Protein AF-0000000072326318 (afdb_homodimer)

Foldseek 3Di:
DAFDLLWDWDDDDQWIWIAGQQLLDIDIDGNVCVVVLVCRNVVNNVPHDPVVVVVCCVSPRDHDPPDASLVVLLVLQVCQQAPLQEFEEEEEQWQDAQKDFPQDQCVPQDIDHQDDLVVLLVLLVVLVVVSPNYQAYEYEYDHRASLVPVVSLQVSLVVCVVVHVRYAYEYEHQQLNLDPVNLLCCVVSRHQEYEHEAAAPLVVRLVRINGPPDSCSRVSNVVSVVSNCVNPQAGAYEYEHEDWQVCLVRLLVVVVVCCVVNVSGRYHYDYDFRACPLHPDHDPGGDALVRVLVSQVCCCVVRNDPDPLRFDFDSHDDQLQHLNYWYAYSVQFIASDPSCHSPPVRTQGGSNDHDCPRPSSVLSNPNLQLSPDPDLSSANNCRRCVQDDSVCSRPPDPVVSVVNRVSVVVSSVVSVVVVVVVVVVVD/DAFDLQWDWDDDDQWIWIAGQQLLDIDIDGNVCVVVLVCRNVVNNVPHDPVVVVVCCVSPRDHDPPDQSLVVLLVLQVCQQAPLQEFEEEEEQWQDAQKDFPQDQCVPFDIDHQDDLVVVLVLLVVLVVVSPNYQAYEYEYDHRASVVPVVSLQVSLVVCVVVHVRYAYEYEHQQLNLDPVSLLCCVVSRHQEYEHEAAAPLVVRLVRINGPPDSCSRVSNVVSVVSNCVNPQAGAYEYEHEDWQVCLVGLLVVLVVCCVVNVSGRYHYDYDFRACPLHPDHDPGGDALVRVLVSQLCCCVVRNDPDPLRFDFDSHDDQLQHLNYWYAYSVQFIASDPSCHSPPVRTQGGSNDHDCPRPSSVLSNPNLQLSPDPDLSSANNCRRCVQDDSVCSRPPDPVVSVVNRVSVVVSSVVSVVVVVVVVVVVD

pLDDT: mean 92.0, std 7.52, range [58.47, 98.75]

Structure (mmCIF, N/CA/C/O backbone):
data_AF-0000000072326318-model_v1
#
loop_
_entity.id
_entity.type
_entity.pdbx_description
1 polymer 'Arylsulfatase-activating enzyme AtsB'
#
loop_
_atom_site.group_PDB
_atom_site.id
_atom_site.type_symbol
_atom_site.label_atom_id
_atom_site.label_alt_id
_atom_site.label_comp_id
_atom_site.label_asym_id
_atom_site.label_entity_id
_atom_site.label_seq_id
_atom_site.pdbx_PDB_ins_code
_atom_site.Cartn_x
_atom_site.Cartn_y
_atom_site.Cartn_z
_atom_site.occupancy
_atom_site.B_iso_or_equiv
_atom_site.auth_seq_id
_atom_site.auth_comp_id
_atom_site.auth_asym_id
_atom_site.auth_atom_id
_atom_site.pdbx_PDB_model_num
ATOM 1 N N . MET A 1 1 ? -22.375 -10.18 16.594 1 91.31 1 MET A N 1
ATOM 2 C CA . MET A 1 1 ? -22.391 -8.734 16.781 1 91.31 1 MET A CA 1
ATOM 3 C C . MET A 1 1 ? -21.469 -8.328 17.938 1 91.31 1 MET A C 1
ATOM 5 O O . MET A 1 1 ? -21.328 -9.07 18.922 1 91.31 1 MET A O 1
ATOM 9 N N . ILE A 1 2 ? -20.781 -7.203 17.781 1 94.5 2 ILE A N 1
ATOM 10 C CA . ILE A 1 2 ? -19.906 -6.715 18.844 1 94.5 2 ILE A CA 1
ATOM 11 C C . ILE A 1 2 ? -20.078 -5.207 19 1 94.5 2 ILE A C 1
ATOM 13 O O . ILE A 1 2 ? -20.422 -4.508 18.047 1 94.5 2 ILE A O 1
ATOM 17 N N . TRP A 1 3 ? -19.922 -4.766 20.234 1 96.69 3 TRP A N 1
ATOM 18 C CA . TRP A 1 3 ? -19.812 -3.342 20.531 1 96.69 3 TRP A CA 1
ATOM 19 C C . TRP A 1 3 ? -18.5 -2.775 20.031 1 96.69 3 TRP A C 1
ATOM 21 O O . TRP A 1 3 ? -17.422 -3.293 20.359 1 96.69 3 TRP A O 1
ATOM 31 N N . SER A 1 4 ? -18.547 -1.758 19.188 1 97.56 4 SER A N 1
ATOM 32 C CA . SER A 1 4 ? -17.344 -1.231 18.547 1 97.56 4 SER A CA 1
ATOM 33 C C . SER A 1 4 ? -16.391 -0.646 19.578 1 97.56 4 SER A C 1
ATOM 35 O O . SER A 1 4 ? -16.812 0.015 20.531 1 97.56 4 SER A O 1
ATOM 37 N N . ILE A 1 5 ? -15.109 -0.818 19.359 1 96.5 5 ILE A N 1
ATOM 38 C CA . ILE A 1 5 ? -14.102 -0.263 20.25 1 96.5 5 ILE A CA 1
ATOM 39 C C . ILE A 1 5 ? -14.008 1.248 20.047 1 96.5 5 ILE A C 1
ATOM 41 O O . ILE A 1 5 ? -13.367 1.948 20.844 1 96.5 5 ILE A O 1
ATOM 45 N N . TYR A 1 6 ? -14.688 1.768 19.094 1 97.06 6 TYR A N 1
ATOM 46 C CA . TYR A 1 6 ? -14.57 3.174 18.719 1 97.06 6 TYR A CA 1
ATOM 47 C C . TYR A 1 6 ? -15.664 4.004 19.391 1 97.06 6 TYR A C 1
ATOM 49 O O . TYR A 1 6 ? -15.805 5.195 19.109 1 97.06 6 TYR A O 1
ATOM 57 N N . ASN A 1 7 ? -16.391 3.311 20.219 1 97.75 7 ASN A N 1
ATOM 58 C CA . ASN A 1 7 ? -17.5 3.98 20.906 1 97.75 7 ASN A CA 1
ATOM 59 C C . ASN A 1 7 ? -17.016 4.652 22.188 1 97.75 7 ASN A C 1
ATOM 61 O O . ASN A 1 7 ? -16.188 4.094 22.922 1 97.75 7 ASN A O 1
ATOM 65 N N . TYR A 1 8 ? -17.562 5.828 22.469 1 96.88 8 TYR A N 1
ATOM 66 C CA . TYR A 1 8 ? -17.453 6.516 23.75 1 96.88 8 TYR A CA 1
ATOM 67 C C . TYR A 1 8 ? -18.828 6.926 24.266 1 96.88 8 TYR A C 1
ATOM 69 O O . TYR A 1 8 ? -19.453 7.836 23.719 1 96.88 8 TYR A O 1
ATOM 77 N N . LEU A 1 9 ? -19.234 6.148 25.25 1 95.88 9 LEU A N 1
ATOM 78 C CA . LEU A 1 9 ? -20.547 6.363 25.859 1 95.88 9 LEU A CA 1
ATOM 79 C C . LEU A 1 9 ? -20.438 7.215 27.109 1 95.88 9 LEU A C 1
ATOM 81 O O . LEU A 1 9 ? -19.578 6.961 27.969 1 95.88 9 LEU A O 1
ATOM 85 N N . PHE A 1 10 ? -21.281 8.281 27.25 1 94.75 10 PHE A N 1
ATOM 86 C CA . PHE A 1 10 ? -21.266 9.109 28.453 1 94.75 10 PHE A CA 1
ATOM 87 C C . PHE A 1 10 ? -22.625 9.758 28.672 1 94.75 10 PHE A C 1
ATOM 89 O O . PHE A 1 10 ? -23.469 9.781 27.781 1 94.75 10 PHE A O 1
ATOM 96 N N . GLU A 1 11 ? -22.812 10.203 29.875 1 93.81 11 GLU A N 1
ATOM 97 C CA . GLU A 1 11 ? -24.078 10.805 30.281 1 93.81 11 GLU A CA 1
ATOM 98 C C . GLU A 1 11 ? -23.906 12.281 30.609 1 93.81 11 GLU A C 1
ATOM 100 O O . GLU A 1 11 ? -22.906 12.68 31.219 1 93.81 11 GLU A O 1
ATOM 105 N N . LEU A 1 12 ? -24.844 13.055 30.094 1 91.5 12 LEU A N 1
ATOM 106 C CA . LEU A 1 12 ? -24.922 14.469 30.438 1 91.5 12 LEU A CA 1
ATOM 107 C C . LEU A 1 12 ? -26.375 14.891 30.656 1 91.5 12 LEU A C 1
ATOM 109 O O . LEU A 1 12 ? -27.188 14.812 29.734 1 91.5 12 LEU A O 1
ATOM 113 N N . GLY A 1 13 ? -26.688 15.375 31.891 1 84.31 13 GLY A N 1
ATOM 114 C CA . GLY A 1 13 ? -28.062 15.711 32.188 1 84.31 13 GLY A CA 1
ATOM 115 C C . GLY A 1 13 ? -29 14.508 32.125 1 84.31 13 GLY A C 1
ATOM 116 O O . GLY A 1 13 ? -28.734 13.484 32.781 1 84.31 13 GLY A O 1
ATOM 117 N N . SER A 1 14 ? -30.141 14.648 31.344 1 86.12 14 SER A N 1
ATOM 118 C CA . SER A 1 14 ? -31.141 13.594 31.25 1 86.12 14 SER A CA 1
ATOM 119 C C . SER A 1 14 ? -30.969 12.789 29.969 1 86.12 14 SER A C 1
ATOM 121 O O . SER A 1 14 ? -31.844 12.008 29.594 1 86.12 14 SER A O 1
ATOM 123 N N . ASN A 1 15 ? -29.797 13.023 29.328 1 91.94 15 ASN A N 1
ATOM 124 C CA . ASN A 1 15 ? -29.594 12.344 28.047 1 91.94 15 ASN A CA 1
ATOM 125 C C . ASN A 1 15 ? -28.312 11.5 28.078 1 91.94 15 ASN A C 1
ATOM 127 O O . ASN A 1 15 ? -27.453 11.68 28.938 1 91.94 15 ASN A O 1
ATOM 131 N N . ILE A 1 16 ? -28.266 10.508 27.203 1 95.06 16 ILE A N 1
ATOM 132 C CA . ILE A 1 16 ? -27.094 9.68 26.953 1 95.06 16 ILE A CA 1
ATOM 133 C C . ILE A 1 16 ? -26.5 10.016 25.594 1 95.06 16 ILE A C 1
ATOM 135 O O . ILE A 1 16 ? -27.234 10.203 24.609 1 95.06 16 ILE A O 1
ATOM 139 N N . TYR A 1 17 ? -25.219 10.125 25.609 1 96.56 17 TYR A N 1
ATOM 140 C CA . TYR A 1 17 ? -24.531 10.453 24.359 1 96.56 17 TYR A CA 1
ATOM 141 C C . TYR A 1 17 ? -23.531 9.359 23.984 1 96.56 17 TYR A C 1
ATOM 143 O O . TYR A 1 17 ? -22.938 8.719 24.859 1 96.56 17 TYR A O 1
ATOM 151 N N . LEU A 1 18 ? -23.438 9.117 22.703 1 97.31 18 LEU A N 1
ATOM 152 C CA . LEU A 1 18 ? -22.469 8.164 22.156 1 97.31 18 LEU A CA 1
ATOM 153 C C . LEU A 1 18 ? -21.672 8.781 21.016 1 97.31 18 LEU A C 1
ATOM 155 O O . LEU A 1 18 ? -22.25 9.219 20.016 1 97.31 18 LEU A O 1
ATOM 159 N N . TYR A 1 19 ? -20.375 8.859 21.219 1 97 19 TYR A N 1
ATOM 160 C CA . TYR A 1 19 ? -19.469 9.289 20.156 1 97 19 TYR A CA 1
ATOM 161 C C . TYR A 1 19 ? -18.75 8.102 19.547 1 97 19 TYR A C 1
ATOM 163 O O . TYR A 1 19 ? -18.219 7.25 20.266 1 97 19 TYR A O 1
ATOM 171 N N . ASN A 1 20 ? -18.797 7.996 18.234 1 97.06 20 ASN A N 1
ATOM 172 C CA . ASN A 1 20 ? -18.047 6.977 17.5 1 97.06 20 ASN A CA 1
ATOM 173 C C . ASN A 1 20 ? -16.906 7.586 16.688 1 97.06 20 ASN A C 1
ATOM 175 O O . ASN A 1 20 ? -17.141 8.336 15.742 1 97.06 20 ASN A O 1
ATOM 179 N N . SER A 1 21 ? -15.695 7.242 17 1 95.38 21 SER A N 1
ATOM 180 C CA . SER A 1 21 ? -14.539 7.902 16.406 1 95.38 21 SER A CA 1
ATOM 181 C C . SER A 1 21 ? -14.328 7.453 14.953 1 95.38 21 SER A C 1
ATOM 183 O O . SER A 1 21 ? -13.656 8.133 14.18 1 95.38 21 SER A O 1
ATOM 185 N N . TYR A 1 22 ? -14.891 6.293 14.602 1 94.88 22 TYR A N 1
ATOM 186 C CA . TYR A 1 22 ? -14.766 5.828 13.227 1 94.88 22 TYR A CA 1
ATOM 187 C C . TYR A 1 22 ? -15.641 6.652 12.297 1 94.88 22 TYR A C 1
ATOM 189 O O . TYR A 1 22 ? -15.18 7.121 11.25 1 94.88 22 TYR A O 1
ATOM 197 N N . THR A 1 23 ? -16.844 6.844 12.688 1 94.75 23 THR A N 1
ATOM 198 C CA . THR A 1 23 ? -17.75 7.625 11.859 1 94.75 23 THR A CA 1
ATOM 199 C C . THR A 1 23 ? -17.625 9.117 12.172 1 94.75 23 THR A C 1
ATOM 201 O O . THR A 1 23 ? -18.125 9.953 11.43 1 94.75 23 THR A O 1
ATOM 204 N N . ASN A 1 24 ? -17.031 9.391 13.258 1 94.25 24 ASN A N 1
ATOM 205 C CA . ASN A 1 24 ? -16.922 10.75 13.781 1 94.25 24 ASN A CA 1
ATOM 206 C C . ASN A 1 24 ? -18.297 11.367 14.008 1 94.25 24 ASN A C 1
ATOM 208 O O . ASN A 1 24 ? -18.516 12.539 13.695 1 94.25 24 ASN A O 1
ATOM 212 N N . ASN A 1 25 ? -19.156 10.539 14.5 1 95.06 25 ASN A N 1
ATOM 213 C CA . ASN A 1 25 ? -20.516 10.992 14.742 1 95.06 25 ASN A CA 1
ATOM 214 C C . ASN A 1 25 ? -20.844 11 16.234 1 95.06 25 ASN A C 1
ATOM 216 O O . ASN A 1 25 ? -20.469 10.07 16.969 1 95.06 25 ASN A O 1
ATOM 220 N N . LEU A 1 26 ? -21.5 12.062 16.672 1 95.81 26 LEU A N 1
ATOM 221 C CA . LEU A 1 26 ? -22.047 12.172 18.016 1 95.81 26 LEU A CA 1
ATOM 222 C C . LEU A 1 26 ? -23.547 11.969 18.016 1 95.81 26 LEU A C 1
ATOM 224 O O . LEU A 1 26 ? -24.281 12.734 17.375 1 95.81 26 LEU A O 1
ATOM 228 N N . MET A 1 27 ? -23.984 11.008 18.734 1 95.94 27 MET A N 1
ATOM 229 C CA . MET A 1 27 ? -25.391 10.641 18.75 1 95.94 27 MET A CA 1
ATOM 230 C C . MET A 1 27 ? -26 10.898 20.141 1 95.94 27 MET A C 1
ATOM 232 O O . MET A 1 27 ? -25.344 10.656 21.156 1 95.94 27 MET A O 1
ATOM 236 N N . ARG A 1 28 ? -27.266 11.336 20.141 1 95.19 28 ARG A N 1
ATOM 237 C CA . ARG A 1 28 ? -28.016 11.562 21.359 1 95.19 28 ARG A CA 1
ATOM 238 C C . ARG A 1 28 ? -29.125 10.547 21.531 1 95.19 28 ARG A C 1
ATOM 240 O O . ARG A 1 28 ? -29.844 10.234 20.562 1 95.19 28 ARG A O 1
ATOM 247 N N . PHE A 1 29 ? -29.219 10.008 22.688 1 93.81 29 PHE A N 1
ATOM 248 C CA . PHE A 1 29 ? -30.266 9.055 23.031 1 93.81 29 PHE A CA 1
ATOM 249 C C . PHE A 1 29 ? -31 9.492 24.297 1 93.81 29 PHE A C 1
ATOM 251 O O . PHE A 1 29 ? -30.469 10.234 25.109 1 93.81 29 PHE A O 1
ATOM 258 N N . ASP A 1 30 ? -32.312 8.992 24.359 1 90.56 30 ASP A N 1
ATOM 259 C CA . ASP A 1 30 ? -33.031 9.234 25.594 1 90.56 30 ASP A CA 1
ATOM 260 C C . ASP A 1 30 ? -32.562 8.32 26.703 1 90.56 30 ASP A C 1
ATOM 262 O O . ASP A 1 30 ? -31.984 7.254 26.453 1 90.56 30 ASP A O 1
ATOM 266 N N . ILE A 1 31 ? -32.844 8.82 27.891 1 87.75 31 ILE A N 1
ATOM 267 C CA . ILE A 1 31 ? -32.375 8.094 29.062 1 87.75 31 ILE A CA 1
ATOM 268 C C . ILE A 1 31 ? -32.969 6.688 29.078 1 87.75 31 ILE A C 1
ATOM 270 O O . ILE A 1 31 ? -32.375 5.754 29.609 1 87.75 31 ILE A O 1
ATOM 274 N N . ASP A 1 32 ? -34.094 6.5 28.391 1 86.56 32 ASP A N 1
ATOM 275 C CA . ASP A 1 32 ? -34.75 5.195 28.344 1 86.56 32 ASP A CA 1
ATOM 276 C C . ASP A 1 32 ? -33.938 4.203 27.516 1 86.56 32 ASP A C 1
ATOM 278 O O . ASP A 1 32 ? -34.031 2.99 27.703 1 86.56 32 ASP A O 1
ATOM 282 N N . ASP A 1 33 ? -33.062 4.742 26.688 1 91.81 33 ASP A N 1
ATOM 283 C CA . ASP A 1 33 ? -32.25 3.902 25.812 1 91.81 33 ASP A CA 1
ATOM 284 C C . ASP A 1 33 ? -30.984 3.459 26.531 1 91.81 33 ASP A C 1
ATOM 286 O O . ASP A 1 33 ? -30.234 2.629 26.016 1 91.81 33 ASP A O 1
ATOM 290 N N . LYS A 1 34 ? -30.75 4.02 27.688 1 91.38 34 LYS A N 1
ATOM 291 C CA . LYS A 1 34 ? -29.5 3.77 28.406 1 91.38 34 LYS A CA 1
ATOM 292 C C . LYS A 1 34 ? -29.297 2.275 28.641 1 91.38 34 LYS A C 1
ATOM 294 O O . LYS A 1 34 ? -28.219 1.741 28.359 1 91.38 34 LYS A O 1
ATOM 299 N N . TYR A 1 35 ? -30.328 1.687 29.094 1 91.06 35 TYR A N 1
ATOM 300 C CA . TYR A 1 35 ? -30.219 0.269 29.422 1 91.06 35 TYR A CA 1
ATOM 301 C C . TYR A 1 35 ? -29.922 -0.557 28.188 1 91.06 35 TYR A C 1
ATOM 303 O O . TYR A 1 35 ? -29.109 -1.489 28.234 1 91.06 35 TYR A O 1
ATOM 311 N N . ARG A 1 36 ? -30.547 -0.209 27.125 1 94.19 36 ARG A N 1
ATOM 312 C CA . ARG A 1 36 ? -30.312 -0.913 25.859 1 94.19 36 ARG A CA 1
ATOM 313 C C . ARG A 1 36 ? -28.875 -0.751 25.406 1 94.19 36 ARG A C 1
ATOM 315 O O . ARG A 1 36 ? -28.234 -1.723 25 1 94.19 36 ARG A O 1
ATOM 322 N N . LEU A 1 37 ? -28.359 0.431 25.469 1 95.5 37 LEU A N 1
ATOM 323 C CA . LEU A 1 37 ? -27 0.728 25.047 1 95.5 37 LEU A CA 1
ATOM 324 C C . LEU A 1 37 ? -25.984 0.012 25.938 1 95.5 37 LEU A C 1
ATOM 326 O O . LEU A 1 37 ? -25.016 -0.559 25.438 1 95.5 37 LEU A O 1
ATOM 330 N N . GLU A 1 38 ? -26.219 0.015 27.156 1 93.69 38 GLU A N 1
ATOM 331 C CA . GLU A 1 38 ? -25.328 -0.657 28.094 1 93.69 38 GLU A CA 1
ATOM 332 C C . GLU A 1 38 ? -25.328 -2.168 27.891 1 93.69 38 GLU A C 1
ATOM 334 O O . GLU A 1 38 ? -24.297 -2.822 28.016 1 93.69 38 GLU A O 1
ATOM 339 N N . SER A 1 39 ? -26.531 -2.652 27.609 1 94.38 39 SER A N 1
ATOM 340 C CA . SER A 1 39 ? -26.625 -4.074 27.281 1 94.38 39 SER A CA 1
ATOM 341 C C . SER A 1 39 ? -25.766 -4.418 26.062 1 94.38 39 SER A C 1
ATOM 343 O O . SER A 1 39 ? -25.016 -5.395 26.078 1 94.38 39 SER A O 1
ATOM 345 N N . CYS A 1 40 ? -25.922 -3.582 25.047 1 95.88 40 CYS A N 1
ATOM 346 C CA . CYS A 1 40 ? -25.125 -3.779 23.844 1 95.88 40 CYS A CA 1
ATOM 347 C C . CYS A 1 40 ? -23.625 -3.713 24.172 1 95.88 40 CYS A C 1
ATOM 349 O O . CYS A 1 40 ? -22.844 -4.52 23.672 1 95.88 40 CYS A O 1
ATOM 351 N N . ALA A 1 41 ? -23.219 -2.785 25.047 1 95.19 41 ALA A N 1
ATOM 352 C CA . ALA A 1 41 ? -21.828 -2.58 25.406 1 95.19 41 ALA A CA 1
ATOM 353 C C . ALA A 1 41 ? -21.266 -3.801 26.141 1 95.19 41 ALA A C 1
ATOM 355 O O . ALA A 1 41 ? -20.078 -4.082 26.062 1 95.19 41 ALA A O 1
ATOM 356 N N . LYS A 1 42 ? -22.141 -4.555 26.75 1 94.44 42 LYS A N 1
ATOM 357 C CA . LYS A 1 42 ? -21.734 -5.758 27.469 1 94.44 42 LYS A CA 1
ATOM 358 C C . LYS A 1 42 ? -21.812 -6.992 26.578 1 94.44 42 LYS A C 1
ATOM 360 O O . LYS A 1 42 ? -21.516 -8.102 27.016 1 94.44 42 LYS A O 1
ATOM 365 N N . GLY A 1 43 ? -22.219 -6.742 25.359 1 93.88 43 GLY A N 1
ATOM 366 C CA . GLY A 1 43 ? -22.297 -7.844 24.422 1 93.88 43 GLY A CA 1
ATOM 367 C C . GLY A 1 43 ? -23.641 -8.57 24.484 1 93.88 43 GLY A C 1
ATOM 368 O O . GLY A 1 43 ? -23.75 -9.695 23.984 1 93.88 43 GLY A O 1
ATOM 369 N N . GLU A 1 44 ? -24.625 -8.008 25.156 1 94.38 44 GLU A N 1
ATOM 370 C CA . GLU A 1 44 ? -25.953 -8.602 25.281 1 94.38 44 GLU A CA 1
ATOM 371 C C . GLU A 1 44 ? -26.938 -7.98 24.297 1 94.38 44 GLU A C 1
ATOM 373 O O . GLU A 1 44 ? -27.547 -6.949 24.578 1 94.38 44 GLU A O 1
ATOM 378 N N . PHE A 1 45 ? -27.172 -8.641 23.25 1 94.06 45 PHE A N 1
ATOM 379 C CA . PHE A 1 45 ? -27.953 -8.062 22.156 1 94.06 45 PHE A CA 1
ATOM 380 C C . PHE A 1 45 ? -29.344 -8.68 22.078 1 94.06 45 PHE A C 1
ATOM 382 O O . PHE A 1 45 ? -30.219 -8.156 21.406 1 94.06 45 PHE A O 1
ATOM 389 N N . ALA A 1 46 ? -29.594 -9.781 22.719 1 89.94 46 ALA A N 1
ATOM 390 C CA . ALA A 1 46 ? -30.797 -10.602 22.562 1 89.94 46 ALA A CA 1
ATOM 391 C C . ALA A 1 46 ? -32.062 -9.805 22.891 1 89.94 46 ALA A C 1
ATOM 393 O O . ALA A 1 46 ? -33.062 -9.922 22.219 1 89.94 46 ALA A O 1
ATOM 394 N N . ASP A 1 47 ? -32 -9 23.953 1 86.5 47 ASP A N 1
ATOM 395 C CA . ASP A 1 47 ? -33.188 -8.328 24.438 1 86.5 47 ASP A CA 1
ATOM 396 C C . ASP A 1 47 ? -33.344 -6.93 23.828 1 86.5 47 ASP A C 1
ATOM 398 O O . ASP A 1 47 ? -34.219 -6.16 24.219 1 86.5 47 ASP A O 1
ATOM 402 N N . VAL A 1 48 ? -32.469 -6.609 22.953 1 90.88 48 VAL A N 1
ATOM 403 C CA . VAL A 1 48 ? -32.531 -5.293 22.312 1 90.88 48 VAL A CA 1
ATOM 404 C C . VAL A 1 48 ? -33.375 -5.371 21.047 1 90.88 48 VAL A C 1
ATOM 406 O O . VAL A 1 48 ? -33.188 -6.262 20.219 1 90.88 48 VAL A O 1
ATOM 409 N N . ALA A 1 49 ? -34.312 -4.461 20.906 1 88.81 49 ALA A N 1
ATOM 410 C CA . ALA A 1 49 ? -35.219 -4.438 19.766 1 88.81 49 ALA A CA 1
ATOM 411 C C . ALA A 1 49 ? -34.438 -4.332 18.453 1 88.81 49 ALA A C 1
ATOM 413 O O . ALA A 1 49 ? -33.5 -3.557 18.344 1 88.81 49 ALA A O 1
ATOM 414 N N . SER A 1 50 ? -34.938 -5.016 17.484 1 88.69 50 SER A N 1
ATOM 415 C CA . SER A 1 50 ? -34.25 -5.141 16.203 1 88.69 50 SER A CA 1
ATOM 416 C C . SER A 1 50 ? -34.094 -3.783 15.516 1 88.69 50 SER A C 1
ATOM 418 O O . SER A 1 50 ? -33.031 -3.443 15.047 1 88.69 50 SER A O 1
ATOM 420 N N . PRO A 1 51 ? -35.125 -2.986 15.578 1 92.31 51 PRO A N 1
ATOM 421 C CA . PRO A 1 51 ? -34.969 -1.691 14.914 1 92.31 51 PRO A CA 1
ATOM 422 C C . PRO A 1 51 ? -33.875 -0.833 15.547 1 92.31 51 PRO A C 1
ATOM 424 O O . PRO A 1 51 ? -33.156 -0.117 14.852 1 92.31 51 PRO A O 1
ATOM 427 N N . PHE A 1 52 ? -33.75 -0.95 16.859 1 93.75 52 PHE A N 1
ATOM 428 C CA . PHE A 1 52 ? -32.719 -0.206 17.578 1 93.75 52 PHE A CA 1
ATOM 429 C C . PHE A 1 52 ? -31.344 -0.716 17.219 1 93.75 52 PHE A C 1
ATOM 431 O O . PHE A 1 52 ? -30.438 0.075 16.938 1 93.75 52 PHE A O 1
ATOM 438 N N . LEU A 1 53 ? -31.219 -1.938 17.172 1 94.19 53 LEU A N 1
ATOM 439 C CA . LEU A 1 53 ? -29.938 -2.557 16.828 1 94.19 53 LEU A CA 1
ATOM 440 C C . LEU A 1 53 ? -29.531 -2.205 15.406 1 94.19 53 LEU A C 1
ATOM 442 O O . LEU A 1 53 ? -28.344 -1.963 15.141 1 94.19 53 LEU A O 1
ATOM 446 N N . GLU A 1 54 ? -30.484 -2.156 14.516 1 94.31 54 GLU A N 1
ATOM 447 C CA . GLU A 1 54 ? -30.203 -1.821 13.125 1 94.31 54 GLU A CA 1
ATOM 448 C C . GLU A 1 54 ? -29.672 -0.393 12.992 1 94.31 54 GLU A C 1
ATOM 450 O O . GLU A 1 54 ? -28.781 -0.122 12.188 1 94.31 54 GLU A O 1
ATOM 455 N N . GLU A 1 55 ? -30.219 0.424 13.711 1 93.81 55 GLU A N 1
ATOM 456 C CA . GLU A 1 55 ? -29.75 1.804 13.711 1 93.81 55 GLU A CA 1
ATOM 457 C C . GLU A 1 55 ? -28.312 1.896 14.211 1 93.81 55 GLU A C 1
ATOM 459 O O . GLU A 1 55 ? -27.484 2.629 13.648 1 93.81 55 GLU A O 1
ATOM 464 N N . LEU A 1 56 ? -28.016 1.186 15.297 1 96.06 56 LEU A N 1
ATOM 465 C CA . LEU A 1 56 ? -26.672 1.166 15.844 1 96.06 56 LEU A CA 1
ATOM 466 C C . LEU A 1 56 ? -25.688 0.582 14.844 1 96.06 56 LEU A C 1
ATOM 468 O O . LEU A 1 56 ? -24.547 1.038 14.75 1 96.06 56 LEU A O 1
ATOM 472 N N . LYS A 1 57 ? -26.125 -0.378 14.094 1 95.06 57 LYS A N 1
ATOM 473 C CA . LYS A 1 57 ? -25.281 -1.009 13.086 1 95.06 57 LYS A CA 1
ATOM 474 C C . LYS A 1 57 ? -24.953 -0.037 11.953 1 95.06 57 LYS A C 1
ATOM 476 O O . LYS A 1 57 ? -23.812 0.029 11.484 1 95.06 57 LYS A O 1
ATOM 481 N N . LYS A 1 58 ? -25.906 0.705 11.57 1 93.88 58 LYS A N 1
ATOM 482 C CA . LYS A 1 58 ? -25.734 1.687 10.508 1 93.88 58 LYS A CA 1
ATOM 483 C C . LYS A 1 58 ? -24.656 2.709 10.875 1 93.88 58 LYS A C 1
ATOM 485 O O . LYS A 1 58 ? -23.953 3.223 10 1 93.88 58 LYS A O 1
ATOM 490 N N . GLN A 1 59 ? -24.547 2.898 12.148 1 95.25 59 GLN A N 1
ATOM 491 C CA . GLN A 1 59 ? -23.609 3.908 12.617 1 95.25 59 GLN A CA 1
ATOM 492 C C . GLN A 1 59 ? -22.312 3.264 13.102 1 95.25 59 GLN A C 1
ATOM 494 O O . GLN A 1 59 ? -21.469 3.932 13.703 1 95.25 59 GLN A O 1
ATOM 499 N N . TYR A 1 60 ? -22.219 2.018 12.953 1 96.12 60 TYR A N 1
ATOM 500 C CA . TYR A 1 60 ? -21.047 1.231 13.297 1 96.12 60 TYR A CA 1
ATOM 501 C C . TYR A 1 60 ? -20.797 1.252 14.797 1 96.12 60 TYR A C 1
ATOM 503 O O . TYR A 1 60 ? -19.641 1.17 15.242 1 96.12 60 TYR A O 1
ATOM 511 N N . VAL A 1 61 ? -21.828 1.476 15.508 1 97.31 61 VAL A N 1
ATOM 512 C CA . VAL A 1 61 ? -21.766 1.367 16.969 1 97.31 61 VAL A CA 1
ATOM 513 C C . VAL A 1 61 ? -21.734 -0.104 17.375 1 97.31 61 VAL A C 1
ATOM 515 O O . VAL A 1 61 ? -20.953 -0.493 18.25 1 97.31 61 VAL A O 1
ATOM 518 N N . VAL A 1 62 ? -22.609 -0.797 16.766 1 96.75 62 VAL A N 1
ATOM 519 C CA . VAL A 1 62 ? -22.594 -2.256 16.828 1 96.75 62 VAL A CA 1
ATOM 520 C C . VAL A 1 62 ? -22.203 -2.818 15.453 1 96.75 62 VAL A C 1
ATOM 522 O O . VAL A 1 62 ? -22.688 -2.344 14.422 1 96.75 62 VAL A O 1
ATOM 525 N N . ILE A 1 63 ? -21.344 -3.744 15.484 1 94.69 63 ILE A N 1
ATOM 526 C CA . ILE A 1 63 ? -20.844 -4.262 14.211 1 94.69 63 ILE A CA 1
ATOM 527 C C . ILE A 1 63 ? -21.031 -5.777 14.164 1 94.69 63 ILE A C 1
ATOM 529 O O . ILE A 1 63 ? -20.922 -6.453 15.195 1 94.69 63 ILE A O 1
ATOM 533 N N . ASP A 1 64 ? -21.281 -6.199 12.953 1 90.94 64 ASP A N 1
ATOM 534 C CA . ASP A 1 64 ? -21.328 -7.645 12.758 1 90.94 64 ASP A CA 1
ATOM 535 C C . ASP A 1 64 ? -19.938 -8.266 12.914 1 90.94 64 ASP A C 1
ATOM 537 O O . ASP A 1 64 ? -18.922 -7.605 12.656 1 90.94 64 ASP A O 1
ATOM 541 N N . ASN A 1 65 ? -19.891 -9.5 13.289 1 86.5 65 ASN A N 1
ATOM 542 C CA . ASN A 1 65 ? -18.641 -10.195 13.594 1 86.5 65 ASN A CA 1
ATOM 543 C C . ASN A 1 65 ? -17.734 -10.266 12.375 1 86.5 65 ASN A C 1
ATOM 545 O O . ASN A 1 65 ? -16.516 -10.375 12.516 1 86.5 65 ASN A O 1
ATOM 549 N N . ASP A 1 66 ? -18.281 -10.117 11.227 1 83.94 66 ASP A N 1
ATOM 550 C CA . ASP A 1 66 ? -17.469 -10.289 10.016 1 83.94 66 ASP A CA 1
ATOM 551 C C . ASP A 1 66 ? -16.922 -8.945 9.531 1 83.94 66 ASP A C 1
ATOM 553 O O . ASP A 1 66 ? -16.172 -8.898 8.555 1 83.94 66 ASP A O 1
ATOM 557 N N . ILE A 1 67 ? -17.25 -7.91 10.258 1 87.75 67 ILE A N 1
ATOM 558 C CA . ILE A 1 67 ? -16.766 -6.598 9.852 1 87.75 67 ILE A CA 1
ATOM 559 C C . ILE A 1 67 ? -15.523 -6.238 10.656 1 87.75 67 ILE A C 1
ATOM 561 O O . ILE A 1 67 ? -15.523 -6.32 11.883 1 87.75 67 ILE A O 1
ATOM 565 N N . ASN A 1 68 ? -14.461 -5.895 9.961 1 90.62 68 ASN A N 1
ATOM 566 C CA . ASN A 1 68 ? -13.219 -5.434 10.578 1 90.62 68 ASN A CA 1
ATOM 567 C C . ASN A 1 68 ? -12.914 -3.984 10.211 1 90.62 68 ASN A C 1
ATOM 569 O O . ASN A 1 68 ? -12.328 -3.717 9.156 1 90.62 68 ASN A O 1
ATOM 573 N N . ILE A 1 69 ? -13.234 -3.109 11.086 1 93.12 69 ILE A N 1
ATOM 574 C CA . ILE A 1 69 ? -13.117 -1.68 10.82 1 93.12 69 ILE A CA 1
ATOM 575 C C . ILE A 1 69 ? -11.641 -1.303 10.68 1 93.12 69 ILE A C 1
ATOM 577 O O . ILE A 1 69 ? -11.281 -0.476 9.844 1 93.12 69 ILE A O 1
ATOM 581 N N . TYR A 1 70 ? -10.781 -1.855 11.469 1 93.38 70 TYR A N 1
ATOM 582 C CA . TYR A 1 70 ? -9.359 -1.549 11.406 1 93.38 70 TYR A CA 1
ATOM 583 C C . TYR A 1 70 ? -8.805 -1.837 10.016 1 93.38 70 TYR A C 1
ATOM 585 O O . TYR A 1 70 ? -8.07 -1.023 9.445 1 93.38 70 TYR A O 1
ATOM 593 N N . ASN A 1 71 ? -9.164 -2.951 9.453 1 94.06 71 ASN A N 1
ATOM 594 C CA . ASN A 1 71 ? -8.688 -3.311 8.117 1 94.06 71 ASN A CA 1
ATOM 595 C C . ASN A 1 71 ? -9.211 -2.342 7.062 1 94.06 71 ASN A C 1
ATOM 597 O O . ASN A 1 71 ? -8.523 -2.066 6.078 1 94.06 71 ASN A O 1
ATOM 601 N N . ARG A 1 72 ? -10.43 -1.881 7.293 1 94.25 72 ARG A N 1
ATOM 602 C CA . ARG A 1 72 ? -10.961 -0.877 6.379 1 94.25 72 ARG A CA 1
ATOM 603 C C . ARG A 1 72 ? -10.125 0.397 6.41 1 94.25 72 ARG A C 1
ATOM 605 O O . ARG A 1 72 ? -9.773 0.94 5.363 1 94.25 72 ARG A O 1
ATOM 612 N N . ILE A 1 73 ? -9.812 0.833 7.621 1 93.38 73 ILE A N 1
ATOM 613 C CA . ILE A 1 73 ? -8.977 2.02 7.789 1 93.38 73 ILE A CA 1
ATOM 614 C C . ILE A 1 73 ? -7.605 1.779 7.168 1 93.38 73 ILE A C 1
ATOM 616 O O . ILE A 1 73 ? -7.086 2.633 6.445 1 93.38 73 ILE A O 1
ATOM 620 N N . LYS A 1 74 ? -7.062 0.62 7.422 1 94.25 74 LYS A N 1
ATOM 621 C CA . LYS A 1 74 ? -5.742 0.263 6.914 1 94.25 74 LYS A CA 1
ATOM 622 C C . LYS A 1 74 ? -5.703 0.324 5.391 1 94.25 74 LYS A C 1
ATOM 624 O O . LYS A 1 74 ? -4.777 0.895 4.809 1 94.25 74 LYS A O 1
ATOM 629 N N . LEU A 1 75 ? -6.656 -0.24 4.746 1 94.69 75 LEU A N 1
ATOM 630 C CA . LEU A 1 75 ? -6.695 -0.207 3.289 1 94.69 75 LEU A CA 1
ATOM 631 C C . LEU A 1 75 ? -6.777 1.229 2.781 1 94.69 75 LEU A C 1
ATOM 633 O O . LEU A 1 75 ? -6.016 1.622 1.894 1 94.69 75 LEU A O 1
ATOM 637 N N . GLU A 1 76 ? -7.668 1.95 3.35 1 93.44 76 GLU A N 1
ATOM 638 C CA . GLU A 1 76 ? -7.867 3.334 2.928 1 93.44 76 GLU A CA 1
ATOM 639 C C . GLU A 1 76 ? -6.578 4.141 3.055 1 93.44 76 GLU A C 1
ATOM 641 O O . GLU A 1 76 ? -6.191 4.855 2.127 1 93.44 76 GLU A O 1
ATOM 646 N N . ARG A 1 77 ? -5.973 4.023 4.195 1 94.62 77 ARG A N 1
ATOM 647 C CA . ARG A 1 77 ? -4.754 4.785 4.445 1 94.62 77 ARG A CA 1
ATOM 648 C C . ARG A 1 77 ? -3.611 4.301 3.557 1 94.62 77 ARG A C 1
ATOM 650 O O . ARG A 1 77 ? -2.811 5.105 3.076 1 94.62 77 ARG A O 1
ATOM 657 N N . THR A 1 78 ? -3.514 3.012 3.346 1 94.5 78 THR A N 1
ATOM 658 C CA . THR A 1 78 ? -2.482 2.455 2.479 1 94.5 78 THR A CA 1
AT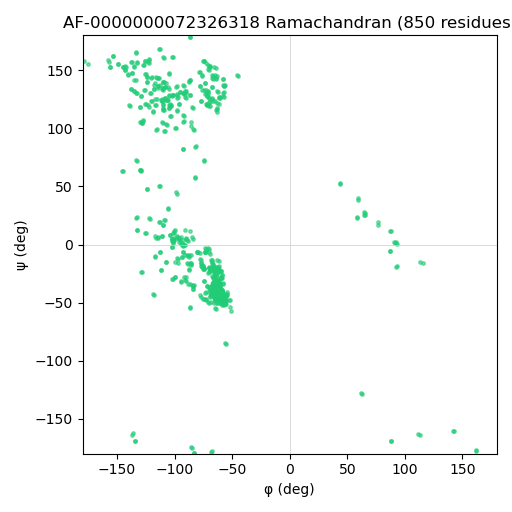OM 659 C C . THR A 1 78 ? -2.641 2.967 1.05 1 94.5 78 THR A C 1
ATOM 661 O O . THR A 1 78 ? -1.669 3.398 0.427 1 94.5 78 THR A O 1
ATOM 664 N N . LEU A 1 79 ? -3.85 2.959 0.561 1 94 79 LEU A N 1
ATOM 665 C CA . LEU A 1 79 ? -4.109 3.438 -0.793 1 94 79 LEU A CA 1
ATOM 666 C C . LEU A 1 79 ? -3.738 4.91 -0.927 1 94 79 LEU A C 1
ATOM 668 O O . LEU A 1 79 ? -3.189 5.328 -1.95 1 94 79 LEU A O 1
ATOM 672 N N . ALA A 1 80 ? -4.008 5.645 0.1 1 94 80 ALA A N 1
ATOM 673 C CA . ALA A 1 80 ? -3.654 7.062 0.083 1 94 80 ALA A CA 1
ATOM 674 C C . ALA A 1 80 ? -2.139 7.25 0.096 1 94 80 ALA A C 1
ATOM 676 O O . ALA A 1 80 ? -1.603 8.07 -0.647 1 94 80 ALA A O 1
ATOM 677 N N . ARG A 1 81 ? -1.436 6.496 0.859 1 95.12 81 ARG A N 1
ATOM 678 C CA . ARG A 1 81 ? 0.011 6.586 1.03 1 95.12 81 ARG A CA 1
ATOM 679 C C . ARG A 1 81 ? 0.734 6.344 -0.291 1 95.12 81 ARG A C 1
ATOM 681 O O . ARG A 1 81 ? 1.733 7.004 -0.587 1 95.12 81 ARG A O 1
ATOM 688 N N . TYR A 1 82 ? 0.206 5.457 -1.079 1 95.19 82 TYR A N 1
ATOM 689 C CA . TYR A 1 82 ? 0.939 5.027 -2.264 1 95.19 82 TYR A CA 1
ATOM 690 C C . TYR A 1 82 ? 0.268 5.531 -3.535 1 95.19 82 TYR A C 1
ATOM 692 O O . TYR A 1 82 ? 0.528 5.02 -4.629 1 95.19 82 TYR A O 1
ATOM 700 N N . ASP A 1 83 ? -0.608 6.516 -3.369 1 93.88 83 ASP A N 1
ATOM 701 C CA . ASP A 1 83 ? -1.258 7.117 -4.531 1 93.88 83 ASP A CA 1
ATOM 702 C C . ASP A 1 83 ? -0.252 7.887 -5.383 1 93.88 83 ASP A C 1
ATOM 704 O O . ASP A 1 83 ? 0.436 8.781 -4.891 1 93.88 83 ASP A O 1
ATOM 708 N N . LYS A 1 84 ? -0.15 7.609 -6.633 1 94.69 84 LYS A N 1
ATOM 709 C CA . LYS A 1 84 ? 0.848 8.211 -7.512 1 94.69 84 LYS A CA 1
ATOM 710 C C . LYS A 1 84 ? 0.236 9.328 -8.359 1 94.69 84 LYS A C 1
ATOM 712 O O . LYS A 1 84 ? 0.922 9.938 -9.18 1 94.69 84 LYS A O 1
ATOM 717 N N . ASN A 1 85 ? -1.069 9.617 -8.055 1 94.06 85 ASN A N 1
ATOM 718 C CA . ASN A 1 85 ? -1.781 10.625 -8.836 1 94.06 85 ASN A CA 1
ATOM 719 C C . ASN A 1 85 ? -1.343 12.039 -8.469 1 94.06 85 ASN A C 1
ATOM 721 O O . ASN A 1 85 ? -1.527 12.977 -9.25 1 94.06 85 ASN A O 1
ATOM 725 N N . TYR A 1 86 ? -0.732 12.133 -7.324 1 95.12 86 TYR A N 1
ATOM 726 C CA . TYR A 1 86 ? -0.339 13.438 -6.809 1 95.12 86 TYR A CA 1
ATOM 727 C C . TYR A 1 86 ? 1.155 13.477 -6.516 1 95.12 86 TYR A C 1
ATOM 729 O O . TYR A 1 86 ? 1.729 12.5 -6.031 1 95.12 86 TYR A O 1
ATOM 737 N N . LEU A 1 87 ? 1.766 14.57 -6.84 1 98 87 LEU A N 1
ATOM 738 C CA . LEU A 1 87 ? 3.1 14.922 -6.371 1 98 87 LEU A CA 1
ATOM 739 C C . LEU A 1 87 ? 3.059 16.188 -5.516 1 98 87 LEU A C 1
ATOM 741 O O . LEU A 1 87 ? 2.535 17.219 -5.945 1 98 87 LEU A O 1
ATOM 745 N N . SER A 1 88 ? 3.475 16.047 -4.301 1 98.12 88 SER A N 1
ATOM 746 C CA . SER A 1 88 ? 3.49 17.172 -3.375 1 98.12 88 SER A CA 1
ATOM 747 C C . SER A 1 88 ? 4.918 17.609 -3.059 1 98.12 88 SER A C 1
ATOM 749 O O . SER A 1 88 ? 5.723 16.812 -2.57 1 98.12 88 SER A O 1
ATOM 751 N N . LEU A 1 89 ? 5.207 18.828 -3.354 1 98.62 89 LEU A N 1
ATOM 752 C CA . LEU A 1 89 ? 6.539 19.375 -3.109 1 98.62 89 LEU A CA 1
ATOM 753 C C . LEU A 1 89 ? 6.477 20.562 -2.16 1 98.62 89 LEU A C 1
ATOM 755 O O . LEU A 1 89 ? 5.676 21.484 -2.357 1 98.62 89 LEU A O 1
ATOM 759 N N . THR A 1 90 ? 7.176 20.469 -1.119 1 98.62 90 THR A N 1
ATOM 760 C CA . THR A 1 90 ? 7.48 21.641 -0.306 1 98.62 90 THR A CA 1
ATOM 761 C C . THR A 1 90 ? 8.867 22.188 -0.646 1 98.62 90 THR A C 1
ATOM 763 O O . THR A 1 90 ? 9.875 21.516 -0.419 1 98.62 90 THR A O 1
ATOM 766 N N . ILE A 1 91 ? 8.898 23.375 -1.174 1 98.62 91 ILE A N 1
ATOM 767 C CA . ILE A 1 91 ? 10.141 23.906 -1.721 1 98.62 91 ILE A CA 1
ATOM 768 C C . ILE A 1 91 ? 10.586 25.125 -0.92 1 98.62 91 ILE A C 1
ATOM 770 O O . ILE A 1 91 ? 9.812 26.062 -0.731 1 98.62 91 ILE A O 1
ATOM 774 N N . ALA A 1 92 ? 11.797 25.031 -0.449 1 97.31 92 ALA A N 1
ATOM 775 C CA . ALA A 1 92 ? 12.422 26.172 0.231 1 97.31 92 ALA A CA 1
ATOM 776 C C . ALA A 1 92 ? 13.492 26.812 -0.644 1 97.31 92 ALA A C 1
ATOM 778 O O . ALA A 1 92 ? 14.641 26.344 -0.678 1 97.31 92 ALA A O 1
ATOM 779 N N . PRO A 1 93 ? 13.164 27.891 -1.225 1 96.75 93 PRO A N 1
ATOM 780 C CA . PRO A 1 93 ? 14.188 28.562 -2.039 1 96.75 93 PRO A CA 1
ATOM 781 C C . PRO A 1 93 ? 15.352 29.094 -1.207 1 96.75 93 PRO A C 1
ATOM 783 O O . PRO A 1 93 ? 16.422 29.359 -1.745 1 96.75 93 PRO A O 1
ATOM 786 N N . THR A 1 94 ? 15.102 29.266 0.059 1 95.31 94 THR A N 1
ATOM 787 C CA . THR A 1 94 ? 16.125 29.734 0.989 1 95.31 94 THR A CA 1
ATOM 788 C C . THR A 1 94 ? 15.797 29.297 2.414 1 95.31 94 THR A C 1
ATOM 790 O O . THR A 1 94 ? 14.633 29.078 2.756 1 95.31 94 THR A O 1
ATOM 793 N N . THR A 1 95 ? 16.891 29.156 3.209 1 93.38 95 THR A N 1
ATOM 794 C CA . THR A 1 95 ? 16.672 28.953 4.637 1 93.38 95 THR A CA 1
ATOM 795 C C . THR A 1 95 ? 16.922 30.25 5.414 1 93.38 95 THR A C 1
ATOM 797 O O . THR A 1 95 ? 16.797 30.266 6.641 1 93.38 95 THR A O 1
ATOM 800 N N . ALA A 1 96 ? 17.172 31.281 4.672 1 93.12 96 ALA A N 1
ATOM 801 C CA . ALA A 1 96 ? 17.297 32.594 5.293 1 93.12 96 ALA A CA 1
ATOM 802 C C . ALA A 1 96 ? 15.938 33.188 5.613 1 93.12 96 ALA A C 1
ATOM 804 O O . ALA A 1 96 ? 14.953 32.906 4.926 1 93.12 96 ALA A O 1
ATOM 805 N N . CYS A 1 97 ? 15.961 33.938 6.668 1 94.62 97 CYS A N 1
ATOM 806 C CA . CYS A 1 97 ? 14.727 34.594 7.082 1 94.62 97 CYS A CA 1
ATOM 807 C C . CYS A 1 97 ? 15.008 36.031 7.574 1 94.62 97 CYS A C 1
ATOM 809 O O . CYS A 1 97 ? 16.062 36.281 8.148 1 94.62 97 CYS A O 1
ATOM 811 N N . ASN A 1 98 ? 14.094 36.875 7.332 1 95.88 98 ASN A N 1
ATOM 812 C CA . ASN A 1 98 ? 14.258 38.281 7.777 1 95.88 98 ASN A CA 1
ATOM 813 C C . ASN A 1 98 ? 13.719 38.469 9.195 1 95.88 98 ASN A C 1
ATOM 815 O O . ASN A 1 98 ? 13.633 39.594 9.672 1 95.88 98 ASN A O 1
ATOM 819 N N . PHE A 1 99 ? 13.281 37.438 9.82 1 95.75 99 PHE A N 1
ATOM 820 C CA . PHE A 1 99 ? 12.82 37.469 11.203 1 95.75 99 PHE A CA 1
ATOM 821 C C . PHE A 1 99 ? 13.789 36.75 12.125 1 95.75 99 PHE A C 1
ATOM 823 O O . PHE A 1 99 ? 14.664 36 11.664 1 95.75 99 PHE A O 1
ATOM 830 N N . ARG A 1 100 ? 13.734 37 13.383 1 91.56 100 ARG A N 1
ATOM 831 C CA . ARG A 1 100 ? 14.508 36.344 14.43 1 91.56 100 ARG A CA 1
ATOM 832 C C . ARG A 1 100 ? 13.602 35.875 15.555 1 91.56 100 ARG A C 1
ATOM 834 O O . ARG A 1 100 ? 13.789 36.25 16.719 1 91.56 100 ARG A O 1
ATOM 841 N N . CYS A 1 101 ? 12.742 34.969 15.211 1 89.81 101 CYS A N 1
ATOM 842 C CA . CYS A 1 101 ? 11.742 34.5 16.156 1 89.81 101 CYS A CA 1
ATOM 843 C C . CYS A 1 101 ? 12.398 33.719 17.297 1 89.81 101 CYS A C 1
ATOM 845 O O . CYS A 1 101 ? 13.336 32.969 17.078 1 89.81 101 CYS A O 1
ATOM 847 N N . SER A 1 102 ? 11.859 33.812 18.5 1 82.12 102 SER A N 1
ATOM 848 C CA . SER A 1 102 ? 12.461 33.25 19.703 1 82.12 102 SER A CA 1
ATOM 849 C C . SER A 1 102 ? 12.312 31.734 19.766 1 82.12 102 SER A C 1
ATOM 851 O O . SER A 1 102 ? 13.078 31.062 20.438 1 82.12 102 SER A O 1
ATOM 853 N N . TYR A 1 103 ? 11.398 31.125 19.062 1 80.19 103 TYR A N 1
ATOM 854 C CA . TYR A 1 103 ? 11.117 29.703 19.172 1 80.19 103 TYR A CA 1
ATOM 855 C C . TYR A 1 103 ? 11.461 28.984 17.875 1 80.19 103 TYR A C 1
ATOM 857 O O . TYR A 1 103 ? 11.133 27.797 17.719 1 80.19 103 TYR A O 1
ATOM 865 N N . CYS A 1 104 ? 12 29.641 17.016 1 78.75 104 CYS A N 1
ATOM 866 C CA . CYS A 1 104 ? 12.211 29.078 15.688 1 78.75 104 CYS A CA 1
ATOM 867 C C . CYS A 1 104 ? 13.102 27.844 15.758 1 78.75 104 CYS A C 1
ATOM 869 O O . CYS A 1 104 ? 14.234 27.906 16.234 1 78.75 104 CYS A O 1
ATOM 871 N N . TYR A 1 105 ? 12.594 26.766 15.195 1 70.56 105 TYR A N 1
ATOM 872 C CA . TYR A 1 105 ? 13.352 25.516 15.234 1 70.56 105 TYR A CA 1
ATOM 873 C C . TYR A 1 105 ? 14.492 25.547 14.227 1 70.56 105 TYR A C 1
ATOM 875 O O . TYR A 1 105 ? 15.414 24.719 14.297 1 70.56 105 TYR A O 1
ATOM 883 N N . GLU A 1 106 ? 14.383 26.391 13.32 1 69.31 106 GLU A N 1
ATOM 884 C CA . GLU A 1 106 ? 15.414 26.484 12.297 1 69.31 106 GLU A CA 1
ATOM 885 C C . GLU A 1 106 ? 16.578 27.344 12.758 1 69.31 106 GLU A C 1
ATOM 887 O O . GLU A 1 106 ? 17.531 27.562 12.008 1 69.31 106 GLU A O 1
ATOM 892 N N . SER A 1 107 ? 16.359 27.672 14.008 1 66.81 107 SER A N 1
ATOM 893 C CA . SER A 1 107 ? 17.438 28.5 14.562 1 66.81 107 SER A CA 1
ATOM 894 C C . SER A 1 107 ? 18.75 27.734 14.594 1 66.81 107 SER A C 1
ATOM 896 O O . SER A 1 107 ? 18.797 26.594 15.031 1 66.81 107 SER A O 1
ATOM 898 N N . GLY A 1 108 ? 19.625 28.141 13.875 1 67.31 108 GLY A N 1
ATOM 899 C CA . GLY A 1 108 ? 20.938 27.5 13.852 1 67.31 108 GLY A CA 1
ATOM 900 C C . GLY A 1 108 ? 21.266 26.875 12.516 1 67.31 108 GLY A C 1
ATOM 901 O O . GLY A 1 108 ? 22.406 26.469 12.281 1 67.31 108 GLY A O 1
ATOM 902 N N . ILE A 1 109 ? 20.172 26.766 11.828 1 69.69 109 ILE A N 1
ATOM 903 C CA . ILE A 1 109 ? 20.422 26.234 10.492 1 69.69 109 ILE A CA 1
ATOM 904 C C . ILE A 1 109 ? 21.141 27.297 9.648 1 69.69 109 ILE A C 1
ATOM 906 O O . ILE A 1 109 ? 20.766 28.469 9.641 1 69.69 109 ILE A O 1
ATOM 910 N N . LYS A 1 110 ? 22.281 26.828 9.016 1 69.81 110 LYS A N 1
ATOM 911 C CA . LYS A 1 110 ? 23.047 27.719 8.141 1 69.81 110 LYS A CA 1
ATOM 912 C C . LYS A 1 110 ? 22.172 28.281 7.031 1 69.81 110 LYS A C 1
ATOM 914 O O . LYS A 1 110 ? 21.406 27.562 6.398 1 69.81 110 LYS A O 1
ATOM 919 N N . SER A 1 111 ? 22.203 29.5 6.945 1 78.06 111 SER A N 1
ATOM 920 C CA . SER A 1 111 ? 21.453 30.172 5.875 1 78.06 111 SER A CA 1
ATOM 921 C C . SER A 1 111 ? 21.984 29.766 4.504 1 78.06 111 SER A C 1
ATOM 923 O O . SER A 1 111 ? 23.172 29.922 4.219 1 78.06 111 SER A O 1
ATOM 925 N N . LYS A 1 112 ? 21.172 29.141 3.748 1 81.56 112 LYS A N 1
ATOM 926 C CA . LYS A 1 112 ? 21.484 28.75 2.377 1 81.56 112 LYS A CA 1
ATOM 927 C C . LYS A 1 112 ? 20.453 29.297 1.396 1 81.56 112 LYS A C 1
ATOM 929 O O . LYS A 1 112 ? 19.297 29.469 1.746 1 81.56 112 LYS A O 1
ATOM 934 N N . ASN A 1 113 ? 21.031 29.641 0.249 1 83.44 113 ASN A N 1
ATOM 935 C CA . ASN A 1 113 ? 20.188 30.141 -0.831 1 83.44 113 ASN A CA 1
ATOM 936 C C . ASN A 1 113 ? 20.391 29.359 -2.119 1 83.44 113 ASN A C 1
ATOM 938 O O . ASN A 1 113 ? 21.438 28.719 -2.307 1 83.44 113 ASN A O 1
ATOM 942 N N . VAL A 1 114 ? 19.406 29.453 -2.918 1 86.81 114 VAL A N 1
ATOM 943 C CA . VAL A 1 114 ? 19.594 28.984 -4.289 1 86.81 114 VAL A CA 1
ATOM 944 C C . VAL A 1 114 ? 20.609 29.891 -4.996 1 86.81 114 VAL A C 1
ATOM 946 O O . VAL A 1 114 ? 20.438 31.109 -5.043 1 86.81 114 VAL A O 1
ATOM 949 N N . LEU A 1 115 ? 21.594 29.328 -5.477 1 81.12 115 LEU A N 1
ATOM 950 C CA . LEU A 1 115 ? 22.656 30.094 -6.094 1 81.12 115 LEU A CA 1
ATOM 951 C C . LEU A 1 115 ? 22.359 30.359 -7.566 1 81.12 115 LEU A C 1
ATOM 953 O O . LEU A 1 115 ? 22.375 31.5 -8.016 1 81.12 115 LEU A O 1
ATOM 957 N N . ASP A 1 116 ? 22.109 29.344 -8.312 1 91.31 116 ASP A N 1
ATOM 958 C CA . ASP A 1 116 ? 21.719 29.422 -9.719 1 91.31 116 ASP A CA 1
ATOM 959 C C . ASP A 1 116 ? 20.25 29.062 -9.898 1 91.31 116 ASP A C 1
ATOM 961 O O . ASP A 1 116 ? 19.891 27.891 -10.023 1 91.31 116 ASP A O 1
ATOM 965 N N . GLU A 1 117 ? 19.438 30.141 -9.977 1 93.31 117 GLU A N 1
ATOM 966 C CA . GLU A 1 117 ? 17.984 29.969 -9.977 1 93.31 117 GLU A CA 1
ATOM 967 C C . GLU A 1 117 ? 17.516 29.219 -11.219 1 93.31 117 GLU A C 1
ATOM 969 O O . GLU A 1 117 ? 16.656 28.344 -11.141 1 93.31 117 GLU A O 1
ATOM 974 N N . GLU A 1 118 ? 18.094 29.594 -12.305 1 94.56 118 GLU A N 1
ATOM 975 C CA . GLU A 1 118 ? 17.703 28.938 -13.555 1 94.56 118 GLU A CA 1
ATOM 976 C C . GLU A 1 118 ? 18.062 27.453 -13.531 1 94.56 118 GLU A C 1
ATOM 978 O O . GLU A 1 118 ? 17.234 26.609 -13.867 1 94.56 118 GLU A O 1
ATOM 983 N N . LYS A 1 119 ? 19.266 27.203 -13.141 1 95.81 119 LYS A N 1
ATOM 984 C CA . LYS A 1 119 ? 19.719 25.812 -13.078 1 95.81 119 LYS A CA 1
ATOM 985 C C . LYS A 1 119 ? 18.891 25.016 -12.086 1 95.81 119 LYS A C 1
ATOM 987 O O . LYS A 1 119 ? 18.5 23.875 -12.375 1 95.81 119 LYS A O 1
ATOM 992 N N . MET A 1 120 ? 18.656 25.547 -10.961 1 96.81 120 MET A N 1
ATOM 993 C CA . MET A 1 120 ? 17.875 24.875 -9.93 1 96.81 120 MET A CA 1
ATOM 994 C C . MET A 1 120 ? 16.453 24.609 -10.406 1 96.81 120 MET A C 1
ATOM 996 O O . MET A 1 120 ? 15.922 23.516 -10.219 1 96.81 120 MET A O 1
ATOM 1000 N N . ALA A 1 121 ? 15.875 25.641 -11.031 1 97.62 121 ALA A N 1
ATOM 1001 C CA . ALA A 1 121 ? 14.508 25.484 -11.547 1 97.62 121 ALA A CA 1
ATOM 1002 C C . ALA A 1 121 ? 14.43 24.344 -12.555 1 97.62 121 ALA A C 1
ATOM 1004 O O . ALA A 1 121 ? 13.531 23.5 -12.484 1 97.62 121 ALA A O 1
ATOM 1005 N N . ASN A 1 122 ? 15.375 24.312 -13.438 1 97.5 122 ASN A N 1
ATOM 1006 C CA . ASN A 1 122 ? 15.414 23.25 -14.438 1 97.5 122 ASN A CA 1
ATOM 1007 C C . ASN A 1 122 ? 15.594 21.891 -13.789 1 97.5 122 ASN A C 1
ATOM 1009 O O . ASN A 1 122 ? 14.969 20.906 -14.211 1 97.5 122 ASN A O 1
ATOM 1013 N N . SER A 1 123 ? 16.438 21.875 -12.828 1 97.5 123 SER A N 1
ATOM 1014 C CA . SER A 1 123 ? 16.688 20.609 -12.133 1 97.5 123 SER A CA 1
ATOM 1015 C C . SER A 1 123 ? 15.438 20.109 -11.422 1 97.5 123 SER A C 1
ATOM 1017 O O . SER A 1 123 ? 15.164 18.922 -11.406 1 97.5 123 SER A O 1
ATOM 1019 N N . ILE A 1 124 ? 14.711 20.984 -10.836 1 98.5 124 ILE A N 1
ATOM 1020 C CA . ILE A 1 124 ? 13.484 20.609 -10.141 1 98.5 124 ILE A CA 1
ATOM 1021 C C . ILE A 1 124 ? 12.469 20.078 -11.141 1 98.5 124 ILE A C 1
ATOM 1023 O O . ILE A 1 124 ? 11.82 19.047 -10.891 1 98.5 124 ILE A O 1
ATOM 1027 N N . ILE A 1 125 ? 12.414 20.75 -12.273 1 98.38 125 ILE A N 1
ATOM 1028 C CA . ILE A 1 125 ? 11.508 20.281 -13.312 1 98.38 125 ILE A CA 1
ATOM 1029 C C . ILE A 1 125 ? 11.891 18.875 -13.742 1 98.38 125 ILE A C 1
ATOM 1031 O O . ILE A 1 125 ? 11.031 18 -13.867 1 98.38 125 ILE A O 1
ATOM 1035 N N . LYS A 1 126 ? 13.133 18.641 -13.969 1 97.69 126 LYS A N 1
ATOM 1036 C CA . LYS A 1 126 ? 13.609 17.312 -14.344 1 97.69 126 LYS A CA 1
ATOM 1037 C C . LYS A 1 126 ? 13.25 16.281 -13.273 1 97.69 126 LYS A C 1
ATOM 1039 O O . LYS A 1 126 ? 12.836 15.164 -13.594 1 97.69 126 LYS A O 1
ATOM 1044 N N . PHE A 1 127 ? 13.43 16.609 -12.07 1 97.88 127 PHE A N 1
ATOM 1045 C CA . PHE A 1 127 ? 13.102 15.734 -10.953 1 97.88 127 PHE A CA 1
ATOM 1046 C C . PHE A 1 127 ? 11.625 15.352 -10.984 1 97.88 127 PHE A C 1
ATOM 1048 O O . PHE A 1 127 ? 11.281 14.18 -10.797 1 97.88 127 PHE A O 1
ATOM 1055 N N . THR A 1 128 ? 10.703 16.359 -11.219 1 98.25 128 THR A N 1
ATOM 1056 C CA . THR A 1 128 ? 9.273 16.094 -11.211 1 98.25 128 THR A CA 1
ATOM 1057 C C . THR A 1 128 ? 8.898 15.109 -12.32 1 98.25 128 THR A C 1
ATOM 1059 O O . THR A 1 128 ? 7.93 14.359 -12.188 1 98.25 128 THR A O 1
ATOM 1062 N N . LYS A 1 129 ? 9.68 15.016 -13.32 1 96.69 129 LYS A N 1
ATOM 1063 C CA . LYS A 1 129 ? 9.383 14.164 -14.477 1 96.69 129 LYS A CA 1
ATOM 1064 C C . LYS A 1 129 ? 9.648 12.695 -14.164 1 96.69 129 LYS A C 1
ATOM 1066 O O . LYS A 1 129 ? 9.219 11.812 -14.898 1 96.69 129 LYS A O 1
ATOM 1071 N N . ILE A 1 130 ? 10.383 12.469 -13.094 1 95.25 130 ILE A N 1
ATOM 1072 C CA . ILE A 1 130 ? 10.609 11.094 -12.648 1 95.25 130 ILE A CA 1
ATOM 1073 C C . ILE A 1 130 ? 9.281 10.445 -12.281 1 95.25 130 ILE A C 1
ATOM 1075 O O . ILE A 1 130 ? 9.117 9.227 -12.422 1 95.25 130 ILE A O 1
ATOM 1079 N N . PHE A 1 131 ? 8.328 11.203 -11.812 1 96.62 131 PHE A N 1
ATOM 1080 C CA . PHE A 1 131 ? 7.035 10.711 -11.359 1 96.62 131 PHE A CA 1
ATOM 1081 C C . PHE A 1 131 ? 6.012 10.758 -12.484 1 96.62 131 PHE A C 1
ATOM 1083 O O . PHE A 1 131 ? 5.105 11.594 -12.477 1 96.62 131 PHE A O 1
ATOM 1090 N N . LYS A 1 132 ? 5.98 9.828 -13.336 1 92.75 132 LYS A N 1
ATOM 1091 C CA . LYS A 1 132 ? 5.32 9.812 -14.641 1 92.75 132 LYS A CA 1
ATOM 1092 C C . LYS A 1 132 ? 3.801 9.781 -14.492 1 92.75 132 LYS A C 1
ATOM 1094 O O . LYS A 1 132 ? 3.072 10.195 -15.391 1 92.75 132 LYS A O 1
ATOM 1099 N N . LYS A 1 133 ? 3.271 9.406 -13.422 1 92.06 133 LYS A N 1
ATOM 1100 C CA . LYS A 1 133 ? 1.831 9.234 -13.266 1 92.06 133 LYS A CA 1
ATOM 1101 C C . LYS A 1 133 ? 1.199 10.461 -12.609 1 92.06 133 LYS A C 1
ATOM 1103 O O . LYS A 1 133 ? 0.004 10.461 -12.305 1 92.06 133 LYS A O 1
ATOM 1108 N N . THR A 1 134 ? 1.946 11.492 -12.406 1 95.25 134 THR A N 1
ATOM 1109 C CA . THR A 1 134 ? 1.473 12.68 -11.711 1 95.25 134 THR A CA 1
ATOM 1110 C C . THR A 1 134 ? 0.445 13.43 -12.555 1 95.25 134 THR A C 1
ATOM 1112 O O . THR A 1 134 ? 0.761 13.914 -13.641 1 95.25 134 THR A O 1
ATOM 1115 N N . ASN A 1 135 ? -0.751 13.547 -12.008 1 94.75 135 ASN A N 1
ATOM 1116 C CA . ASN A 1 135 ? -1.786 14.367 -12.625 1 94.75 135 ASN A CA 1
ATOM 1117 C C . ASN A 1 135 ? -1.934 15.711 -11.922 1 94.75 135 ASN A C 1
ATOM 1119 O O . ASN A 1 135 ? -2.303 16.703 -12.539 1 94.75 135 ASN A O 1
ATOM 1123 N N . TYR A 1 136 ? -1.633 15.688 -10.641 1 97.25 136 TYR A N 1
ATOM 1124 C CA . TYR A 1 136 ? -1.778 16.891 -9.828 1 97.25 136 TYR A CA 1
ATOM 1125 C C . TYR A 1 136 ? -0.472 17.234 -9.117 1 97.25 136 TYR A C 1
ATOM 1127 O O . TYR A 1 136 ? 0.054 16.422 -8.352 1 97.25 136 TYR A O 1
ATOM 1135 N N . LEU A 1 137 ? 0.059 18.422 -9.383 1 98.44 137 LEU A N 1
ATOM 1136 C CA . LEU A 1 137 ? 1.245 18.922 -8.695 1 98.44 137 LEU A CA 1
ATOM 1137 C C . LEU A 1 137 ? 0.872 19.984 -7.664 1 98.44 137 LEU A C 1
ATOM 1139 O O . LEU A 1 137 ? 0.261 21 -8.008 1 98.44 137 LEU A O 1
ATOM 1143 N N . ARG A 1 138 ? 1.121 19.734 -6.492 1 98.25 138 ARG A N 1
ATOM 1144 C CA . ARG A 1 138 ? 0.886 20.672 -5.402 1 98.25 138 ARG A CA 1
ATOM 1145 C C . ARG A 1 138 ? 2.201 21.156 -4.805 1 98.25 138 ARG A C 1
ATOM 1147 O O . ARG A 1 138 ? 3.037 20.359 -4.387 1 98.25 138 ARG A O 1
ATOM 1154 N N . VAL A 1 139 ? 2.354 22.422 -4.781 1 98.75 139 VAL A N 1
ATOM 1155 C CA . VAL A 1 139 ? 3.607 22.984 -4.297 1 98.75 139 VAL A CA 1
ATOM 1156 C C . VAL A 1 139 ? 3.336 23.891 -3.105 1 98.75 139 VAL A C 1
ATOM 1158 O O . VAL A 1 139 ? 2.414 24.719 -3.143 1 98.75 139 VAL A O 1
ATOM 1161 N N . THR A 1 140 ? 4.035 23.703 -2.082 1 98.69 140 THR A N 1
ATOM 1162 C CA . THR A 1 140 ? 4.043 24.625 -0.947 1 98.69 140 THR A CA 1
ATOM 1163 C C . THR A 1 140 ? 5.371 25.375 -0.865 1 98.69 140 THR A C 1
ATOM 1165 O O . THR A 1 140 ? 6.422 24.766 -0.67 1 98.69 140 THR A O 1
ATOM 1168 N N . TRP A 1 141 ? 5.266 26.656 -1.046 1 98.69 141 TRP A N 1
ATOM 1169 C CA . TRP A 1 141 ? 6.449 27.484 -0.866 1 98.69 141 TRP A CA 1
ATOM 1170 C C . TRP A 1 141 ? 6.746 27.703 0.615 1 98.69 141 TRP A C 1
ATOM 1172 O O . TRP A 1 141 ? 5.879 28.141 1.369 1 98.69 141 TRP A O 1
ATOM 1182 N N . TYR A 1 142 ? 7.895 27.328 0.933 1 95.69 142 TYR A N 1
ATOM 1183 C CA . TYR A 1 142 ? 8.312 27.203 2.326 1 95.69 142 TYR A CA 1
ATOM 1184 C C . TYR A 1 142 ? 9.703 27.766 2.537 1 95.69 142 TYR A C 1
ATOM 1186 O O . TYR A 1 142 ? 10.156 28.625 1.764 1 95.69 142 TYR A O 1
ATOM 1194 N N . GLY A 1 143 ? 10.352 27.391 3.742 1 91.44 143 GLY A N 1
ATOM 1195 C CA . GLY A 1 143 ? 11.703 27.828 4.031 1 91.44 143 GLY A CA 1
ATOM 1196 C C . GLY A 1 143 ? 11.781 28.797 5.199 1 91.44 143 GLY A C 1
ATOM 1197 O O . GLY A 1 143 ? 10.914 28.781 6.078 1 91.44 143 GLY A O 1
ATOM 1198 N N . GLY A 1 144 ? 13.055 29.469 5.207 1 92.94 144 GLY A N 1
ATOM 1199 C CA . GLY A 1 144 ? 13.031 30.594 6.125 1 92.94 144 GLY A CA 1
ATOM 1200 C C . GLY A 1 144 ? 11.914 31.578 5.824 1 92.94 144 GLY A C 1
ATOM 1201 O O . GLY A 1 144 ? 10.797 31.422 6.316 1 92.94 144 GLY A O 1
ATOM 1202 N N . GLU A 1 145 ? 12.305 32.469 4.883 1 96.25 145 GLU A N 1
ATOM 1203 C CA . GLU A 1 145 ? 11.266 33.312 4.305 1 96.25 145 GLU A CA 1
ATOM 1204 C C . GLU A 1 145 ? 11.281 33.25 2.779 1 96.25 145 GLU A C 1
ATOM 1206 O O . GLU A 1 145 ? 12.172 33.812 2.135 1 96.25 145 GLU A O 1
ATOM 1211 N N . PRO A 1 146 ? 10.25 32.531 2.225 1 97.44 146 PRO A N 1
ATOM 1212 C CA . PRO A 1 146 ? 10.266 32.312 0.778 1 97.44 146 PRO A CA 1
ATOM 1213 C C . PRO A 1 146 ? 10.156 33.594 -0.029 1 97.44 146 PRO A C 1
ATOM 1215 O O . PRO A 1 146 ? 10.656 33.656 -1.154 1 97.44 146 PRO A O 1
ATOM 1218 N N . LEU A 1 147 ? 9.539 34.594 0.507 1 98.06 147 LEU A N 1
ATOM 1219 C CA . LEU A 1 147 ? 9.312 35.844 -0.233 1 98.06 147 LEU A CA 1
ATOM 1220 C C . LEU A 1 147 ? 10.633 36.562 -0.49 1 98.06 147 LEU A C 1
ATOM 1222 O O . LEU A 1 147 ? 10.695 37.469 -1.314 1 98.06 147 LEU A O 1
ATOM 1226 N N . LEU A 1 148 ? 11.695 36.156 0.183 1 96.88 148 LEU A N 1
ATOM 1227 C CA . LEU A 1 148 ? 13.023 36.688 -0.097 1 96.88 148 LEU A CA 1
ATOM 1228 C C . LEU A 1 148 ? 13.492 36.281 -1.485 1 96.88 148 LEU A C 1
ATOM 1230 O O . LEU A 1 148 ? 14.398 36.906 -2.055 1 96.88 148 LEU A O 1
ATOM 1234 N N . LYS A 1 149 ? 12.906 35.219 -1.972 1 97.38 149 LYS A N 1
ATOM 1235 C CA . LYS A 1 149 ? 13.281 34.688 -3.279 1 97.38 149 LYS A CA 1
ATOM 1236 C C . LYS A 1 149 ? 12.078 34.594 -4.207 1 97.38 149 LYS A C 1
ATOM 1238 O O . LYS A 1 149 ? 11.867 33.594 -4.859 1 97.38 149 LYS A O 1
ATOM 1243 N N . PHE A 1 150 ? 11.352 35.656 -4.25 1 97.69 150 PHE A N 1
ATOM 1244 C CA . PHE A 1 150 ? 10.094 35.656 -4.992 1 97.69 150 PHE A CA 1
ATOM 1245 C C . PHE A 1 150 ? 10.344 35.5 -6.484 1 97.69 150 PHE A C 1
ATOM 1247 O O . PHE A 1 150 ? 9.539 34.875 -7.191 1 97.69 150 PHE A O 1
ATOM 1254 N N . GLY A 1 151 ? 11.461 36.031 -7 1 96.94 151 GLY A N 1
ATOM 1255 C CA . GLY A 1 151 ? 11.812 35.812 -8.398 1 96.94 151 GLY A CA 1
ATOM 1256 C C . GLY A 1 151 ? 11.914 34.344 -8.781 1 96.94 151 GLY A C 1
ATOM 1257 O O . GLY A 1 151 ? 11.445 33.938 -9.844 1 96.94 151 GLY A O 1
ATOM 1258 N N . PHE A 1 152 ? 12.531 33.656 -7.938 1 97.81 152 PHE A N 1
ATOM 1259 C CA . PHE A 1 152 ? 12.648 32.219 -8.156 1 97.81 152 PHE A CA 1
ATOM 1260 C C . PHE A 1 152 ? 11.273 31.547 -8.164 1 97.81 152 PHE A C 1
ATOM 1262 O O . PHE A 1 152 ? 10.984 30.703 -9.016 1 97.81 152 PHE A O 1
ATOM 1269 N N . ILE A 1 153 ? 10.398 31.922 -7.254 1 98.38 153 ILE A N 1
ATOM 1270 C CA . ILE A 1 153 ? 9.039 31.391 -7.141 1 98.38 153 ILE A CA 1
ATOM 1271 C C . ILE A 1 153 ? 8.273 31.672 -8.43 1 98.38 153 ILE A C 1
ATOM 1273 O O . ILE A 1 153 ? 7.605 30.781 -8.969 1 98.38 153 ILE A O 1
ATOM 1277 N N . GLU A 1 154 ? 8.43 32.875 -8.891 1 98.25 154 GLU A N 1
ATOM 1278 C CA . GLU A 1 154 ? 7.762 33.25 -10.141 1 98.25 154 GLU A CA 1
ATOM 1279 C C . GLU A 1 154 ? 8.234 32.375 -11.297 1 98.25 154 GLU A C 1
ATOM 1281 O O . GLU A 1 154 ? 7.418 31.828 -12.039 1 98.25 154 GLU A O 1
ATOM 1286 N N . ARG A 1 155 ? 9.523 32.281 -11.43 1 97.88 155 ARG A N 1
ATOM 1287 C CA . ARG A 1 155 ? 10.109 31.516 -12.516 1 97.88 155 ARG A CA 1
ATOM 1288 C C . ARG A 1 155 ? 9.648 30.062 -12.477 1 97.88 155 ARG A C 1
ATOM 1290 O O . ARG A 1 155 ? 9.148 29.547 -13.477 1 97.88 155 ARG A O 1
ATOM 1297 N N . LEU A 1 156 ? 9.773 29.422 -11.359 1 98.56 156 LEU A N 1
ATOM 1298 C CA . LEU A 1 156 ? 9.484 28 -11.242 1 98.56 156 LEU A CA 1
ATOM 1299 C C . LEU A 1 156 ? 7.984 27.734 -11.359 1 98.56 156 LEU A C 1
ATOM 1301 O O . LEU A 1 156 ? 7.566 26.734 -11.945 1 98.56 156 LEU A O 1
ATOM 1305 N N . SER A 1 157 ? 7.16 28.625 -10.805 1 98.69 157 SER A N 1
ATOM 1306 C CA . SER A 1 157 ? 5.715 28.5 -10.945 1 98.69 157 SER A CA 1
ATOM 1307 C C . SER A 1 157 ? 5.301 28.5 -12.414 1 98.69 157 SER A C 1
ATOM 1309 O O . SER A 1 157 ? 4.473 27.688 -12.836 1 98.69 157 SER A O 1
ATOM 1311 N N . LYS A 1 158 ? 5.879 29.406 -13.156 1 98.38 158 LYS A N 1
ATOM 1312 C CA . LYS A 1 158 ? 5.57 29.469 -14.586 1 98.38 158 LYS A CA 1
ATOM 1313 C C . LYS A 1 158 ? 5.953 28.172 -15.289 1 98.38 158 LYS A C 1
ATOM 1315 O O . LYS A 1 158 ? 5.207 27.672 -16.141 1 98.38 158 LYS A O 1
ATOM 1320 N N . MET A 1 159 ? 7.09 27.656 -14.945 1 98.56 159 MET A N 1
ATOM 1321 C CA . MET A 1 159 ? 7.523 26.391 -15.523 1 98.56 159 MET A CA 1
ATOM 1322 C C . MET A 1 159 ? 6.582 25.25 -15.125 1 98.56 159 MET A C 1
ATOM 1324 O O . MET A 1 159 ? 6.227 24.422 -15.961 1 98.56 159 MET A O 1
ATOM 1328 N N . PHE A 1 160 ? 6.152 25.188 -13.859 1 98.69 160 PHE A N 1
ATOM 1329 C CA . PHE A 1 160 ? 5.211 24.172 -13.391 1 98.69 160 PHE A CA 1
ATOM 1330 C C . PHE A 1 160 ? 3.9 24.25 -14.164 1 98.69 160 PHE A C 1
ATOM 1332 O O . PHE A 1 160 ? 3.352 23.234 -14.57 1 98.69 160 PHE A O 1
ATOM 1339 N N . MET A 1 161 ? 3.41 25.438 -14.375 1 98.19 161 MET A N 1
ATOM 1340 C CA . MET A 1 161 ? 2.133 25.641 -15.055 1 98.19 161 MET A CA 1
ATOM 1341 C C . MET A 1 161 ? 2.199 25.156 -16.5 1 98.19 161 MET A C 1
ATOM 1343 O O . MET A 1 161 ? 1.2 24.688 -17.047 1 98.19 161 MET A O 1
ATOM 1347 N N . GLN A 1 162 ? 3.365 25.25 -17.094 1 97.62 162 GLN A N 1
ATOM 1348 C CA . GLN A 1 162 ? 3.555 24.766 -18.453 1 97.62 162 GLN A CA 1
ATOM 1349 C C . GLN A 1 162 ? 3.541 23.234 -18.5 1 97.62 162 GLN A C 1
ATOM 1351 O O . GLN A 1 162 ? 3.012 22.641 -19.453 1 97.62 162 GLN A O 1
ATOM 1356 N N . GLU A 1 163 ? 4.07 22.656 -17.5 1 96.75 163 GLU A N 1
ATOM 1357 C CA . GLU A 1 163 ? 4.242 21.203 -17.484 1 96.75 163 GLU A CA 1
ATOM 1358 C C . GLU A 1 163 ? 3.027 20.5 -16.891 1 96.75 163 GLU A C 1
ATOM 1360 O O . GLU A 1 163 ? 2.705 19.375 -17.25 1 96.75 163 GLU A O 1
ATOM 1365 N N . TYR A 1 164 ? 2.355 21.141 -15.953 1 97.75 164 TYR A N 1
ATOM 1366 C CA . TYR A 1 164 ? 1.276 20.531 -15.188 1 97.75 164 TYR A CA 1
ATOM 1367 C C . TYR A 1 164 ? 0.027 21.406 -15.203 1 97.75 164 TYR A C 1
ATOM 1369 O O . TYR A 1 164 ? -0.077 22.359 -14.438 1 97.75 164 TYR A O 1
ATOM 1377 N N . PRO A 1 165 ? -0.915 20.969 -15.953 1 97 165 PRO A N 1
ATOM 1378 C CA . PRO A 1 165 ? -2.129 21.781 -16.062 1 97 165 PRO A CA 1
ATOM 1379 C C . PRO A 1 165 ? -2.873 21.922 -14.742 1 97 165 PRO A C 1
ATOM 1381 O O . PRO A 1 165 ? -3.572 22.922 -14.531 1 97 165 PRO A O 1
ATOM 1384 N N . ASN A 1 166 ? -2.723 21.016 -13.836 1 97.88 166 ASN A N 1
ATOM 1385 C CA . ASN A 1 166 ? -3.43 21.047 -12.562 1 97.88 166 ASN A CA 1
ATOM 1386 C C . ASN A 1 166 ? -2.504 21.453 -11.414 1 97.88 166 ASN A C 1
ATOM 1388 O O . ASN A 1 166 ? -2.707 21.047 -10.273 1 97.88 166 ASN A O 1
ATOM 1392 N N . TYR A 1 167 ? -1.525 22.266 -11.742 1 98.31 167 TYR A N 1
ATOM 1393 C CA . TYR A 1 167 ? -0.617 22.828 -10.75 1 98.31 167 TYR A CA 1
ATOM 1394 C C . TYR A 1 167 ? -1.351 23.797 -9.828 1 98.31 167 TYR A C 1
ATOM 1396 O O . TYR A 1 167 ? -2.18 24.594 -10.281 1 98.31 167 TYR A O 1
ATOM 1404 N N . GLN A 1 168 ? -1.113 23.703 -8.547 1 98.38 168 GLN A N 1
ATOM 1405 C CA . GLN A 1 168 ? -1.578 24.641 -7.531 1 98.38 168 GLN A CA 1
ATOM 1406 C C . GLN A 1 168 ? -0.521 24.844 -6.449 1 98.38 168 GLN A C 1
ATOM 1408 O O . GLN A 1 168 ? 0.268 23.938 -6.168 1 98.38 168 GLN A O 1
ATOM 1413 N N . ALA A 1 169 ? -0.605 26 -5.871 1 98.69 169 ALA A N 1
ATOM 1414 C CA . ALA A 1 169 ? 0.439 26.281 -4.887 1 98.69 169 ALA A CA 1
ATOM 1415 C C . ALA A 1 169 ? -0.144 26.938 -3.643 1 98.69 169 ALA A C 1
ATOM 1417 O O . ALA A 1 169 ? -1.27 27.438 -3.668 1 98.69 169 ALA A O 1
ATOM 1418 N N . PHE A 1 170 ? 0.543 26.812 -2.629 1 98.56 170 PHE A N 1
ATOM 1419 C CA . PHE A 1 170 ? 0.348 27.406 -1.312 1 98.56 170 PHE A CA 1
ATOM 1420 C C . PHE A 1 170 ? 1.65 28 -0.787 1 98.56 170 PHE A C 1
ATOM 1422 O O . PHE A 1 170 ? 2.729 27.688 -1.301 1 98.56 170 PHE A O 1
ATOM 1429 N N . MET A 1 171 ? 1.528 28.969 0.141 1 98.69 171 MET A N 1
ATOM 1430 C CA . MET A 1 171 ? 2.754 29.578 0.647 1 98.69 171 MET A CA 1
ATOM 1431 C C . MET A 1 171 ? 2.678 29.781 2.156 1 98.69 171 MET A C 1
ATOM 1433 O O . MET A 1 171 ? 1.645 30.203 2.682 1 98.69 171 MET A O 1
ATOM 1437 N N . ILE A 1 172 ? 3.705 29.406 2.781 1 98 172 ILE A N 1
ATOM 1438 C CA . ILE A 1 172 ? 3.885 29.719 4.191 1 98 172 ILE A CA 1
ATOM 1439 C C . ILE A 1 172 ? 4.898 30.859 4.336 1 98 172 ILE A C 1
ATOM 1441 O O . ILE A 1 172 ? 6.055 30.719 3.932 1 98 172 ILE A O 1
ATOM 1445 N N . THR A 1 173 ? 4.504 31.969 4.902 1 98.19 173 THR A N 1
ATOM 1446 C CA . THR A 1 173 ? 5.32 33.188 4.941 1 98.19 173 THR A CA 1
ATOM 1447 C C . THR A 1 173 ? 5.027 34 6.199 1 98.19 173 THR A C 1
ATOM 1449 O O . THR A 1 173 ? 3.971 33.844 6.812 1 98.19 173 THR A O 1
ATOM 1452 N N . ASN A 1 174 ? 6.023 34.812 6.594 1 97.06 174 ASN A N 1
ATOM 1453 C CA . ASN A 1 174 ? 5.738 35.719 7.695 1 97.06 174 ASN A CA 1
ATOM 1454 C C . ASN A 1 174 ? 4.922 36.938 7.227 1 97.06 174 ASN A C 1
ATOM 1456 O O . ASN A 1 174 ? 4.367 37.656 8.047 1 97.06 174 ASN A O 1
ATOM 1460 N N . GLY A 1 175 ? 4.805 37.156 5.926 1 98.19 175 GLY A N 1
ATOM 1461 C CA . GLY A 1 175 ? 3.898 38.156 5.359 1 98.19 175 GLY A CA 1
ATOM 1462 C C . GLY A 1 175 ? 4.508 39.531 5.266 1 98.19 175 GLY A C 1
ATOM 1463 O O . GLY A 1 175 ? 3.918 40.438 4.668 1 98.19 175 GLY A O 1
ATOM 1464 N N . TYR A 1 176 ? 5.719 39.719 5.785 1 98.44 176 TYR A N 1
ATOM 1465 C CA . TYR A 1 176 ? 6.352 41.031 5.898 1 98.44 176 TYR A CA 1
ATOM 1466 C C . TYR A 1 176 ? 6.672 41.594 4.52 1 98.44 176 TYR A C 1
ATOM 1468 O O . TYR A 1 176 ? 6.516 42.781 4.289 1 98.44 176 TYR A O 1
ATOM 1476 N N . LEU A 1 177 ? 7.02 40.75 3.59 1 98.31 177 LEU A N 1
ATOM 1477 C CA . LEU A 1 177 ? 7.492 41.219 2.289 1 98.31 177 LEU A CA 1
ATOM 1478 C C . LEU A 1 177 ? 6.391 41.125 1.24 1 98.31 177 LEU A C 1
ATOM 1480 O O . LEU A 1 177 ? 6.656 41.219 0.041 1 98.31 177 LEU A O 1
ATOM 1484 N N . LEU A 1 178 ? 5.203 40.844 1.706 1 98 178 LEU A N 1
ATOM 1485 C CA . LEU A 1 178 ? 4.07 40.75 0.791 1 98 178 LEU A CA 1
ATOM 1486 C C . LEU A 1 178 ? 3.631 42.125 0.323 1 98 178 LEU A C 1
ATOM 1488 O O . LEU A 1 178 ? 2.521 42.562 0.632 1 98 178 LEU A O 1
ATOM 1492 N N . ASP A 1 179 ? 4.41 42.719 -0.5 1 97.06 179 ASP A N 1
ATOM 1493 C CA . ASP A 1 179 ? 4.098 44.062 -1.004 1 97.06 179 ASP A CA 1
ATOM 1494 C C . ASP A 1 179 ? 3.135 44 -2.186 1 97.06 179 ASP A C 1
ATOM 1496 O O . ASP A 1 179 ? 2.754 42.906 -2.619 1 97.06 179 ASP A O 1
ATOM 1500 N N . ASP A 1 180 ? 2.799 45.094 -2.725 1 96.88 180 ASP A N 1
ATOM 1501 C CA . ASP A 1 180 ? 1.771 45.219 -3.754 1 96.88 180 ASP A CA 1
ATOM 1502 C C . ASP A 1 180 ? 2.17 44.469 -5.02 1 96.88 180 ASP A C 1
ATOM 1504 O O . ASP A 1 180 ? 1.335 43.812 -5.648 1 96.88 180 ASP A O 1
ATOM 1508 N N . GLU A 1 181 ? 3.346 44.656 -5.379 1 97.06 181 GLU A N 1
ATOM 1509 C CA . GLU A 1 181 ? 3.832 44 -6.586 1 97.06 181 GLU A CA 1
ATOM 1510 C C . GLU A 1 181 ? 3.695 42.469 -6.477 1 97.06 181 GLU A C 1
ATOM 1512 O O . GLU A 1 181 ? 3.205 41.812 -7.398 1 97.06 181 GLU A O 1
ATOM 1517 N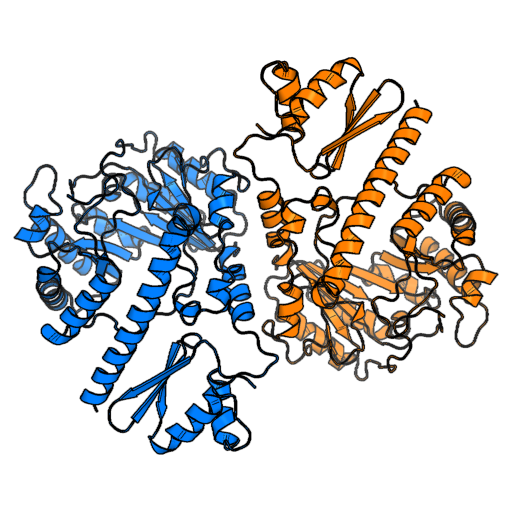 N . LYS A 1 182 ? 4.094 41.906 -5.398 1 98.12 182 LYS A N 1
ATOM 1518 C CA . LYS A 1 182 ? 4.027 40.469 -5.191 1 98.12 182 LYS A CA 1
ATOM 1519 C C . LYS A 1 182 ? 2.584 39.969 -5.086 1 98.12 182 LYS A C 1
ATOM 1521 O O . LYS A 1 182 ? 2.215 38.969 -5.676 1 98.12 182 LYS A O 1
ATOM 1526 N N . ILE A 1 183 ? 1.751 40.719 -4.359 1 98.19 183 ILE A N 1
ATOM 1527 C CA . ILE A 1 183 ? 0.35 40.344 -4.172 1 98.19 183 ILE A CA 1
ATOM 1528 C C . ILE A 1 183 ? -0.34 40.25 -5.531 1 98.19 183 ILE A C 1
ATOM 1530 O O . ILE A 1 183 ? -1.085 39.281 -5.781 1 98.19 183 ILE A O 1
ATOM 1534 N N . SER A 1 184 ? -0.043 41.156 -6.41 1 97.19 184 SER A N 1
ATOM 1535 C CA . SER A 1 184 ? -0.705 41.188 -7.711 1 97.19 184 SER A CA 1
ATOM 1536 C C . SER A 1 184 ? -0.354 39.969 -8.562 1 97.19 184 SER A C 1
ATOM 1538 O O . SER A 1 184 ? -1.058 39.656 -9.523 1 97.19 184 SER A O 1
ATOM 1540 N N . LYS A 1 185 ? 0.671 39.312 -8.234 1 98.12 185 LYS A N 1
ATOM 1541 C CA . LYS A 1 185 ? 1.152 38.188 -9.039 1 98.12 185 LYS A CA 1
ATOM 1542 C C . LYS A 1 185 ? 0.664 36.844 -8.477 1 98.12 185 LYS A C 1
ATOM 1544 O O . LYS A 1 185 ? 0.73 35.812 -9.156 1 98.12 185 LYS A O 1
ATOM 1549 N N . LEU A 1 186 ? 0.191 36.75 -7.273 1 98.56 186 LEU A N 1
ATOM 1550 C CA . LEU A 1 186 ? -0.116 35.531 -6.57 1 98.56 186 LEU A CA 1
ATOM 1551 C C . LEU A 1 186 ? -1.125 34.688 -7.355 1 98.56 186 LEU A C 1
ATOM 1553 O O . LEU A 1 186 ? -0.898 33.5 -7.602 1 98.56 186 LEU A O 1
ATOM 1557 N N . LYS A 1 187 ? -2.191 35.312 -7.781 1 97.56 187 LYS A N 1
ATOM 1558 C CA . LYS A 1 187 ? -3.248 34.594 -8.484 1 97.56 187 LYS A CA 1
ATOM 1559 C C . LYS A 1 187 ? -2.729 34 -9.789 1 97.56 187 LYS A C 1
ATOM 1561 O O . LYS A 1 187 ? -3.02 32.844 -10.102 1 97.56 187 LYS A O 1
ATOM 1566 N N . HIS A 1 188 ? -1.936 34.781 -10.492 1 97.38 188 HIS A N 1
ATOM 1567 C CA . HIS A 1 188 ? -1.383 34.312 -11.766 1 97.38 188 HIS A CA 1
ATOM 1568 C C . HIS A 1 188 ? -0.409 33.156 -11.57 1 97.38 188 HIS A C 1
ATOM 1570 O O . HIS A 1 188 ? -0.233 32.344 -12.461 1 97.38 188 HIS A O 1
ATOM 1576 N N . LEU A 1 189 ? 0.183 33.125 -10.469 1 98.31 189 LEU A N 1
ATOM 1577 C CA . LEU A 1 189 ? 1.151 32.062 -10.164 1 98.31 189 LEU A CA 1
ATOM 1578 C C . LEU A 1 189 ? 0.47 30.875 -9.508 1 98.31 189 LEU A C 1
ATOM 1580 O O . LEU A 1 189 ? 1.141 29.953 -9.047 1 98.31 189 LEU A O 1
ATOM 1584 N N . LYS A 1 190 ? -0.828 30.859 -9.391 1 98.31 190 LYS A N 1
ATOM 1585 C CA . LYS A 1 190 ? -1.677 29.797 -8.859 1 98.31 190 LYS A CA 1
ATOM 1586 C C . LYS A 1 190 ? -1.409 29.578 -7.371 1 98.31 190 LYS A C 1
ATOM 1588 O O . LYS A 1 190 ? -1.496 28.453 -6.887 1 98.31 190 LYS A O 1
ATOM 1593 N N . ILE A 1 191 ? -0.967 30.625 -6.719 1 98.44 191 ILE A N 1
ATOM 1594 C CA . ILE A 1 191 ? -0.899 30.594 -5.262 1 98.44 191 ILE A CA 1
ATOM 1595 C C . ILE A 1 191 ? -2.262 30.953 -4.676 1 98.44 191 ILE A C 1
ATOM 1597 O O . ILE A 1 191 ? -2.586 32.125 -4.523 1 98.44 191 ILE A O 1
ATOM 1601 N N . MET A 1 192 ? -2.916 29.938 -4.324 1 97.69 192 MET A N 1
ATOM 1602 C CA . MET A 1 192 ? -4.336 30.078 -4.016 1 97.69 192 MET A CA 1
ATOM 1603 C C . MET A 1 192 ? -4.551 30.297 -2.523 1 97.69 192 MET A C 1
ATOM 1605 O O . MET A 1 192 ? -5.66 30.625 -2.092 1 97.69 192 MET A O 1
ATOM 1609 N N . GLY A 1 193 ? -3.539 30.125 -1.733 1 98.38 193 GLY A N 1
ATOM 1610 C CA . GLY A 1 193 ? -3.637 30.328 -0.296 1 98.38 193 GLY A CA 1
ATOM 1611 C C . GLY A 1 193 ? -2.299 30.609 0.36 1 98.38 193 GLY A C 1
ATOM 1612 O O . GLY A 1 193 ? -1.247 30.312 -0.207 1 98.38 193 GLY A O 1
ATOM 1613 N N . LEU A 1 194 ? -2.418 31.234 1.54 1 98.5 194 LEU A N 1
ATOM 1614 C CA . LEU A 1 194 ? -1.243 31.562 2.338 1 98.5 194 LEU A CA 1
ATOM 1615 C C . LEU A 1 194 ? -1.464 31.203 3.803 1 98.5 194 LEU A C 1
ATOM 1617 O O . LEU A 1 194 ? -2.578 31.328 4.316 1 98.5 194 LEU A O 1
ATOM 1621 N N . GLN A 1 195 ? -0.445 30.734 4.336 1 98.56 195 GLN A N 1
ATOM 1622 C CA . GLN A 1 195 ? -0.38 30.734 5.793 1 98.56 195 GLN A CA 1
ATOM 1623 C C . GLN A 1 195 ? 0.53 31.844 6.305 1 98.56 195 GLN A C 1
ATOM 1625 O O . GLN A 1 195 ? 1.709 31.906 5.949 1 98.56 195 GLN A O 1
ATOM 1630 N N . ILE A 1 196 ? -0.043 32.719 7.078 1 98.44 196 ILE A N 1
ATOM 1631 C CA . ILE A 1 196 ? 0.681 33.844 7.688 1 98.44 196 ILE A CA 1
ATOM 1632 C C . ILE A 1 196 ? 0.632 33.719 9.211 1 98.44 196 ILE A C 1
ATOM 1634 O O . ILE A 1 196 ? -0.411 33.375 9.781 1 98.44 196 ILE A O 1
ATOM 1638 N N . THR A 1 197 ? 1.726 33.969 9.828 1 97.25 197 THR A N 1
ATOM 1639 C CA . THR A 1 197 ? 1.807 33.781 11.273 1 97.25 197 THR A CA 1
ATOM 1640 C C . THR A 1 197 ? 1.833 35.094 12.008 1 97.25 197 THR A C 1
ATOM 1642 O O . THR A 1 197 ? 2.615 36 11.664 1 97.25 197 THR A O 1
ATOM 1645 N N . ILE A 1 198 ? 0.964 35.312 12.906 1 97 198 ILE A N 1
ATOM 1646 C CA . ILE A 1 198 ? 0.946 36.406 13.867 1 97 198 ILE A CA 1
ATOM 1647 C C . ILE A 1 198 ? 0.748 35.844 15.273 1 97 198 ILE A C 1
ATOM 1649 O O . ILE A 1 198 ? -0.232 35.156 15.547 1 97 198 ILE A O 1
ATOM 1653 N N . ASP A 1 199 ? 1.615 36.219 16.203 1 96.06 199 ASP A N 1
ATOM 1654 C CA . ASP A 1 199 ? 1.66 35.531 17.484 1 96.06 199 ASP A CA 1
ATOM 1655 C C . ASP A 1 199 ? 0.945 36.312 18.578 1 96.06 199 ASP A C 1
ATOM 1657 O O . ASP A 1 199 ? 0.909 35.906 19.734 1 96.06 199 ASP A O 1
ATOM 1661 N N . GLY A 1 200 ? 0.4 37.375 18.297 1 96.25 200 GLY A N 1
ATOM 1662 C CA . GLY A 1 200 ? -0.286 38.281 19.203 1 96.25 200 GLY A CA 1
ATOM 1663 C C . GLY A 1 200 ? -0.456 39.688 18.656 1 96.25 200 GLY A C 1
ATOM 1664 O O . GLY A 1 200 ? -0.127 39.938 17.484 1 96.25 200 GLY A O 1
ATOM 1665 N N . LEU A 1 201 ? -1.008 40.469 19.484 1 96.88 201 LEU A N 1
ATOM 1666 C CA . LEU A 1 201 ? -1.078 41.875 19.078 1 96.88 201 LEU A CA 1
ATOM 1667 C C . LEU A 1 201 ? 0.312 42.5 19.031 1 96.88 201 LEU A C 1
ATOM 1669 O O . LEU A 1 201 ? 1.316 41.812 19.188 1 96.88 201 LEU A O 1
ATOM 1673 N N . GLU A 1 202 ? 0.35 43.75 18.734 1 97.25 202 GLU A N 1
ATOM 1674 C CA . GLU A 1 202 ? 1.564 44.438 18.281 1 97.25 202 GLU A CA 1
ATOM 1675 C C . GLU A 1 202 ? 2.727 44.156 19.234 1 97.25 202 GLU A C 1
ATOM 1677 O O . GLU A 1 202 ? 3.783 43.688 18.812 1 97.25 202 GLU A O 1
ATOM 1682 N N . GLN A 1 203 ? 2.59 44.469 20.516 1 96.31 203 GLN A N 1
ATOM 1683 C CA . GLN A 1 203 ? 3.682 44.344 21.469 1 96.31 203 GLN A CA 1
ATOM 1684 C C . GLN A 1 203 ? 4.156 42.875 21.578 1 96.31 203 GLN A C 1
ATOM 1686 O O . GLN A 1 203 ? 5.359 42.625 21.531 1 96.31 203 GLN A O 1
ATOM 1691 N N . VAL A 1 204 ? 3.26 42 21.672 1 95.81 204 VAL A N 1
ATOM 1692 C CA . VAL A 1 204 ? 3.572 40.594 21.844 1 95.81 204 VAL A CA 1
ATOM 1693 C C . VAL A 1 204 ? 4.215 40.031 20.562 1 95.81 204 VAL A C 1
ATOM 1695 O O . VAL A 1 204 ? 5.246 39.375 20.609 1 95.81 204 VAL A O 1
ATOM 1698 N N . HIS A 1 205 ? 3.607 40.281 19.438 1 97 205 HIS A N 1
ATOM 1699 C CA . HIS A 1 205 ? 4.133 39.812 18.156 1 97 205 HIS A CA 1
ATOM 1700 C C . HIS A 1 205 ? 5.539 40.344 17.906 1 97 205 HIS A C 1
ATOM 1702 O O . HIS A 1 205 ? 6.434 39.562 17.531 1 97 205 HIS A O 1
ATOM 1708 N N . ASN A 1 206 ? 5.719 41.656 18.109 1 97.12 206 ASN A N 1
ATOM 1709 C CA . ASN A 1 206 ? 7.023 42.25 17.844 1 97.12 206 ASN A CA 1
ATOM 1710 C C . ASN A 1 206 ? 8.109 41.656 18.734 1 97.12 206 ASN A C 1
ATOM 1712 O O . ASN A 1 206 ? 9.266 41.562 18.328 1 97.12 206 ASN A O 1
ATOM 1716 N N . LYS A 1 207 ? 7.742 41.281 19.891 1 94.88 207 LYS A N 1
ATOM 1717 C CA . LYS A 1 207 ? 8.688 40.656 20.812 1 94.88 207 LYS A CA 1
ATOM 1718 C C . LYS A 1 207 ? 9 39.219 20.375 1 94.88 207 LYS A C 1
ATOM 1720 O O . LYS A 1 207 ? 10.164 38.812 20.391 1 94.88 207 LYS A O 1
ATOM 1725 N N . ARG A 1 208 ? 8.039 38.438 19.938 1 94.25 208 ARG A N 1
ATOM 1726 C CA . ARG A 1 208 ? 8.188 37.031 19.641 1 94.25 208 ARG A CA 1
ATOM 1727 C C . ARG A 1 208 ? 8.742 36.812 18.234 1 94.25 208 ARG A C 1
ATOM 1729 O O . ARG A 1 208 ? 9.477 35.875 17.984 1 94.25 208 ARG A O 1
ATOM 1736 N N . ARG A 1 209 ? 8.32 37.688 17.312 1 96.19 209 ARG A N 1
ATOM 1737 C CA . ARG A 1 209 ? 8.711 37.562 15.914 1 96.19 209 ARG A CA 1
ATOM 1738 C C . ARG A 1 209 ? 9.258 38.875 15.375 1 96.19 209 ARG A C 1
ATOM 1740 O O . ARG A 1 209 ? 8.719 39.438 14.414 1 96.19 209 ARG A O 1
ATOM 1747 N N . PRO A 1 210 ? 10.359 39.281 15.938 1 96.12 210 PRO A N 1
ATOM 1748 C CA . PRO A 1 210 ? 10.945 40.562 15.508 1 96.12 210 PRO A CA 1
ATOM 1749 C C . PRO A 1 210 ? 11.594 40.469 14.125 1 96.12 210 PRO A C 1
ATOM 1751 O O . PRO A 1 210 ? 12.188 39.438 13.781 1 96.12 210 PRO A O 1
ATOM 1754 N N . HIS A 1 211 ? 11.344 41.531 13.383 1 96.56 211 HIS A N 1
ATOM 1755 C CA . HIS A 1 211 ? 12.203 41.719 12.219 1 96.56 211 HIS A CA 1
ATOM 1756 C C . HIS A 1 211 ? 13.648 41.969 12.633 1 96.56 211 HIS A C 1
ATOM 1758 O O . HIS A 1 211 ? 13.906 42.562 13.68 1 96.56 211 HIS A O 1
ATOM 1764 N N . TYR A 1 212 ? 14.531 41.594 11.789 1 93.94 212 TYR A N 1
ATOM 1765 C CA . TYR A 1 212 ? 15.938 41.656 12.18 1 93.94 212 TYR A CA 1
ATOM 1766 C C . TYR A 1 212 ? 16.422 43.094 12.281 1 93.94 212 TYR A C 1
ATOM 1768 O O . TYR A 1 212 ? 17.391 43.375 12.984 1 93.94 212 TYR A O 1
ATOM 1776 N N . LYS A 1 213 ? 15.758 44 11.586 1 95.25 213 LYS A N 1
ATOM 1777 C CA . LYS A 1 213 ? 16.203 45.375 11.555 1 95.25 213 LYS A CA 1
ATOM 1778 C C . LYS A 1 213 ? 15.156 46.312 12.141 1 95.25 213 LYS A C 1
ATOM 1780 O O . LYS A 1 213 ? 15.477 47.219 12.914 1 95.25 213 LYS A O 1
ATOM 1785 N N . ASN A 1 214 ? 13.961 46.125 11.805 1 95.75 214 ASN A N 1
ATOM 1786 C CA . ASN A 1 214 ? 12.875 47.062 12.109 1 95.75 214 ASN A CA 1
ATOM 1787 C C . ASN A 1 214 ? 11.992 46.531 13.242 1 95.75 214 ASN A C 1
ATOM 1789 O O . ASN A 1 214 ? 11.812 45.312 13.383 1 95.75 214 ASN A O 1
ATOM 1793 N N . ALA A 1 215 ? 11.484 47.438 14.008 1 93.62 215 ALA A N 1
ATOM 1794 C CA . ALA A 1 215 ? 10.586 47.062 15.102 1 93.62 215 ALA A CA 1
ATOM 1795 C C . ALA A 1 215 ? 9.125 47.25 14.703 1 93.62 215 ALA A C 1
ATOM 1797 O O . ALA A 1 215 ? 8.336 47.844 15.453 1 93.62 215 ALA A O 1
ATOM 1798 N N . ASP A 1 216 ? 8.812 46.781 13.469 1 96.75 216 ASP A N 1
ATOM 1799 C CA . ASP A 1 216 ? 7.477 47.094 12.953 1 96.75 216 ASP A CA 1
ATOM 1800 C C . ASP A 1 216 ? 6.84 45.812 12.352 1 96.75 216 ASP A C 1
ATOM 1802 O O . ASP A 1 216 ? 5.984 45.906 11.469 1 96.75 216 ASP A O 1
ATOM 1806 N N . SER A 1 217 ? 7.305 44.719 12.789 1 97.56 217 SER A N 1
ATOM 1807 C CA . SER A 1 217 ? 6.875 43.469 12.148 1 97.56 217 SER A CA 1
ATOM 1808 C C . SER A 1 217 ? 5.355 43.344 12.148 1 97.56 217 SER A C 1
ATOM 1810 O O . SER A 1 217 ? 4.75 43.094 11.102 1 97.56 217 SER A O 1
ATOM 1812 N N . TYR A 1 218 ? 4.691 43.656 13.273 1 97.88 218 TYR A N 1
ATOM 1813 C CA . TYR A 1 218 ? 3.242 43.531 13.383 1 97.88 218 TYR A CA 1
ATOM 1814 C C . TYR A 1 218 ? 2.541 44.5 12.445 1 97.88 218 TYR A C 1
ATOM 1816 O O . TYR A 1 218 ? 1.729 44.094 11.609 1 97.88 218 TYR A O 1
ATOM 1824 N N . LYS A 1 219 ? 2.84 45.75 12.531 1 98.06 219 LYS A N 1
ATOM 1825 C CA . LYS A 1 219 ? 2.178 46.781 11.742 1 98.06 219 LYS A CA 1
ATOM 1826 C C . LYS A 1 219 ? 2.326 46.5 10.25 1 98.06 219 LYS A C 1
ATOM 1828 O O . LYS A 1 219 ? 1.366 46.656 9.492 1 98.06 219 LYS A O 1
ATOM 1833 N N . ARG A 1 220 ? 3.531 46.188 9.875 1 98.12 220 ARG A N 1
ATOM 1834 C CA . ARG A 1 220 ? 3.801 45.906 8.461 1 98.12 220 ARG A CA 1
ATOM 1835 C C . ARG A 1 220 ? 2.996 44.719 7.969 1 98.12 220 ARG A C 1
ATOM 1837 O O . ARG A 1 220 ? 2.389 44.75 6.898 1 98.12 220 ARG A O 1
ATOM 1844 N N . ILE A 1 221 ? 2.969 43.625 8.703 1 98.38 221 ILE A N 1
ATOM 1845 C CA . ILE A 1 221 ? 2.26 42.438 8.312 1 98.38 221 ILE A CA 1
ATOM 1846 C C . ILE A 1 221 ? 0.764 42.719 8.203 1 98.38 221 ILE A C 1
ATOM 1848 O O . ILE A 1 221 ? 0.119 42.344 7.227 1 98.38 221 ILE A O 1
ATOM 1852 N N . VAL A 1 222 ? 0.186 43.406 9.172 1 98.06 222 VAL A N 1
ATOM 1853 C CA . VAL A 1 222 ? -1.239 43.719 9.164 1 98.06 222 VAL A CA 1
ATOM 1854 C C . VAL A 1 222 ? -1.574 44.562 7.949 1 98.06 222 VAL A C 1
ATOM 1856 O O . VAL A 1 222 ? -2.572 44.344 7.266 1 98.06 222 VAL A O 1
ATOM 1859 N N . HIS A 1 223 ? -0.751 45.562 7.727 1 98 223 HIS A N 1
ATOM 1860 C CA . HIS A 1 223 ? -0.923 46.375 6.543 1 98 223 HIS A CA 1
ATOM 1861 C C . HIS A 1 223 ? -0.925 45.531 5.273 1 98 223 HIS A C 1
ATOM 1863 O O . HIS A 1 223 ? -1.766 45.719 4.391 1 98 223 HIS A O 1
ATOM 1869 N N . ASN A 1 224 ? 0.017 44.688 5.172 1 98.44 224 ASN A N 1
ATOM 1870 C CA . ASN A 1 224 ? 0.135 43.844 3.992 1 98.44 224 ASN A CA 1
ATOM 1871 C C . ASN A 1 224 ? -1.068 42.906 3.85 1 98.44 224 ASN A C 1
ATOM 1873 O O . ASN A 1 224 ? -1.497 42.594 2.732 1 98.44 224 ASN A O 1
ATOM 1877 N N . ILE A 1 225 ? -1.624 42.375 4.961 1 98.12 225 ILE A N 1
ATOM 1878 C CA . ILE A 1 225 ? -2.82 41.531 4.926 1 98.12 225 ILE A CA 1
ATOM 1879 C C . ILE A 1 225 ? -4.004 42.344 4.414 1 98.12 225 ILE A C 1
ATOM 1881 O O . ILE A 1 225 ? -4.793 41.875 3.598 1 98.12 225 ILE A O 1
ATOM 1885 N N . ASP A 1 226 ? -4.086 43.625 4.855 1 97.88 226 ASP A N 1
ATOM 1886 C CA . ASP A 1 226 ? -5.117 44.531 4.336 1 97.88 226 ASP A CA 1
ATOM 1887 C C . ASP A 1 226 ? -5.043 44.625 2.814 1 97.88 226 ASP A C 1
ATOM 1889 O O . ASP A 1 226 ? -6.055 44.469 2.129 1 97.88 226 ASP A O 1
ATOM 1893 N N . ASN A 1 227 ? -3.895 44.875 2.373 1 98.06 227 ASN A N 1
ATOM 1894 C CA . ASN A 1 227 ? -3.682 45.031 0.937 1 98.06 227 ASN A CA 1
ATOM 1895 C C . ASN A 1 227 ? -3.957 43.719 0.191 1 98.06 227 ASN A C 1
ATOM 1897 O O . ASN A 1 227 ? -4.488 43.75 -0.921 1 98.06 227 ASN A O 1
ATOM 1901 N N . LEU A 1 228 ? -3.52 42.625 0.768 1 98.38 228 LEU A N 1
ATOM 1902 C CA . LEU A 1 228 ? -3.74 41.312 0.179 1 98.38 228 LEU A CA 1
ATOM 1903 C C . LEU A 1 228 ? -5.227 41.062 -0.066 1 98.38 228 LEU A C 1
ATOM 1905 O O . LEU A 1 228 ? -5.629 40.75 -1.183 1 98.38 228 LEU A O 1
ATOM 1909 N N . PHE A 1 229 ? -6.031 41.281 0.96 1 97.69 229 PHE A N 1
ATOM 1910 C CA . PHE A 1 229 ? -7.465 41.031 0.847 1 97.69 229 PHE A CA 1
ATOM 1911 C C . PHE A 1 229 ? -8.109 42 -0.113 1 97.69 229 PHE A C 1
ATOM 1913 O O . PHE A 1 229 ? -9.055 41.656 -0.825 1 97.69 229 PHE A O 1
ATOM 1920 N N . PHE A 1 230 ? -7.594 43.219 -0.143 1 96.75 230 PHE A N 1
ATOM 1921 C CA . PHE A 1 230 ? -8.117 44.219 -1.051 1 96.75 230 PHE A CA 1
ATOM 1922 C C . PHE A 1 230 ? -7.859 43.844 -2.502 1 96.75 230 PHE A C 1
ATOM 1924 O O . PHE A 1 230 ? -8.758 43.906 -3.342 1 96.75 230 PHE A O 1
ATOM 1931 N N . LYS A 1 231 ? -6.742 43.375 -2.818 1 97.19 231 LYS A N 1
ATOM 1932 C CA . LYS A 1 231 ? -6.32 43.125 -4.195 1 97.19 231 LYS A CA 1
ATOM 1933 C C . LYS A 1 231 ? -6.656 41.688 -4.625 1 97.19 231 LYS A C 1
ATOM 1935 O O . LYS A 1 231 ? -6.797 41.406 -5.816 1 97.19 231 LYS A O 1
ATOM 1940 N N . TYR A 1 232 ? -6.711 40.812 -3.729 1 97.69 232 TYR A N 1
ATOM 1941 C CA . TYR A 1 232 ? -6.992 39.375 -3.957 1 97.69 232 TYR A CA 1
ATOM 1942 C C . TYR A 1 232 ? -8.023 38.875 -2.965 1 97.69 232 TYR A C 1
ATOM 1944 O O . TYR A 1 232 ? -7.73 38 -2.154 1 97.69 232 TYR A O 1
ATOM 1952 N N . PRO A 1 233 ? -9.234 39.219 -3.094 1 96.19 233 PRO A N 1
ATOM 1953 C CA . PRO A 1 233 ? -10.258 38.969 -2.076 1 96.19 233 PRO A CA 1
ATOM 1954 C C . PRO A 1 233 ? -10.602 37.5 -1.94 1 96.19 233 PRO A C 1
ATOM 1956 O O . PRO A 1 233 ? -11.055 37.062 -0.879 1 96.19 233 PRO A O 1
ATOM 1959 N N . ASP A 1 234 ? -10.305 36.781 -2.996 1 96.25 234 ASP A N 1
ATOM 1960 C CA . ASP A 1 234 ? -10.734 35.375 -2.975 1 96.25 234 ASP A CA 1
ATOM 1961 C C . ASP A 1 234 ? -9.633 34.469 -2.416 1 96.25 234 ASP A C 1
ATOM 1963 O O . ASP A 1 234 ? -9.828 33.25 -2.268 1 96.25 234 ASP A O 1
ATOM 1967 N N . VAL A 1 235 ? -8.461 35.031 -2.039 1 97.75 235 VAL A N 1
ATOM 1968 C CA . VAL A 1 235 ? -7.359 34.25 -1.517 1 97.75 235 VAL A CA 1
ATOM 1969 C C . VAL A 1 235 ? -7.742 33.656 -0.162 1 97.75 235 VAL A C 1
ATOM 1971 O O . VAL A 1 235 ? -8.461 34.281 0.616 1 97.75 235 VAL A O 1
ATOM 1974 N N . ARG A 1 236 ? -7.332 32.5 0.099 1 97.5 236 ARG A N 1
ATOM 1975 C CA . ARG A 1 236 ? -7.523 31.875 1.408 1 97.5 236 ARG A CA 1
ATOM 1976 C C . ARG A 1 236 ? -6.328 32.156 2.318 1 97.5 236 ARG A C 1
ATOM 1978 O O . ARG A 1 236 ? -5.184 31.891 1.938 1 97.5 236 ARG A O 1
ATOM 1985 N N . VAL A 1 237 ? -6.641 32.594 3.486 1 98.25 237 VAL A N 1
ATOM 1986 C CA . VAL A 1 237 ? -5.551 32.875 4.41 1 98.25 237 VAL A CA 1
ATOM 1987 C C . VAL A 1 237 ? -5.727 32.062 5.695 1 98.25 237 VAL A C 1
ATOM 1989 O O . VAL A 1 237 ? -6.77 32.156 6.348 1 98.25 237 VAL A O 1
ATOM 1992 N N . ALA A 1 238 ? -4.789 31.266 5.953 1 97.75 238 ALA A N 1
ATOM 1993 C CA . ALA A 1 238 ? -4.664 30.672 7.277 1 97.75 238 ALA A CA 1
ATOM 1994 C C . ALA A 1 238 ? -3.752 31.516 8.172 1 97.75 238 ALA A C 1
ATOM 1996 O O . ALA A 1 238 ? -2.541 31.562 7.953 1 97.75 238 ALA A O 1
ATOM 1997 N N . LEU A 1 239 ? -4.336 32.094 9.117 1 97.5 239 LEU A N 1
ATOM 1998 C CA . LEU A 1 239 ? -3.545 32.875 10.078 1 97.5 239 LEU A CA 1
ATOM 1999 C C . LEU A 1 239 ? -3.162 32 11.273 1 97.5 239 LEU A C 1
ATOM 2001 O O . LEU A 1 239 ? -3.994 31.734 12.148 1 97.5 239 LEU A O 1
ATOM 2005 N N . ARG A 1 240 ? -1.951 31.625 11.297 1 96.62 240 ARG A N 1
ATOM 2006 C CA . ARG A 1 240 ? -1.464 30.766 12.367 1 96.62 240 ARG A CA 1
ATOM 2007 C C . ARG A 1 240 ? -0.938 31.594 13.539 1 96.62 240 ARG A C 1
ATOM 2009 O O . ARG A 1 240 ? -0.207 32.562 13.344 1 96.62 240 ARG A O 1
ATOM 2016 N N . VAL A 1 241 ? -1.355 31.234 14.711 1 96.12 241 VAL A N 1
ATOM 2017 C CA . VAL A 1 241 ? -0.849 31.828 15.945 1 96.12 241 VAL A CA 1
ATOM 2018 C C . VAL A 1 241 ? -0.028 30.781 16.703 1 96.12 241 VAL A C 1
ATOM 2020 O O . VAL A 1 241 ? -0.583 29.859 17.297 1 96.12 241 VAL A O 1
ATOM 2023 N N . ASN A 1 242 ? 1.225 30.938 16.656 1 93.56 242 ASN A N 1
ATOM 2024 C CA . ASN A 1 242 ? 2.045 30.016 17.438 1 93.56 242 ASN A CA 1
ATOM 2025 C C . ASN A 1 242 ? 1.937 30.281 18.938 1 93.56 242 ASN A C 1
ATOM 2027 O O . ASN A 1 242 ? 2.281 31.375 19.391 1 93.56 242 ASN A O 1
ATOM 2031 N N . ILE A 1 243 ? 1.476 29.25 19.578 1 92.75 243 ILE A N 1
ATOM 2032 C CA . ILE A 1 243 ? 1.13 29.453 20.984 1 92.75 243 ILE A CA 1
ATOM 2033 C C . ILE A 1 243 ? 2.014 28.562 21.875 1 92.75 243 ILE A C 1
ATOM 2035 O O . ILE A 1 243 ? 2.277 27.406 21.531 1 92.75 243 ILE A O 1
ATOM 2039 N N . ASP A 1 244 ? 2.535 29.094 22.875 1 91 244 ASP A N 1
ATOM 2040 C CA . ASP A 1 244 ? 3.139 28.406 24.016 1 91 244 ASP A CA 1
ATOM 2041 C C . ASP A 1 244 ? 2.688 29.016 25.344 1 91 244 ASP A C 1
ATOM 2043 O O . ASP A 1 244 ? 1.711 29.766 25.375 1 91 244 ASP A O 1
ATOM 2047 N N . LYS A 1 245 ? 3.311 28.656 26.453 1 88.62 245 LYS A N 1
ATOM 2048 C CA . LYS A 1 245 ? 2.863 29.109 27.766 1 88.62 245 LYS A CA 1
ATOM 2049 C C . LYS A 1 245 ? 3.059 30.609 27.938 1 88.62 245 LYS A C 1
ATOM 2051 O O . LYS A 1 245 ? 2.393 31.25 28.75 1 88.62 245 LYS A O 1
ATOM 2056 N N . SER A 1 246 ? 3.846 31.219 27.094 1 87.62 246 SER A N 1
ATOM 2057 C CA . SER A 1 246 ? 4.207 32.625 27.266 1 87.62 246 SER A CA 1
ATOM 2058 C C . SER A 1 246 ? 3.186 33.531 26.609 1 87.62 246 SER A C 1
ATOM 2060 O O . SER A 1 246 ? 3.105 34.719 26.938 1 87.62 246 SER A O 1
ATOM 2062 N N . ASN A 1 247 ? 2.422 33.125 25.688 1 91.06 247 ASN A N 1
ATOM 2063 C CA . ASN A 1 247 ? 1.52 34.062 25 1 91.06 247 ASN A CA 1
ATOM 2064 C C . ASN A 1 247 ? 0.105 33.5 24.906 1 91.06 247 ASN A C 1
ATOM 2066 O O . ASN A 1 247 ? -0.727 34 24.156 1 91.06 247 ASN A O 1
ATOM 2070 N N . SER A 1 248 ? -0.153 32.469 25.625 1 91.69 248 SER A N 1
ATOM 2071 C CA . SER A 1 248 ? -1.455 31.828 25.547 1 91.69 248 SER A CA 1
ATOM 2072 C C . SER A 1 248 ? -2.578 32.781 25.922 1 91.69 248 SER A C 1
ATOM 2074 O O . SER A 1 248 ? -3.678 32.719 25.359 1 91.69 248 SER A O 1
ATOM 2076 N N . GLU A 1 249 ? -2.322 33.719 26.75 1 90.88 249 GLU A N 1
ATOM 2077 C CA . GLU A 1 249 ? -3.328 34.656 27.234 1 90.88 249 GLU A CA 1
ATOM 2078 C C . GLU A 1 249 ? -3.629 35.719 26.203 1 90.88 249 GLU A C 1
ATOM 2080 O O . GLU A 1 249 ? -4.578 36.5 26.359 1 90.88 249 GLU A O 1
ATOM 2085 N N . GLU A 1 250 ? -2.869 35.719 25.156 1 92.88 250 GLU A N 1
ATOM 2086 C CA . GLU A 1 250 ? -3.006 36.781 24.141 1 92.88 250 GLU A CA 1
ATOM 2087 C C . GLU A 1 250 ? -3.867 36.281 22.984 1 92.88 250 GLU A C 1
ATOM 2089 O O . GLU A 1 250 ? -4.316 37.094 22.156 1 92.88 250 GLU A O 1
ATOM 2094 N N . TYR A 1 251 ? -4.16 35.031 22.891 1 95.56 251 TYR A N 1
ATOM 2095 C CA . TYR A 1 251 ? -4.781 34.438 21.719 1 95.56 251 TYR A CA 1
ATOM 2096 C C . TYR A 1 251 ? -6.152 35.062 21.453 1 95.56 251 TYR A C 1
ATOM 2098 O O . TYR A 1 251 ? -6.445 35.469 20.328 1 95.56 251 TYR A O 1
ATOM 2106 N N . HIS A 1 252 ? -6.984 35.156 22.531 1 95.94 252 HIS A N 1
ATOM 2107 C CA . HIS A 1 252 ? -8.352 35.656 22.359 1 95.94 252 HIS A CA 1
ATOM 2108 C C . HIS A 1 252 ? -8.359 37.094 21.891 1 95.94 252 HIS A C 1
ATOM 2110 O O . HIS A 1 252 ? -9.234 37.5 21.109 1 95.94 252 HIS A O 1
ATOM 2116 N N . LYS A 1 253 ? -7.383 37.906 22.344 1 96.88 253 LYS A N 1
ATOM 2117 C CA . LYS A 1 253 ? -7.293 39.281 21.922 1 96.88 253 LYS A CA 1
ATOM 2118 C C . LYS A 1 253 ? -7.008 39.406 20.422 1 96.88 253 LYS A C 1
ATOM 2120 O O . LYS A 1 253 ? -7.672 40.156 19.703 1 96.88 253 LYS A O 1
ATOM 2125 N N . LEU A 1 254 ? -6.055 38.625 20.031 1 96.88 254 LEU A N 1
ATOM 2126 C CA . LEU A 1 254 ? -5.707 38.625 18.609 1 96.88 254 LEU A CA 1
ATOM 2127 C C . LEU A 1 254 ? -6.859 38.094 17.781 1 96.88 254 LEU A C 1
ATOM 2129 O O . LEU A 1 254 ? -7.195 38.656 16.734 1 96.88 254 LEU A O 1
ATOM 2133 N N . TYR A 1 255 ? -7.422 36.969 18.172 1 96.56 255 TYR A N 1
ATOM 2134 C CA . TYR A 1 255 ? -8.523 36.344 17.453 1 96.56 255 TYR A CA 1
ATOM 2135 C C . TYR A 1 255 ? -9.656 37.312 17.219 1 96.56 255 TYR A C 1
ATOM 2137 O O . TYR A 1 255 ? -10.125 37.469 16.094 1 96.56 255 TYR A O 1
ATOM 2145 N N . ASN A 1 256 ? -10.047 38.031 18.266 1 96.06 256 ASN A N 1
ATOM 2146 C CA . ASN A 1 256 ? -11.141 39 18.156 1 96.06 256 ASN A CA 1
ATOM 2147 C C . ASN A 1 256 ? -10.781 40.156 17.234 1 96.06 256 ASN A C 1
ATOM 2149 O O . ASN A 1 256 ? -11.602 40.594 16.438 1 96.06 256 ASN A O 1
ATOM 2153 N N . PHE A 1 257 ? -9.625 40.625 17.422 1 96.62 257 PHE A N 1
ATOM 2154 C CA . PHE A 1 257 ? -9.172 41.75 16.609 1 96.62 257 PHE A CA 1
ATOM 2155 C C . PHE A 1 257 ? -9.188 41.375 15.125 1 96.62 257 PHE A C 1
ATOM 2157 O O . PHE A 1 257 ? -9.734 42.094 14.297 1 96.62 257 PHE A O 1
ATOM 2164 N N . MET A 1 258 ? -8.609 40.219 14.789 1 96.75 258 MET A N 1
ATOM 2165 C CA . MET A 1 258 ? -8.469 39.781 13.406 1 96.75 258 MET A CA 1
ATOM 2166 C C . MET A 1 258 ? -9.828 39.438 12.805 1 96.75 258 MET A C 1
ATOM 2168 O O . MET A 1 258 ? -10.102 39.719 11.648 1 96.75 258 MET A O 1
ATOM 2172 N N . THR A 1 259 ? -10.633 38.781 13.555 1 95.56 259 THR A N 1
ATOM 2173 C CA . THR A 1 259 ? -11.953 38.406 13.078 1 95.56 259 THR A CA 1
ATOM 2174 C C . THR A 1 259 ? -12.805 39.656 12.828 1 95.56 259 THR A C 1
ATOM 2176 O O . THR A 1 259 ? -13.578 39.688 11.867 1 95.56 259 THR A O 1
ATOM 2179 N N . GLY A 1 260 ? -12.742 40.594 13.719 1 95.38 260 GLY A N 1
ATOM 2180 C CA . GLY A 1 260 ? -13.461 41.844 13.531 1 95.38 260 GLY A CA 1
ATOM 2181 C C . GLY A 1 260 ? -13.023 42.594 12.289 1 95.38 260 GLY A C 1
ATOM 2182 O O . GLY A 1 260 ? -13.852 43.156 11.586 1 95.38 260 GLY A O 1
ATOM 2183 N N . ARG A 1 261 ? -11.82 42.5 12.023 1 95.56 261 ARG A N 1
ATOM 2184 C CA . ARG A 1 261 ? -11.242 43.281 10.938 1 95.56 261 ARG A CA 1
ATOM 2185 C C . ARG A 1 261 ? -11.438 42.594 9.594 1 95.56 261 ARG A C 1
ATOM 2187 O O . ARG A 1 261 ? -11.648 43.25 8.57 1 95.56 261 ARG A O 1
ATOM 2194 N N . TYR A 1 262 ? -11.383 41.25 9.562 1 96.56 262 TYR A N 1
ATOM 2195 C CA . TYR A 1 262 ? -11.305 40.562 8.297 1 96.56 262 TYR A CA 1
ATOM 2196 C C . TYR A 1 262 ? -12.469 39.594 8.141 1 96.56 262 TYR A C 1
ATOM 2198 O O . TYR A 1 262 ? -12.383 38.625 7.383 1 96.56 262 TYR A O 1
ATOM 2206 N N . HIS A 1 263 ? -13.609 39.719 8.789 1 92.75 263 HIS A N 1
ATOM 2207 C CA . HIS A 1 263 ? -14.742 38.812 8.797 1 92.75 263 HIS A CA 1
ATOM 2208 C C . HIS A 1 263 ? -15.336 38.656 7.402 1 92.75 263 HIS A C 1
ATOM 2210 O O . HIS A 1 263 ? -16.016 37.656 7.121 1 92.75 263 HIS A O 1
ATOM 2216 N N . ASP A 1 264 ? -15.008 39.5 6.465 1 94.69 264 ASP A N 1
ATOM 2217 C CA . ASP A 1 264 ? -15.594 39.469 5.129 1 94.69 264 ASP A CA 1
ATOM 2218 C C . ASP A 1 264 ? -14.75 38.625 4.176 1 94.69 264 ASP A C 1
ATOM 2220 O O . ASP A 1 264 ? -15.141 38.406 3.031 1 94.69 264 ASP A O 1
ATOM 2224 N N . TYR A 1 265 ? -13.656 38.219 4.652 1 96.38 265 TYR A N 1
ATOM 2225 C CA . TYR A 1 265 ? -12.719 37.5 3.791 1 96.38 265 TYR A CA 1
ATOM 2226 C C . TYR A 1 265 ? -12.578 36.062 4.223 1 96.38 265 TYR A C 1
ATOM 2228 O O . TYR A 1 265 ? -13.133 35.656 5.246 1 96.38 265 TYR A O 1
ATOM 2236 N N . LYS A 1 266 ? -11.906 35.219 3.334 1 96.44 266 LYS A N 1
ATOM 2237 C CA . LYS A 1 266 ? -11.648 33.812 3.645 1 96.44 266 LYS A CA 1
ATOM 2238 C C . LYS A 1 266 ? -10.414 33.656 4.531 1 96.44 266 LYS A C 1
ATOM 2240 O O . LYS A 1 266 ? -9.32 33.375 4.035 1 96.44 266 LYS A O 1
ATOM 2245 N N . ILE A 1 267 ? -10.648 33.812 5.828 1 95.81 267 ILE A N 1
ATOM 2246 C CA . ILE A 1 267 ? -9.555 33.75 6.789 1 95.81 267 ILE A CA 1
ATOM 2247 C C . ILE A 1 267 ? -9.883 32.719 7.871 1 95.81 267 ILE A C 1
ATOM 2249 O O . ILE A 1 267 ? -11.023 32.625 8.328 1 95.81 267 ILE A O 1
ATOM 2253 N N . ASN A 1 268 ? -8.922 31.891 8.148 1 94.81 268 ASN A N 1
ATOM 2254 C CA . ASN A 1 268 ? -9.008 30.953 9.25 1 94.81 268 ASN A CA 1
ATOM 2255 C C . ASN A 1 268 ? -7.902 31.188 10.281 1 94.81 268 ASN A C 1
ATOM 2257 O O . ASN A 1 268 ? -6.719 31.016 9.984 1 94.81 268 ASN A O 1
ATOM 2261 N N . ILE A 1 269 ? -8.305 31.594 11.492 1 94.94 269 ILE A N 1
ATOM 2262 C CA . ILE A 1 269 ? -7.355 31.844 12.57 1 94.94 269 ILE A CA 1
ATOM 2263 C C . ILE A 1 269 ? -7.258 30.609 13.461 1 94.94 269 ILE A C 1
ATOM 2265 O O . ILE A 1 269 ? -8.266 30.156 14.016 1 94.94 269 ILE A O 1
ATOM 2269 N N . HIS A 1 270 ? -6.055 30.062 13.578 1 93.19 270 HIS A N 1
ATOM 2270 C CA . HIS A 1 270 ? -5.93 28.828 14.359 1 93.19 270 HIS A CA 1
ATOM 2271 C C . HIS A 1 270 ? -4.617 28.812 15.141 1 93.19 270 HIS A C 1
ATOM 2273 O O . HIS A 1 270 ? -3.615 29.375 14.695 1 93.19 270 HIS A O 1
ATOM 2279 N N . PRO A 1 271 ? -4.652 28.141 16.281 1 93.06 271 PRO A N 1
ATOM 2280 C CA . PRO A 1 271 ? -3.412 28.016 17.047 1 93.06 271 PRO A CA 1
ATOM 2281 C C . PRO A 1 271 ? -2.465 26.953 16.484 1 93.06 271 PRO A C 1
ATOM 2283 O O . PRO A 1 271 ? -2.914 25.922 15.977 1 93.06 271 PRO A O 1
ATOM 2286 N N . GLY A 1 272 ? -1.226 27.266 16.422 1 91.25 272 GLY A N 1
ATOM 2287 C CA . GLY A 1 272 ? -0.122 26.328 16.281 1 91.25 272 GLY A CA 1
ATOM 2288 C C . GLY A 1 272 ? 0.68 26.156 17.547 1 91.25 272 GLY A C 1
ATOM 2289 O O . GLY A 1 272 ? 1.197 27.141 18.109 1 91.25 272 GLY A O 1
ATOM 2290 N N . TYR A 1 273 ? 0.759 24.938 17.938 1 87.94 273 TYR A N 1
ATOM 2291 C CA . TYR A 1 273 ? 1.407 24.734 19.234 1 87.94 273 TYR A CA 1
ATOM 2292 C C . TYR A 1 273 ? 2.906 24.516 19.062 1 87.94 273 TYR A C 1
ATOM 2294 O O . TYR A 1 273 ? 3.328 23.625 18.312 1 87.94 273 TYR A O 1
ATOM 2302 N N . VAL A 1 274 ? 3.629 25.297 19.781 1 84 274 VAL A N 1
ATOM 2303 C CA . VAL A 1 274 ? 5.086 25.234 19.719 1 84 274 VAL A CA 1
ATOM 2304 C C . VAL A 1 274 ? 5.57 23.953 20.391 1 84 274 VAL A C 1
ATOM 2306 O O . VAL A 1 274 ? 5.102 23.609 21.484 1 84 274 VAL A O 1
ATOM 2309 N N . THR A 1 275 ? 6.383 23.234 19.656 1 77.31 275 THR A N 1
ATOM 2310 C CA . THR A 1 275 ? 6.988 22.031 20.203 1 77.31 275 THR A CA 1
ATOM 2311 C C . THR A 1 275 ? 8.516 22.109 20.141 1 77.31 275 THR A C 1
ATOM 2313 O O . THR A 1 275 ? 9.062 23 19.5 1 77.31 275 THR A O 1
ATOM 2316 N N . ASP A 1 276 ? 9.109 21.297 20.984 1 71.5 276 ASP A N 1
ATOM 2317 C CA . ASP A 1 276 ? 10.562 21.203 20.906 1 71.5 276 ASP A CA 1
ATOM 2318 C C . ASP A 1 276 ? 11.008 19.859 20.328 1 71.5 276 ASP A C 1
ATOM 2320 O O . ASP A 1 276 ? 12.141 19.438 20.547 1 71.5 276 ASP A O 1
ATOM 2324 N N . ASP A 1 277 ? 10.094 19.297 19.656 1 64 277 ASP A N 1
ATOM 2325 C CA . ASP A 1 277 ? 10.336 17.953 19.109 1 64 277 ASP A CA 1
ATOM 2326 C C . ASP A 1 277 ? 11.484 17.969 18.109 1 64 277 ASP A C 1
ATOM 2328 O O . ASP A 1 277 ? 12.156 16.953 17.922 1 64 277 ASP A O 1
ATOM 2332 N N . PHE A 1 278 ? 11.758 19.094 17.562 1 62.91 278 PHE A N 1
ATOM 2333 C CA . PHE A 1 278 ? 12.711 19.172 16.453 1 62.91 278 PHE A CA 1
ATOM 2334 C C . PHE A 1 278 ? 13.922 20 16.844 1 62.91 278 PHE A C 1
ATOM 2336 O O . PHE A 1 278 ? 14.711 20.391 15.977 1 62.91 278 PHE A O 1
ATOM 2343 N N . SER A 1 279 ? 13.852 20.328 18.125 1 62.66 279 SER A N 1
ATOM 2344 C CA . SER A 1 279 ? 14.938 21.156 18.641 1 62.66 279 SER A CA 1
ATOM 2345 C C . SER A 1 279 ? 15.867 20.359 19.547 1 62.66 279 SER A C 1
ATOM 2347 O O . SER A 1 279 ? 15.445 19.391 20.188 1 62.66 279 SER A O 1
ATOM 2349 N N . SER A 1 280 ? 17.078 20.672 19.328 1 58.72 280 SER A N 1
ATOM 2350 C CA . SER A 1 280 ? 18.062 20.047 20.219 1 58.72 280 SER A CA 1
ATOM 2351 C C . SER A 1 280 ? 17.891 20.547 21.656 1 58.72 280 SER A C 1
ATOM 2353 O O . SER A 1 280 ? 18.375 19.922 22.594 1 58.72 280 SER A O 1
ATOM 2355 N N . LYS A 1 281 ? 17.219 21.703 21.812 1 62 281 LYS A N 1
ATOM 2356 C CA . LYS A 1 281 ? 17.078 22.297 23.125 1 62 281 LYS A CA 1
ATOM 2357 C C . LYS A 1 281 ? 15.648 22.172 23.641 1 62 281 LYS A C 1
ATOM 2359 O O . LYS A 1 281 ? 14.695 22.422 22.891 1 62 281 LYS A O 1
ATOM 2364 N N . ALA A 1 282 ? 15.516 21.625 24.812 1 62.88 282 ALA A N 1
ATOM 2365 C CA . ALA A 1 282 ? 14.211 21.547 25.453 1 62.88 282 ALA A CA 1
ATOM 2366 C C . ALA A 1 282 ? 13.633 22.938 25.672 1 62.88 282 ALA A C 1
ATOM 2368 O O . ALA A 1 282 ? 14.367 23.891 25.984 1 62.88 282 ALA A O 1
ATOM 2369 N N . ASN A 1 283 ? 12.484 23.203 25.25 1 68.94 283 ASN A N 1
ATOM 2370 C CA . ASN A 1 283 ? 11.75 24.438 25.484 1 68.94 283 ASN A CA 1
ATOM 2371 C C . ASN A 1 283 ? 10.656 24.25 26.531 1 68.94 283 ASN A C 1
ATOM 2373 O O . ASN A 1 283 ? 9.664 23.547 26.281 1 68.94 283 ASN A O 1
ATOM 2377 N N . CYS A 1 284 ? 10.836 24.828 27.656 1 67.38 284 CYS A N 1
ATOM 2378 C CA . CYS A 1 284 ? 9.953 24.641 28.812 1 67.38 284 CYS A CA 1
ATOM 2379 C C . CYS A 1 284 ? 8.594 25.297 28.562 1 67.38 284 CYS A C 1
ATOM 2381 O O . CYS A 1 284 ? 7.633 25.031 29.281 1 67.38 284 CYS A O 1
ATOM 2383 N N . ASN A 1 285 ? 8.539 25.969 27.5 1 75.56 285 ASN A N 1
ATOM 2384 C CA . ASN A 1 285 ? 7.281 26.672 27.266 1 75.56 285 ASN A CA 1
ATOM 2385 C C . ASN A 1 285 ? 6.352 25.875 26.359 1 75.56 285 ASN A C 1
ATOM 2387 O O . ASN A 1 285 ? 5.223 26.297 26.109 1 75.56 285 ASN A O 1
ATOM 2391 N N . CYS A 1 286 ? 6.773 24.75 25.984 1 82.31 286 CYS A N 1
ATOM 2392 C CA . CYS A 1 286 ? 5.941 23.953 25.094 1 82.31 286 CYS A CA 1
ATOM 2393 C C . CYS A 1 286 ? 4.715 23.422 25.812 1 82.31 286 CYS A C 1
ATOM 2395 O O . CYS A 1 286 ? 4.754 23.203 27.031 1 82.31 286 CYS A O 1
ATOM 2397 N N . MET A 1 287 ? 3.707 23.25 25.094 1 82.38 287 MET A N 1
ATOM 2398 C CA . MET A 1 287 ? 2.449 22.734 25.641 1 82.38 287 MET A CA 1
ATOM 2399 C C . MET A 1 287 ? 2.275 21.25 25.328 1 82.38 287 MET A C 1
ATOM 2401 O O . MET A 1 287 ? 2.434 20.844 24.172 1 82.38 287 MET A O 1
ATOM 2405 N N . ASP A 1 288 ? 1.989 20.469 26.344 1 78.44 288 ASP A N 1
ATOM 2406 C CA . ASP A 1 288 ? 1.581 19.078 26.094 1 78.44 288 ASP A CA 1
ATOM 2407 C C . ASP A 1 288 ? 0.08 19 25.828 1 78.44 288 ASP A C 1
ATOM 2409 O O . ASP A 1 288 ? -0.596 20.016 25.703 1 78.44 288 ASP A O 1
ATOM 2413 N N . PHE A 1 289 ? -0.46 17.828 25.703 1 79.31 289 PHE A N 1
ATOM 2414 C CA . PHE A 1 289 ? -1.852 17.688 25.281 1 79.31 289 PHE A CA 1
ATOM 2415 C C . PHE A 1 289 ? -2.795 18.188 26.375 1 79.31 289 PHE A C 1
ATOM 2417 O O . PHE A 1 289 ? -3.863 18.719 26.094 1 79.31 289 PHE A O 1
ATOM 2424 N N . SER A 1 290 ? -2.385 17.891 27.562 1 81.12 290 SER A N 1
ATOM 2425 C CA . SER A 1 290 ? -3.205 18.422 28.641 1 81.12 290 SER A CA 1
ATOM 2426 C C . SER A 1 290 ? -3.27 19.938 28.609 1 81.12 290 SER A C 1
ATOM 2428 O O . SER A 1 290 ? -4.344 20.531 28.75 1 81.12 290 SER A O 1
ATOM 2430 N N . ASP A 1 291 ? -2.104 20.531 28.406 1 85.81 291 ASP A N 1
ATOM 2431 C CA . ASP A 1 291 ? -2.035 21.984 28.281 1 85.81 291 ASP A CA 1
ATOM 2432 C C . ASP A 1 291 ? -2.896 22.484 27.125 1 85.81 291 ASP A C 1
ATOM 2434 O O . ASP A 1 291 ? -3.609 23.484 27.266 1 85.81 291 ASP A O 1
ATOM 2438 N N . ARG A 1 292 ? -2.836 21.812 26.078 1 87.06 292 ARG A N 1
ATOM 2439 C CA . ARG A 1 292 ? -3.598 22.188 24.891 1 87.06 292 ARG A CA 1
ATOM 2440 C C . ARG A 1 292 ? -5.098 22.141 25.156 1 87.06 292 ARG A C 1
ATOM 2442 O O . ARG A 1 292 ? -5.836 23.047 24.766 1 87.06 292 ARG A O 1
ATOM 2449 N N . GLY A 1 293 ? -5.426 21.062 25.766 1 84.56 293 GLY A N 1
ATOM 2450 C CA . GLY A 1 293 ? -6.828 20.922 26.125 1 84.56 293 GLY A CA 1
ATOM 2451 C C . GLY A 1 293 ? -7.324 22.062 27.016 1 84.56 293 GLY A C 1
ATOM 2452 O O . GLY A 1 293 ? -8.375 22.641 26.75 1 84.56 293 GLY A O 1
ATOM 2453 N N . ASN A 1 294 ? -6.566 22.344 27.969 1 87.5 294 ASN A N 1
ATOM 2454 C CA . ASN A 1 294 ? -6.914 23.438 28.875 1 87.5 294 ASN A CA 1
ATOM 2455 C C . ASN A 1 294 ? -7 24.766 28.125 1 87.5 294 ASN A C 1
ATOM 2457 O O . ASN A 1 294 ? -7.895 25.562 28.391 1 87.5 294 ASN A O 1
ATOM 2461 N N . PHE A 1 295 ? -6.074 24.938 27.312 1 91 295 PHE A N 1
ATOM 2462 C CA . PHE A 1 295 ? -6.059 26.141 26.5 1 91 295 PHE A CA 1
ATOM 2463 C C . PHE A 1 295 ? -7.336 26.266 25.688 1 91 295 PHE A C 1
ATOM 2465 O O . PHE A 1 295 ? -8.008 27.297 25.703 1 91 295 PHE A O 1
ATOM 2472 N N . VAL A 1 296 ? -7.676 25.234 24.969 1 90.25 296 VAL A N 1
ATOM 2473 C CA . VAL A 1 296 ? -8.836 25.219 24.094 1 90.25 296 VAL A CA 1
ATOM 2474 C C . VAL A 1 296 ? -10.109 25.469 24.906 1 90.25 296 VAL A C 1
ATOM 2476 O O . VAL A 1 296 ? -10.938 26.297 24.531 1 90.25 296 VAL A O 1
ATOM 2479 N N . ILE A 1 297 ? -10.195 24.812 25.984 1 88.19 297 ILE A N 1
ATOM 2480 C CA . ILE A 1 297 ? -11.375 24.922 26.828 1 88.19 297 ILE A CA 1
ATOM 2481 C C . ILE A 1 297 ? -11.484 26.328 27.391 1 88.19 297 ILE A C 1
ATOM 2483 O O . ILE A 1 297 ? -12.57 26.922 27.406 1 88.19 297 ILE A O 1
ATOM 2487 N N . LYS A 1 298 ? -10.406 26.828 27.781 1 90.88 298 LYS A N 1
ATOM 2488 C CA . LYS A 1 298 ? -10.391 28.188 28.312 1 90.88 298 LYS A CA 1
ATOM 2489 C C . LYS A 1 298 ? -10.812 29.203 27.25 1 90.88 298 LYS A C 1
ATOM 2491 O O . LYS A 1 298 ? -11.641 30.078 27.516 1 90.88 298 LYS A O 1
ATOM 2496 N N . GLN A 1 299 ? -10.195 29.125 26.094 1 92.69 299 GLN A N 1
ATOM 2497 C CA . GLN A 1 299 ? -10.555 30.016 25 1 92.69 299 GLN A CA 1
ATOM 2498 C C . GLN A 1 299 ? -12.039 29.938 24.688 1 92.69 299 GLN A C 1
ATOM 2500 O O . GLN A 1 299 ? -12.688 30.953 24.422 1 92.69 299 GLN A O 1
ATOM 2505 N N . HIS A 1 300 ? -12.57 28.812 24.703 1 89.5 300 HIS A N 1
ATOM 2506 C CA . HIS A 1 300 ? -13.977 28.578 24.422 1 89.5 300 HIS A CA 1
ATOM 2507 C C . HIS A 1 300 ? -14.867 29.094 25.547 1 89.5 300 HIS A C 1
ATOM 2509 O O . HIS A 1 300 ? -15.766 29.906 25.297 1 89.5 300 HIS A O 1
ATOM 2515 N N . ASP A 1 301 ? -14.555 28.734 26.781 1 88.69 301 ASP A N 1
ATOM 2516 C CA . ASP A 1 301 ? -15.438 29 27.906 1 88.69 301 ASP A CA 1
ATOM 2517 C C . ASP A 1 301 ? -15.352 30.453 28.359 1 88.69 301 ASP A C 1
ATOM 2519 O O . ASP A 1 301 ? -16.375 31.094 28.641 1 88.69 301 ASP A O 1
ATOM 2523 N N . LEU A 1 302 ? -14.172 30.906 28.422 1 91.5 302 LEU A N 1
ATOM 2524 C CA . LEU A 1 302 ? -13.977 32.219 29.016 1 91.5 302 LEU A CA 1
ATOM 2525 C C . LEU A 1 302 ? -14.117 33.312 27.953 1 91.5 302 LEU A C 1
ATOM 2527 O O . LEU A 1 302 ? -14.617 34.406 28.25 1 91.5 302 LEU A O 1
ATOM 2531 N N . TYR A 1 303 ? -13.695 33 26.719 1 92.75 303 TYR A N 1
ATOM 2532 C CA . TYR A 1 303 ? -13.602 34.094 25.75 1 92.75 303 TYR A CA 1
ATOM 2533 C C . TYR A 1 303 ? -14.547 33.875 24.578 1 92.75 303 TYR A C 1
ATOM 2535 O O . TYR A 1 303 ? -14.648 34.719 23.688 1 92.75 303 TYR A O 1
ATOM 2543 N N . GLY A 1 304 ? -15.148 32.719 24.469 1 88.75 304 GLY A N 1
ATOM 2544 C CA . GLY A 1 304 ? -16.125 32.438 23.422 1 88.75 304 GLY A CA 1
ATOM 2545 C C . GLY A 1 304 ? -15.492 32.188 22.062 1 88.75 304 GLY A C 1
ATOM 2546 O O . GLY A 1 304 ? -16.141 32.375 21.031 1 88.75 304 GLY A O 1
ATOM 2547 N N . ILE A 1 305 ? -14.266 31.922 22.047 1 91.19 305 ILE A N 1
ATOM 2548 C CA . ILE A 1 305 ? -13.57 31.656 20.781 1 91.19 305 ILE A CA 1
ATOM 2549 C C . ILE A 1 305 ? -13.977 30.281 20.25 1 91.19 305 ILE A C 1
ATOM 2551 O O . ILE A 1 305 ? -13.945 29.281 20.969 1 91.19 305 ILE A O 1
ATOM 2555 N N . PRO A 1 306 ? -14.352 30.25 19 1 84.25 306 PRO A N 1
ATOM 2556 C CA . PRO A 1 306 ? -14.852 29 18.422 1 84.25 306 PRO A CA 1
ATOM 2557 C C . PRO A 1 306 ? -13.727 28.062 17.969 1 84.25 306 PRO A C 1
ATOM 2559 O O . PRO A 1 306 ? -13.641 27.734 16.781 1 84.25 306 PRO A O 1
ATOM 2562 N N . ILE A 1 307 ? -12.898 27.734 18.844 1 82.06 307 ILE A N 1
ATOM 2563 C CA . ILE A 1 307 ? -11.938 26.688 18.531 1 82.06 307 ILE A CA 1
ATOM 2564 C C . ILE A 1 307 ? -12.633 25.328 18.547 1 82.06 307 ILE A C 1
ATOM 2566 O O . ILE A 1 307 ? -13.438 25.031 19.422 1 82.06 307 ILE A O 1
ATOM 2570 N N . SER A 1 308 ? -12.32 24.594 17.484 1 77.06 308 SER A N 1
ATOM 2571 C CA . SER A 1 308 ? -13.078 23.359 17.328 1 77.06 308 SER A CA 1
ATOM 2572 C C . SER A 1 308 ? -12.852 22.422 18.5 1 77.06 308 SER A C 1
ATOM 2574 O O . SER A 1 308 ? -11.703 22.094 18.828 1 77.06 308 SER A O 1
ATOM 2576 N N . LEU A 1 309 ? -13.914 22.109 19.125 1 84.06 309 LEU A N 1
ATOM 2577 C CA . LEU A 1 309 ? -13.93 21.125 20.219 1 84.06 309 LEU A CA 1
ATOM 2578 C C . LEU A 1 309 ? -14.164 19.719 19.672 1 84.06 309 LEU A C 1
ATOM 2580 O O . LEU A 1 309 ? -13.883 18.734 20.344 1 84.06 309 LEU A O 1
ATOM 2584 N N . TYR A 1 310 ? -14.617 19.703 18.453 1 87.81 310 TYR A N 1
ATOM 2585 C CA . TYR A 1 310 ? -14.977 18.422 17.828 1 87.81 310 TYR A CA 1
ATOM 2586 C C . TYR A 1 310 ? -13.844 17.906 16.938 1 87.81 310 TYR A C 1
ATOM 2588 O O . TYR A 1 310 ? -13.297 18.656 16.141 1 87.81 310 TYR A O 1
ATOM 2596 N N . PRO A 1 311 ? -13.484 16.688 17.156 1 85.94 311 PRO A N 1
ATOM 2597 C CA . PRO A 1 311 ? -12.383 16.141 16.359 1 85.94 311 PRO A CA 1
ATOM 2598 C C . PRO A 1 311 ? -12.648 16.219 14.852 1 85.94 311 PRO A C 1
ATOM 2600 O O . PRO A 1 311 ? -13.789 16.062 14.414 1 85.94 311 PRO A O 1
ATOM 2603 N N . LYS A 1 312 ? -11.609 16.625 14.125 1 78.56 312 LYS A N 1
ATOM 2604 C CA . LYS A 1 312 ? -11.688 16.594 12.672 1 78.56 312 LYS A CA 1
ATOM 2605 C C . LYS A 1 312 ? -11.141 15.281 12.117 1 78.56 312 LYS A C 1
ATOM 2607 O O . LYS A 1 312 ? -10.148 14.75 12.625 1 78.56 312 LYS A O 1
ATOM 2612 N N . PRO A 1 313 ? -11.906 14.805 11.148 1 68.19 313 PRO A N 1
ATOM 2613 C CA . PRO A 1 313 ? -11.383 13.562 10.57 1 68.19 313 PRO A CA 1
ATOM 2614 C C . PRO A 1 313 ? -10.023 13.75 9.906 1 68.19 313 PRO A C 1
ATOM 2616 O O . PRO A 1 313 ? -9.742 14.812 9.352 1 68.19 313 PRO A O 1
ATOM 2619 N N . SER A 1 314 ? -9.234 12.875 10.289 1 63.5 314 SER A N 1
ATOM 2620 C CA . SER A 1 314 ? -7.949 12.883 9.594 1 63.5 314 SER A CA 1
ATOM 2621 C C . SER A 1 314 ? -8.023 12.078 8.297 1 63.5 314 SER A C 1
ATOM 2623 O O . SER A 1 314 ? -8.555 10.969 8.281 1 63.5 314 SER A O 1
ATOM 2625 N N . PHE A 1 315 ? -8.148 12.734 7.07 1 58.88 315 PHE A N 1
ATOM 2626 C CA . PHE A 1 315 ? -8.32 11.938 5.863 1 58.88 315 PHE A CA 1
ATOM 2627 C C . PHE A 1 315 ? -6.973 11.523 5.285 1 58.88 315 PHE A C 1
ATOM 2629 O O . PHE A 1 315 ? -6.91 10.812 4.285 1 58.88 315 PHE A O 1
ATOM 2636 N N . GLY A 1 316 ? -5.906 11.75 6.109 1 66.31 316 GLY A N 1
ATOM 2637 C CA . GLY A 1 316 ? -4.68 11.258 5.504 1 66.31 316 GLY A CA 1
ATOM 2638 C C . GLY A 1 316 ? -3.475 11.375 6.418 1 66.31 316 GLY A C 1
ATOM 2639 O O . GLY A 1 316 ? -3.543 12.023 7.465 1 66.31 316 GLY A O 1
ATOM 2640 N N . GLU A 1 317 ? -2.576 10.469 6.043 1 79 317 GLU A N 1
ATOM 2641 C CA . GLU A 1 317 ? -1.325 10.492 6.797 1 79 317 GLU A CA 1
ATOM 2642 C C . GLU A 1 317 ? -0.48 11.711 6.43 1 79 317 GLU A C 1
ATOM 2644 O O . GLU A 1 317 ? -0.765 12.398 5.445 1 79 317 GLU A O 1
ATOM 2649 N N . CYS A 1 318 ? 0.298 12.047 7.289 1 89.38 318 CYS A N 1
ATOM 2650 C CA . CYS A 1 318 ? 1.32 13.07 7.078 1 89.38 318 CYS A CA 1
ATOM 2651 C C . CYS A 1 318 ? 2.023 12.867 5.742 1 89.38 318 CYS A C 1
ATOM 2653 O O . CYS A 1 318 ? 2.223 11.727 5.305 1 89.38 318 CYS A O 1
ATOM 2655 N N . SER A 1 319 ? 2.391 13.977 5.105 1 91.69 319 SER A N 1
ATOM 2656 C CA . SER A 1 319 ? 3.084 13.93 3.822 1 91.69 319 SER A CA 1
ATOM 2657 C C . SER A 1 319 ? 4.398 13.164 3.928 1 91.69 319 SER A C 1
ATOM 2659 O O . SER A 1 319 ? 4.859 12.578 2.947 1 91.69 319 SER A O 1
ATOM 2661 N N . ALA A 1 320 ? 4.984 13.133 5.125 1 94.38 320 ALA A N 1
ATOM 2662 C CA . ALA A 1 320 ? 6.246 12.43 5.316 1 94.38 320 ALA A CA 1
ATOM 2663 C C . ALA A 1 320 ? 6.098 10.938 5.016 1 94.38 320 ALA A C 1
ATOM 2665 O O . ALA A 1 320 ? 7.086 10.258 4.73 1 94.38 320 ALA A O 1
ATOM 2666 N N . ARG A 1 321 ? 4.844 10.5 5.031 1 94.5 321 ARG A N 1
ATOM 2667 C CA . ARG A 1 321 ? 4.57 9.078 4.828 1 94.5 321 ARG A CA 1
ATOM 2668 C C . ARG A 1 321 ? 4.07 8.812 3.412 1 94.5 321 ARG A C 1
ATOM 2670 O O . ARG A 1 321 ? 3.752 7.676 3.062 1 94.5 321 ARG A O 1
ATOM 2677 N N . HIS A 1 322 ? 3.943 9.805 2.701 1 95.75 322 HIS A N 1
ATOM 2678 C CA . HIS A 1 322 ? 3.428 9.617 1.349 1 95.75 322 HIS A CA 1
ATOM 2679 C C . HIS A 1 322 ? 4.555 9.32 0.367 1 95.75 322 HIS A C 1
ATOM 2681 O O . HIS A 1 322 ? 5.625 9.93 0.438 1 95.75 322 HIS A O 1
ATOM 2687 N N . LEU A 1 323 ? 4.336 8.438 -0.54 1 96.44 323 LEU A N 1
ATOM 2688 C CA . LEU A 1 323 ? 5.328 7.969 -1.503 1 96.44 323 LEU A CA 1
ATOM 2689 C C . LEU A 1 323 ? 5.867 9.125 -2.336 1 96.44 323 LEU A C 1
ATOM 2691 O O . LEU A 1 323 ? 7.078 9.242 -2.537 1 96.44 323 LEU A O 1
ATOM 2695 N N . ASN A 1 324 ? 4.949 10.031 -2.779 1 97.06 324 ASN A N 1
ATOM 2696 C CA . ASN A 1 324 ? 5.301 11.094 -3.711 1 97.06 324 ASN A CA 1
ATOM 2697 C C . ASN A 1 324 ? 5.191 12.469 -3.057 1 97.06 324 ASN A C 1
ATOM 2699 O O . ASN A 1 324 ? 4.582 13.383 -3.621 1 97.06 324 ASN A O 1
ATOM 2703 N N . SER A 1 325 ? 5.777 12.609 -1.929 1 97.44 325 SER A N 1
ATOM 2704 C CA . SER A 1 325 ? 5.859 13.891 -1.239 1 97.44 325 SER A CA 1
ATOM 2705 C C . SER A 1 325 ? 7.273 14.164 -0.742 1 97.44 325 SER A C 1
ATOM 2707 O O . SER A 1 325 ? 7.898 13.297 -0.13 1 97.44 325 SER A O 1
ATOM 2709 N N . PHE A 1 326 ? 7.785 15.367 -1.049 1 98.12 326 PHE A N 1
ATOM 2710 C CA . PHE A 1 326 ? 9.172 15.664 -0.714 1 98.12 326 PHE A CA 1
ATOM 2711 C C . PHE A 1 326 ? 9.328 17.125 -0.318 1 98.12 326 PHE A C 1
ATOM 2713 O O . PHE A 1 326 ? 8.516 17.969 -0.705 1 98.12 326 PHE A O 1
ATOM 2720 N N . VAL A 1 327 ? 10.297 17.344 0.469 1 97.94 327 VAL A N 1
ATOM 2721 C CA . VAL A 1 327 ? 10.766 18.688 0.77 1 97.94 327 VAL A CA 1
ATOM 2722 C C . VAL A 1 327 ? 12.078 18.953 0.028 1 97.94 327 VAL A C 1
ATOM 2724 O O . VAL A 1 327 ? 13 18.141 0.067 1 97.94 327 VAL A O 1
ATOM 2727 N N . ILE A 1 328 ? 12.133 20.047 -0.681 1 98.19 328 ILE A N 1
ATOM 2728 C CA . ILE A 1 328 ? 13.32 20.406 -1.445 1 98.19 328 ILE A CA 1
ATOM 2729 C C . ILE A 1 328 ? 13.984 21.625 -0.816 1 98.19 328 ILE A C 1
ATOM 2731 O O . ILE A 1 328 ? 13.359 22.688 -0.693 1 98.19 328 ILE A O 1
ATOM 2735 N N . GLY A 1 329 ? 15.227 21.484 -0.473 1 96.56 329 GLY A N 1
ATOM 2736 C CA . GLY A 1 329 ? 15.984 22.594 0.061 1 96.56 329 GLY A CA 1
ATOM 2737 C C . GLY A 1 329 ? 16.625 23.453 -1.017 1 96.56 329 GLY A C 1
ATOM 2738 O O . GLY A 1 329 ? 16.484 23.172 -2.207 1 96.56 329 GLY A O 1
ATOM 2739 N N . PRO A 1 330 ? 17.312 24.5 -0.562 1 95.69 330 PRO A N 1
ATOM 2740 C CA . PRO A 1 330 ? 17.828 25.484 -1.508 1 95.69 330 PRO A CA 1
ATOM 2741 C C . PRO A 1 330 ? 18.938 24.922 -2.402 1 95.69 330 PRO A C 1
ATOM 2743 O O . PRO A 1 330 ? 19.203 25.469 -3.479 1 95.69 330 PRO A O 1
ATOM 2746 N N . SER A 1 331 ? 19.562 23.891 -2.008 1 94.38 331 SER A N 1
ATOM 2747 C CA . SER A 1 331 ? 20.641 23.312 -2.791 1 94.38 331 SER A CA 1
ATOM 2748 C C . SER A 1 331 ? 20.188 22.047 -3.512 1 94.38 331 SER A C 1
ATOM 2750 O O . SER A 1 331 ? 21.016 21.281 -4.012 1 94.38 331 SER A O 1
ATOM 2752 N N . GLY A 1 332 ? 18.906 21.797 -3.438 1 96.75 332 GLY A N 1
ATOM 2753 C CA . GLY A 1 332 ? 18.375 20.641 -4.121 1 96.75 332 GLY A CA 1
ATOM 2754 C C . GLY A 1 332 ? 18.312 19.406 -3.238 1 96.75 332 GLY A C 1
ATOM 2755 O O . GLY A 1 332 ? 17.906 18.328 -3.691 1 96.75 332 GLY A O 1
ATOM 2756 N N . GLU A 1 333 ? 18.734 19.516 -1.979 1 96.19 333 GLU A N 1
ATOM 2757 C CA . GLU A 1 333 ? 18.641 18.406 -1.053 1 96.19 333 GLU A CA 1
ATOM 2758 C C . GLU A 1 333 ? 17.188 18.016 -0.798 1 96.19 333 GLU A C 1
ATOM 2760 O O . GLU A 1 333 ? 16.312 18.891 -0.782 1 96.19 333 GLU A O 1
ATOM 2765 N N . LEU A 1 334 ? 16.953 16.75 -0.617 1 97.5 334 LEU A N 1
ATOM 2766 C CA . LEU A 1 334 ? 15.594 16.234 -0.443 1 97.5 334 LEU A CA 1
ATOM 2767 C C . LEU A 1 334 ? 15.375 15.766 0.989 1 97.5 334 LEU A C 1
ATOM 2769 O O . LEU A 1 334 ? 16.266 15.156 1.59 1 97.5 334 LEU A O 1
ATOM 2773 N N . TYR A 1 335 ? 14.18 16.062 1.495 1 96.81 335 TYR A N 1
ATOM 2774 C CA . TYR A 1 335 ? 13.727 15.562 2.789 1 96.81 335 TYR A CA 1
ATOM 2775 C C . TYR A 1 335 ? 12.305 15.016 2.699 1 96.81 335 TYR A C 1
ATOM 2777 O O . TYR A 1 335 ? 11.602 15.258 1.719 1 96.81 335 TYR A O 1
ATOM 2785 N N . LYS A 1 336 ? 11.914 14.266 3.725 1 96.56 336 LYS A N 1
ATOM 2786 C CA . LYS A 1 336 ? 10.539 13.773 3.795 1 96.56 336 LYS A CA 1
ATOM 2787 C C . LYS A 1 336 ? 9.695 14.641 4.723 1 96.56 336 LYS A C 1
ATOM 2789 O O . LYS A 1 336 ? 8.477 14.742 4.551 1 96.56 336 LYS A O 1
ATOM 2794 N N . CYS A 1 337 ? 10.281 15.219 5.645 1 95 337 CYS A N 1
ATOM 2795 C CA . CYS A 1 337 ? 9.586 16 6.656 1 95 337 CYS A CA 1
ATOM 2796 C C . CYS A 1 337 ? 9.977 17.484 6.574 1 95 337 CYS A C 1
ATOM 2798 O O . CYS A 1 337 ? 11.156 17.797 6.387 1 95 337 CYS A O 1
ATOM 2800 N N . TRP A 1 338 ? 9 18.312 6.828 1 90.88 338 TRP A N 1
ATOM 2801 C CA . TRP A 1 338 ? 9.234 19.75 6.793 1 90.88 338 TRP A CA 1
ATOM 2802 C C . TRP A 1 338 ? 10.281 20.156 7.824 1 90.88 338 TRP A C 1
ATOM 2804 O O . TRP A 1 338 ? 11.109 21.031 7.562 1 90.88 338 TRP A O 1
ATOM 2814 N N . ASN A 1 339 ? 10.234 19.438 8.867 1 86.88 339 ASN A N 1
ATOM 2815 C CA . ASN A 1 339 ? 11.062 19.828 10 1 86.88 339 ASN A CA 1
ATOM 2816 C C . ASN A 1 339 ? 12.508 19.375 9.812 1 86.88 339 ASN A C 1
ATOM 2818 O O . ASN A 1 339 ? 13.383 19.75 10.602 1 86.88 339 ASN A O 1
ATOM 2822 N N . ASP A 1 340 ? 12.727 18.641 8.781 1 91.44 340 ASP A N 1
ATOM 2823 C CA . ASP A 1 340 ? 14.062 18.094 8.555 1 91.44 340 ASP A CA 1
ATOM 2824 C C . ASP A 1 340 ? 14.93 19.062 7.762 1 91.44 340 ASP A C 1
ATOM 2826 O O . ASP A 1 340 ? 16.141 18.891 7.668 1 91.44 340 ASP A O 1
ATOM 2830 N N . ILE A 1 341 ? 14.328 20.078 7.258 1 89.94 341 ILE A N 1
ATOM 2831 C CA . ILE A 1 341 ? 15.039 20.953 6.332 1 89.94 341 ILE A CA 1
ATOM 2832 C C . ILE A 1 341 ? 16.297 21.516 7.004 1 89.94 341 ILE A C 1
ATOM 2834 O O . ILE A 1 341 ? 16.234 22 8.141 1 89.94 341 ILE A O 1
ATOM 2838 N N . GLY A 1 342 ? 17.406 21.422 6.336 1 87.56 342 GLY A N 1
ATOM 2839 C CA . GLY A 1 342 ? 18.656 21.953 6.836 1 87.56 342 GLY A CA 1
ATOM 2840 C C . GLY A 1 342 ? 19.484 20.938 7.605 1 87.56 342 GLY A C 1
ATOM 2841 O O . GLY A 1 342 ? 20.656 21.156 7.871 1 87.56 342 GLY A O 1
ATOM 2842 N N . LEU A 1 343 ? 18.859 19.906 8.039 1 88.94 343 LEU A N 1
ATOM 2843 C CA . LEU A 1 343 ? 19.578 18.844 8.758 1 88.94 343 LEU A CA 1
ATOM 2844 C C . LEU A 1 343 ? 20.203 17.859 7.789 1 88.94 343 LEU A C 1
ATOM 2846 O O . LEU A 1 343 ? 19.5 17.109 7.105 1 88.94 343 LEU A O 1
ATOM 2850 N N . GLN A 1 344 ? 21.406 17.797 7.863 1 90.12 344 GLN A N 1
ATOM 2851 C CA . GLN A 1 344 ? 22.141 17 6.891 1 90.12 344 GLN A CA 1
ATOM 2852 C C . GLN A 1 344 ? 21.859 15.508 7.078 1 90.12 344 GLN A C 1
ATOM 2854 O O . GLN A 1 344 ? 21.719 14.773 6.102 1 90.12 344 GLN A O 1
ATOM 2859 N N . ASP A 1 345 ? 21.766 15.117 8.266 1 90.44 345 ASP A N 1
ATOM 2860 C CA . ASP A 1 345 ? 21.578 13.695 8.555 1 90.44 345 ASP A CA 1
ATOM 2861 C C . ASP A 1 345 ? 20.156 13.242 8.211 1 90.44 345 ASP A C 1
ATOM 2863 O 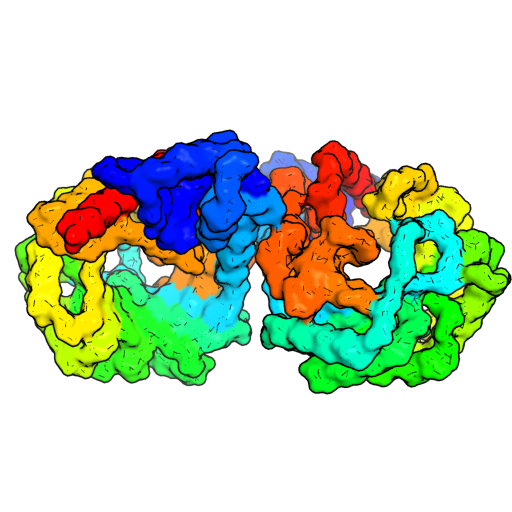O . ASP A 1 345 ? 19.844 12.055 8.273 1 90.44 345 ASP A O 1
ATOM 2867 N N . LYS A 1 346 ? 19.375 14.156 7.801 1 93.56 346 LYS A N 1
ATOM 2868 C CA . LYS A 1 346 ? 18 13.812 7.461 1 93.56 346 LYS A CA 1
ATOM 2869 C C . LYS A 1 346 ? 17.75 13.93 5.957 1 93.56 346 LYS A C 1
ATOM 2871 O O . LYS A 1 346 ? 16.609 13.844 5.496 1 93.56 346 LYS A O 1
ATOM 2876 N N . GLU A 1 347 ? 18.797 14.156 5.258 1 94.69 347 GLU A N 1
ATOM 2877 C CA . GLU A 1 347 ? 18.688 14.211 3.805 1 94.69 347 GLU A CA 1
ATOM 2878 C C . GLU A 1 347 ? 18.438 12.82 3.217 1 94.69 347 GLU A C 1
ATOM 2880 O O . GLU A 1 347 ? 19.141 11.867 3.562 1 94.69 347 GLU A O 1
ATOM 2885 N N . ILE A 1 348 ? 17.5 12.727 2.357 1 95.25 348 ILE A N 1
ATOM 2886 C CA . ILE A 1 348 ? 17.203 11.438 1.74 1 95.25 348 ILE A CA 1
ATOM 2887 C C . ILE A 1 348 ? 17.781 11.398 0.33 1 95.25 348 ILE A C 1
ATOM 2889 O O . ILE A 1 348 ? 17.5 10.477 -0.438 1 95.25 348 ILE A O 1
ATOM 2893 N N . GLY A 1 349 ? 18.484 12.383 -0.058 1 94.38 349 GLY A N 1
ATOM 2894 C CA . GLY A 1 349 ? 19.078 12.492 -1.377 1 94.38 349 GLY A CA 1
ATOM 2895 C C . GLY A 1 349 ? 19.047 13.898 -1.94 1 94.38 349 GLY A C 1
ATOM 2896 O O . GLY A 1 349 ? 19 14.875 -1.187 1 94.38 349 GLY A O 1
ATOM 2897 N N . ASN A 1 350 ? 19.203 13.914 -3.225 1 96.19 350 ASN A N 1
ATOM 2898 C CA . ASN A 1 350 ? 19.156 15.156 -3.984 1 96.19 350 ASN A CA 1
ATOM 2899 C C . ASN A 1 350 ? 18.312 15.016 -5.246 1 96.19 350 ASN A C 1
ATOM 2901 O O . ASN A 1 350 ? 18.156 13.914 -5.773 1 96.19 350 ASN A O 1
ATOM 2905 N N . ILE A 1 351 ? 17.797 16.109 -5.652 1 96.69 351 ILE A N 1
ATOM 2906 C CA . ILE A 1 351 ? 16.906 16.078 -6.809 1 96.69 351 ILE A CA 1
ATOM 2907 C C . ILE A 1 351 ? 17.656 15.547 -8.023 1 96.69 351 ILE A C 1
ATOM 2909 O O . ILE A 1 351 ? 17.047 15.008 -8.953 1 96.69 351 ILE A O 1
ATOM 2913 N N . SER A 1 352 ? 18.938 15.617 -8.062 1 93.38 352 SER A N 1
ATOM 2914 C CA . SER A 1 352 ? 19.75 15.148 -9.188 1 93.38 352 SER A CA 1
ATOM 2915 C C . SER A 1 352 ? 20.047 13.664 -9.062 1 93.38 352 SER A C 1
ATOM 2917 O O . SER A 1 352 ? 20.484 13.031 -10.031 1 93.38 352 SER A O 1
ATOM 2919 N N . ASP A 1 353 ? 19.891 13.141 -7.922 1 90.5 353 ASP A N 1
ATOM 2920 C CA . ASP A 1 353 ? 20.234 11.75 -7.664 1 90.5 353 ASP A CA 1
ATOM 2921 C C . ASP A 1 353 ? 19.266 11.117 -6.664 1 90.5 353 ASP A C 1
ATOM 2923 O O . ASP A 1 353 ? 19.688 10.656 -5.598 1 90.5 353 ASP A O 1
ATOM 2927 N N . PHE A 1 354 ? 18.078 11.039 -7.043 1 90.88 354 PHE A N 1
ATOM 2928 C CA . PHE A 1 354 ? 17.062 10.539 -6.121 1 90.88 354 PHE A CA 1
ATOM 2929 C C . PHE A 1 354 ? 16.766 9.07 -6.395 1 90.88 354 PHE A C 1
ATOM 2931 O O . PHE A 1 354 ? 16.719 8.641 -7.547 1 90.88 354 PHE A O 1
ATOM 2938 N N . SER A 1 355 ? 16.688 8.32 -5.258 1 88.56 355 SER A N 1
ATOM 2939 C CA . SER A 1 355 ? 16.203 6.945 -5.301 1 88.56 355 SER A CA 1
ATOM 2940 C C . SER A 1 355 ? 15.211 6.684 -4.164 1 88.56 355 SER A C 1
ATOM 2942 O O . SER A 1 355 ? 15.508 6.961 -3.002 1 88.56 355 SER A O 1
ATOM 2944 N N . ASN A 1 356 ? 14.117 6.102 -4.508 1 85.5 356 ASN A N 1
ATOM 2945 C CA . ASN A 1 356 ? 13.133 5.758 -3.49 1 85.5 356 ASN A CA 1
ATOM 2946 C C . ASN A 1 356 ? 13.617 4.609 -2.607 1 85.5 356 ASN A C 1
ATOM 2948 O O . ASN A 1 356 ? 12.969 4.262 -1.622 1 85.5 356 ASN A O 1
ATOM 2952 N N . LEU A 1 357 ? 14.734 4.133 -2.955 1 86.81 357 LEU A N 1
ATOM 2953 C CA . LEU A 1 357 ? 15.273 3.01 -2.191 1 86.81 357 LEU A CA 1
ATOM 2954 C C . LEU A 1 357 ? 16.266 3.492 -1.14 1 86.81 357 LEU A C 1
ATOM 2956 O O . LEU A 1 357 ? 16.859 2.682 -0.431 1 86.81 357 LEU A O 1
ATOM 2960 N N . ASN A 1 358 ? 16.328 4.797 -1.068 1 89.38 358 ASN A N 1
ATOM 2961 C CA . ASN A 1 358 ? 17.109 5.371 0.019 1 89.38 358 ASN A CA 1
ATOM 2962 C C . ASN A 1 358 ? 16.625 4.891 1.381 1 89.38 358 ASN A C 1
ATOM 2964 O O . ASN A 1 358 ? 15.422 4.863 1.638 1 89.38 358 ASN A O 1
ATOM 2968 N N . SER A 1 359 ? 17.516 4.551 2.246 1 91 359 SER A N 1
ATOM 2969 C CA . SER A 1 359 ? 17.172 3.908 3.51 1 91 359 SER A CA 1
ATOM 2970 C C . SER A 1 359 ? 16.328 4.828 4.383 1 91 359 SER A C 1
ATOM 2972 O O . SER A 1 359 ? 15.367 4.383 5.008 1 91 359 SER A O 1
ATOM 2974 N N . LEU A 1 360 ? 16.766 6.043 4.484 1 93.5 360 LEU A N 1
ATOM 2975 C CA . LEU A 1 360 ? 16 6.977 5.312 1 93.5 360 LEU A CA 1
ATOM 2976 C C . LEU A 1 360 ? 14.625 7.238 4.719 1 93.5 360 LEU A C 1
ATOM 2978 O O . LEU A 1 360 ? 13.641 7.359 5.453 1 93.5 360 LEU A O 1
ATOM 2982 N N . CYS A 1 361 ? 14.531 7.355 3.395 1 94.88 361 CYS A N 1
ATOM 2983 C CA . CYS A 1 361 ? 13.242 7.492 2.723 1 94.88 361 CYS A CA 1
ATOM 2984 C C . CYS A 1 361 ? 12.32 6.328 3.068 1 94.88 361 CYS A C 1
ATOM 2986 O O . CYS A 1 361 ? 11.172 6.539 3.449 1 94.88 361 CYS A O 1
ATOM 2988 N N . LEU A 1 362 ? 12.883 5.168 3.039 1 95.44 362 LEU A N 1
ATOM 2989 C CA . LEU A 1 362 ? 12.117 3.969 3.363 1 95.44 362 LEU A CA 1
ATOM 2990 C C . LEU A 1 362 ? 11.727 3.957 4.84 1 95.44 362 LEU A C 1
ATOM 2992 O O . LEU A 1 362 ? 10.633 3.496 5.191 1 95.44 362 LEU A O 1
ATOM 2996 N N . LYS A 1 363 ? 12.602 4.398 5.605 1 93.88 363 LYS A N 1
ATOM 2997 C CA . LYS A 1 363 ? 12.312 4.473 7.031 1 93.88 363 LYS A CA 1
ATOM 2998 C C . LYS A 1 363 ? 11.094 5.352 7.301 1 93.88 363 LYS A C 1
ATOM 3000 O O . LYS A 1 363 ? 10.18 4.953 8.023 1 93.88 363 LYS A O 1
ATOM 3005 N N . TYR A 1 364 ? 11.031 6.496 6.711 1 94.44 364 TYR A N 1
ATOM 3006 C CA . TYR A 1 364 ? 9.883 7.383 6.863 1 94.44 364 TYR A CA 1
ATOM 3007 C C . TYR A 1 364 ? 8.617 6.719 6.34 1 94.44 364 TYR A C 1
ATOM 3009 O O . TYR A 1 364 ? 7.559 6.801 6.973 1 94.44 364 TYR A O 1
ATOM 3017 N N . LEU A 1 365 ? 8.734 6.027 5.297 1 94.69 365 LEU A N 1
ATOM 3018 C CA . LEU A 1 365 ? 7.578 5.445 4.625 1 94.69 365 LEU A CA 1
ATOM 3019 C C . LEU A 1 365 ? 7.043 4.246 5.402 1 94.69 365 LEU A C 1
ATOM 3021 O O . LEU A 1 365 ? 5.828 4.035 5.469 1 94.69 365 LEU A O 1
ATOM 3025 N N . LEU A 1 366 ? 7.965 3.525 6.098 1 94.75 366 LEU A N 1
ATOM 3026 C CA . LEU A 1 366 ? 7.559 2.172 6.465 1 94.75 366 LEU A CA 1
ATOM 3027 C C . LEU A 1 366 ? 7.773 1.923 7.953 1 94.75 366 LEU A C 1
ATOM 3029 O O . LEU A 1 366 ? 7.172 1.013 8.523 1 94.75 366 LEU A O 1
ATOM 3033 N N . ALA A 1 367 ? 8.641 2.648 8.539 1 92.5 367 ALA A N 1
ATOM 3034 C CA . ALA A 1 367 ? 9.062 2.27 9.891 1 92.5 367 ALA A CA 1
ATOM 3035 C C . ALA A 1 367 ? 8 2.639 10.922 1 92.5 367 ALA A C 1
ATOM 3037 O O . ALA A 1 367 ? 7.301 3.643 10.766 1 92.5 367 ALA A O 1
ATOM 3038 N N . ASN A 1 368 ? 7.891 1.783 11.953 1 91.62 368 ASN A N 1
ATOM 3039 C CA . ASN A 1 368 ? 6.969 1.983 13.062 1 91.62 368 ASN A CA 1
ATOM 3040 C C . ASN A 1 368 ? 5.594 2.428 12.578 1 91.62 368 ASN A C 1
ATOM 3042 O O . ASN A 1 368 ? 5.059 3.434 13.055 1 91.62 368 ASN A O 1
ATOM 3046 N N . ASP A 1 369 ? 5.094 1.678 11.68 1 93.12 369 ASP A N 1
ATOM 3047 C CA . ASP A 1 369 ? 3.85 1.971 10.969 1 93.12 369 ASP A CA 1
ATOM 3048 C C . ASP A 1 369 ? 2.641 1.78 11.883 1 93.12 369 ASP A C 1
ATOM 3050 O O . ASP A 1 369 ? 2.412 0.685 12.398 1 93.12 369 ASP A O 1
ATOM 3054 N N . PRO A 1 370 ? 1.844 2.863 12.078 1 93.06 370 PRO A N 1
ATOM 3055 C CA . PRO A 1 370 ? 0.649 2.701 12.914 1 93.06 370 PRO A CA 1
ATOM 3056 C C . PRO A 1 370 ? -0.349 1.707 12.32 1 93.06 370 PRO A C 1
ATOM 3058 O O . PRO A 1 370 ? -1.132 1.102 13.055 1 93.06 370 PRO A O 1
ATOM 3061 N N . LEU A 1 371 ? -0.324 1.433 11.055 1 93.44 371 LEU A N 1
ATOM 3062 C CA . LEU A 1 371 ? -1.226 0.507 10.383 1 93.44 371 LEU A CA 1
ATOM 3063 C C . LEU A 1 371 ? -0.87 -0.938 10.711 1 93.44 371 LEU A C 1
ATOM 3065 O O . LEU A 1 371 ? -1.613 -1.859 10.367 1 93.44 371 LEU A O 1
ATOM 3069 N N . GLU A 1 372 ? 0.223 -1.071 11.398 1 92.44 372 GLU A N 1
ATOM 3070 C CA . GLU A 1 372 ? 0.674 -2.404 11.781 1 92.44 372 GLU A CA 1
ATOM 3071 C C . GLU A 1 372 ? 0.884 -2.5 13.289 1 92.44 372 GLU A C 1
ATOM 3073 O O . GLU A 1 372 ? 1.49 -3.457 13.781 1 92.44 372 GLU A O 1
ATOM 3078 N N . SER A 1 373 ? 0.465 -1.516 13.977 1 92.06 373 SER A N 1
ATOM 3079 C CA . SER A 1 373 ? 0.674 -1.446 15.422 1 92.06 373 SER A CA 1
ATOM 3080 C C . SER A 1 373 ? -0.443 -2.158 16.172 1 92.06 373 SER A C 1
ATOM 3082 O O . SER A 1 373 ? -1.623 -1.863 15.969 1 92.06 373 SER A O 1
ATOM 3084 N N . ASP A 1 374 ? -0.057 -3.051 17.078 1 91.44 374 ASP A N 1
ATOM 3085 C CA . ASP A 1 374 ? -1.04 -3.744 17.906 1 91.44 374 ASP A CA 1
ATOM 3086 C C . ASP A 1 374 ? -1.793 -2.764 18.797 1 91.44 374 ASP A C 1
ATOM 3088 O O . ASP A 1 374 ? -2.986 -2.938 19.047 1 91.44 374 ASP A O 1
ATOM 3092 N N . LYS A 1 375 ? -1.14 -1.768 19.219 1 92.44 375 LYS A N 1
ATOM 3093 C CA . LYS A 1 375 ? -1.766 -0.753 20.062 1 92.44 375 LYS A CA 1
ATOM 3094 C C . LYS A 1 375 ? -2.791 0.059 19.281 1 92.44 375 LYS A C 1
ATOM 3096 O O . LYS A 1 375 ? -3.91 0.273 19.75 1 92.44 375 LYS A O 1
ATOM 3101 N N . CYS A 1 376 ? -2.42 0.471 18.078 1 93.75 376 CYS A N 1
ATOM 3102 C CA . CYS A 1 376 ? -3.322 1.267 17.25 1 93.75 376 CYS A CA 1
ATOM 3103 C C . CYS A 1 376 ? -4.543 0.452 16.844 1 93.75 376 CYS A C 1
ATOM 3105 O O . CYS A 1 376 ? -5.645 0.99 16.734 1 93.75 376 CYS A O 1
ATOM 3107 N N . LYS A 1 377 ? -4.383 -0.833 16.719 1 94.19 377 LYS A N 1
ATOM 3108 C CA . LYS A 1 377 ? -5.453 -1.736 16.312 1 94.19 377 LYS A CA 1
ATOM 3109 C C . LYS A 1 377 ? -6.57 -1.767 17.359 1 94.19 377 LYS A C 1
ATOM 3111 O O . LYS A 1 377 ? -7.734 -1.995 17.031 1 94.19 377 LYS A O 1
ATOM 3116 N N . LYS A 1 378 ? -6.242 -1.501 18.547 1 94.31 378 LYS A N 1
ATOM 3117 C CA . LYS A 1 378 ? -7.191 -1.607 19.641 1 94.31 378 LYS A CA 1
ATOM 3118 C C . LYS A 1 378 ? -7.516 -0.234 20.234 1 94.31 378 LYS A C 1
ATOM 3120 O O . LYS A 1 378 ? -8.031 -0.132 21.344 1 94.31 378 LYS A O 1
ATOM 3125 N N . CYS A 1 379 ? -7.234 0.773 19.469 1 94.88 379 CYS A N 1
ATOM 3126 C CA . CYS A 1 379 ? -7.32 2.115 20.031 1 94.88 379 CYS A CA 1
ATOM 3127 C C . CYS A 1 379 ? -8.562 2.84 19.531 1 94.88 379 CYS A C 1
ATOM 3129 O O . CYS A 1 379 ? -8.773 2.949 18.312 1 94.88 379 CYS A O 1
ATOM 3131 N N . PHE A 1 380 ? -9.234 3.451 20.453 1 95.06 380 PHE A N 1
ATOM 3132 C CA . PHE A 1 380 ? -10.422 4.262 20.203 1 95.06 380 PHE A CA 1
ATOM 3133 C C . PHE A 1 380 ? -10.078 5.457 19.328 1 95.06 380 PHE A C 1
ATOM 3135 O O . PHE A 1 380 ? -10.883 5.852 18.469 1 95.06 380 PHE A O 1
ATOM 3142 N N . CYS A 1 381 ? -8.953 6.031 19.391 1 92.5 381 CYS A N 1
ATOM 3143 C CA . CYS A 1 381 ? -8.602 7.297 18.766 1 92.5 381 CYS A CA 1
ATOM 3144 C C . CYS A 1 381 ? -8.031 7.074 17.359 1 92.5 381 CYS A C 1
ATOM 3146 O O . CYS A 1 381 ? -7.879 8.023 16.594 1 92.5 381 CYS A O 1
ATOM 3148 N N . PHE A 1 382 ? -7.766 5.91 16.953 1 92.62 382 PHE A N 1
ATOM 3149 C CA . PHE A 1 382 ? -6.957 5.625 15.781 1 92.62 382 PHE A CA 1
ATOM 3150 C C . PHE A 1 382 ? -7.566 6.262 14.539 1 92.62 382 PHE A C 1
ATOM 3152 O O . PHE A 1 382 ? -6.867 6.91 13.758 1 92.62 382 PHE A O 1
ATOM 3159 N N . PRO A 1 383 ? -8.945 6.195 14.328 1 92.25 383 PRO A N 1
ATOM 3160 C CA . PRO A 1 383 ? -9.516 6.754 13.109 1 92.25 383 PRO A CA 1
ATOM 3161 C C . PRO A 1 383 ? -9.32 8.266 13 1 92.25 383 PRO A C 1
ATOM 3163 O O . PRO A 1 383 ? -9.344 8.82 11.898 1 92.25 383 PRO A O 1
ATOM 3166 N N . ILE A 1 384 ? -9.07 8.898 14.094 1 90.44 384 ILE A N 1
ATOM 3167 C CA . ILE A 1 384 ? -9 10.352 14.062 1 90.44 384 ILE A CA 1
ATOM 3168 C C . ILE A 1 384 ? -7.562 10.805 14.32 1 90.44 384 ILE A C 1
ATOM 3170 O O . ILE A 1 384 ? -7.191 11.938 13.992 1 90.44 384 ILE A O 1
ATOM 3174 N N . CYS A 1 385 ? -6.75 9.961 14.938 1 88 385 CYS A N 1
ATOM 3175 C CA . CYS A 1 385 ? -5.383 10.312 15.305 1 88 385 CYS A CA 1
ATOM 3176 C C . CYS A 1 385 ? -4.398 9.859 14.234 1 88 385 CYS A C 1
ATOM 3178 O O . CYS A 1 385 ? -3.336 10.453 14.062 1 88 385 CYS A O 1
ATOM 3180 N N . ASP A 1 386 ? -4.66 8.75 13.508 1 87.81 386 ASP A N 1
ATOM 3181 C CA . ASP A 1 386 ? -3.838 8.125 12.484 1 87.81 386 ASP A CA 1
ATOM 3182 C C . ASP A 1 386 ? -2.467 7.738 13.031 1 87.81 386 ASP A C 1
ATOM 3184 O O . ASP A 1 386 ? -1.472 7.762 12.305 1 87.81 386 ASP A O 1
ATOM 3188 N N . GLY A 1 387 ? -2.391 7.566 14.281 1 88.75 387 GLY A N 1
ATOM 3189 C CA . GLY A 1 387 ? -1.196 7.02 14.914 1 88.75 387 GLY A CA 1
ATOM 3190 C C . GLY A 1 387 ? -0.206 8.094 15.336 1 88.75 387 GLY A C 1
ATOM 3191 O O . GLY A 1 387 ? 0.897 7.777 15.789 1 88.75 387 GLY A O 1
ATOM 3192 N N . GLY A 1 388 ? -0.523 9.398 15.141 1 87.94 388 GLY A N 1
ATOM 3193 C CA . GLY A 1 388 ? 0.348 10.477 15.57 1 87.94 388 GLY A CA 1
ATOM 3194 C C . GLY A 1 388 ? 1.382 10.859 14.523 1 87.94 388 GLY A C 1
ATOM 3195 O O . GLY A 1 388 ? 1.334 10.383 13.391 1 87.94 388 GLY A O 1
ATOM 3196 N N . CYS A 1 389 ? 2.363 11.703 14.984 1 89.44 389 CYS A N 1
ATOM 3197 C CA . CYS A 1 389 ? 3.4 12.227 14.102 1 89.44 389 CYS A CA 1
ATOM 3198 C C . CYS A 1 389 ? 4.371 11.133 13.688 1 89.44 389 CYS A C 1
ATOM 3200 O O . CYS A 1 389 ? 4.969 10.469 14.531 1 89.44 389 CYS A O 1
ATOM 3202 N N . PRO A 1 390 ? 4.586 10.938 12.391 1 91.62 390 PRO A N 1
ATOM 3203 C CA . PRO A 1 390 ? 5.52 9.914 11.922 1 91.62 390 PRO A CA 1
ATOM 3204 C C . PRO A 1 390 ? 6.945 10.141 12.422 1 91.62 390 PRO A C 1
ATOM 3206 O O . PRO A 1 390 ? 7.633 9.18 12.789 1 91.62 390 PRO A O 1
ATOM 3209 N N . PHE A 1 391 ? 7.359 11.344 12.422 1 90.5 391 PHE A N 1
ATOM 3210 C CA . PHE A 1 391 ? 8.703 11.656 12.906 1 90.5 391 PHE A CA 1
ATOM 3211 C C . PHE A 1 391 ? 8.891 11.164 14.328 1 90.5 391 PHE A C 1
ATOM 3213 O O . PHE A 1 391 ? 9.883 10.5 14.641 1 90.5 391 PHE A O 1
ATOM 3220 N N . LYS A 1 392 ? 7.953 11.469 15.133 1 88.5 392 LYS A N 1
ATOM 3221 C CA . LYS A 1 392 ? 8.047 11.047 16.531 1 88.5 392 LYS A CA 1
ATOM 3222 C C . LYS A 1 392 ? 7.98 9.531 16.656 1 88.5 392 LYS A C 1
ATOM 3224 O O . LYS A 1 392 ? 8.688 8.938 17.469 1 88.5 392 LYS A O 1
ATOM 3229 N N . ARG A 1 393 ? 7.156 8.906 15.906 1 90.31 393 ARG A N 1
ATOM 3230 C CA . ARG A 1 393 ? 7.043 7.453 15.938 1 90.31 393 ARG A CA 1
ATOM 3231 C C . ARG A 1 393 ? 8.375 6.793 15.594 1 90.31 393 ARG A C 1
ATOM 3233 O O . ARG A 1 393 ? 8.742 5.777 16.188 1 90.31 393 ARG A O 1
ATOM 3240 N N . ILE A 1 394 ? 9.039 7.375 14.656 1 91.19 394 ILE A N 1
ATOM 3241 C CA . ILE A 1 394 ? 10.227 6.742 14.094 1 91.19 394 ILE A CA 1
ATOM 3242 C C . ILE A 1 394 ? 11.438 7.051 14.977 1 91.19 394 ILE A C 1
ATOM 3244 O O . ILE A 1 394 ? 12.289 6.188 15.195 1 91.19 394 ILE A O 1
ATOM 3248 N N . PHE A 1 395 ? 11.516 8.258 15.492 1 89.19 395 PHE A N 1
ATOM 3249 C CA . PHE A 1 395 ? 12.781 8.703 16.062 1 89.19 395 PHE A CA 1
ATOM 3250 C C . PHE A 1 395 ? 12.664 8.867 17.578 1 89.19 395 PHE A C 1
ATOM 3252 O O . PHE A 1 395 ? 13.656 9.148 18.25 1 89.19 395 PHE A O 1
ATOM 3259 N N . SER A 1 396 ? 11.445 8.719 18.094 1 86 396 SER A N 1
ATOM 3260 C CA . SER A 1 396 ? 11.289 8.828 19.547 1 86 396 SER A CA 1
ATOM 3261 C C . SER A 1 396 ? 11.156 7.453 20.188 1 86 396 SER A C 1
ATOM 3263 O O . SER A 1 396 ? 10.867 6.465 19.516 1 86 396 SER A O 1
ATOM 3265 N N . ALA A 1 397 ? 11.391 7.422 21.422 1 78.94 397 ALA A N 1
ATOM 3266 C CA . ALA A 1 397 ? 11.273 6.184 22.188 1 78.94 397 ALA A CA 1
ATOM 3267 C C . ALA A 1 397 ? 9.812 5.762 22.328 1 78.94 397 ALA A C 1
ATOM 3269 O O . ALA A 1 397 ? 8.906 6.602 22.25 1 78.94 397 ALA A O 1
ATOM 3270 N N . ASP A 1 398 ? 9.602 4.477 22.5 1 81.12 398 ASP A N 1
ATOM 3271 C CA . ASP A 1 398 ? 8.258 3.916 22.656 1 81.12 398 ASP A CA 1
ATOM 3272 C C . ASP A 1 398 ? 7.535 4.539 23.844 1 81.12 398 ASP A C 1
ATOM 3274 O O . ASP A 1 398 ? 6.316 4.715 23.812 1 81.12 398 ASP A O 1
ATOM 3278 N N . SER A 1 399 ? 8.25 4.855 24.828 1 81.12 399 SER A N 1
ATOM 3279 C CA . SER A 1 399 ? 7.66 5.473 26.016 1 81.12 399 SER A CA 1
ATOM 3280 C C . SER A 1 399 ? 6.996 6.801 25.688 1 81.12 399 SER A C 1
ATOM 3282 O O . SER A 1 399 ? 5.938 7.129 26.219 1 81.12 399 SER A O 1
ATOM 3284 N N . PHE A 1 400 ? 7.555 7.484 24.781 1 80.44 400 PHE A N 1
ATOM 3285 C CA . PHE A 1 400 ? 6.984 8.75 24.344 1 80.44 400 PHE A CA 1
ATOM 3286 C C . PHE A 1 400 ? 5.629 8.531 23.672 1 80.44 400 PHE A C 1
ATOM 3288 O O . PHE A 1 400 ? 4.664 9.234 23.984 1 80.44 400 PHE A O 1
ATOM 3295 N N . LEU A 1 401 ? 5.621 7.539 22.938 1 83.69 401 LEU A N 1
ATOM 3296 C CA . LEU A 1 401 ? 4.387 7.258 22.203 1 83.69 401 LEU A CA 1
ATOM 3297 C C . LEU A 1 401 ? 3.277 6.832 23.156 1 83.69 401 LEU A C 1
ATOM 3299 O O . LEU A 1 401 ? 2.115 7.199 22.984 1 83.69 401 LEU A O 1
ATOM 3303 N N . GLU A 1 402 ? 3.664 6.105 24.156 1 85 402 GLU A N 1
ATOM 3304 C CA . GLU A 1 402 ? 2.682 5.676 25.141 1 85 402 GLU A CA 1
ATOM 3305 C C . GLU A 1 402 ? 2.074 6.867 25.875 1 85 402 GLU A C 1
ATOM 3307 O O . GLU A 1 402 ? 0.859 6.926 26.078 1 85 402 GLU A O 1
ATOM 3312 N N . ASP A 1 403 ? 2.898 7.734 26.234 1 84.5 403 ASP A N 1
ATOM 3313 C CA . ASP A 1 403 ? 2.443 8.945 26.906 1 84.5 403 ASP A CA 1
ATOM 3314 C C . ASP A 1 403 ? 1.562 9.789 25.984 1 84.5 403 ASP A C 1
ATOM 3316 O O . ASP A 1 403 ? 0.496 10.258 26.391 1 84.5 403 ASP A O 1
ATOM 3320 N N . TYR A 1 404 ? 1.961 9.891 24.828 1 85.5 404 TYR A N 1
ATOM 3321 C CA . TYR A 1 404 ? 1.207 10.641 23.828 1 85.5 404 TYR A CA 1
ATOM 3322 C C . TYR A 1 404 ? -0.19 10.062 23.656 1 85.5 404 TYR A C 1
ATOM 3324 O O . TYR A 1 404 ? -1.182 10.789 23.672 1 85.5 404 TYR A O 1
ATOM 3332 N N . CYS A 1 405 ? -0.245 8.82 23.531 1 89.12 405 CYS A N 1
ATOM 3333 C CA . CYS A 1 405 ? -1.505 8.148 23.234 1 89.12 405 CYS A CA 1
ATOM 3334 C C . CYS A 1 405 ? -2.496 8.305 24.375 1 89.12 405 CYS A C 1
ATOM 3336 O O . CYS A 1 405 ? -3.674 8.586 24.156 1 89.12 405 CYS A O 1
ATOM 3338 N N . SER A 1 406 ? -2.027 8.086 25.578 1 87.69 406 SER A N 1
ATOM 3339 C CA . SER A 1 406 ? -2.906 8.203 26.734 1 87.69 406 SER A CA 1
ATOM 3340 C C . SER A 1 406 ? -3.445 9.625 26.875 1 87.69 406 SER A C 1
ATOM 3342 O O . SER A 1 406 ? -4.641 9.82 27.109 1 87.69 406 SER A O 1
ATOM 3344 N N . LYS A 1 407 ? -2.643 10.57 26.688 1 87.12 407 LYS A N 1
ATOM 3345 C CA . LYS A 1 407 ? -3.033 11.969 26.828 1 87.12 407 LYS A CA 1
ATOM 3346 C C . LYS A 1 407 ? -3.973 12.391 25.688 1 87.12 407 LYS A C 1
ATOM 3348 O O . LYS A 1 407 ? -4.91 13.164 25.922 1 87.12 407 LYS A O 1
ATOM 3353 N N . ARG A 1 408 ? -3.711 11.883 24.594 1 88.06 408 ARG A N 1
ATOM 3354 C CA . ARG A 1 408 ? -4.539 12.219 23.438 1 88.06 408 ARG A CA 1
ATOM 3355 C C . ARG A 1 408 ? -5.965 11.711 23.625 1 88.06 408 ARG A C 1
ATOM 3357 O O . ARG A 1 408 ? -6.926 12.43 23.328 1 88.06 408 ARG A O 1
ATOM 3364 N N . GLU A 1 409 ? -6.082 10.508 24.031 1 90.31 409 GLU A N 1
ATOM 3365 C CA . GLU A 1 409 ? -7.406 9.938 24.266 1 90.31 409 GLU A CA 1
ATOM 3366 C C . GLU A 1 409 ? -8.195 10.758 25.281 1 90.31 409 GLU A C 1
ATOM 3368 O O . GLU A 1 409 ? -9.359 11.094 25.047 1 90.31 409 GLU A O 1
ATOM 3373 N N . ALA A 1 410 ? -7.562 11.039 26.359 1 89 410 ALA A N 1
ATOM 3374 C CA . ALA A 1 410 ? -8.211 11.836 27.406 1 89 410 ALA A CA 1
ATOM 3375 C C . ALA A 1 410 ? -8.617 13.203 26.859 1 89 410 ALA A C 1
ATOM 3377 O O . ALA A 1 410 ? -9.719 13.688 27.156 1 89 410 ALA A O 1
ATOM 3378 N N . TYR A 1 411 ? -7.762 13.75 26.125 1 87.19 411 TYR A N 1
ATOM 3379 C CA . TYR A 1 411 ? -7.992 15.062 25.516 1 87.19 411 TYR A CA 1
ATOM 3380 C C . TYR A 1 411 ? -9.227 15.031 24.609 1 87.19 411 TYR A C 1
ATOM 3382 O O . TYR A 1 411 ? -10.109 15.891 24.734 1 87.19 411 TYR A O 1
ATOM 3390 N N . ILE A 1 412 ? -9.328 14.07 23.781 1 89.25 412 ILE A N 1
ATOM 3391 C CA . ILE A 1 412 ? -10.422 13.977 22.812 1 89.25 412 ILE A CA 1
ATOM 3392 C C . ILE A 1 412 ? -11.742 13.773 23.547 1 89.25 412 ILE A C 1
ATOM 3394 O O . ILE A 1 412 ? -12.742 14.43 23.234 1 89.25 412 ILE A O 1
ATOM 3398 N N . LYS A 1 413 ? -11.75 12.93 24.516 1 91.44 413 LYS A N 1
ATOM 3399 C CA . LYS A 1 413 ? -12.969 12.648 25.266 1 91.44 413 LYS A CA 1
ATOM 3400 C C . LYS A 1 413 ? -13.445 13.891 26.016 1 91.44 413 LYS A C 1
ATOM 3402 O O . LYS A 1 413 ? -14.641 14.188 26.047 1 91.44 413 LYS A O 1
ATOM 3407 N N . GLU A 1 414 ? -12.5 14.602 26.516 1 88.88 414 GLU A N 1
ATOM 3408 C CA . GLU A 1 414 ? -12.836 15.836 27.219 1 88.88 414 GLU A CA 1
ATOM 3409 C C . GLU A 1 414 ? -13.469 16.859 26.266 1 88.88 414 GLU A C 1
ATOM 3411 O O . GLU A 1 414 ? -14.461 17.5 26.609 1 88.88 414 GLU A O 1
ATOM 3416 N N . LEU A 1 415 ? -12.914 17 25.156 1 89.62 415 LEU A N 1
ATOM 3417 C CA . LEU A 1 415 ? -13.422 17.953 24.172 1 89.62 415 LEU A CA 1
ATOM 3418 C C . LEU A 1 415 ? -14.82 17.562 23.703 1 89.62 415 LEU A C 1
ATOM 3420 O O . LEU A 1 415 ? -15.68 18.422 23.516 1 89.62 415 LEU A O 1
ATOM 3424 N N . ILE A 1 416 ? -15 16.297 23.547 1 92.44 416 ILE A N 1
ATOM 3425 C CA . ILE A 1 416 ? -16.297 15.82 23.109 1 92.44 416 ILE A CA 1
ATOM 3426 C C . ILE A 1 416 ? -17.359 16.141 24.156 1 92.44 416 ILE A C 1
ATOM 3428 O O . ILE A 1 416 ? -18.453 16.578 23.828 1 92.44 416 ILE A O 1
ATOM 3432 N N . ILE A 1 417 ? -17.031 15.945 25.391 1 92.19 417 ILE A N 1
ATOM 3433 C CA . ILE A 1 417 ? -17.953 16.234 26.484 1 92.19 417 ILE A CA 1
ATOM 3434 C C . ILE A 1 417 ? -18.281 17.719 26.516 1 92.19 417 ILE A C 1
ATOM 3436 O O . ILE A 1 417 ? -19.453 18.109 26.594 1 92.19 417 ILE A O 1
ATOM 3440 N N . LYS A 1 418 ? -17.266 18.5 26.344 1 89.38 418 LYS A N 1
ATOM 3441 C CA . LYS A 1 418 ? -17.469 19.938 26.359 1 89.38 418 LYS A CA 1
ATOM 3442 C C . LYS A 1 418 ? -18.312 20.391 25.172 1 89.38 418 LYS A C 1
ATOM 3444 O O . LYS A 1 418 ? -19.188 21.234 25.312 1 89.38 418 LYS A O 1
ATOM 3449 N N . HIS A 1 419 ? -17.984 19.859 24.047 1 91.38 419 HIS A N 1
ATOM 3450 C CA . HIS A 1 419 ? -18.797 20.141 22.859 1 91.38 419 HIS A CA 1
ATOM 3451 C C . HIS A 1 419 ? -20.266 19.812 23.094 1 91.38 419 HIS A C 1
ATOM 3453 O O . HIS A 1 419 ? -21.141 20.594 22.734 1 91.38 419 HIS A O 1
ATOM 3459 N N . THR A 1 420 ? -20.5 18.734 23.688 1 92.62 420 THR A N 1
ATOM 3460 C CA . THR A 1 420 ? -21.859 18.266 23.938 1 92.62 420 THR A CA 1
ATOM 3461 C C . THR A 1 420 ? -22.562 19.188 24.938 1 92.62 420 THR A C 1
ATOM 3463 O O . THR A 1 420 ? -23.734 19.516 24.75 1 92.62 420 THR A O 1
ATOM 3466 N N . GLU A 1 421 ? -21.859 19.609 25.953 1 90.62 421 GLU A N 1
ATOM 3467 C CA . GLU A 1 421 ? -22.406 20.547 26.922 1 90.62 421 GLU A CA 1
ATOM 3468 C C . GLU A 1 421 ? -22.844 21.844 26.234 1 90.62 421 GLU A C 1
ATOM 3470 O O . GLU A 1 421 ? -23.922 22.375 26.547 1 90.62 421 GLU A O 1
ATOM 3475 N N . ASP A 1 422 ? -22.109 22.234 25.344 1 87.06 422 ASP A N 1
ATOM 3476 C CA . ASP A 1 422 ? -22.422 23.453 24.609 1 87.06 422 ASP A CA 1
ATOM 3477 C C . ASP A 1 422 ? -23.672 23.297 23.75 1 87.06 422 ASP A C 1
ATOM 3479 O O . ASP A 1 422 ? -24.469 24.219 23.625 1 87.06 422 ASP A O 1
ATOM 3483 N N . GLN A 1 423 ? -23.719 22.172 23.188 1 85.56 423 GLN A N 1
ATOM 3484 C CA . GLN A 1 423 ? -24.891 21.906 22.359 1 85.56 423 GLN A CA 1
ATOM 3485 C C . GLN A 1 423 ? -26.172 21.891 23.203 1 85.56 423 GLN A C 1
ATOM 3487 O O . GLN A 1 423 ? -27.219 22.359 22.766 1 85.56 423 GLN A O 1
ATOM 3492 N N . ILE A 1 424 ? -26.094 21.328 24.359 1 87.56 424 ILE A N 1
ATOM 3493 C CA . ILE A 1 424 ? -27.234 21.25 25.266 1 87.56 424 ILE A CA 1
ATOM 3494 C C . ILE A 1 424 ? -27.656 22.656 25.688 1 87.56 424 ILE A C 1
ATOM 3496 O O . ILE A 1 424 ? -28.859 22.953 25.734 1 87.56 424 ILE A O 1
ATOM 3500 N N . LYS A 1 425 ? -26.703 23.562 25.953 1 82.12 425 LYS A N 1
ATOM 3501 C CA . LYS A 1 425 ? -27 24.922 26.391 1 82.12 425 LYS A CA 1
ATOM 3502 C C . LYS A 1 425 ? -27.688 25.703 25.266 1 82.12 425 LYS A C 1
ATOM 3504 O O . LYS A 1 425 ? -28.469 26.625 25.547 1 82.12 425 LYS A O 1
ATOM 3509 N N . LYS A 1 426 ? -27.422 25.484 24.125 1 80.62 426 LYS A N 1
ATOM 3510 C CA . LYS A 1 426 ? -28 26.188 22.984 1 80.62 426 LYS A CA 1
ATOM 3511 C C . LYS A 1 426 ? -29.422 25.703 22.703 1 80.62 426 LYS A C 1
ATOM 3513 O O . LYS A 1 426 ? -30.172 26.359 21.984 1 80.62 426 LYS A O 1
ATOM 3518 N N . GLU A 1 427 ? -29.828 24.547 23.219 1 70.25 427 GLU A N 1
ATOM 3519 C CA . GLU A 1 427 ? -31.188 24.031 23.078 1 70.25 427 GLU A CA 1
ATOM 3520 C C . GLU A 1 427 ? -32.125 24.625 24.125 1 70.25 427 GLU A C 1
ATOM 3522 O O . GLU A 1 427 ? -33.281 24.906 23.844 1 70.25 427 GLU A O 1
ATOM 3527 N N . MET B 1 1 ? 29.031 -1.704 8.195 1 91.31 1 MET B N 1
ATOM 3528 C CA . MET B 1 1 ? 28.859 -2.803 7.25 1 91.31 1 MET B CA 1
ATOM 3529 C C . MET B 1 1 ? 28.391 -4.066 7.961 1 91.31 1 MET B C 1
ATOM 3531 O O . MET B 1 1 ? 28.781 -4.32 9.102 1 91.31 1 MET B O 1
ATOM 3535 N N . ILE B 1 2 ? 27.5 -4.816 7.309 1 94.5 2 ILE B N 1
ATOM 3536 C CA . ILE B 1 2 ? 27.016 -6.062 7.887 1 94.5 2 ILE B CA 1
ATOM 3537 C C . ILE B 1 2 ? 26.969 -7.148 6.816 1 94.5 2 ILE B C 1
ATOM 3539 O O . ILE B 1 2 ? 26.797 -6.855 5.633 1 94.5 2 ILE B O 1
ATOM 3543 N N . TRP B 1 3 ? 27.219 -8.375 7.258 1 96.75 3 TRP B N 1
ATOM 3544 C CA . TRP B 1 3 ? 26.984 -9.555 6.43 1 96.75 3 TRP B CA 1
ATOM 3545 C C . TRP B 1 3 ? 25.5 -9.789 6.223 1 96.75 3 TRP B C 1
ATOM 3547 O O . TRP B 1 3 ? 24.734 -9.867 7.188 1 96.75 3 TRP B O 1
ATOM 3557 N N . SER B 1 4 ? 25.062 -9.836 4.977 1 97.56 4 SER B N 1
ATOM 3558 C CA . SER B 1 4 ? 23.641 -9.922 4.672 1 97.56 4 SER B CA 1
ATOM 3559 C C . SER B 1 4 ? 23.047 -11.227 5.195 1 97.56 4 SER B C 1
ATOM 3561 O O . SER B 1 4 ? 23.672 -12.281 5.102 1 97.56 4 SER B O 1
ATOM 3563 N N . ILE B 1 5 ? 21.828 -11.172 5.688 1 96.5 5 ILE B N 1
ATOM 3564 C CA . ILE B 1 5 ? 21.141 -12.367 6.176 1 96.5 5 ILE B CA 1
ATOM 3565 C C . ILE B 1 5 ? 20.719 -13.234 4.992 1 96.5 5 ILE B C 1
ATOM 3567 O O . ILE B 1 5 ? 20.312 -14.383 5.176 1 96.5 5 ILE B O 1
ATOM 3571 N N . TYR B 1 6 ? 20.891 -12.766 3.812 1 97.12 6 TYR B N 1
ATOM 3572 C CA . TYR B 1 6 ? 20.406 -13.445 2.619 1 97.12 6 TYR B CA 1
ATOM 3573 C C . TYR B 1 6 ? 21.5 -14.289 1.981 1 97.12 6 TYR B C 1
ATOM 3575 O O . TYR B 1 6 ? 21.312 -14.844 0.895 1 97.12 6 TYR B O 1
ATOM 3583 N N . ASN B 1 7 ? 22.594 -14.305 2.682 1 97.81 7 ASN B N 1
ATOM 3584 C CA . ASN B 1 7 ? 23.734 -15.062 2.176 1 97.81 7 ASN B CA 1
ATOM 3585 C C . ASN B 1 7 ? 23.672 -16.531 2.6 1 97.81 7 ASN B C 1
ATOM 3587 O O . ASN B 1 7 ? 23.281 -16.828 3.73 1 97.81 7 ASN B O 1
ATOM 3591 N N . TYR B 1 8 ? 24.062 -17.406 1.688 1 96.94 8 TYR B N 1
ATOM 3592 C CA . TYR B 1 8 ? 24.328 -18.828 1.962 1 96.94 8 TYR B CA 1
ATOM 3593 C C . TYR B 1 8 ? 25.703 -19.234 1.438 1 96.94 8 TYR B C 1
ATOM 3595 O O . TYR B 1 8 ? 25.906 -19.328 0.226 1 96.94 8 TYR B O 1
ATOM 3603 N N . LEU B 1 9 ? 26.578 -19.359 2.414 1 95.94 9 LEU B N 1
ATOM 3604 C CA . LEU B 1 9 ? 27.969 -19.719 2.113 1 95.94 9 LEU B CA 1
ATOM 3605 C C . LEU B 1 9 ? 28.172 -21.219 2.252 1 95.94 9 LEU B C 1
ATOM 3607 O O . LEU B 1 9 ? 27.766 -21.828 3.246 1 95.94 9 LEU B O 1
ATOM 3611 N N . PHE B 1 10 ? 28.812 -21.875 1.229 1 94.75 10 PHE B N 1
ATOM 3612 C CA . PHE B 1 10 ? 29.109 -23.297 1.312 1 94.75 10 PHE B CA 1
ATOM 3613 C C . PHE B 1 10 ? 30.312 -23.656 0.46 1 94.75 10 PHE B C 1
ATOM 3615 O O . PHE B 1 10 ? 30.75 -22.875 -0.386 1 94.75 10 PHE B O 1
ATOM 3622 N N . GLU B 1 11 ? 30.859 -24.797 0.759 1 93.88 11 GLU B N 1
ATOM 3623 C CA . GLU B 1 11 ? 32.062 -25.266 0.072 1 93.88 11 GLU B CA 1
ATOM 3624 C C . GLU B 1 11 ? 31.766 -26.516 -0.759 1 93.88 11 GLU B C 1
ATOM 3626 O O . GLU B 1 11 ? 31.016 -27.391 -0.327 1 93.88 11 GLU B O 1
ATOM 3631 N N . LEU B 1 12 ? 32.312 -26.484 -1.969 1 91.56 12 LEU B N 1
ATOM 3632 C CA . LEU B 1 12 ? 32.25 -27.656 -2.836 1 91.56 12 LEU B CA 1
ATOM 3633 C C . LEU B 1 12 ? 33.594 -27.828 -3.564 1 91.56 12 LEU B C 1
ATOM 3635 O O . LEU B 1 12 ? 34 -26.969 -4.34 1 91.56 12 LEU B O 1
ATOM 3639 N N . GLY B 1 13 ? 34.25 -29 -3.324 1 84.38 13 GLY B N 1
ATOM 3640 C CA . GLY B 1 13 ? 35.562 -29.203 -3.908 1 84.38 13 GLY B CA 1
ATOM 3641 C C . GLY B 1 13 ? 36.594 -28.203 -3.424 1 84.38 13 GLY B C 1
ATOM 3642 O O . GLY B 1 13 ? 36.781 -28.031 -2.217 1 84.38 13 GLY B O 1
ATOM 3643 N N . SER B 1 14 ? 37.312 -27.516 -4.41 1 86.19 14 SER B N 1
ATOM 3644 C CA . SER B 1 14 ? 38.375 -26.578 -4.082 1 86.19 14 SER B CA 1
ATOM 3645 C C . SER B 1 14 ? 37.875 -25.125 -4.16 1 86.19 14 SER B C 1
ATOM 3647 O O . SER B 1 14 ? 38.688 -24.188 -4.141 1 86.19 14 SER B O 1
ATOM 3649 N N . ASN B 1 15 ? 36.531 -25.031 -4.254 1 91.94 15 ASN B N 1
ATOM 3650 C CA . ASN B 1 15 ? 35.969 -23.688 -4.402 1 91.94 15 ASN B CA 1
ATOM 3651 C C . ASN B 1 15 ? 34.969 -23.359 -3.293 1 91.94 15 ASN B C 1
ATOM 3653 O O . ASN B 1 15 ? 34.5 -24.266 -2.617 1 91.94 15 ASN B O 1
ATOM 3657 N N . ILE B 1 16 ? 34.781 -22.094 -3.041 1 95.06 16 ILE B N 1
ATOM 3658 C CA . ILE B 1 16 ? 33.75 -21.578 -2.135 1 95.06 16 ILE B CA 1
ATOM 3659 C C . ILE B 1 16 ? 32.656 -20.906 -2.938 1 95.06 16 ILE B C 1
ATOM 3661 O O . ILE B 1 16 ? 32.906 -20.188 -3.904 1 95.06 16 ILE B O 1
ATOM 3665 N N . TYR B 1 17 ? 31.469 -21.219 -2.533 1 96.56 17 TYR B N 1
ATOM 3666 C CA . TYR B 1 17 ? 30.312 -20.641 -3.221 1 96.56 17 TYR B CA 1
ATOM 3667 C C . TYR B 1 17 ? 29.453 -19.812 -2.262 1 96.56 17 TYR B C 1
ATOM 3669 O O . TYR B 1 17 ? 29.359 -20.141 -1.075 1 96.56 17 TYR B O 1
ATOM 3677 N N . LEU B 1 18 ? 28.906 -18.734 -2.773 1 97.31 18 LEU B N 1
ATOM 3678 C CA . LEU B 1 18 ? 28 -17.875 -2.025 1 97.31 18 LEU B CA 1
ATOM 3679 C C . LEU B 1 18 ? 26.734 -17.594 -2.828 1 97.31 18 LEU B C 1
ATOM 3681 O O . LEU B 1 18 ? 26.812 -17.047 -3.934 1 97.31 18 LEU B O 1
ATOM 3685 N N . TYR B 1 19 ? 25.625 -18.016 -2.287 1 97.06 19 TYR B N 1
ATOM 3686 C CA . TYR B 1 19 ? 24.328 -17.688 -2.869 1 97.06 19 TYR B CA 1
ATOM 3687 C C . TYR B 1 19 ? 23.641 -16.562 -2.082 1 97.06 19 TYR B C 1
ATOM 3689 O O . TYR B 1 19 ? 23.578 -16.625 -0.852 1 97.06 19 TYR B O 1
ATOM 3697 N N . ASN B 1 20 ? 23.219 -15.539 -2.77 1 97.12 20 ASN B N 1
ATOM 3698 C CA . ASN B 1 20 ? 22.453 -14.461 -2.162 1 97.12 20 ASN B CA 1
ATOM 3699 C C . ASN B 1 20 ? 21 -14.484 -2.639 1 97.12 20 ASN B C 1
ATOM 3701 O O . ASN B 1 20 ? 20.719 -14.242 -3.814 1 97.12 20 ASN B O 1
ATOM 3705 N N . SER B 1 21 ? 20.062 -14.688 -1.753 1 95.44 21 SER B N 1
ATOM 3706 C CA . SER B 1 21 ? 18.656 -14.891 -2.141 1 95.44 21 SER B CA 1
ATOM 3707 C C . SER B 1 21 ? 18.016 -13.578 -2.559 1 95.44 21 SER B C 1
ATOM 3709 O O . SER B 1 21 ? 16.984 -13.578 -3.242 1 95.44 21 SER B O 1
ATOM 3711 N N . TYR B 1 22 ? 18.594 -12.461 -2.127 1 94.94 22 TYR B N 1
ATOM 3712 C CA . TYR B 1 22 ? 18.047 -11.172 -2.527 1 94.94 22 TYR B CA 1
ATOM 3713 C C . TYR B 1 22 ? 18.344 -10.883 -3.994 1 94.94 22 TYR B C 1
ATOM 3715 O O . TYR B 1 22 ? 17.438 -10.523 -4.758 1 94.94 22 TYR B O 1
ATOM 3723 N N . THR B 1 23 ? 19.547 -11.078 -4.355 1 94.81 23 THR B N 1
ATOM 3724 C CA . THR B 1 23 ? 19.938 -10.836 -5.742 1 94.81 23 THR B CA 1
ATOM 3725 C C . THR B 1 23 ? 19.672 -12.062 -6.602 1 94.81 23 THR B C 1
ATOM 3727 O O . THR B 1 23 ? 19.703 -11.992 -7.832 1 94.81 23 THR B O 1
ATOM 3730 N N . ASN B 1 24 ? 19.484 -13.148 -5.953 1 94.31 24 ASN B N 1
ATOM 3731 C CA . ASN B 1 24 ? 19.344 -14.445 -6.613 1 94.31 24 ASN B CA 1
ATOM 3732 C C . ASN B 1 24 ? 20.578 -14.781 -7.445 1 94.31 24 ASN B C 1
ATOM 3734 O O . ASN B 1 24 ? 20.453 -15.297 -8.562 1 94.31 24 ASN B O 1
ATOM 3738 N N . ASN B 1 25 ? 21.688 -14.422 -6.887 1 95.12 25 ASN B N 1
ATOM 3739 C CA . ASN B 1 25 ? 22.953 -14.672 -7.59 1 95.12 25 ASN B CA 1
ATOM 3740 C C . ASN B 1 25 ? 23.797 -15.711 -6.867 1 95.12 25 ASN B C 1
ATOM 3742 O O . ASN B 1 25 ? 23.906 -15.688 -5.641 1 95.12 25 ASN B O 1
ATOM 3746 N N . LEU B 1 26 ? 24.375 -16.609 -7.648 1 95.88 26 LEU B N 1
ATOM 3747 C CA . LEU B 1 26 ? 25.344 -17.578 -7.16 1 95.88 26 LEU B CA 1
ATOM 3748 C C . LEU B 1 26 ? 26.766 -17.188 -7.582 1 95.88 26 LEU B C 1
ATOM 3750 O O . LEU B 1 26 ? 27.062 -17.094 -8.773 1 95.88 26 LEU B O 1
ATOM 3754 N N . MET B 1 27 ? 27.594 -16.984 -6.633 1 95.94 27 MET B N 1
ATOM 3755 C CA . MET B 1 27 ? 28.953 -16.5 -6.883 1 95.94 27 MET B CA 1
ATOM 3756 C C . MET B 1 27 ? 29.969 -17.578 -6.508 1 95.94 27 MET B C 1
ATOM 3758 O O . MET B 1 27 ? 29.812 -18.281 -5.512 1 95.94 27 MET B O 1
ATOM 3762 N N . ARG B 1 28 ? 31.047 -17.656 -7.301 1 95.25 28 ARG B N 1
ATOM 3763 C CA . ARG B 1 28 ? 32.156 -18.578 -7.047 1 95.25 28 ARG B CA 1
ATOM 3764 C C . ARG B 1 28 ? 33.406 -17.812 -6.637 1 95.25 28 ARG B C 1
ATOM 3766 O O . ARG B 1 28 ? 33.75 -16.797 -7.227 1 95.25 28 ARG B O 1
ATOM 3773 N N . PHE B 1 29 ? 34.031 -18.297 -5.609 1 93.88 29 PHE B N 1
ATOM 3774 C CA . PHE B 1 29 ? 35.281 -17.734 -5.113 1 93.88 29 PHE B CA 1
ATOM 3775 C C . PHE B 1 29 ? 36.344 -18.812 -4.992 1 93.88 29 PHE B C 1
ATOM 3777 O O . PHE B 1 29 ? 36.031 -19.984 -4.863 1 93.88 29 PHE B O 1
ATOM 3784 N N . ASP B 1 30 ? 37.625 -18.297 -5.09 1 90.56 30 ASP B N 1
ATOM 3785 C CA . ASP B 1 30 ? 38.719 -19.219 -4.844 1 90.56 30 ASP B CA 1
ATOM 3786 C C . ASP B 1 30 ? 38.875 -19.531 -3.352 1 90.56 30 ASP B C 1
ATOM 3788 O O . ASP B 1 30 ? 38.438 -18.734 -2.512 1 90.56 30 ASP B O 1
ATOM 3792 N N . ILE B 1 31 ? 39.5 -20.656 -3.156 1 87.62 31 ILE B N 1
ATOM 3793 C CA . ILE B 1 31 ? 39.625 -21.125 -1.778 1 87.62 31 ILE B CA 1
ATOM 3794 C C . ILE B 1 31 ? 40.438 -20.094 -0.971 1 87.62 31 ILE B C 1
ATOM 3796 O O . ILE B 1 31 ? 40.25 -19.969 0.241 1 87.62 31 ILE B O 1
ATOM 3800 N N . ASP B 1 32 ? 41.25 -19.266 -1.652 1 86.56 32 ASP B N 1
ATOM 3801 C CA . ASP B 1 32 ? 42.031 -18.25 -0.97 1 86.56 32 ASP B CA 1
ATOM 3802 C C . ASP B 1 32 ? 41.156 -17.141 -0.409 1 86.56 32 ASP B C 1
ATOM 3804 O O . ASP B 1 32 ? 41.531 -16.453 0.544 1 86.56 32 ASP B O 1
ATOM 3808 N N . ASP B 1 33 ? 39.969 -17.047 -0.953 1 91.81 33 ASP B N 1
ATOM 3809 C CA . ASP B 1 33 ? 39.031 -16.016 -0.528 1 91.81 33 ASP B CA 1
ATOM 3810 C C . ASP B 1 33 ? 38.219 -16.453 0.686 1 91.81 33 ASP B C 1
ATOM 3812 O O . ASP B 1 33 ? 37.5 -15.656 1.277 1 91.81 33 ASP B O 1
ATOM 3816 N N . LYS B 1 34 ? 38.344 -17.719 1.027 1 91.38 34 LYS B N 1
ATOM 3817 C CA . LYS B 1 34 ? 37.531 -18.297 2.094 1 91.38 34 LYS B CA 1
ATOM 3818 C C . LYS B 1 34 ? 37.688 -17.516 3.395 1 91.38 34 LYS B C 1
ATOM 3820 O O . LYS B 1 34 ? 36.719 -17.141 4.027 1 91.38 34 LYS B O 1
ATOM 3825 N N . TYR B 1 35 ? 38.906 -17.281 3.695 1 91.06 35 TYR B N 1
ATOM 3826 C CA . TYR B 1 35 ? 39.188 -16.594 4.953 1 91.06 35 TYR B CA 1
ATOM 3827 C C . TYR B 1 35 ? 38.594 -15.195 4.961 1 91.06 35 TYR B C 1
ATOM 3829 O O . TYR B 1 35 ? 38.031 -14.758 5.973 1 91.06 35 TYR B O 1
ATOM 3837 N N . ARG B 1 36 ? 38.688 -14.531 3.859 1 94.19 36 ARG B N 1
ATOM 3838 C CA . ARG B 1 36 ? 38.125 -13.195 3.742 1 94.19 36 ARG B CA 1
ATOM 3839 C C . ARG B 1 36 ? 36.625 -13.219 3.906 1 94.19 36 ARG B C 1
ATOM 3841 O O . ARG B 1 36 ? 36.062 -12.391 4.621 1 94.19 36 ARG B O 1
ATOM 3848 N N . LEU B 1 37 ? 35.969 -14.141 3.262 1 95.5 37 LEU B N 1
ATOM 3849 C CA . LEU B 1 37 ? 34.531 -14.266 3.316 1 95.5 37 LEU B CA 1
ATOM 3850 C C . LEU B 1 37 ? 34.062 -14.617 4.727 1 95.5 37 LEU B C 1
ATOM 3852 O O . LEU B 1 37 ? 33.094 -14.047 5.227 1 95.5 37 LEU B O 1
ATOM 3856 N N . GLU B 1 38 ? 34.719 -15.477 5.344 1 93.75 38 GLU B N 1
ATOM 3857 C CA . GLU B 1 38 ? 34.375 -15.875 6.707 1 93.75 38 GLU B CA 1
ATOM 3858 C C . GLU B 1 38 ? 34.562 -14.719 7.68 1 93.75 38 GLU B C 1
ATOM 3860 O O . GLU B 1 38 ? 33.781 -14.555 8.617 1 93.75 38 GLU B O 1
ATOM 3865 N N . SER B 1 39 ? 35.656 -13.977 7.43 1 94.38 39 SER B N 1
ATOM 3866 C CA . SER B 1 39 ? 35.844 -12.789 8.25 1 94.38 39 SER B CA 1
ATOM 3867 C C . SER B 1 39 ? 34.688 -11.82 8.125 1 94.38 39 SER B C 1
ATOM 3869 O O . SER B 1 39 ? 34.188 -11.32 9.133 1 94.38 39 SER B O 1
ATOM 3871 N N . CYS B 1 40 ? 34.281 -11.617 6.867 1 95.94 40 CYS B N 1
ATOM 3872 C CA . CYS B 1 40 ? 33.156 -10.75 6.629 1 95.94 40 CYS B CA 1
ATOM 3873 C C . CYS B 1 40 ? 31.906 -11.289 7.328 1 95.94 40 CYS B C 1
ATOM 3875 O O . CYS B 1 40 ? 31.141 -10.531 7.926 1 95.94 40 CYS B O 1
ATOM 3877 N N . ALA B 1 41 ? 31.703 -12.609 7.305 1 95.31 41 ALA B N 1
ATOM 3878 C CA . ALA B 1 41 ? 30.531 -13.258 7.898 1 95.31 41 ALA B CA 1
ATOM 3879 C C . ALA B 1 41 ? 30.516 -13.078 9.414 1 95.31 41 ALA B C 1
ATOM 3881 O O . ALA B 1 41 ? 29.438 -13.047 10.023 1 95.31 41 ALA B O 1
ATOM 3882 N N . LYS B 1 42 ? 31.656 -12.867 9.984 1 94.5 42 LYS B N 1
ATOM 3883 C CA . LYS B 1 42 ? 31.781 -12.672 11.43 1 94.5 42 LYS B CA 1
ATOM 3884 C C . LYS B 1 42 ? 31.719 -11.188 11.789 1 94.5 42 LYS B C 1
ATOM 3886 O O . LYS B 1 42 ? 31.828 -10.82 12.961 1 94.5 42 LYS B O 1
ATOM 3891 N N . GLY B 1 43 ? 31.594 -10.406 10.766 1 93.94 43 GLY B N 1
ATOM 3892 C CA . GLY B 1 43 ? 31.516 -8.977 11 1 93.94 43 GLY B CA 1
ATOM 3893 C C . GLY B 1 43 ? 32.875 -8.305 11.055 1 93.94 43 GLY B C 1
ATOM 3894 O O . GLY B 1 43 ? 33 -7.18 11.555 1 93.94 43 GLY B O 1
ATOM 3895 N N . GLU B 1 44 ? 33.938 -8.992 10.664 1 94.38 44 GLU B N 1
ATOM 3896 C CA . GLU B 1 44 ? 35.312 -8.453 10.664 1 94.38 44 GLU B CA 1
ATOM 3897 C C . GLU B 1 44 ? 35.719 -7.969 9.273 1 94.38 44 GLU B C 1
ATOM 3899 O O . GLU B 1 44 ? 36.188 -8.75 8.453 1 94.38 44 GLU B O 1
ATOM 3904 N N . PHE B 1 45 ? 35.656 -6.738 9.07 1 94.12 45 PHE B N 1
ATOM 3905 C CA . PHE B 1 45 ? 35.844 -6.188 7.734 1 94.12 45 PHE B CA 1
ATOM 3906 C C . PHE B 1 45 ? 37.188 -5.484 7.621 1 94.12 45 PHE B C 1
ATOM 3908 O O . PHE B 1 45 ? 37.656 -5.176 6.52 1 94.12 45 PHE B O 1
ATOM 3915 N N . ALA B 1 46 ? 37.844 -5.18 8.688 1 89.94 46 ALA B N 1
ATOM 3916 C CA . ALA B 1 46 ? 39.031 -4.309 8.75 1 89.94 46 ALA B CA 1
ATOM 3917 C C . ALA B 1 46 ? 40.156 -4.855 7.887 1 89.94 46 ALA B C 1
ATOM 3919 O O . ALA B 1 46 ? 40.844 -4.098 7.203 1 89.94 46 ALA B O 1
ATOM 3920 N N . ASP B 1 47 ? 40.344 -6.168 7.922 1 86.69 47 ASP B N 1
ATOM 3921 C CA . ASP B 1 47 ? 41.5 -6.75 7.254 1 86.69 47 ASP B CA 1
ATOM 3922 C C . ASP B 1 47 ? 41.156 -7.215 5.844 1 86.69 47 ASP B C 1
ATOM 3924 O O . ASP B 1 47 ? 41.969 -7.855 5.172 1 86.69 47 ASP B O 1
ATOM 3928 N N . VAL B 1 48 ? 40 -6.926 5.426 1 90.81 48 VAL B N 1
ATOM 3929 C CA . VAL B 1 48 ? 39.594 -7.324 4.086 1 90.81 48 VAL B CA 1
ATOM 3930 C C . VAL B 1 48 ? 39.875 -6.199 3.096 1 90.81 48 VAL B C 1
ATOM 3932 O O . VAL B 1 48 ? 39.531 -5.039 3.342 1 90.81 48 VAL B O 1
ATOM 3935 N N . ALA B 1 49 ? 40.531 -6.523 1.988 1 88.81 49 ALA B N 1
ATOM 3936 C CA . ALA B 1 49 ? 40.938 -5.547 0.976 1 88.81 49 ALA B CA 1
ATOM 3937 C C . ALA B 1 49 ? 39.719 -4.797 0.441 1 88.81 49 ALA B C 1
ATOM 3939 O O . ALA B 1 49 ? 38.656 -5.402 0.176 1 88.81 49 ALA B O 1
ATOM 3940 N N . SER B 1 50 ? 39.906 -3.553 0.192 1 88.75 50 SER B N 1
ATOM 3941 C CA . SER B 1 50 ? 38.812 -2.654 -0.189 1 88.75 50 SER B CA 1
ATOM 3942 C C . SER B 1 50 ? 38.188 -3.086 -1.506 1 88.75 50 SER B C 1
ATOM 3944 O O . SER B 1 50 ? 36.969 -3.156 -1.615 1 88.75 50 SER B O 1
ATOM 3946 N N . PRO B 1 51 ? 39 -3.484 -2.43 1 92.38 51 PRO B N 1
ATOM 3947 C CA . PRO B 1 51 ? 38.375 -3.885 -3.691 1 92.38 51 PRO B CA 1
ATOM 3948 C C . PRO B 1 51 ? 37.469 -5.109 -3.541 1 92.38 51 PRO B C 1
ATOM 3950 O O . PRO B 1 51 ? 36.438 -5.195 -4.195 1 92.38 51 PRO B O 1
ATOM 3953 N N . PHE B 1 52 ? 37.875 -6.008 -2.668 1 93.81 52 PHE B N 1
ATOM 3954 C CA . PHE B 1 52 ? 37.094 -7.203 -2.41 1 93.81 52 PHE B CA 1
ATOM 3955 C C . PHE B 1 52 ? 35.781 -6.844 -1.72 1 93.81 52 PHE B C 1
ATOM 3957 O O . PHE B 1 52 ? 34.719 -7.32 -2.117 1 93.81 52 PHE B O 1
ATOM 3964 N N . LEU B 1 53 ? 35.844 -6.012 -0.816 1 94.19 53 LEU B N 1
ATOM 3965 C CA . LEU B 1 53 ? 34.688 -5.578 -0.078 1 94.19 53 LEU B CA 1
ATOM 3966 C C . LEU B 1 53 ? 33.688 -4.848 -0.993 1 94.19 53 LEU B C 1
ATOM 3968 O O . LEU B 1 53 ? 32.5 -5.02 -0.879 1 94.19 53 LEU B O 1
ATOM 3972 N N . GLU B 1 54 ? 34.219 -4.066 -1.901 1 94.38 54 GLU B N 1
ATOM 3973 C CA . GLU B 1 54 ? 33.375 -3.324 -2.834 1 94.38 54 GLU B CA 1
ATOM 3974 C C . GLU B 1 54 ? 32.625 -4.27 -3.75 1 94.38 54 GLU B C 1
ATOM 3976 O O . GLU B 1 54 ? 31.453 -4.02 -4.07 1 94.38 54 GLU B O 1
ATOM 3981 N N . GLU B 1 55 ? 33.219 -5.246 -4.137 1 93.88 55 GLU B N 1
ATOM 3982 C CA . GLU B 1 55 ? 32.562 -6.242 -4.965 1 93.88 55 GLU B CA 1
ATOM 3983 C C . GLU B 1 55 ? 31.422 -6.918 -4.199 1 93.88 55 GLU B C 1
ATOM 3985 O O . GLU B 1 55 ? 30.344 -7.133 -4.746 1 93.88 55 GLU B O 1
ATOM 3990 N N . LEU B 1 56 ? 31.688 -7.285 -2.955 1 96.06 56 LEU B N 1
ATOM 3991 C CA . LEU B 1 56 ? 30.672 -7.906 -2.117 1 96.06 56 LEU B CA 1
ATOM 3992 C C . LEU B 1 56 ? 29.5 -6.961 -1.896 1 96.06 56 LEU B C 1
ATOM 3994 O O . LEU B 1 56 ? 28.344 -7.395 -1.854 1 96.06 56 LEU B O 1
ATOM 3998 N N . LYS B 1 57 ? 29.781 -5.707 -1.791 1 95.06 57 LYS B N 1
ATOM 3999 C CA . LYS B 1 57 ? 28.734 -4.699 -1.593 1 95.06 57 LYS B CA 1
ATOM 4000 C C . LYS B 1 57 ? 27.859 -4.574 -2.828 1 95.06 57 LYS B C 1
ATOM 4002 O O . LYS B 1 57 ? 26.625 -4.48 -2.715 1 95.06 57 LYS B O 1
ATOM 4007 N N . LYS B 1 58 ? 28.453 -4.613 -3.941 1 94 58 LYS B N 1
ATOM 4008 C CA . LYS B 1 58 ? 27.719 -4.52 -5.199 1 94 58 LYS B CA 1
ATOM 4009 C C . LYS B 1 58 ? 26.719 -5.652 -5.332 1 94 58 LYS B C 1
ATOM 4011 O O . LYS B 1 58 ? 25.656 -5.48 -5.941 1 94 58 LYS B O 1
ATOM 4016 N N . GLN B 1 59 ? 27.062 -6.727 -4.703 1 95.44 59 GLN B N 1
ATOM 4017 C CA . GLN B 1 59 ? 26.203 -7.902 -4.812 1 95.44 59 GLN B CA 1
ATOM 4018 C C . GLN B 1 59 ? 25.312 -8.055 -3.578 1 95.44 59 GLN B C 1
ATOM 4020 O O . GLN B 1 59 ? 24.656 -9.086 -3.408 1 95.44 59 GLN B O 1
ATOM 4025 N N . TYR B 1 60 ? 25.391 -7.137 -2.727 1 96.19 60 TYR B N 1
ATOM 4026 C CA . TYR B 1 60 ? 24.594 -7.074 -1.514 1 96.19 60 TYR B CA 1
ATOM 4027 C C . TYR B 1 60 ? 24.922 -8.227 -0.576 1 96.19 60 TYR B C 1
ATOM 4029 O O . TYR B 1 60 ? 24.062 -8.703 0.168 1 96.19 60 TYR B O 1
ATOM 4037 N N . VAL B 1 61 ? 26.094 -8.719 -0.712 1 97.31 61 VAL B N 1
ATOM 4038 C CA . VAL B 1 61 ? 26.609 -9.711 0.218 1 97.31 61 VAL B CA 1
ATOM 4039 C C . VAL B 1 61 ? 26.984 -9.047 1.54 1 97.31 61 VAL B C 1
ATOM 4041 O O . VAL B 1 61 ? 26.672 -9.57 2.615 1 97.31 61 VAL B O 1
ATOM 4044 N N . VAL B 1 62 ? 27.672 -7.992 1.376 1 96.75 62 VAL B N 1
ATOM 4045 C CA . VAL B 1 62 ? 27.922 -7.07 2.477 1 96.75 62 VAL B CA 1
ATOM 4046 C C . VAL B 1 62 ? 27.156 -5.773 2.256 1 96.75 62 VAL B C 1
ATOM 4048 O O . VAL B 1 62 ? 27.109 -5.25 1.139 1 96.75 62 VAL B O 1
ATOM 4051 N N . ILE B 1 63 ? 26.547 -5.332 3.254 1 94.81 63 ILE B N 1
ATOM 4052 C CA . ILE B 1 63 ? 25.703 -4.152 3.098 1 94.81 63 ILE B CA 1
ATOM 4053 C C . ILE B 1 63 ? 26.125 -3.082 4.102 1 94.81 63 ILE B C 1
ATOM 4055 O O . ILE B 1 63 ? 26.516 -3.398 5.227 1 94.81 63 ILE B O 1
ATOM 4059 N N . ASP B 1 64 ? 25.969 -1.877 3.625 1 91.12 64 ASP B N 1
ATOM 4060 C CA . ASP B 1 64 ? 26.188 -0.767 4.547 1 91.12 64 ASP B CA 1
ATOM 4061 C C . ASP B 1 64 ? 25.094 -0.706 5.609 1 91.12 64 ASP B C 1
ATOM 4063 O O . ASP B 1 64 ? 23.969 -1.13 5.367 1 91.12 64 ASP B O 1
ATOM 4067 N N . ASN B 1 65 ? 25.422 -0.168 6.746 1 86.75 65 ASN B N 1
ATOM 4068 C CA . ASN B 1 65 ? 24.516 -0.144 7.898 1 86.75 65 ASN B CA 1
ATOM 4069 C C . ASN B 1 65 ? 23.234 0.632 7.598 1 86.75 65 ASN B C 1
ATOM 4071 O O . ASN B 1 65 ? 22.203 0.392 8.219 1 86.75 65 ASN B O 1
ATOM 4075 N N . ASP B 1 66 ? 23.281 1.469 6.621 1 84.19 66 ASP B N 1
ATOM 4076 C CA . ASP B 1 66 ? 22.125 2.318 6.359 1 84.19 66 ASP B CA 1
ATOM 4077 C C . ASP B 1 66 ? 21.203 1.69 5.312 1 84.19 66 ASP B C 1
ATOM 4079 O O . ASP B 1 66 ? 20.156 2.244 4.988 1 84.19 66 ASP B O 1
ATOM 4083 N N . ILE B 1 67 ? 21.609 0.535 4.852 1 87.94 67 ILE B N 1
ATOM 4084 C CA . ILE B 1 67 ? 20.781 -0.128 3.844 1 87.94 67 ILE B CA 1
ATOM 4085 C C . ILE B 1 67 ? 19.875 -1.164 4.516 1 87.94 67 ILE B C 1
ATOM 4087 O O . ILE B 1 67 ? 20.359 -2.002 5.285 1 87.94 67 ILE B O 1
ATOM 4091 N N . ASN B 1 68 ? 18.594 -1.074 4.266 1 90.69 68 ASN B N 1
ATOM 4092 C CA . ASN B 1 68 ? 17.609 -2.043 4.754 1 90.69 68 ASN B CA 1
ATOM 4093 C C . ASN B 1 68 ? 16.938 -2.787 3.604 1 90.69 68 ASN B C 1
ATOM 4095 O O . ASN B 1 68 ? 15.969 -2.301 3.027 1 90.69 68 ASN B O 1
ATOM 4099 N N . ILE B 1 69 ? 17.422 -3.955 3.344 1 93.25 69 ILE B N 1
ATOM 4100 C CA . ILE B 1 69 ? 16.953 -4.727 2.195 1 93.25 69 ILE B CA 1
ATOM 4101 C C . ILE B 1 69 ? 15.5 -5.137 2.4 1 93.25 69 ILE B C 1
ATOM 4103 O O . ILE B 1 69 ? 14.711 -5.133 1.453 1 93.25 69 ILE B O 1
ATOM 4107 N N . TYR B 1 70 ? 15.109 -5.492 3.578 1 93.38 70 TYR B N 1
ATOM 4108 C CA . TYR B 1 70 ? 13.734 -5.891 3.855 1 93.38 70 TYR B CA 1
ATOM 4109 C C . TYR B 1 70 ? 12.758 -4.781 3.48 1 93.38 70 TYR B C 1
ATOM 4111 O O . TYR B 1 70 ? 11.734 -5.039 2.846 1 93.38 70 TYR B O 1
ATOM 4119 N N . ASN B 1 71 ? 13.07 -3.586 3.838 1 94.06 71 ASN B N 1
ATOM 4120 C CA . ASN B 1 71 ? 12.203 -2.459 3.518 1 94.06 71 ASN B CA 1
ATOM 4121 C C . ASN B 1 71 ? 12.102 -2.234 2.012 1 94.06 71 ASN B C 1
ATOM 4123 O O . ASN B 1 71 ? 11.055 -1.818 1.508 1 94.06 71 ASN B O 1
ATOM 4127 N N . ARG B 1 72 ? 13.219 -2.492 1.345 1 94.25 72 ARG B N 1
ATOM 4128 C CA . ARG B 1 72 ? 13.188 -2.395 -0.111 1 94.25 72 ARG B CA 1
ATOM 4129 C C . ARG B 1 72 ? 12.219 -3.408 -0.706 1 94.25 72 ARG B C 1
ATOM 4131 O O . ARG B 1 72 ? 11.398 -3.064 -1.563 1 94.25 72 ARG B O 1
ATOM 4138 N N . ILE B 1 73 ? 12.312 -4.637 -0.216 1 93.5 73 ILE B N 1
ATOM 4139 C CA . ILE B 1 73 ? 11.406 -5.688 -0.674 1 93.5 73 ILE B CA 1
ATOM 4140 C C . ILE B 1 73 ? 9.969 -5.316 -0.335 1 93.5 73 ILE B C 1
ATOM 4142 O O . ILE B 1 73 ? 9.07 -5.441 -1.175 1 93.5 73 ILE B O 1
ATOM 4146 N N . LYS B 1 74 ? 9.773 -4.836 0.865 1 94.25 74 LYS B N 1
ATOM 4147 C CA . LYS B 1 74 ? 8.445 -4.457 1.334 1 94.25 74 LYS B CA 1
ATOM 4148 C C . LYS B 1 74 ? 7.824 -3.393 0.434 1 94.25 74 LYS B C 1
ATOM 4150 O O . LYS B 1 74 ? 6.664 -3.508 0.036 1 94.25 74 LYS B O 1
ATOM 4155 N N . LEU B 1 75 ? 8.547 -2.381 0.125 1 94.81 75 LEU B N 1
ATOM 4156 C CA . LEU B 1 75 ? 8.023 -1.332 -0.744 1 94.81 75 LEU B CA 1
ATOM 4157 C C . LEU B 1 75 ? 7.66 -1.894 -2.113 1 94.81 75 LEU B C 1
ATOM 4159 O O . LEU B 1 75 ? 6.566 -1.64 -2.621 1 94.81 75 LEU B O 1
ATOM 4163 N N . GLU B 1 76 ? 8.562 -2.625 -2.654 1 93.56 76 GLU B N 1
ATOM 4164 C CA . GLU B 1 76 ? 8.344 -3.197 -3.98 1 93.56 76 GLU B CA 1
ATOM 4165 C C . GLU B 1 76 ? 7.078 -4.047 -4.012 1 93.56 76 GLU B C 1
ATOM 4167 O O . GLU B 1 76 ? 6.25 -3.91 -4.914 1 93.56 76 GLU B O 1
ATOM 4172 N N . ARG B 1 77 ? 6.973 -4.914 -3.049 1 94.75 77 ARG B N 1
ATOM 4173 C CA . ARG B 1 77 ? 5.824 -5.816 -3 1 94.75 77 ARG B CA 1
ATOM 4174 C C . ARG B 1 77 ? 4.535 -5.047 -2.727 1 94.75 77 ARG B C 1
ATOM 4176 O O . ARG B 1 77 ? 3.484 -5.367 -3.285 1 94.75 77 ARG B O 1
ATOM 4183 N N . THR B 1 78 ? 4.59 -4.055 -1.869 1 94.62 78 THR B N 1
ATOM 4184 C CA . THR B 1 78 ? 3.422 -3.234 -1.57 1 94.62 78 THR B CA 1
ATOM 4185 C C . THR B 1 78 ? 2.941 -2.506 -2.822 1 94.62 78 THR B C 1
ATOM 4187 O O . THR B 1 78 ? 1.747 -2.504 -3.125 1 94.62 78 THR B O 1
ATOM 4190 N N . LEU B 1 79 ? 3.857 -1.926 -3.549 1 94.06 79 LEU B N 1
ATOM 4191 C CA . LEU B 1 79 ? 3.498 -1.21 -4.77 1 94.06 79 LEU B CA 1
ATOM 4192 C C . LEU B 1 79 ? 2.854 -2.15 -5.781 1 94.06 79 LEU B C 1
ATOM 4194 O O . LEU B 1 79 ? 1.897 -1.775 -6.461 1 94.06 79 LEU B O 1
ATOM 4198 N N . ALA B 1 80 ? 3.355 -3.348 -5.832 1 94.06 80 ALA B N 1
ATOM 4199 C CA . ALA B 1 80 ? 2.775 -4.332 -6.742 1 94.06 80 ALA B CA 1
ATOM 4200 C C . ALA B 1 80 ? 1.37 -4.73 -6.297 1 94.06 80 ALA B C 1
ATOM 4202 O O . ALA B 1 80 ? 0.457 -4.828 -7.121 1 94.06 80 ALA B O 1
ATOM 4203 N N . ARG B 1 81 ? 1.15 -4.91 -5.051 1 95.19 81 ARG B N 1
ATOM 4204 C CA . ARG B 1 81 ? -0.116 -5.344 -4.473 1 95.19 81 ARG B CA 1
ATOM 4205 C C . ARG B 1 81 ? -1.229 -4.348 -4.777 1 95.19 81 ARG B C 1
ATOM 4207 O O . ARG B 1 81 ? -2.367 -4.742 -5.047 1 95.19 81 ARG B O 1
ATOM 4214 N N . TYR B 1 82 ? -0.887 -3.092 -4.781 1 95.25 82 TYR B N 1
ATOM 4215 C CA . TYR B 1 82 ? -1.925 -2.07 -4.867 1 95.25 82 TYR B CA 1
ATOM 4216 C C . TYR B 1 82 ? -1.882 -1.361 -6.215 1 95.25 82 TYR B C 1
ATOM 4218 O O . TYR B 1 82 ? -2.439 -0.273 -6.371 1 95.25 82 TYR B O 1
ATOM 4226 N N . ASP B 1 83 ? -1.199 -1.975 -7.164 1 93.88 83 ASP B N 1
ATOM 4227 C CA . ASP B 1 83 ? -1.149 -1.413 -8.508 1 93.88 83 ASP B CA 1
ATOM 4228 C C . ASP B 1 83 ? -2.52 -1.475 -9.18 1 93.88 83 ASP B C 1
ATOM 4230 O O . ASP B 1 83 ? -3.113 -2.549 -9.297 1 93.88 83 ASP B O 1
ATOM 4234 N N . LYS B 1 84 ? -3.045 -0.403 -9.641 1 94.75 84 LYS B N 1
ATOM 4235 C CA . LYS B 1 84 ? -4.391 -0.336 -10.211 1 94.75 84 LYS B CA 1
ATOM 4236 C C . LYS B 1 84 ? -4.344 -0.349 -11.734 1 94.75 84 LYS B C 1
ATOM 4238 O O . LYS B 1 84 ? -5.383 -0.283 -12.391 1 94.75 84 LYS B O 1
ATOM 4243 N N . ASN B 1 85 ? -3.102 -0.535 -12.273 1 94.06 85 ASN B N 1
ATOM 4244 C CA . ASN B 1 85 ? -2.926 -0.503 -13.719 1 94.06 85 ASN B CA 1
ATOM 4245 C C . ASN B 1 85 ? -3.432 -1.785 -14.375 1 94.06 85 ASN B C 1
ATOM 4247 O O . ASN B 1 85 ? -3.721 -1.803 -15.57 1 94.06 85 ASN B O 1
ATOM 4251 N N . TYR B 1 86 ? -3.566 -2.785 -13.562 1 95.25 86 TYR B N 1
ATOM 4252 C CA . TYR B 1 86 ? -3.957 -4.094 -14.078 1 95.25 86 TYR B CA 1
ATOM 4253 C C . TYR B 1 86 ? -5.211 -4.598 -13.375 1 95.25 86 TYR B C 1
ATOM 4255 O O . TYR B 1 86 ? -5.379 -4.406 -12.164 1 95.25 86 TYR B O 1
ATOM 4263 N N . LEU B 1 87 ? -6.082 -5.188 -14.133 1 98 87 LEU B N 1
ATOM 4264 C CA . LEU B 1 87 ? -7.18 -6 -13.617 1 98 87 LEU B CA 1
ATOM 4265 C C . LEU B 1 87 ? -7.043 -7.449 -14.062 1 98 87 LEU B C 1
ATOM 4267 O O . LEU B 1 87 ? -6.91 -7.723 -15.258 1 98 87 LEU B O 1
ATOM 4271 N N . SER B 1 88 ? -6.941 -8.32 -13.117 1 98.19 88 SER B N 1
ATOM 4272 C CA . SER B 1 88 ? -6.805 -9.742 -13.398 1 98.19 88 SER B CA 1
ATOM 4273 C C . SER B 1 88 ? -8.062 -10.508 -13.008 1 98.19 88 SER B C 1
ATOM 4275 O O . SER B 1 88 ? -8.469 -10.484 -11.844 1 98.19 88 SER B O 1
ATOM 4277 N N . LEU B 1 89 ? -8.656 -11.148 -13.953 1 98.62 89 LEU B N 1
ATOM 4278 C CA . LEU B 1 89 ? -9.867 -11.922 -13.711 1 98.62 89 LEU B CA 1
ATOM 4279 C C . LEU B 1 89 ? -9.664 -13.391 -14.062 1 98.62 89 LEU B C 1
ATOM 4281 O O . LEU B 1 89 ? -9.172 -13.703 -15.148 1 98.62 89 LEU B O 1
ATOM 4285 N N . THR B 1 90 ? -9.891 -14.203 -13.141 1 98.62 90 THR B N 1
ATOM 4286 C CA . THR B 1 90 ? -10.062 -15.625 -13.414 1 98.62 90 THR B CA 1
ATOM 4287 C C . THR B 1 90 ? -11.547 -15.984 -13.484 1 98.62 90 THR B C 1
ATOM 4289 O O . THR B 1 90 ? -12.266 -15.883 -12.492 1 98.62 90 THR B O 1
ATOM 4292 N N . ILE B 1 91 ? -11.984 -16.406 -14.641 1 98.62 91 ILE B N 1
ATOM 4293 C CA . ILE B 1 91 ? -13.414 -16.562 -14.859 1 98.62 91 ILE B CA 1
ATOM 4294 C C . ILE B 1 91 ? -13.727 -18.031 -15.125 1 98.62 91 ILE B C 1
ATOM 4296 O O . ILE B 1 91 ? -13.117 -18.656 -16 1 98.62 91 ILE B O 1
ATOM 4300 N N . ALA B 1 92 ? -14.641 -18.531 -14.328 1 97.31 92 ALA B N 1
ATOM 4301 C CA . ALA B 1 92 ? -15.148 -19.891 -14.531 1 97.31 92 ALA B CA 1
ATOM 4302 C C . ALA B 1 92 ? -16.562 -19.859 -15.086 1 97.31 92 ALA B C 1
ATOM 4304 O O . ALA B 1 92 ? -17.531 -19.734 -14.336 1 97.31 92 ALA B O 1
ATOM 4305 N N . PRO B 1 93 ? -16.688 -20.109 -16.328 1 96.75 93 PRO B N 1
ATOM 4306 C CA . PRO B 1 93 ? -18.031 -20.125 -16.906 1 96.75 93 PRO B CA 1
ATOM 4307 C C . PRO B 1 93 ? -18.875 -21.297 -16.375 1 96.75 93 PRO B C 1
ATOM 4309 O O . PRO B 1 93 ? -20.094 -21.266 -16.453 1 96.75 93 PRO B O 1
ATOM 4312 N N . THR B 1 94 ? -18.203 -22.281 -15.867 1 95.25 94 THR B N 1
ATOM 4313 C CA . THR B 1 94 ? -18.859 -23.453 -15.297 1 95.25 94 THR B CA 1
ATOM 4314 C C . THR B 1 94 ? -17.953 -24.141 -14.281 1 95.25 94 THR B C 1
ATOM 4316 O O . THR B 1 94 ? -16.734 -24.047 -14.375 1 95.25 94 THR B O 1
ATOM 4319 N N . THR B 1 95 ? -18.625 -24.828 -13.328 1 93.31 95 THR B N 1
ATOM 4320 C CA . THR B 1 95 ? -17.859 -25.703 -12.438 1 93.31 95 THR B CA 1
ATOM 4321 C C . THR B 1 95 ? -18 -27.156 -12.852 1 93.31 95 THR B C 1
ATOM 4323 O O . THR B 1 95 ? -17.438 -28.047 -12.211 1 93.31 95 THR B O 1
ATOM 4326 N N . ALA B 1 96 ? -18.703 -27.344 -13.93 1 93 96 ALA B N 1
ATOM 4327 C CA . ALA B 1 96 ? -18.812 -28.703 -14.484 1 93 96 ALA B CA 1
ATOM 4328 C C . ALA B 1 96 ? -17.562 -29.078 -15.25 1 93 96 ALA B C 1
ATOM 4330 O O . ALA B 1 96 ? -16.875 -28.219 -15.805 1 93 96 ALA B O 1
ATOM 4331 N N . CYS B 1 97 ? -17.312 -30.359 -15.188 1 94.56 97 CYS B N 1
ATOM 4332 C CA . CYS B 1 97 ? -16.141 -30.875 -15.898 1 94.56 97 CYS B CA 1
ATOM 4333 C C . CYS B 1 97 ? -16.453 -32.219 -16.547 1 94.56 97 CYS B C 1
ATOM 4335 O O . CYS B 1 97 ? -17.25 -33 -16.016 1 94.56 97 CYS B O 1
ATOM 4337 N N . ASN B 1 98 ? -15.875 -32.469 -17.656 1 95.88 98 ASN B N 1
ATOM 4338 C CA . ASN B 1 98 ? -16.094 -33.719 -18.344 1 95.88 98 ASN B CA 1
ATOM 4339 C C . ASN B 1 98 ? -15.102 -34.781 -17.891 1 95.88 98 ASN B C 1
ATOM 4341 O O . ASN B 1 98 ? -15.039 -35.875 -18.484 1 95.88 98 ASN B O 1
ATOM 4345 N N . PHE B 1 99 ? -14.289 -34.469 -16.938 1 95.75 99 PHE B N 1
ATOM 4346 C CA . PHE B 1 99 ? -13.359 -35.438 -16.359 1 95.75 99 PHE B CA 1
ATOM 4347 C C . PHE B 1 99 ? -13.766 -35.812 -14.93 1 95.75 99 PHE B C 1
ATOM 4349 O O . PHE B 1 99 ? -14.594 -35.125 -14.328 1 95.75 99 PHE B O 1
ATOM 4356 N N . ARG B 1 100 ? -13.297 -36.875 -14.422 1 91.56 100 ARG B N 1
ATOM 4357 C CA . ARG B 1 100 ? -13.484 -37.344 -13.047 1 91.56 100 ARG B CA 1
ATOM 4358 C C . ARG B 1 100 ? -12.148 -37.688 -12.398 1 91.56 100 ARG B C 1
ATOM 4360 O O . ARG B 1 100 ? -11.938 -38.812 -11.953 1 91.56 100 ARG B O 1
ATOM 4367 N N . CYS B 1 101 ? -11.336 -36.688 -12.273 1 89.75 101 CYS B N 1
ATOM 4368 C CA . CYS B 1 101 ? -9.984 -36.875 -11.773 1 89.75 101 CYS B CA 1
ATOM 4369 C C . CYS B 1 101 ? -10.008 -37.312 -10.312 1 89.75 101 CYS B C 1
ATOM 4371 O O . CYS B 1 101 ? -10.805 -36.812 -9.523 1 89.75 101 CYS B O 1
ATOM 4373 N N . SER B 1 102 ? -9.078 -38.156 -9.883 1 82 102 SER B N 1
ATOM 4374 C CA . SER B 1 102 ? -9.07 -38.781 -8.57 1 82 102 SER B CA 1
ATOM 4375 C C . SER B 1 102 ? -8.641 -37.781 -7.484 1 82 102 SER B C 1
ATOM 4377 O O . SER B 1 102 ? -8.953 -37.969 -6.309 1 82 102 SER B O 1
ATOM 4379 N N . TYR B 1 103 ? -7.969 -36.719 -7.781 1 80 103 TYR B N 1
ATOM 4380 C CA . TYR B 1 103 ? -7.418 -35.812 -6.789 1 80 103 TYR B CA 1
ATOM 4381 C C . TYR B 1 103 ? -8.094 -34.438 -6.871 1 80 103 TYR B C 1
ATOM 4383 O O . TYR B 1 103 ? -7.645 -33.469 -6.242 1 80 103 TYR B O 1
ATOM 4391 N N . CYS B 1 104 ? -9.039 -34.344 -7.637 1 78.81 104 CYS B N 1
ATOM 4392 C CA . CYS B 1 104 ? -9.633 -33.031 -7.902 1 78.81 104 CYS B CA 1
ATOM 4393 C C . CYS B 1 104 ? -10.188 -32.438 -6.621 1 78.81 104 CYS B C 1
ATOM 4395 O O . CYS B 1 104 ? -11.047 -33.031 -5.965 1 78.81 104 CYS B O 1
ATOM 4397 N N . TYR B 1 105 ? -9.75 -31.219 -6.359 1 70.69 105 TYR B N 1
ATOM 4398 C CA . TYR B 1 105 ? -10.203 -30.562 -5.141 1 70.69 105 TYR B CA 1
ATOM 4399 C C . TYR B 1 105 ? -11.625 -30.031 -5.297 1 70.69 105 TYR B C 1
ATOM 4401 O O . TYR B 1 105 ? -12.289 -29.703 -4.309 1 70.69 105 TYR B O 1
ATOM 4409 N N . GLU B 1 106 ? -12.023 -29.906 -6.477 1 69.06 106 GLU B N 1
ATOM 4410 C CA . GLU B 1 106 ? -13.367 -29.391 -6.734 1 69.06 106 GLU B CA 1
ATOM 4411 C C . GLU B 1 106 ? -14.398 -30.516 -6.672 1 69.06 106 GLU B C 1
ATOM 4413 O O . GLU B 1 106 ? -15.586 -30.281 -6.902 1 69.06 106 GLU B O 1
ATOM 4418 N N . SER B 1 107 ? -13.805 -31.609 -6.273 1 67 107 SER B N 1
ATOM 4419 C CA . SER B 1 107 ? -14.719 -32.75 -6.16 1 67 107 SER B CA 1
ATOM 4420 C C . SER B 1 107 ? -15.773 -32.5 -5.09 1 67 107 SER B C 1
ATOM 4422 O O . SER B 1 107 ? -15.453 -32.062 -3.984 1 67 107 SER B O 1
ATOM 4424 N N . GLY B 1 108 ? -16.906 -32.438 -5.461 1 67.25 108 GLY B N 1
ATOM 4425 C CA . GLY B 1 108 ? -18 -32.219 -4.512 1 67.25 108 GLY B CA 1
ATOM 4426 C C . GLY B 1 108 ? -18.688 -30.891 -4.676 1 67.25 108 GLY B C 1
ATOM 4427 O O . GLY B 1 108 ? -19.75 -30.656 -4.082 1 67.25 108 GLY B O 1
ATOM 4428 N N . ILE B 1 109 ? -17.938 -30.125 -5.41 1 69.69 109 ILE B N 1
ATOM 4429 C CA . ILE B 1 109 ? -18.578 -28.844 -5.688 1 69.69 109 ILE B CA 1
ATOM 4430 C C . ILE B 1 109 ? -19.734 -29.031 -6.656 1 69.69 109 ILE B C 1
ATOM 4432 O O . ILE B 1 109 ? -19.609 -29.75 -7.656 1 69.69 109 ILE B O 1
ATOM 4436 N N . LYS B 1 110 ? -20.891 -28.438 -6.262 1 69.88 110 LYS B N 1
ATOM 4437 C CA . LYS B 1 110 ? -22.078 -28.516 -7.113 1 69.88 110 LYS B CA 1
ATOM 4438 C C . LYS B 1 110 ? -21.797 -27.938 -8.492 1 69.88 110 LYS B C 1
ATOM 4440 O O . LYS B 1 110 ? -21.203 -26.859 -8.609 1 69.88 110 LYS B O 1
ATOM 4445 N N . SER B 1 111 ? -22.094 -28.703 -9.414 1 77.5 111 SER B N 1
ATOM 4446 C CA . SER B 1 111 ? -21.938 -28.219 -10.789 1 77.5 111 SER B CA 1
ATOM 4447 C C . SER B 1 111 ? -22.859 -27.047 -11.07 1 77.5 111 SER B C 1
ATOM 4449 O O . SER B 1 111 ? -24.078 -27.141 -10.883 1 77.5 111 SER B O 1
ATOM 4451 N N . LYS B 1 112 ? -22.328 -25.938 -11.359 1 79.94 112 LYS B N 1
ATOM 4452 C CA . LYS B 1 112 ? -23.062 -24.734 -11.742 1 79.94 112 LYS B CA 1
ATOM 4453 C C . LYS B 1 112 ? -22.594 -24.219 -13.094 1 79.94 112 LYS B C 1
ATOM 4455 O O . LYS B 1 112 ? -21.422 -24.375 -13.453 1 79.94 112 LYS B O 1
ATOM 4460 N N . ASN B 1 113 ? -23.578 -23.703 -13.797 1 83.38 113 ASN B N 1
ATOM 4461 C CA . ASN B 1 113 ? -23.312 -23.109 -15.102 1 83.38 113 ASN B CA 1
ATOM 4462 C C . ASN B 1 113 ? -23.844 -21.688 -15.188 1 83.38 113 ASN B C 1
ATOM 4464 O O . ASN B 1 113 ? -24.75 -21.312 -14.445 1 83.38 113 ASN B O 1
ATOM 4468 N N . VAL B 1 114 ? -23.266 -20.984 -16.094 1 86.62 114 VAL B N 1
ATOM 4469 C CA . VAL B 1 114 ? -23.875 -19.719 -16.469 1 86.62 114 VAL B CA 1
ATOM 4470 C C . VAL B 1 114 ? -25.234 -19.969 -17.125 1 86.62 114 VAL B C 1
ATOM 4472 O O . VAL B 1 114 ? -25.312 -20.719 -18.109 1 86.62 114 VAL B O 1
ATOM 4475 N N . LEU B 1 115 ? -26.188 -19.422 -16.625 1 81.06 115 LEU B N 1
ATOM 4476 C CA . LEU B 1 115 ? -27.531 -19.656 -17.141 1 81.06 115 LEU B CA 1
ATOM 4477 C C . LEU B 1 115 ? -27.875 -18.719 -18.281 1 81.06 115 LEU B C 1
ATOM 4479 O O . LEU B 1 115 ? -28.266 -19.156 -19.359 1 81.06 115 LEU B O 1
ATOM 4483 N N . ASP B 1 116 ? -27.734 -17.453 -18.078 1 91.25 116 ASP B N 1
ATOM 4484 C CA . ASP B 1 116 ? -27.922 -16.406 -19.094 1 91.25 116 ASP B CA 1
ATOM 4485 C C . ASP B 1 116 ? -26.594 -15.789 -19.484 1 91.25 116 ASP B C 1
ATOM 4487 O O . ASP B 1 116 ? -26.109 -14.859 -18.828 1 91.25 116 ASP B O 1
ATOM 4491 N N . GLU B 1 117 ? -26.062 -16.312 -20.625 1 93.31 117 GLU B N 1
ATOM 4492 C CA . GLU B 1 117 ? -24.719 -15.938 -21.047 1 93.31 117 GLU B CA 1
ATOM 4493 C C . GLU B 1 117 ? -24.641 -14.445 -21.375 1 93.31 117 GLU B C 1
ATOM 4495 O O . GLU B 1 117 ? -23.656 -13.781 -21.016 1 93.31 117 GLU B O 1
ATOM 4500 N N . GLU B 1 118 ? -25.625 -14 -22.062 1 94.56 118 GLU B N 1
ATOM 4501 C CA . GLU B 1 118 ? -25.625 -12.594 -22.438 1 94.56 118 GLU B CA 1
ATOM 4502 C C . GLU B 1 118 ? -25.688 -11.688 -21.219 1 94.56 118 GLU B C 1
ATOM 4504 O O . GLU B 1 118 ? -24.906 -10.734 -21.094 1 94.56 118 GLU B O 1
ATOM 4509 N N . LYS B 1 119 ? -26.594 -12.016 -20.359 1 95.75 119 LYS B N 1
ATOM 4510 C CA . LYS B 1 119 ? -26.734 -11.219 -19.141 1 95.75 119 LYS B CA 1
ATOM 4511 C C . LYS B 1 119 ? -25.469 -11.266 -18.297 1 95.75 119 LYS B C 1
ATOM 4513 O O . LYS B 1 119 ? -25.016 -10.234 -17.781 1 95.75 119 LYS B O 1
ATOM 4518 N N . MET B 1 120 ? -24.938 -12.406 -18.125 1 96.81 120 MET B N 1
ATOM 4519 C CA . MET B 1 120 ? -23.719 -12.57 -17.328 1 96.81 120 MET B CA 1
ATOM 4520 C C . MET B 1 120 ? -22.562 -11.812 -17.953 1 96.81 120 MET B C 1
ATOM 4522 O O . MET B 1 120 ? -21.812 -11.125 -17.266 1 96.81 120 MET B O 1
ATOM 4526 N N . ALA B 1 121 ? -22.438 -11.922 -19.281 1 97.62 121 ALA B N 1
ATOM 4527 C CA . ALA B 1 121 ? -21.359 -11.219 -19.969 1 97.62 121 ALA B CA 1
ATOM 4528 C C . ALA B 1 121 ? -21.469 -9.711 -19.75 1 97.62 121 ALA B C 1
ATOM 4530 O O . ALA B 1 121 ? -20.469 -9.055 -19.438 1 97.62 121 ALA B O 1
ATOM 4531 N N . ASN B 1 122 ? -22.656 -9.219 -19.875 1 97.5 122 ASN B N 1
ATOM 4532 C CA . ASN B 1 122 ? -22.875 -7.789 -19.656 1 97.5 122 ASN B CA 1
ATOM 4533 C C . ASN B 1 122 ? -22.547 -7.387 -18.219 1 97.5 122 ASN B C 1
ATOM 4535 O O . ASN B 1 122 ? -21.969 -6.328 -17.984 1 97.5 122 ASN B O 1
ATOM 4539 N N . SER B 1 123 ? -22.969 -8.211 -17.344 1 97.5 123 SER B N 1
ATOM 4540 C CA . SER B 1 123 ? -22.719 -7.934 -15.93 1 97.5 123 SER B CA 1
ATOM 4541 C C . SER B 1 123 ? -21.219 -7.906 -15.641 1 97.5 123 SER B C 1
ATOM 4543 O O . SER B 1 123 ? -20.75 -7.078 -14.859 1 97.5 123 SER B O 1
ATOM 4545 N N . ILE B 1 124 ? -20.484 -8.789 -16.203 1 98.5 124 ILE B N 1
ATOM 4546 C CA . ILE B 1 124 ? -19.047 -8.836 -16 1 98.5 124 ILE B CA 1
ATOM 4547 C C . ILE B 1 124 ? -18.406 -7.57 -16.562 1 98.5 124 ILE B C 1
ATOM 4549 O O . ILE B 1 124 ? -17.531 -6.969 -15.93 1 98.5 124 ILE B O 1
ATOM 4553 N N . ILE B 1 125 ? -18.891 -7.188 -17.734 1 98.38 125 ILE B N 1
ATOM 4554 C CA . ILE B 1 125 ? -18.375 -5.961 -18.328 1 98.38 125 ILE B CA 1
ATOM 4555 C C . ILE B 1 125 ? -18.641 -4.781 -17.391 1 98.38 125 ILE B C 1
ATOM 4557 O O . ILE B 1 125 ? -17.75 -3.965 -17.156 1 98.38 125 ILE B O 1
ATOM 4561 N N . LYS B 1 126 ? -19.812 -4.68 -16.875 1 97.69 126 LYS B N 1
ATOM 4562 C CA . LYS B 1 126 ? -20.156 -3.613 -15.945 1 97.69 126 LYS B CA 1
ATOM 4563 C C . LYS B 1 126 ? -19.234 -3.646 -14.719 1 97.69 126 LYS B C 1
ATOM 4565 O O . LYS B 1 126 ? -18.797 -2.602 -14.242 1 97.69 126 LYS B O 1
ATOM 4570 N N . PHE B 1 127 ? -19.016 -4.77 -14.203 1 97.88 127 PHE B N 1
ATOM 4571 C CA . PHE B 1 127 ? -18.141 -4.953 -13.055 1 97.88 127 PHE B CA 1
ATOM 4572 C C . PHE B 1 127 ? -16.75 -4.414 -13.344 1 97.88 127 PHE B C 1
ATOM 4574 O O . PHE B 1 127 ? -16.172 -3.713 -12.516 1 97.88 127 PHE B O 1
ATOM 4581 N N . THR B 1 128 ? -16.172 -4.746 -14.57 1 98.31 128 THR B N 1
ATOM 4582 C CA . THR B 1 128 ? -14.828 -4.32 -14.898 1 98.31 128 THR B CA 1
ATOM 4583 C C . THR B 1 128 ? -14.734 -2.799 -14.953 1 98.31 128 THR B C 1
ATOM 4585 O O . THR B 1 128 ? -13.672 -2.225 -14.711 1 98.31 128 THR B O 1
ATOM 4588 N N . LYS B 1 129 ? -15.805 -2.141 -15.164 1 96.69 129 LYS B N 1
ATOM 4589 C CA . LYS B 1 129 ? -15.82 -0.689 -15.32 1 96.69 129 LYS B CA 1
ATOM 4590 C C . LYS B 1 129 ? -15.688 0.006 -13.969 1 96.69 129 LYS B C 1
ATOM 4592 O O . LYS B 1 129 ? -15.422 1.207 -13.906 1 96.69 129 LYS B O 1
ATOM 4597 N N . ILE B 1 130 ? -15.906 -0.746 -12.906 1 95.31 130 ILE B N 1
ATOM 4598 C CA . ILE B 1 130 ? -15.703 -0.207 -11.57 1 95.31 130 ILE B CA 1
ATOM 4599 C C . ILE B 1 130 ? -14.242 0.192 -11.383 1 95.31 130 ILE B C 1
ATOM 4601 O O . ILE B 1 130 ? -13.93 1.126 -10.641 1 95.31 130 ILE B O 1
ATOM 4605 N N . PHE B 1 131 ? -13.336 -0.491 -12.023 1 96.69 131 PHE B N 1
ATOM 4606 C CA . PHE B 1 131 ? -11.898 -0.271 -11.898 1 96.69 131 PHE B CA 1
ATOM 4607 C C . PHE B 1 131 ? -11.406 0.698 -12.969 1 96.69 131 PHE B C 1
ATOM 4609 O O . PHE B 1 131 ? -10.719 0.297 -13.906 1 96.69 131 PHE B O 1
ATOM 4616 N N . LYS B 1 132 ? -11.531 1.952 -12.781 1 92.75 132 LYS B N 1
ATOM 4617 C CA . LYS B 1 132 ? -11.414 3.027 -13.758 1 92.75 132 LYS B CA 1
ATOM 4618 C C . LYS B 1 132 ? -9.969 3.203 -14.219 1 92.75 132 LYS B C 1
ATOM 4620 O O . LYS B 1 132 ? -9.719 3.717 -15.312 1 92.75 132 LYS B O 1
ATOM 4625 N N . LYS B 1 133 ? -9.023 2.768 -13.539 1 92.12 133 LYS B N 1
ATOM 4626 C CA . LYS B 1 133 ? -7.625 3.018 -13.867 1 92.12 133 LYS B CA 1
ATOM 4627 C C . LYS B 1 133 ? -7.02 1.838 -14.617 1 92.12 133 LYS B C 1
ATOM 4629 O O . LYS B 1 133 ? -5.816 1.822 -14.891 1 92.12 133 LYS B O 1
ATOM 4634 N N . THR B 1 134 ? -7.809 0.878 -14.992 1 95.25 134 THR B N 1
ATOM 4635 C CA . THR B 1 134 ? -7.328 -0.334 -15.641 1 95.25 134 THR B CA 1
ATOM 4636 C C . THR B 1 134 ? -6.84 -0.03 -17.062 1 95.25 134 THR B C 1
ATOM 4638 O O . THR B 1 134 ? -7.621 0.395 -17.906 1 95.25 134 THR B O 1
ATOM 4641 N N . ASN B 1 135 ? -5.562 -0.292 -17.281 1 94.81 135 ASN B N 1
ATOM 4642 C CA . ASN B 1 135 ? -5 -0.202 -18.625 1 94.81 135 ASN B CA 1
ATOM 4643 C C . ASN B 1 135 ? -4.84 -1.58 -19.25 1 94.81 135 ASN B C 1
ATOM 4645 O O . ASN B 1 135 ? -4.926 -1.72 -20.469 1 94.81 135 ASN B O 1
ATOM 4649 N N . TYR B 1 136 ? -4.629 -2.553 -18.406 1 97.31 136 TYR B N 1
ATOM 4650 C CA . TYR B 1 136 ? -4.402 -3.918 -18.875 1 97.31 136 TYR B CA 1
ATOM 4651 C C . TYR B 1 136 ? -5.379 -4.887 -18.219 1 97.31 136 TYR B C 1
ATOM 4653 O O . TYR B 1 136 ? -5.426 -5 -16.984 1 97.31 136 TYR B O 1
ATOM 4661 N N . LEU B 1 137 ? -6.172 -5.586 -19.047 1 98.44 137 LEU B N 1
ATOM 4662 C CA . LEU B 1 137 ? -7.078 -6.625 -18.562 1 98.44 137 LEU B CA 1
ATOM 4663 C C . LEU B 1 137 ? -6.539 -8.008 -18.891 1 98.44 137 LEU B C 1
ATOM 4665 O O . LEU B 1 137 ? -6.293 -8.32 -20.062 1 98.44 137 LEU B O 1
ATOM 4669 N N . ARG B 1 138 ? -6.277 -8.742 -17.938 1 98.31 138 ARG B N 1
ATOM 4670 C CA . ARG B 1 138 ? -5.812 -10.117 -18.094 1 98.31 138 ARG B CA 1
ATOM 4671 C C . ARG B 1 138 ? -6.871 -11.102 -17.625 1 98.31 138 ARG B C 1
ATOM 4673 O O . ARG B 1 138 ? -7.332 -11.023 -16.484 1 98.31 138 ARG B O 1
ATOM 4680 N N . VAL B 1 139 ? -7.219 -11.977 -18.469 1 98.75 139 VAL B N 1
ATOM 4681 C CA . VAL B 1 139 ? -8.281 -12.922 -18.125 1 98.75 139 VAL B CA 1
ATOM 4682 C C . VAL B 1 139 ? -7.742 -14.352 -18.219 1 98.75 139 VAL B C 1
ATOM 4684 O O . VAL B 1 139 ? -7.062 -14.703 -19.188 1 98.75 139 VAL B O 1
ATOM 4687 N N . THR B 1 140 ? -7.969 -15.102 -17.234 1 98.69 140 THR B N 1
ATOM 4688 C CA . THR B 1 140 ? -7.707 -16.531 -17.25 1 98.69 140 THR B CA 1
ATOM 4689 C C . THR B 1 140 ? -9.016 -17.328 -17.25 1 98.69 140 THR B C 1
ATOM 4691 O O . THR B 1 140 ? -9.789 -17.234 -16.281 1 98.69 140 THR B O 1
ATOM 4694 N N . TRP B 1 141 ? -9.203 -18.031 -18.328 1 98.69 141 TRP B N 1
ATOM 4695 C CA . TRP B 1 141 ? -10.359 -18.922 -18.375 1 98.69 141 TRP B CA 1
ATOM 4696 C C . TRP B 1 141 ? -10.109 -20.188 -17.578 1 98.69 141 TRP B C 1
ATOM 4698 O O . TRP B 1 141 ? -9.109 -20.891 -17.797 1 98.69 141 TRP B O 1
ATOM 4708 N N . TYR B 1 142 ? -10.977 -20.375 -16.688 1 95.75 142 TYR B N 1
ATOM 4709 C CA . TYR B 1 142 ? -10.797 -21.391 -15.648 1 95.75 142 TYR B CA 1
ATOM 4710 C C . TYR B 1 142 ? -12.086 -22.172 -15.43 1 95.75 142 TYR B C 1
ATOM 4712 O O . TYR B 1 142 ? -12.938 -22.25 -16.312 1 95.75 142 TYR B O 1
ATOM 4720 N N . GLY B 1 143 ? -12.156 -22.891 -14.195 1 91.5 143 GLY B N 1
ATOM 4721 C CA . GLY B 1 143 ? -13.352 -23.625 -13.836 1 91.5 143 GLY B CA 1
ATOM 4722 C C . GLY B 1 143 ? -13.156 -25.141 -13.844 1 91.5 143 GLY B C 1
ATOM 4723 O O . GLY B 1 143 ? -12.039 -25.609 -13.641 1 91.5 143 GLY B O 1
ATOM 4724 N N . GLY B 1 144 ? -14.43 -25.812 -13.867 1 92.88 144 GLY B N 1
ATOM 4725 C CA . GLY B 1 144 ? -14.258 -27.219 -14.172 1 92.88 144 GLY B CA 1
ATOM 4726 C C . GLY B 1 144 ? -13.531 -27.469 -15.484 1 92.88 144 GLY B C 1
ATOM 4727 O O . GLY B 1 144 ? -12.297 -27.531 -15.516 1 92.88 144 GLY B O 1
ATOM 4728 N N . GLU B 1 145 ? -14.391 -27.438 -16.516 1 96.25 145 GLU B N 1
ATOM 4729 C CA . GLU B 1 145 ? -13.812 -27.391 -17.859 1 96.25 145 GLU B CA 1
ATOM 4730 C C . GLU B 1 145 ? -14.398 -26.234 -18.672 1 96.25 145 GLU B C 1
ATOM 4732 O O . GLU B 1 145 ? -15.547 -26.297 -19.109 1 96.25 145 GLU B O 1
ATOM 4737 N N . PRO B 1 146 ? -13.547 -25.188 -18.859 1 97.38 146 PRO B N 1
ATOM 4738 C CA . PRO B 1 146 ? -14.07 -23.984 -19.516 1 97.38 146 PRO B CA 1
ATOM 4739 C C . PRO B 1 146 ? -14.508 -24.219 -20.953 1 97.38 146 PRO B C 1
ATOM 4741 O O . PRO B 1 146 ? -15.398 -23.547 -21.453 1 97.38 146 PRO B O 1
ATOM 4744 N N . LEU B 1 147 ? -13.914 -25.172 -21.609 1 98.06 147 LEU B N 1
ATOM 4745 C CA . LEU B 1 147 ? -14.211 -25.406 -23.016 1 98.06 147 LEU B CA 1
ATOM 4746 C C . LEU B 1 147 ? -15.633 -25.938 -23.188 1 98.06 147 LEU B C 1
ATOM 4748 O O . LEU B 1 147 ? -16.156 -25.953 -24.312 1 98.06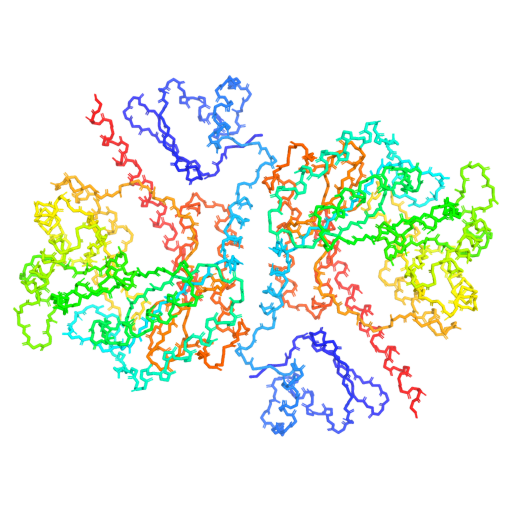 147 LEU B O 1
ATOM 4752 N N . LEU B 1 148 ? -16.281 -26.359 -22.125 1 96.88 148 LEU B N 1
ATOM 4753 C CA . LEU B 1 148 ? -17.688 -26.734 -22.156 1 96.88 148 LEU B CA 1
ATOM 4754 C C . LEU B 1 148 ? -18.562 -25.516 -22.469 1 96.88 148 LEU B C 1
ATOM 4756 O O . LEU B 1 148 ? -19.703 -25.672 -22.906 1 96.88 148 LEU B O 1
ATOM 4760 N N . LYS B 1 149 ? -18.031 -24.359 -22.203 1 97.38 149 LYS B N 1
ATOM 4761 C CA . LYS B 1 149 ? -18.766 -23.125 -22.422 1 97.38 149 LYS B CA 1
ATOM 4762 C C . LYS B 1 149 ? -18 -22.188 -23.344 1 97.38 149 LYS B C 1
ATOM 4764 O O . LYS B 1 149 ? -17.875 -20.984 -23.047 1 97.38 149 LYS B O 1
ATOM 4769 N N . PHE B 1 150 ? -17.531 -22.719 -24.406 1 97.69 150 PHE B N 1
ATOM 4770 C CA . PHE B 1 150 ? -16.672 -21.969 -25.312 1 97.69 150 PHE B CA 1
ATOM 4771 C C . PHE B 1 150 ? -17.438 -20.812 -25.938 1 97.69 150 PHE B C 1
ATOM 4773 O O . PHE B 1 150 ? -16.859 -19.75 -26.203 1 97.69 150 PHE B O 1
ATOM 4780 N N . GLY B 1 151 ? -18.75 -20.969 -26.203 1 96.94 151 GLY B N 1
ATOM 4781 C CA . GLY B 1 151 ? -19.547 -19.875 -26.719 1 96.94 151 GLY B CA 1
ATOM 4782 C C . GLY B 1 151 ? -19.531 -18.641 -25.828 1 96.94 151 GLY B C 1
ATOM 4783 O O . GLY B 1 151 ? -19.438 -17.516 -26.312 1 96.94 151 GLY B O 1
ATOM 4784 N N . PHE B 1 152 ? -19.656 -18.891 -24.594 1 97.81 152 PHE B N 1
ATOM 4785 C CA . PHE B 1 152 ? -19.594 -17.797 -23.625 1 97.81 152 PHE B CA 1
ATOM 4786 C C . PHE B 1 152 ? -18.219 -17.125 -23.672 1 97.81 152 PHE B C 1
ATOM 4788 O O . PHE B 1 152 ? -18.141 -15.891 -23.656 1 97.81 152 PHE B O 1
ATOM 4795 N N . ILE B 1 153 ? -17.156 -17.875 -23.766 1 98.44 153 ILE B N 1
ATOM 4796 C CA . ILE B 1 153 ? -15.781 -17.375 -23.828 1 98.44 153 ILE B CA 1
ATOM 4797 C C . ILE B 1 153 ? -15.617 -16.484 -25.047 1 98.44 153 ILE B C 1
ATOM 4799 O O . ILE B 1 153 ? -15.055 -15.391 -24.969 1 98.44 153 ILE B O 1
ATOM 4803 N N . GLU B 1 154 ? -16.141 -16.969 -26.141 1 98.19 154 GLU B N 1
ATOM 4804 C CA . GLU B 1 154 ? -16.062 -16.203 -27.375 1 98.19 154 GLU B CA 1
ATOM 4805 C C . GLU B 1 154 ? -16.781 -14.859 -27.219 1 98.19 154 GLU B C 1
ATOM 4807 O O . GLU B 1 154 ? -16.219 -13.812 -27.547 1 98.19 154 GLU B O 1
ATOM 4812 N N . ARG B 1 155 ? -17.984 -14.93 -26.734 1 97.88 155 ARG B N 1
ATOM 4813 C CA . ARG B 1 155 ? -18.797 -13.727 -26.578 1 97.88 155 ARG B CA 1
ATOM 4814 C C . ARG B 1 155 ? -18.094 -12.711 -25.672 1 97.88 155 ARG B C 1
ATOM 4816 O O . ARG B 1 155 ? -17.922 -11.555 -26.062 1 97.88 155 ARG B O 1
ATOM 4823 N N . LEU B 1 156 ? -17.688 -13.125 -24.516 1 98.56 156 LEU B N 1
ATOM 4824 C CA . LEU B 1 156 ? -17.125 -12.219 -23.531 1 98.56 156 LEU B CA 1
ATOM 4825 C C . LEU B 1 156 ? -15.766 -11.703 -23.969 1 98.56 156 LEU B C 1
ATOM 4827 O O . LEU B 1 156 ? -15.43 -10.539 -23.734 1 98.56 156 LEU B O 1
ATOM 4831 N N . SER B 1 157 ? -14.953 -12.547 -24.609 1 98.69 157 SER B N 1
ATOM 4832 C CA . SER B 1 157 ? -13.672 -12.102 -25.141 1 98.69 157 SER B CA 1
ATOM 4833 C C . SER B 1 157 ? -13.852 -10.961 -26.141 1 98.69 157 SER B C 1
ATOM 4835 O O . SER B 1 157 ? -13.117 -9.977 -26.094 1 98.69 157 SER B O 1
ATOM 4837 N N . LYS B 1 158 ? -14.82 -11.109 -27 1 98.38 158 LYS B N 1
ATOM 4838 C CA . LY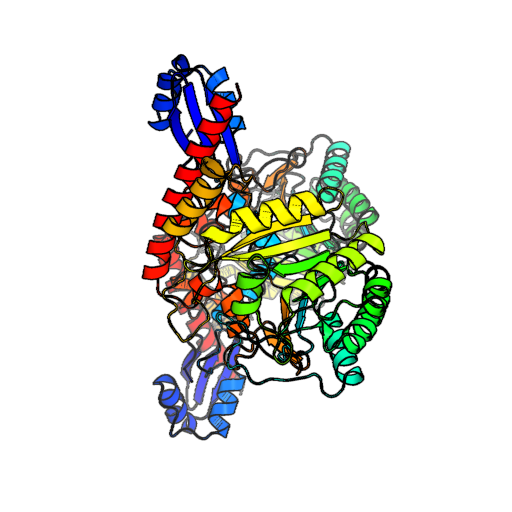S B 1 158 ? -15.086 -10.062 -27.984 1 98.38 158 LYS B CA 1
ATOM 4839 C C . LYS B 1 158 ? -15.477 -8.75 -27.297 1 98.38 158 LYS B C 1
ATOM 4841 O O . LYS B 1 158 ? -15.031 -7.676 -27.703 1 98.38 158 LYS B O 1
ATOM 4846 N N . MET B 1 159 ? -16.281 -8.867 -26.297 1 98.56 159 MET B N 1
ATOM 4847 C CA . MET B 1 159 ? -16.672 -7.676 -25.531 1 98.56 159 MET B CA 1
ATOM 4848 C C . MET B 1 159 ? -15.469 -7.051 -24.844 1 98.56 159 MET B C 1
ATOM 4850 O O . MET B 1 159 ? -15.312 -5.828 -24.844 1 98.56 159 MET B O 1
ATOM 4854 N N . PHE B 1 160 ? -14.594 -7.855 -24.219 1 98.69 160 PHE B N 1
ATOM 4855 C CA . PHE B 1 160 ? -13.383 -7.371 -23.578 1 98.69 160 PHE B CA 1
ATOM 4856 C C . PHE B 1 160 ? -12.5 -6.625 -24.562 1 98.69 160 PHE B C 1
ATOM 4858 O O . PHE B 1 160 ? -11.977 -5.555 -24.266 1 98.69 160 PHE B O 1
ATOM 4865 N N . MET B 1 161 ? -12.336 -7.172 -25.734 1 98.19 161 MET B N 1
ATOM 4866 C CA . MET B 1 161 ? -11.469 -6.586 -26.75 1 98.19 161 MET B CA 1
ATOM 4867 C C . MET B 1 161 ? -11.984 -5.219 -27.188 1 98.19 161 MET B C 1
ATOM 4869 O O . MET B 1 161 ? -11.195 -4.332 -27.531 1 98.19 161 MET B O 1
ATOM 4873 N N . GLN B 1 162 ? -13.289 -5.051 -27.156 1 97.62 162 GLN B N 1
ATOM 4874 C CA . GLN B 1 162 ? -13.891 -3.766 -27.516 1 97.62 162 GLN B CA 1
ATOM 4875 C C . GLN B 1 162 ? -13.625 -2.723 -26.438 1 97.62 162 GLN B C 1
ATOM 4877 O O . GLN B 1 162 ? -13.398 -1.551 -26.734 1 97.62 162 GLN B O 1
ATOM 4882 N N . GLU B 1 163 ? -13.617 -3.16 -25.234 1 96.75 163 GLU B N 1
ATOM 4883 C CA . GLU B 1 163 ? -13.516 -2.24 -24.094 1 96.75 163 GLU B CA 1
ATOM 4884 C C . GLU B 1 163 ? -12.062 -2.006 -23.703 1 96.75 163 GLU B C 1
ATOM 4886 O O . GLU B 1 163 ? -11.711 -0.931 -23.219 1 96.75 163 GLU B O 1
ATOM 4891 N N . TYR B 1 164 ? -11.211 -2.996 -23.906 1 97.75 164 TYR B N 1
ATOM 4892 C CA . TYR B 1 164 ? -9.828 -2.957 -23.422 1 97.75 164 TYR B CA 1
ATOM 4893 C C . TYR B 1 164 ? -8.859 -3.307 -24.547 1 97.75 164 TYR B C 1
ATOM 4895 O O . TYR B 1 164 ? -8.641 -4.484 -24.844 1 97.75 164 TYR B O 1
ATOM 4903 N N . PRO B 1 165 ? -8.211 -2.307 -25.016 1 97 165 PRO B N 1
ATOM 4904 C CA . PRO B 1 165 ? -7.293 -2.547 -26.141 1 97 165 PRO B CA 1
ATOM 4905 C C . PRO B 1 165 ? -6.141 -3.477 -25.766 1 97 165 PRO B C 1
ATOM 4907 O O . PRO B 1 165 ? -5.598 -4.168 -26.625 1 97 165 PRO B O 1
ATOM 4910 N N . ASN B 1 166 ? -5.77 -3.561 -24.531 1 97.88 166 ASN B N 1
ATOM 4911 C CA . ASN B 1 166 ? -4.648 -4.387 -24.094 1 97.88 166 ASN B CA 1
ATOM 4912 C C . ASN B 1 166 ? -5.129 -5.652 -23.375 1 97.88 166 ASN B C 1
ATOM 4914 O O . ASN B 1 166 ? -4.438 -6.188 -22.516 1 97.88 166 ASN B O 1
ATOM 4918 N N . TYR B 1 167 ? -6.281 -6.121 -23.797 1 98.25 167 TYR B N 1
ATOM 4919 C CA . TYR B 1 167 ? -6.836 -7.375 -23.297 1 98.25 167 TYR B CA 1
ATOM 4920 C C . TYR B 1 167 ? -5.992 -8.562 -23.75 1 98.25 167 TYR B C 1
ATOM 4922 O O . TYR B 1 167 ? -5.547 -8.609 -24.906 1 98.25 167 TYR B O 1
ATOM 4930 N N . GLN B 1 168 ? -5.715 -9.477 -22.859 1 98.38 168 GLN B N 1
ATOM 4931 C CA . GLN B 1 168 ? -5.074 -10.758 -23.141 1 98.38 168 GLN B CA 1
ATOM 4932 C C . GLN B 1 168 ? -5.668 -11.867 -22.266 1 98.38 168 GLN B C 1
ATOM 4934 O O . GLN B 1 168 ? -6.117 -11.609 -21.156 1 98.38 168 GLN B O 1
ATOM 4939 N N . ALA B 1 169 ? -5.57 -13.047 -22.812 1 98.69 169 ALA B N 1
ATOM 4940 C CA . ALA B 1 169 ? -6.199 -14.133 -22.062 1 98.69 169 ALA B CA 1
ATOM 4941 C C . ALA B 1 169 ? -5.32 -15.375 -22.062 1 98.69 169 ALA B C 1
ATOM 4943 O O . ALA B 1 169 ? -4.395 -15.5 -22.875 1 98.69 169 ALA B O 1
ATOM 4944 N N . PHE B 1 170 ? -5.535 -16.141 -21.125 1 98.56 170 PHE B N 1
ATOM 4945 C CA . PHE B 1 170 ? -4.965 -17.469 -20.891 1 98.56 170 PHE B CA 1
ATOM 4946 C C . PHE B 1 170 ? -6.055 -18.469 -20.516 1 98.56 170 PHE B C 1
ATOM 4948 O O . PHE B 1 170 ? -7.168 -18.078 -20.156 1 98.56 170 PHE B O 1
ATOM 4955 N N . MET B 1 171 ? -5.773 -19.766 -20.75 1 98.69 171 MET B N 1
ATOM 4956 C CA . MET B 1 171 ? -6.805 -20.75 -20.438 1 98.69 171 MET B CA 1
ATOM 4957 C C . MET B 1 171 ? -6.199 -21.984 -19.75 1 98.69 171 MET B C 1
ATOM 4959 O O . MET B 1 171 ? -5.137 -22.453 -20.156 1 98.69 171 MET B O 1
ATOM 4963 N N . ILE B 1 172 ? -6.832 -22.359 -18.734 1 98 172 ILE B N 1
ATOM 4964 C CA . ILE B 1 172 ? -6.523 -23.641 -18.094 1 98 172 ILE B CA 1
ATOM 4965 C C . ILE B 1 172 ? -7.59 -24.672 -18.453 1 98 172 ILE B C 1
ATOM 4967 O O . ILE B 1 172 ? -8.766 -24.484 -18.141 1 98 172 ILE B O 1
ATOM 4971 N N . THR B 1 173 ? -7.211 -25.75 -19.094 1 98.19 173 THR B N 1
ATOM 4972 C CA . THR B 1 173 ? -8.148 -26.719 -19.656 1 98.19 173 THR B CA 1
ATOM 4973 C C . THR B 1 173 ? -7.551 -28.125 -19.641 1 98.19 173 THR B C 1
ATOM 4975 O O . THR B 1 173 ? -6.332 -28.281 -19.578 1 98.19 173 THR B O 1
ATOM 4978 N N . ASN B 1 174 ? -8.453 -29.141 -19.625 1 97.12 174 ASN B N 1
ATOM 4979 C CA . ASN B 1 174 ? -7.938 -30.5 -19.781 1 97.12 174 ASN B CA 1
ATOM 4980 C C . ASN B 1 174 ? -7.586 -30.812 -21.234 1 97.12 174 ASN B C 1
ATOM 4982 O O . ASN B 1 174 ? -6.902 -31.797 -21.516 1 97.12 174 ASN B O 1
ATOM 4986 N N . GLY B 1 175 ? -8.016 -29.984 -22.172 1 98.25 175 GLY B N 1
ATOM 4987 C CA . GLY B 1 175 ? -7.582 -30.062 -23.562 1 98.25 175 GLY B CA 1
ATOM 4988 C C . GLY B 1 175 ? -8.414 -31.016 -24.391 1 98.25 175 GLY B C 1
ATOM 4989 O O . GLY B 1 175 ? -8.266 -31.078 -25.625 1 98.25 175 GLY B O 1
ATOM 4990 N N . TYR B 1 176 ? -9.344 -31.734 -23.766 1 98.44 176 TYR B N 1
ATOM 4991 C CA . TYR B 1 176 ? -10.109 -32.781 -24.422 1 98.44 176 TYR B CA 1
ATOM 4992 C C . TYR B 1 176 ? -11.023 -32.219 -25.5 1 98.44 176 TYR B C 1
ATOM 4994 O O . TYR B 1 176 ? -11.18 -32.812 -26.562 1 98.44 176 TYR B O 1
ATOM 5002 N N . LEU B 1 177 ? -11.555 -31.047 -25.297 1 98.31 177 LEU B N 1
ATOM 5003 C CA . LEU B 1 177 ? -12.555 -30.484 -26.203 1 98.31 177 LEU B CA 1
ATOM 5004 C C . LEU B 1 177 ? -11.93 -29.469 -27.141 1 98.31 177 LEU B C 1
ATOM 5006 O O . LEU B 1 177 ? -12.641 -28.703 -27.797 1 98.31 177 LEU B O 1
ATOM 5010 N N . LEU B 1 178 ? -10.625 -29.422 -27.125 1 97.94 178 LEU B N 1
ATOM 5011 C CA . LEU B 1 178 ? -9.93 -28.484 -28.016 1 97.94 178 LEU B CA 1
ATOM 5012 C C . LEU B 1 178 ? -9.953 -28.984 -29.453 1 97.94 178 LEU B C 1
ATOM 5014 O O . LEU B 1 178 ? -8.906 -29.328 -30.016 1 97.94 178 LEU B O 1
ATOM 5018 N N . ASP B 1 179 ? -11.07 -28.922 -30.078 1 97.06 179 ASP B N 1
ATOM 5019 C CA . ASP B 1 179 ? -11.211 -29.375 -31.453 1 97.06 179 ASP B CA 1
ATOM 5020 C C . ASP B 1 179 ? -10.766 -28.297 -32.438 1 97.06 179 ASP B C 1
ATOM 5022 O O . ASP B 1 179 ? -10.398 -27.188 -32.031 1 97.06 179 ASP B O 1
ATOM 5026 N N . ASP B 1 180 ? -10.859 -28.578 -33.688 1 96.94 180 ASP B N 1
ATOM 5027 C CA . ASP B 1 180 ? -10.336 -27.734 -34.75 1 96.94 180 ASP B CA 1
ATOM 5028 C C . ASP B 1 180 ? -11.039 -26.375 -34.75 1 96.94 180 ASP B C 1
ATOM 5030 O O . ASP B 1 180 ? -10.406 -25.344 -34.969 1 96.94 180 ASP B O 1
ATOM 5034 N N . GLU B 1 181 ? -12.281 -26.438 -34.656 1 97.06 181 GLU B N 1
ATOM 5035 C CA . GLU B 1 181 ? -13.062 -25.203 -34.656 1 97.06 181 GLU B CA 1
ATOM 5036 C C . GLU B 1 181 ? -12.625 -24.25 -33.562 1 97.06 181 GLU B C 1
ATOM 5038 O O . GLU B 1 181 ? -12.414 -23.062 -33.781 1 97.06 181 GLU B O 1
ATOM 5043 N N . LYS B 1 182 ? -12.484 -24.734 -32.375 1 98.12 182 LYS B N 1
ATOM 5044 C CA . LYS B 1 182 ? -12.094 -23.922 -31.234 1 98.12 182 LYS B CA 1
ATOM 5045 C C . LYS B 1 182 ? -10.656 -23.422 -31.375 1 98.12 182 LYS B C 1
ATOM 5047 O O . LYS B 1 182 ? -10.359 -22.266 -31.109 1 98.12 182 LYS B O 1
ATOM 5052 N N . ILE B 1 183 ? -9.75 -24.297 -31.797 1 98.19 183 ILE B N 1
ATOM 5053 C CA . ILE B 1 183 ? -8.344 -23.953 -31.969 1 98.19 183 ILE B CA 1
ATOM 5054 C C . ILE B 1 183 ? -8.211 -22.766 -32.906 1 98.19 183 ILE B C 1
ATOM 5056 O O . ILE B 1 183 ? -7.461 -21.828 -32.656 1 98.19 183 ILE B O 1
ATOM 5060 N N . SER B 1 184 ? -8.977 -22.766 -33.969 1 97.25 184 SER B N 1
ATOM 5061 C CA . SER B 1 184 ? -8.875 -21.734 -35 1 97.25 184 SER B CA 1
ATOM 5062 C C . SER B 1 184 ? -9.297 -20.375 -34.469 1 97.25 184 SER B C 1
ATOM 5064 O O . SER B 1 184 ? -8.961 -19.344 -35.031 1 97.25 184 SER B O 1
ATOM 5066 N N . LYS B 1 185 ? -9.977 -20.344 -33.375 1 98.19 185 LYS B N 1
ATOM 5067 C CA . LYS B 1 185 ? -10.523 -19.094 -32.844 1 98.19 185 LYS B CA 1
ATOM 5068 C C . LYS B 1 185 ? -9.625 -18.547 -31.734 1 98.19 185 LYS B C 1
ATOM 5070 O O . LYS B 1 185 ? -9.766 -17.391 -31.344 1 98.19 185 LYS B O 1
ATOM 5075 N N . LEU B 1 186 ? -8.727 -19.281 -31.172 1 98.56 186 LEU B N 1
ATOM 5076 C CA . LEU B 1 186 ? -7.961 -18.922 -29.984 1 98.56 186 LEU B CA 1
ATOM 5077 C C . LEU B 1 186 ? -7.195 -17.625 -30.203 1 98.56 186 LEU B C 1
ATOM 5079 O O . LEU B 1 186 ? -7.285 -16.703 -29.391 1 98.56 186 LEU B O 1
ATOM 5083 N N . LYS B 1 187 ? -6.488 -17.531 -31.297 1 97.56 187 LYS B N 1
ATOM 5084 C CA . LYS B 1 187 ? -5.672 -16.359 -31.578 1 97.56 187 LYS B CA 1
ATOM 5085 C C . LYS B 1 187 ? -6.531 -15.094 -31.688 1 97.56 187 LYS B C 1
ATOM 5087 O O . LYS B 1 187 ? -6.184 -14.055 -31.125 1 97.56 187 LYS B O 1
ATOM 5092 N N . HIS B 1 188 ? -7.668 -15.234 -32.344 1 97.38 188 HIS B N 1
ATOM 5093 C CA . HIS B 1 188 ? -8.57 -14.102 -32.531 1 97.38 188 HIS B CA 1
ATOM 5094 C C . HIS B 1 188 ? -9.18 -13.656 -31.219 1 97.38 188 HIS B C 1
ATOM 5096 O O . HIS B 1 188 ? -9.531 -12.484 -31.047 1 97.38 188 HIS B O 1
ATOM 5102 N N . LEU B 1 189 ? -9.289 -14.539 -30.328 1 98.25 189 LEU B N 1
ATOM 5103 C CA . LEU B 1 189 ? -9.867 -14.242 -29.016 1 98.25 189 LEU B CA 1
ATOM 5104 C C . LEU B 1 189 ? -8.789 -13.805 -28.031 1 98.25 189 LEU B C 1
ATOM 5106 O O . LEU B 1 189 ? -9.062 -13.648 -26.844 1 98.25 189 LEU B O 1
ATOM 5110 N N . LYS B 1 190 ? -7.562 -13.656 -28.453 1 98.38 190 LYS B N 1
ATOM 5111 C CA . LYS B 1 190 ? -6.398 -13.195 -27.703 1 98.38 190 LYS B CA 1
ATOM 5112 C C . LYS B 1 190 ? -6.043 -14.18 -26.578 1 98.38 190 LYS B C 1
ATOM 5114 O O . LYS B 1 190 ? -5.578 -13.766 -25.516 1 98.38 190 LYS B O 1
ATOM 5119 N N . ILE B 1 191 ? -6.383 -15.422 -26.812 1 98.5 191 ILE B N 1
ATOM 5120 C CA . ILE B 1 191 ? -5.891 -16.484 -25.938 1 98.5 191 ILE B CA 1
ATOM 5121 C C . ILE B 1 191 ? -4.496 -16.906 -26.375 1 98.5 191 ILE B C 1
ATOM 5123 O O . ILE B 1 191 ? -4.355 -17.75 -27.281 1 98.5 191 ILE B O 1
ATOM 5127 N N . MET B 1 192 ? -3.59 -16.375 -25.688 1 97.75 192 MET B N 1
ATOM 5128 C CA . MET B 1 192 ? -2.211 -16.453 -26.156 1 97.75 192 MET B CA 1
ATOM 5129 C C . MET B 1 192 ? -1.49 -17.656 -25.547 1 97.75 192 MET B C 1
ATOM 5131 O O . MET B 1 192 ? -0.375 -17.984 -25.953 1 97.75 192 MET B O 1
ATOM 5135 N N . GLY B 1 193 ? -2.08 -18.281 -24.594 1 98.38 193 GLY B N 1
ATOM 5136 C CA . GLY B 1 193 ? -1.483 -19.453 -23.938 1 98.38 193 GLY B CA 1
ATOM 5137 C C . GLY B 1 193 ? -2.504 -20.344 -23.266 1 98.38 193 GLY B C 1
ATOM 5138 O O . GLY B 1 193 ? -3.619 -19.922 -22.969 1 98.38 193 GLY B O 1
ATOM 5139 N N . LEU B 1 194 ? -2.064 -21.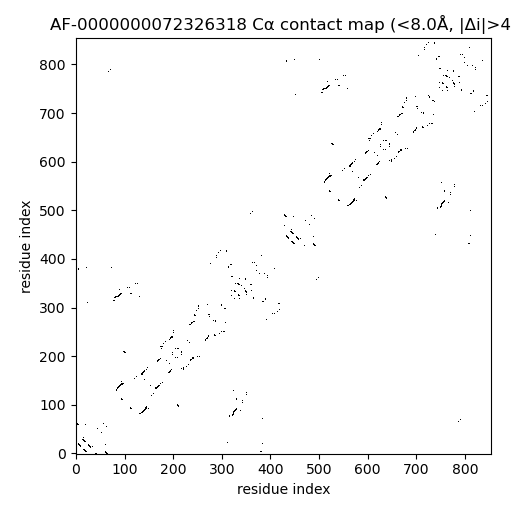594 -23.109 1 98.5 194 LEU B N 1
ATOM 5140 C CA . LEU B 1 194 ? -2.891 -22.609 -22.453 1 98.5 194 LEU B CA 1
ATOM 5141 C C . LEU B 1 194 ? -2.072 -23.391 -21.438 1 98.5 194 LEU B C 1
ATOM 5143 O O . LEU B 1 194 ? -0.888 -23.656 -21.656 1 98.5 194 LEU B O 1
ATOM 5147 N N . GLN B 1 195 ? -2.711 -23.656 -20.406 1 98.56 195 GLN B N 1
ATOM 5148 C CA . GLN B 1 195 ? -2.219 -24.719 -19.547 1 98.56 195 GLN B CA 1
ATOM 5149 C C . GLN B 1 195 ? -3.049 -26 -19.719 1 98.56 195 GLN B C 1
ATOM 5151 O O . GLN B 1 195 ? -4.262 -25.984 -19.516 1 98.56 195 GLN B O 1
ATOM 5156 N N . ILE B 1 196 ? -2.391 -27.031 -20.141 1 98.44 196 ILE B N 1
ATOM 5157 C CA . ILE B 1 196 ? -3.014 -28.344 -20.328 1 98.44 196 ILE B CA 1
ATOM 5158 C C . ILE B 1 196 ? -2.371 -29.359 -19.375 1 98.44 196 ILE B C 1
ATOM 5160 O O . ILE B 1 196 ? -1.15 -29.375 -19.219 1 98.44 196 ILE B O 1
ATOM 5164 N N . THR B 1 197 ? -3.178 -30.172 -18.812 1 97.25 197 THR B N 1
ATOM 5165 C CA . THR B 1 197 ? -2.672 -31.109 -17.812 1 97.25 197 THR B CA 1
ATOM 5166 C C . THR B 1 197 ? -2.654 -32.531 -18.344 1 97.25 197 THR B C 1
ATOM 5168 O O . THR B 1 197 ? -3.65 -33 -18.906 1 97.25 197 THR B O 1
ATOM 5171 N N . ILE B 1 198 ? -1.551 -33.156 -18.312 1 96.94 198 ILE B N 1
ATOM 5172 C CA . ILE B 1 198 ? -1.364 -34.594 -18.562 1 96.94 198 ILE B CA 1
ATOM 5173 C C . ILE B 1 198 ? -0.555 -35.219 -17.438 1 96.94 198 ILE B C 1
ATOM 5175 O O . ILE B 1 198 ? 0.558 -34.781 -17.141 1 96.94 198 ILE B O 1
ATOM 5179 N N . ASP B 1 199 ? -1.064 -36.312 -16.844 1 96.06 199 ASP B N 1
ATOM 5180 C CA . ASP B 1 199 ? -0.497 -36.781 -15.594 1 96.06 199 ASP B CA 1
ATOM 5181 C C . ASP B 1 199 ? 0.426 -37.969 -15.828 1 96.06 199 ASP B C 1
ATOM 5183 O O . ASP B 1 199 ? 0.975 -38.531 -14.883 1 96.06 199 ASP B O 1
ATOM 5187 N N . GLY B 1 200 ? 0.63 -38.375 -16.969 1 96.25 200 GLY B N 1
ATOM 5188 C CA . GLY B 1 200 ? 1.443 -39.531 -17.375 1 96.25 200 GLY B CA 1
ATOM 5189 C C . GLY B 1 200 ? 1.135 -40 -18.766 1 96.25 200 GLY B C 1
ATOM 5190 O O . GLY B 1 200 ? 0.347 -39.406 -19.5 1 96.25 200 GLY B O 1
ATOM 5191 N N . LEU B 1 201 ? 1.81 -41.062 -19.094 1 96.88 201 LEU B N 1
ATOM 5192 C CA . LEU B 1 201 ? 1.473 -41.688 -20.359 1 96.88 201 LEU B CA 1
ATOM 5193 C C . LEU B 1 201 ? 0.081 -42.312 -20.312 1 96.88 201 LEU B C 1
ATOM 5195 O O . LEU B 1 201 ? -0.649 -42.125 -19.344 1 96.88 201 LEU B O 1
ATOM 5199 N N . GLU B 1 202 ? -0.292 -42.906 -21.375 1 97.19 202 GLU B N 1
ATOM 5200 C CA . GLU B 1 202 ? -1.688 -43.219 -21.656 1 97.19 202 GLU B CA 1
ATOM 5201 C C . GLU B 1 202 ? -2.334 -43.969 -20.484 1 97.19 202 GLU B C 1
ATOM 5203 O O . GLU B 1 202 ? -3.363 -43.531 -19.969 1 97.19 202 GLU B O 1
ATOM 5208 N N . GLN B 1 203 ? -1.78 -45.062 -20.016 1 96.25 203 GLN B N 1
ATOM 5209 C CA . GLN B 1 203 ? -2.385 -45.875 -18.953 1 96.25 203 GLN B CA 1
ATOM 5210 C C . GLN B 1 203 ? -2.52 -45.062 -17.672 1 96.25 203 GLN B C 1
ATOM 5212 O O . GLN B 1 203 ? -3.584 -45.062 -17.047 1 96.25 203 GLN B O 1
ATOM 5217 N N . VAL B 1 204 ? -1.502 -44.406 -17.297 1 95.81 204 VAL B N 1
ATOM 5218 C CA . VAL B 1 204 ? -1.473 -43.625 -16.047 1 95.81 204 VAL B CA 1
ATOM 5219 C C . VAL B 1 204 ? -2.441 -42.469 -16.141 1 95.81 204 VAL B C 1
ATOM 5221 O O . VAL B 1 204 ? -3.24 -42.219 -15.234 1 95.81 204 VAL B O 1
ATOM 5224 N N . HIS B 1 205 ? -2.365 -41.688 -17.219 1 97 205 HIS B N 1
ATOM 5225 C CA . HIS B 1 205 ? -3.236 -40.531 -17.375 1 97 205 HIS B CA 1
ATOM 5226 C C . HIS B 1 205 ? -4.707 -40.938 -17.375 1 97 205 HIS B C 1
ATOM 5228 O O . HIS B 1 205 ? -5.527 -40.312 -16.703 1 97 205 HIS B O 1
ATOM 5234 N N . ASN B 1 206 ? -5.023 -42 -18.141 1 97.06 206 ASN B N 1
ATOM 5235 C CA . ASN B 1 206 ? -6.414 -42.406 -18.234 1 97.06 206 ASN B CA 1
ATOM 5236 C C . ASN B 1 206 ? -6.953 -42.875 -16.875 1 97.06 206 ASN B C 1
ATOM 5238 O O . ASN B 1 206 ? -8.141 -42.719 -16.594 1 97.06 206 ASN B O 1
ATOM 5242 N N . LYS B 1 207 ? -6.133 -43.406 -16.094 1 94.88 207 LYS B N 1
ATOM 5243 C CA . LYS B 1 207 ? -6.531 -43.812 -14.75 1 94.88 207 LYS B CA 1
ATOM 5244 C C . LYS B 1 207 ? -6.727 -42.625 -13.836 1 94.88 207 LYS B C 1
ATOM 5246 O O . LYS B 1 207 ? -7.703 -42.562 -13.086 1 94.88 207 LYS B O 1
ATOM 5251 N N . ARG B 1 208 ? -5.883 -41.625 -13.891 1 94.25 208 ARG B N 1
ATOM 5252 C CA . ARG B 1 208 ? -5.875 -40.5 -12.969 1 94.25 208 ARG B CA 1
ATOM 5253 C C . ARG B 1 208 ? -6.871 -39.406 -13.414 1 94.25 208 ARG B C 1
ATOM 5255 O O . ARG B 1 208 ? -7.457 -38.719 -12.578 1 94.25 208 ARG B O 1
ATOM 5262 N N . ARG B 1 209 ? -7.004 -39.25 -14.719 1 96.12 209 ARG B N 1
ATOM 5263 C CA . ARG B 1 209 ? -7.863 -38.219 -15.281 1 96.12 209 ARG B CA 1
ATOM 5264 C C . ARG B 1 209 ? -8.797 -38.781 -16.344 1 96.12 209 ARG B C 1
ATOM 5266 O O . ARG B 1 209 ? -8.766 -38.375 -17.5 1 96.12 209 ARG B O 1
ATOM 5273 N N . PRO B 1 210 ? -9.656 -39.656 -15.906 1 96.06 210 PRO B N 1
ATOM 5274 C CA . PRO B 1 210 ? -10.57 -40.281 -16.859 1 96.06 210 PRO B CA 1
ATOM 5275 C C . PRO B 1 210 ? -11.672 -39.344 -17.328 1 96.06 210 PRO B C 1
ATOM 5277 O O . PRO B 1 210 ? -12.156 -38.531 -16.562 1 96.06 210 PRO B O 1
ATOM 5280 N N . HIS B 1 211 ? -11.914 -39.469 -18.625 1 96.56 211 HIS B N 1
ATOM 5281 C CA . HIS B 1 211 ? -13.164 -38.875 -19.094 1 96.56 211 HIS B CA 1
ATOM 5282 C C . HIS B 1 211 ? -14.367 -39.594 -18.5 1 96.56 211 HIS B C 1
ATOM 5284 O O . HIS B 1 211 ? -14.305 -40.812 -18.234 1 96.56 211 HIS B O 1
ATOM 5290 N N . TYR B 1 212 ? -15.438 -38.906 -18.375 1 93.94 212 TYR B N 1
ATOM 5291 C CA . TYR B 1 212 ? -16.578 -39.469 -17.672 1 93.94 212 TYR B CA 1
ATOM 5292 C C . TYR B 1 212 ? -17.219 -40.562 -18.469 1 93.94 212 TYR B C 1
ATOM 5294 O O . TYR B 1 212 ? -17.891 -41.438 -17.922 1 93.94 212 TYR B O 1
ATOM 5302 N N . LYS B 1 213 ? -17.047 -40.531 -19.781 1 95.25 213 LYS B N 1
ATOM 5303 C CA . LYS B 1 213 ? -17.719 -41.531 -20.641 1 95.25 213 LYS B CA 1
ATOM 5304 C C . LYS B 1 213 ? -16.703 -42.375 -21.391 1 95.25 213 LYS B C 1
ATOM 5306 O O . LYS B 1 213 ? -16.859 -43.594 -21.484 1 95.25 213 LYS B O 1
ATOM 5311 N N . ASN B 1 214 ? -15.703 -41.781 -21.891 1 95.75 214 ASN B N 1
ATOM 5312 C CA . ASN B 1 214 ? -14.773 -42.438 -22.812 1 95.75 214 ASN B CA 1
ATOM 5313 C C . ASN B 1 214 ? -13.445 -42.781 -22.125 1 95.75 214 ASN B C 1
ATOM 5315 O O . ASN B 1 214 ? -13.008 -42.031 -21.234 1 95.75 214 ASN B O 1
ATOM 5319 N N . ALA B 1 215 ? -12.859 -43.844 -22.531 1 93.62 215 ALA B N 1
ATOM 5320 C CA . ALA B 1 215 ? -11.562 -44.25 -21.984 1 93.62 215 ALA B CA 1
ATOM 5321 C C . ALA B 1 215 ? -10.422 -43.812 -22.906 1 93.62 215 ALA B C 1
ATOM 5323 O O . ALA B 1 215 ? -9.523 -44.625 -23.188 1 93.62 215 ALA B O 1
ATOM 5324 N N . ASP B 1 216 ? -10.516 -42.562 -23.391 1 96.75 216 ASP B N 1
ATOM 5325 C CA . ASP B 1 216 ? -9.547 -42.125 -24.391 1 96.75 216 ASP B CA 1
ATOM 5326 C C . ASP B 1 216 ? -8.969 -40.75 -24.062 1 96.75 216 ASP B C 1
ATOM 5328 O O . ASP B 1 216 ? -8.539 -40.031 -24.953 1 96.75 216 ASP B O 1
ATOM 5332 N N . SER B 1 217 ? -9.031 -40.438 -22.828 1 97.5 217 SER B N 1
ATOM 5333 C CA . SER B 1 217 ? -8.664 -39.062 -22.453 1 97.5 217 SER B CA 1
ATOM 5334 C C . SER B 1 217 ? -7.258 -38.719 -22.938 1 97.5 217 SER B C 1
ATOM 5336 O O . SER B 1 217 ? -7.059 -37.688 -23.578 1 97.5 217 SER B O 1
ATOM 5338 N N . TYR B 1 218 ? -6.281 -39.625 -22.766 1 97.88 218 TYR B N 1
ATOM 5339 C CA . TYR B 1 218 ? -4.898 -39.375 -23.156 1 97.88 218 TYR B CA 1
ATOM 5340 C C . TYR B 1 218 ? -4.789 -39.188 -24.672 1 97.88 218 TYR B C 1
ATOM 5342 O O . TYR B 1 218 ? -4.293 -38.188 -25.156 1 97.88 218 TYR B O 1
ATOM 5350 N N . LYS B 1 219 ? -5.25 -40.125 -25.422 1 98.06 219 LYS B N 1
ATOM 5351 C CA . LYS B 1 219 ? -5.133 -40.125 -26.875 1 98.06 219 LYS B CA 1
ATOM 5352 C C . LYS B 1 219 ? -5.785 -38.906 -27.469 1 98.06 219 LYS B C 1
ATOM 5354 O O . LYS B 1 219 ? -5.223 -38.25 -28.375 1 98.06 219 LYS B O 1
ATOM 5359 N N . ARG B 1 220 ? -6.961 -38.594 -26.984 1 98.12 220 ARG B N 1
ATOM 5360 C CA . ARG B 1 220 ? -7.691 -37.438 -27.484 1 98.12 220 ARG B CA 1
ATOM 5361 C C . ARG B 1 220 ? -6.934 -36.156 -27.203 1 98.12 220 ARG B C 1
ATOM 5363 O O . ARG B 1 220 ? -6.797 -35.312 -28.078 1 98.12 220 ARG B O 1
ATOM 5370 N N . ILE B 1 221 ? -6.434 -35.969 -26.016 1 98.38 221 ILE B N 1
ATOM 5371 C CA . ILE B 1 221 ? -5.727 -34.75 -25.625 1 98.38 221 ILE B CA 1
ATOM 5372 C C . ILE B 1 221 ? -4.457 -34.625 -26.469 1 98.38 221 ILE B C 1
ATOM 5374 O O . ILE B 1 221 ? -4.176 -33.531 -26.984 1 98.38 221 ILE B O 1
ATOM 5378 N N . VAL B 1 222 ? -3.686 -35.688 -26.641 1 98.06 222 VAL B N 1
ATOM 5379 C CA . VAL B 1 222 ? -2.447 -35.625 -27.406 1 98.06 222 VAL B CA 1
ATOM 5380 C C . VAL B 1 222 ? -2.756 -35.25 -28.859 1 98.06 222 VAL B C 1
ATOM 5382 O O . VAL B 1 222 ? -2.066 -34.438 -29.453 1 98.06 222 VAL B O 1
ATOM 5385 N N . HIS B 1 223 ? -3.766 -35.875 -29.375 1 98 223 HIS B N 1
ATOM 5386 C CA . HIS B 1 223 ? -4.207 -35.531 -30.719 1 98 223 HIS B CA 1
ATOM 5387 C C . HIS B 1 223 ? -4.535 -34.062 -30.828 1 98 223 HIS B C 1
ATOM 5389 O O . HIS B 1 223 ? -4.133 -33.406 -31.797 1 98 223 HIS B O 1
ATOM 5395 N N . ASN B 1 224 ? -5.277 -33.562 -29.906 1 98.5 224 ASN B N 1
ATOM 5396 C CA . ASN B 1 224 ? -5.676 -32.156 -29.922 1 98.5 224 ASN B CA 1
ATOM 5397 C C . ASN B 1 224 ? -4.473 -31.234 -29.781 1 98.5 224 ASN B C 1
ATOM 5399 O O . ASN B 1 224 ? -4.453 -30.156 -30.375 1 98.5 224 ASN B O 1
ATOM 5403 N N . ILE B 1 225 ? -3.457 -31.609 -28.969 1 98.12 225 ILE B N 1
ATOM 5404 C CA . ILE B 1 225 ? -2.236 -30.828 -28.828 1 98.12 225 ILE B CA 1
ATOM 5405 C C . ILE B 1 225 ? -1.497 -30.781 -30.172 1 98.12 225 ILE B C 1
ATOM 5407 O O . ILE B 1 225 ? -1.002 -29.734 -30.578 1 98.12 225 ILE B O 1
ATOM 5411 N N . ASP B 1 226 ? -1.485 -31.922 -30.875 1 97.88 226 ASP B N 1
ATOM 5412 C CA . ASP B 1 226 ? -0.902 -31.953 -32.219 1 97.88 226 ASP B CA 1
ATOM 5413 C C . ASP B 1 226 ? -1.559 -30.922 -33.125 1 97.88 226 ASP B C 1
ATOM 5415 O O . ASP B 1 226 ? -0.87 -30.141 -33.781 1 97.88 226 ASP B O 1
ATOM 5419 N N . ASN B 1 227 ? -2.816 -30.969 -33.125 1 98.06 227 ASN B N 1
ATOM 5420 C CA . ASN B 1 227 ? -3.578 -30.062 -33.969 1 98.06 227 ASN B CA 1
ATOM 5421 C C . ASN B 1 227 ? -3.379 -28.609 -33.562 1 98.06 227 ASN B C 1
ATOM 5423 O O . ASN B 1 227 ? -3.318 -27.719 -34.406 1 98.06 227 ASN B O 1
ATOM 5427 N N . LEU B 1 228 ? -3.363 -28.391 -32.281 1 98.38 228 LEU B N 1
ATOM 5428 C CA . LEU B 1 228 ? -3.152 -27.047 -31.734 1 98.38 228 LEU B CA 1
ATOM 5429 C C . LEU B 1 228 ? -1.851 -26.453 -32.25 1 98.38 228 LEU B C 1
ATOM 5431 O O . LEU B 1 228 ? -1.847 -25.344 -32.781 1 98.38 228 LEU B O 1
ATOM 5435 N N . PHE B 1 229 ? -0.758 -27.188 -32.125 1 97.69 229 PHE B N 1
ATOM 5436 C CA . PHE B 1 229 ? 0.545 -26.688 -32.562 1 97.69 229 PHE B CA 1
ATOM 5437 C C . PHE B 1 229 ? 0.594 -26.531 -34.062 1 97.69 229 PHE B C 1
ATOM 5439 O O . PHE B 1 229 ? 1.242 -25.609 -34.562 1 97.69 229 PHE B O 1
ATOM 5446 N N . PHE B 1 230 ? -0.097 -27.391 -34.75 1 96.81 230 PHE B N 1
ATOM 5447 C CA . PHE B 1 230 ? -0.144 -27.312 -36.188 1 96.81 230 PHE B CA 1
ATOM 5448 C C . PHE B 1 230 ? -0.858 -26.031 -36.656 1 96.81 230 PHE B C 1
ATOM 5450 O O . PHE B 1 230 ? -0.376 -25.328 -37.531 1 96.81 230 PHE B O 1
ATOM 5457 N N . LYS B 1 231 ? -1.92 -25.703 -36.094 1 97.25 231 LYS B N 1
ATOM 5458 C CA . LYS B 1 231 ? -2.781 -24.609 -36.531 1 97.25 231 LYS B CA 1
ATOM 5459 C C . LYS B 1 231 ? -2.391 -23.297 -35.875 1 97.25 231 LYS B C 1
ATOM 5461 O O . LYS B 1 231 ? -2.67 -22.219 -36.406 1 97.25 231 LYS B O 1
ATOM 5466 N N . TYR B 1 232 ? -1.836 -23.344 -34.719 1 97.69 232 TYR B N 1
ATOM 5467 C CA . TYR B 1 232 ? -1.42 -22.188 -33.906 1 97.69 232 TYR B CA 1
ATOM 5468 C C . TYR B 1 232 ? -0.014 -22.391 -33.375 1 97.69 232 TYR B C 1
ATOM 5470 O O . TYR B 1 232 ? 0.179 -22.453 -32.156 1 97.69 232 TYR B O 1
ATOM 5478 N N . PRO B 1 233 ? 0.972 -22.312 -34.156 1 96.31 233 PRO B N 1
ATOM 5479 C CA . PRO B 1 233 ? 2.33 -22.703 -33.781 1 96.31 233 PRO B CA 1
ATOM 5480 C C . PRO B 1 233 ? 2.953 -21.766 -32.75 1 96.31 233 PRO B C 1
ATOM 5482 O O . PRO B 1 233 ? 3.848 -22.156 -32 1 96.31 233 PRO B O 1
ATOM 5485 N N . ASP B 1 234 ? 2.408 -20.547 -32.719 1 96.38 234 ASP B N 1
ATOM 5486 C CA . ASP B 1 234 ? 3.045 -19.562 -31.844 1 96.38 234 ASP B CA 1
ATOM 5487 C C . ASP B 1 234 ? 2.418 -19.578 -30.453 1 96.38 234 ASP B C 1
ATOM 5489 O O . ASP B 1 234 ? 2.863 -18.844 -29.562 1 96.38 234 ASP B O 1
ATOM 5493 N N . VAL B 1 235 ? 1.399 -20.438 -30.203 1 97.75 235 VAL B N 1
ATOM 5494 C CA . VAL B 1 235 ? 0.737 -20.484 -28.906 1 97.75 235 VAL B CA 1
ATOM 5495 C C . VAL B 1 235 ? 1.705 -21.016 -27.859 1 97.75 235 VAL B C 1
ATOM 5497 O O . VAL B 1 235 ? 2.539 -21.875 -28.141 1 97.75 235 VAL B O 1
ATOM 5500 N N . ARG B 1 236 ? 1.642 -20.516 -26.703 1 97.5 236 ARG B N 1
ATOM 5501 C CA . ARG B 1 236 ? 2.42 -21.031 -25.578 1 97.5 236 ARG B CA 1
ATOM 5502 C C . ARG B 1 236 ? 1.633 -22.078 -24.797 1 97.5 236 ARG B C 1
ATOM 5504 O O . ARG B 1 236 ? 0.493 -21.844 -24.406 1 97.5 236 ARG B O 1
ATOM 5511 N N . VAL B 1 237 ? 2.266 -23.172 -24.578 1 98.25 237 VAL B N 1
ATOM 5512 C CA . VAL B 1 237 ? 1.574 -24.234 -23.859 1 98.25 237 VAL B CA 1
ATOM 5513 C C . VAL B 1 237 ? 2.363 -24.609 -22.594 1 98.25 237 VAL B C 1
ATOM 5515 O O . VAL B 1 237 ? 3.543 -24.953 -22.688 1 98.25 237 VAL B O 1
ATOM 5518 N N . ALA B 1 238 ? 1.751 -24.422 -21.516 1 97.75 238 ALA B N 1
ATOM 5519 C CA . ALA B 1 238 ? 2.244 -25.016 -20.266 1 97.75 238 ALA B CA 1
ATOM 5520 C C . ALA B 1 238 ? 1.608 -26.375 -20.031 1 97.75 238 ALA B C 1
ATOM 5522 O O . ALA B 1 238 ? 0.414 -26.469 -19.734 1 97.75 238 ALA B O 1
ATOM 5523 N N . LEU B 1 239 ? 2.389 -27.359 -20.141 1 97.5 239 LEU B N 1
ATOM 5524 C CA . LEU B 1 239 ? 1.903 -28.703 -19.844 1 97.5 239 LEU B CA 1
ATOM 5525 C C . LEU B 1 239 ? 2.16 -29.062 -18.391 1 97.5 239 LEU B C 1
ATOM 5527 O O . LEU B 1 239 ? 3.293 -29.375 -18.016 1 97.5 239 LEU B O 1
ATOM 5531 N N . ARG B 1 240 ? 1.137 -29.062 -17.641 1 96.62 240 ARG B N 1
ATOM 5532 C CA . ARG B 1 240 ? 1.253 -29.344 -16.219 1 96.62 240 ARG B CA 1
ATOM 5533 C C . ARG B 1 240 ? 1.071 -30.844 -15.953 1 96.62 240 ARG B C 1
ATOM 5535 O O . ARG B 1 240 ? 0.161 -31.469 -16.5 1 96.62 240 ARG B O 1
ATOM 5542 N N . VAL B 1 241 ? 1.954 -31.391 -15.195 1 96.19 241 VAL B N 1
ATOM 5543 C CA . VAL B 1 241 ? 1.858 -32.75 -14.719 1 96.19 241 VAL B CA 1
ATOM 5544 C C . VAL B 1 241 ? 1.586 -32.781 -13.219 1 96.19 241 VAL B C 1
ATOM 5546 O O . VAL B 1 241 ? 2.477 -32.469 -12.414 1 96.19 241 VAL B O 1
ATOM 5549 N N . ASN B 1 242 ? 0.402 -33.062 -12.875 1 93.69 242 ASN B N 1
ATOM 5550 C CA . ASN B 1 242 ? 0.115 -33.156 -11.445 1 93.69 242 ASN B CA 1
ATOM 5551 C C . ASN B 1 242 ? 0.732 -34.406 -10.836 1 93.69 242 ASN B C 1
ATOM 5553 O O . ASN B 1 242 ? 0.4 -35.531 -11.234 1 93.69 242 ASN B O 1
ATOM 5557 N N . ILE B 1 243 ? 1.586 -34.125 -9.875 1 92.88 243 ILE B N 1
ATOM 5558 C CA . ILE B 1 243 ? 2.396 -35.219 -9.359 1 92.88 243 ILE B CA 1
ATOM 5559 C C . ILE B 1 243 ? 2.086 -35.438 -7.879 1 92.88 243 ILE B C 1
ATOM 5561 O O . ILE B 1 243 ? 1.935 -34.469 -7.125 1 92.88 243 ILE B O 1
ATOM 5565 N N . ASP B 1 244 ? 1.899 -36.594 -7.488 1 91.06 244 ASP B N 1
ATOM 5566 C CA . ASP B 1 244 ? 1.908 -37.094 -6.109 1 91.06 244 ASP B CA 1
ATOM 5567 C C . ASP B 1 244 ? 2.707 -38.375 -5.977 1 91.06 244 ASP B C 1
ATOM 5569 O O . ASP B 1 244 ? 3.477 -38.719 -6.875 1 91.06 244 ASP B O 1
ATOM 5573 N N . LYS B 1 245 ? 2.631 -39.062 -4.848 1 88.56 245 LYS B N 1
ATOM 5574 C CA . LYS B 1 245 ? 3.457 -40.25 -4.598 1 88.56 245 LYS B CA 1
ATOM 5575 C C . LYS B 1 245 ? 3.068 -41.406 -5.523 1 88.56 245 LYS B C 1
ATOM 5577 O O . LYS B 1 245 ? 3.869 -42.312 -5.766 1 88.56 245 LYS B O 1
ATOM 5582 N N . SER B 1 246 ? 1.919 -41.312 -6.148 1 87.69 246 SER B N 1
ATOM 5583 C CA . SER B 1 246 ? 1.406 -42.438 -6.93 1 87.69 246 SER B CA 1
ATOM 5584 C C . SER B 1 246 ? 1.92 -42.406 -8.367 1 87.69 246 SER B C 1
ATOM 5586 O O . SER B 1 246 ? 1.906 -43.406 -9.062 1 87.69 246 SER B O 1
ATOM 5588 N N . ASN B 1 247 ? 2.348 -41.312 -8.875 1 91.12 247 ASN B N 1
ATOM 5589 C CA . ASN B 1 247 ? 2.744 -41.281 -10.273 1 91.12 247 ASN B CA 1
ATOM 5590 C C . ASN B 1 247 ? 4.098 -40.594 -10.453 1 91.12 247 ASN B C 1
ATOM 5592 O O . ASN B 1 247 ? 4.473 -40.219 -11.57 1 91.12 247 ASN B O 1
ATOM 5596 N N . SER B 1 248 ? 4.785 -40.375 -9.422 1 91.75 248 SER B N 1
ATOM 5597 C CA . SER B 1 248 ? 6.059 -39.656 -9.477 1 91.75 248 SER B CA 1
ATOM 5598 C C . SER B 1 248 ? 7.051 -40.375 -10.391 1 91.75 248 SER B C 1
ATOM 5600 O O . SER B 1 248 ? 7.859 -39.719 -11.062 1 91.75 248 SER B O 1
ATOM 5602 N N . GLU B 1 249 ? 6.949 -41.656 -10.523 1 91.12 249 GLU B N 1
ATOM 5603 C CA . GLU B 1 249 ? 7.883 -42.438 -11.312 1 91.12 249 GLU B CA 1
ATOM 5604 C C . GLU B 1 249 ? 7.57 -42.344 -12.797 1 91.12 249 GLU B C 1
ATOM 5606 O O . GLU B 1 249 ? 8.344 -42.844 -13.633 1 91.12 249 GLU B O 1
ATOM 5611 N N . GLU B 1 250 ? 6.492 -41.719 -13.094 1 92.88 250 GLU B N 1
ATOM 5612 C CA . GLU B 1 250 ? 6.043 -41.625 -14.484 1 92.88 250 GLU B CA 1
ATOM 5613 C C . GLU B 1 250 ? 6.473 -40.312 -15.125 1 92.88 250 GLU B C 1
ATOM 5615 O O . GLU B 1 250 ? 6.422 -40.156 -16.344 1 92.88 250 GLU B O 1
ATOM 5620 N N . TYR B 1 251 ? 6.93 -39.375 -14.375 1 95.62 251 TYR B N 1
ATOM 5621 C CA . TYR B 1 251 ? 7.156 -38 -14.852 1 95.62 251 TYR B CA 1
ATOM 5622 C C . TYR B 1 251 ? 8.195 -38 -15.969 1 95.62 251 TYR B C 1
ATOM 5624 O O . TYR B 1 251 ? 7.961 -37.406 -17.031 1 95.62 251 TYR B O 1
ATOM 5632 N N . HIS B 1 252 ? 9.336 -38.688 -15.75 1 96 252 HIS B N 1
ATOM 5633 C CA . HIS B 1 252 ? 10.43 -38.656 -16.719 1 96 252 HIS B CA 1
ATOM 5634 C C . HIS B 1 252 ? 10 -39.281 -18.047 1 96 252 HIS B C 1
ATOM 5636 O O . HIS B 1 252 ? 10.422 -38.812 -19.125 1 96 252 HIS B O 1
ATOM 5642 N N . LYS B 1 253 ? 9.148 -40.312 -18 1 96.88 253 LYS B N 1
ATOM 5643 C CA . LYS B 1 253 ? 8.656 -40.938 -19.219 1 96.88 253 LYS B CA 1
ATOM 5644 C C . LYS B 1 253 ? 7.812 -39.969 -20.047 1 96.88 253 LYS B C 1
ATOM 5646 O O . LYS B 1 253 ? 8.008 -39.844 -21.25 1 96.88 253 LYS B O 1
ATOM 5651 N N . LEU B 1 254 ? 6.938 -39.344 -19.328 1 96.94 254 LEU B N 1
ATOM 5652 C CA . LEU B 1 254 ? 6.082 -38.375 -20 1 96.94 254 LEU B CA 1
ATOM 5653 C C . LEU B 1 254 ? 6.906 -37.188 -20.531 1 96.94 254 LEU B C 1
ATOM 5655 O O . LEU B 1 254 ? 6.715 -36.75 -21.672 1 96.94 254 LEU B O 1
ATOM 5659 N N . TYR B 1 255 ? 7.773 -36.625 -19.703 1 96.69 255 TYR B N 1
ATOM 5660 C CA . TYR B 1 255 ? 8.617 -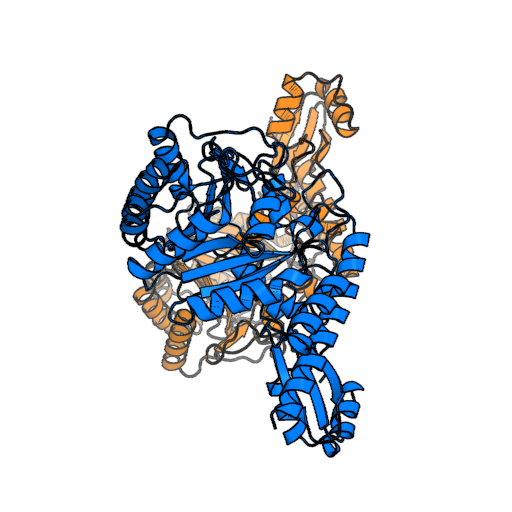35.5 -20.078 1 96.69 255 TYR B CA 1
ATOM 5661 C C . TYR B 1 255 ? 9.375 -35.781 -21.359 1 96.69 255 TYR B C 1
ATOM 5663 O O . TYR B 1 255 ? 9.344 -35 -22.297 1 96.69 255 TYR B O 1
ATOM 5671 N N . ASN B 1 256 ? 10 -36.969 -21.438 1 96.12 256 ASN B N 1
ATOM 5672 C CA . ASN B 1 256 ? 10.781 -37.344 -22.609 1 96.12 256 ASN B CA 1
ATOM 5673 C C . ASN B 1 256 ? 9.906 -37.5 -23.844 1 96.12 256 ASN B C 1
ATOM 5675 O O . ASN B 1 256 ? 10.258 -37.062 -24.938 1 96.12 256 ASN B O 1
ATOM 5679 N N . PHE B 1 257 ? 8.836 -38.156 -23.641 1 96.62 257 PHE B N 1
ATOM 5680 C CA . PHE B 1 257 ? 7.914 -38.375 -24.734 1 96.62 257 PHE B CA 1
ATOM 5681 C C . PHE B 1 257 ? 7.43 -37.031 -25.312 1 96.62 257 PHE B C 1
ATOM 5683 O O . PHE B 1 257 ? 7.488 -36.812 -26.516 1 96.62 257 PHE B O 1
ATOM 5690 N N . MET B 1 258 ? 6.992 -36.125 -24.469 1 96.75 258 MET B N 1
ATOM 5691 C CA . MET B 1 258 ? 6.414 -34.844 -24.891 1 96.75 258 MET B CA 1
ATOM 5692 C C . MET B 1 258 ? 7.48 -33.938 -25.469 1 96.75 258 MET B C 1
ATOM 5694 O O . MET B 1 258 ? 7.234 -33.25 -26.469 1 96.75 258 MET B O 1
ATOM 5698 N N . THR B 1 259 ? 8.609 -33.906 -24.875 1 95.62 259 THR B N 1
ATOM 5699 C CA . THR B 1 259 ? 9.695 -33.062 -25.375 1 95.62 259 THR B CA 1
ATOM 5700 C C . THR B 1 259 ? 10.156 -33.562 -26.75 1 95.62 259 THR B C 1
ATOM 5702 O O . THR B 1 259 ? 10.484 -32.781 -27.625 1 95.62 259 THR B O 1
ATOM 5705 N N . GLY B 1 260 ? 10.266 -34.875 -26.906 1 95.44 260 GLY B N 1
ATOM 5706 C CA . GLY B 1 260 ? 10.625 -35.406 -28.203 1 95.44 260 GLY B CA 1
ATOM 5707 C C . GLY B 1 260 ? 9.617 -35.094 -29.297 1 95.44 260 GLY B C 1
ATOM 5708 O O . GLY B 1 260 ? 10 -34.812 -30.438 1 95.44 260 GLY B O 1
ATOM 5709 N N . ARG B 1 261 ? 8.445 -35.062 -28.922 1 95.62 261 ARG B N 1
ATOM 5710 C CA . ARG B 1 261 ? 7.367 -34.875 -29.891 1 95.62 261 ARG B CA 1
ATOM 5711 C C . ARG B 1 261 ? 7.16 -33.406 -30.219 1 95.62 261 ARG B C 1
ATOM 5713 O O . ARG B 1 261 ? 6.84 -33.062 -31.359 1 95.62 261 ARG B O 1
ATOM 5720 N N . TYR B 1 262 ? 7.336 -32.5 -29.25 1 96.62 262 TYR B N 1
ATOM 5721 C CA . TYR B 1 262 ? 6.906 -31.125 -29.406 1 96.62 262 TYR B CA 1
ATOM 5722 C C . TYR B 1 262 ? 8.078 -30.172 -29.25 1 96.62 262 TYR B C 1
ATOM 5724 O O . TYR B 1 262 ? 7.887 -28.984 -28.938 1 96.62 262 TYR B O 1
ATOM 5732 N N . HIS B 1 263 ? 9.336 -30.531 -29.422 1 92.81 263 HIS B N 1
ATOM 5733 C CA . HIS B 1 263 ? 10.539 -29.734 -29.172 1 92.81 263 HIS B CA 1
ATOM 5734 C C . HIS B 1 263 ? 10.578 -28.516 -30.078 1 92.81 263 HIS B C 1
ATOM 5736 O O . HIS B 1 263 ? 11.273 -27.547 -29.781 1 92.81 263 HIS B O 1
ATOM 5742 N N . ASP B 1 264 ? 9.766 -28.438 -31.109 1 94.75 264 ASP B N 1
ATOM 5743 C CA . ASP B 1 264 ? 9.805 -27.344 -32.062 1 94.75 264 ASP B CA 1
ATOM 5744 C C . ASP B 1 264 ? 8.828 -26.234 -31.672 1 94.75 264 ASP B C 1
ATOM 5746 O O . ASP B 1 264 ? 8.789 -25.188 -32.312 1 94.75 264 ASP B O 1
ATOM 5750 N N . TYR B 1 265 ? 8.086 -26.516 -30.688 1 96.44 265 TYR B N 1
ATOM 5751 C CA . TYR B 1 265 ? 7.035 -25.578 -30.297 1 96.44 265 TYR B CA 1
ATOM 5752 C C . TYR B 1 265 ? 7.332 -24.953 -28.938 1 96.44 265 TYR B C 1
ATOM 5754 O O . TYR B 1 265 ? 8.297 -25.328 -28.281 1 96.44 265 TYR B O 1
ATOM 5762 N N . LYS B 1 266 ? 6.539 -23.859 -28.578 1 96.56 266 LYS B N 1
ATOM 5763 C CA . LYS B 1 266 ? 6.672 -23.203 -27.266 1 96.56 266 LYS B CA 1
ATOM 5764 C C . LYS B 1 266 ? 5.91 -23.969 -26.188 1 96.56 266 LYS B C 1
ATOM 5766 O O . LYS B 1 266 ? 4.766 -23.641 -25.875 1 96.56 266 LYS B O 1
ATOM 5771 N N . ILE B 1 267 ? 6.582 -24.969 -25.656 1 95.88 267 ILE B N 1
ATOM 5772 C CA . ILE B 1 267 ? 5.965 -25.828 -24.641 1 95.88 267 ILE B CA 1
ATOM 5773 C C . ILE B 1 267 ? 6.848 -25.875 -23.406 1 95.88 267 ILE B C 1
ATOM 5775 O O . ILE B 1 267 ? 8.078 -25.953 -23.5 1 95.88 267 ILE B O 1
ATOM 5779 N N . ASN B 1 268 ? 6.234 -25.703 -22.281 1 94.94 268 ASN B N 1
ATOM 5780 C CA . ASN B 1 268 ? 6.887 -25.875 -20.984 1 94.94 268 ASN B CA 1
ATOM 5781 C C . ASN B 1 268 ? 6.23 -26.969 -20.156 1 94.94 268 ASN B C 1
ATOM 5783 O O . ASN B 1 268 ? 5.074 -26.859 -19.766 1 94.94 268 ASN B O 1
ATOM 5787 N N . ILE B 1 269 ? 6.984 -28.047 -19.922 1 95.12 269 ILE B N 1
ATOM 5788 C CA . ILE B 1 269 ? 6.488 -29.172 -19.125 1 95.12 269 ILE B CA 1
ATOM 5789 C C . ILE B 1 269 ? 6.957 -29.016 -17.672 1 95.12 269 ILE B C 1
ATOM 5791 O O . ILE B 1 269 ? 8.156 -28.953 -17.406 1 95.12 269 ILE B O 1
ATOM 5795 N N . HIS B 1 270 ? 6.008 -28.953 -16.766 1 93.31 270 HIS B N 1
ATOM 5796 C CA . HIS B 1 270 ? 6.406 -28.734 -15.375 1 93.31 270 HIS B CA 1
ATOM 5797 C C . HIS B 1 270 ? 5.516 -29.516 -14.414 1 93.31 270 HIS B C 1
ATOM 5799 O O . HIS B 1 270 ? 4.332 -29.734 -14.695 1 93.31 270 HIS B O 1
ATOM 5805 N N . PRO B 1 271 ? 6.098 -29.891 -13.297 1 93.25 271 PRO B N 1
ATOM 5806 C CA . PRO B 1 271 ? 5.285 -30.594 -12.297 1 93.25 271 PRO B CA 1
ATOM 5807 C C . PRO B 1 271 ? 4.398 -29.656 -11.492 1 93.25 271 PRO B C 1
ATOM 5809 O O . PRO B 1 271 ? 4.801 -28.531 -11.195 1 93.25 271 PRO B O 1
ATOM 5812 N N . GLY B 1 272 ? 3.184 -30.031 -11.281 1 91.38 272 GLY B N 1
ATOM 5813 C CA . GLY B 1 272 ? 2.295 -29.516 -10.258 1 91.38 272 GLY B CA 1
ATOM 5814 C C . GLY B 1 272 ? 2.082 -30.469 -9.094 1 91.38 272 GLY B C 1
ATOM 5815 O O . GLY B 1 272 ? 1.656 -31.609 -9.297 1 91.38 272 GLY B O 1
ATOM 5816 N N . TYR B 1 273 ? 2.375 -29.953 -7.945 1 88.12 273 TYR B N 1
ATOM 5817 C CA . TYR B 1 273 ? 2.312 -30.875 -6.809 1 88.12 273 TYR B CA 1
ATOM 5818 C C . TYR B 1 273 ? 0.926 -30.875 -6.18 1 88.12 273 TYR B C 1
ATOM 5820 O O . TYR B 1 273 ? 0.415 -29.812 -5.801 1 88.12 273 TYR B O 1
ATOM 5828 N N . VAL B 1 274 ? 0.391 -32.031 -6.07 1 84.12 274 VAL B N 1
ATOM 5829 C CA . VAL B 1 274 ? -0.941 -32.188 -5.5 1 84.12 274 VAL B CA 1
ATOM 5830 C C . VAL B 1 274 ? -0.897 -31.938 -3.996 1 84.12 274 VAL B C 1
ATOM 5832 O O . VAL B 1 274 ? 0.005 -32.406 -3.305 1 84.12 274 VAL B O 1
ATOM 5835 N N . THR B 1 275 ? -1.788 -31.062 -3.594 1 77.44 275 THR B N 1
ATOM 5836 C CA . THR B 1 275 ? -1.913 -30.781 -2.168 1 77.44 275 THR B CA 1
ATOM 5837 C C . THR B 1 275 ? -3.334 -31.047 -1.685 1 77.44 275 THR B C 1
ATOM 5839 O O . THR B 1 275 ? -4.242 -31.266 -2.492 1 77.44 275 THR B O 1
ATOM 5842 N N . ASP B 1 276 ? -3.418 -31.219 -0.379 1 71.69 276 ASP B N 1
ATOM 5843 C CA . ASP B 1 276 ? -4.754 -31.359 0.188 1 71.69 276 ASP B CA 1
ATOM 5844 C C . ASP B 1 276 ? -5.137 -30.125 1.012 1 71.69 276 ASP B C 1
ATOM 5846 O O . ASP B 1 276 ? -6.012 -30.203 1.877 1 71.69 276 ASP B O 1
ATOM 5850 N N . ASP B 1 277 ? -4.457 -29.109 0.707 1 64 277 ASP B N 1
ATOM 5851 C CA . ASP B 1 277 ? -4.641 -27.875 1.469 1 64 277 ASP B CA 1
ATOM 5852 C C . ASP B 1 277 ? -6.066 -27.344 1.321 1 64 277 ASP B C 1
ATOM 5854 O O . ASP B 1 277 ? -6.574 -26.656 2.207 1 64 277 ASP B O 1
ATOM 5858 N N . PHE B 1 278 ? -6.727 -27.734 0.282 1 62.62 278 PHE B N 1
ATOM 5859 C CA . PHE B 1 278 ? -8.016 -27.141 -0.043 1 62.62 278 PHE B CA 1
ATOM 5860 C C . PHE B 1 278 ? -9.125 -28.188 0.021 1 62.62 278 PHE B C 1
ATOM 5862 O O . PHE B 1 278 ? -10.234 -27.953 -0.46 1 62.62 278 PHE B O 1
ATOM 5869 N N . SER B 1 279 ? -8.641 -29.328 0.505 1 62.5 279 SER B N 1
ATOM 5870 C CA . SER B 1 279 ? -9.586 -30.438 0.59 1 62.5 279 SER B CA 1
ATOM 5871 C C . SER B 1 279 ? -9.945 -30.75 2.039 1 62.5 279 SER B C 1
ATOM 5873 O O . SER B 1 279 ? -9.148 -30.5 2.949 1 62.5 279 SER B O 1
ATOM 5875 N N . SER B 1 280 ? -11.195 -31.016 2.148 1 58.47 280 SER B N 1
ATOM 5876 C CA . SER B 1 280 ? -11.633 -31.422 3.477 1 58.47 280 SER B CA 1
ATOM 5877 C C . SER B 1 280 ? -11.039 -32.781 3.855 1 58.47 280 SER B C 1
ATOM 5879 O O . SER B 1 280 ? -11.008 -33.125 5.035 1 58.47 280 SER B O 1
ATOM 5881 N N . LYS B 1 281 ? -10.57 -33.531 2.852 1 61.81 281 LYS B N 1
ATOM 5882 C CA . LYS B 1 281 ? -10.047 -34.875 3.102 1 61.81 281 LYS B CA 1
ATOM 5883 C C . LYS B 1 281 ? -8.523 -34.906 2.953 1 61.81 281 LYS B C 1
ATOM 5885 O O . LYS B 1 281 ? -7.977 -34.344 2.004 1 61.81 281 LYS B O 1
ATOM 5890 N N . ALA B 1 282 ? -7.883 -35.375 3.965 1 62.62 282 ALA B N 1
ATOM 5891 C CA . ALA B 1 282 ? -6.434 -35.562 3.898 1 62.62 282 ALA B CA 1
ATOM 5892 C C . ALA B 1 282 ? -6.055 -36.531 2.789 1 62.62 282 ALA B C 1
ATOM 5894 O O . ALA B 1 282 ? -6.766 -37.5 2.545 1 62.62 282 ALA B O 1
ATOM 5895 N N . ASN B 1 283 ? -5.23 -36.188 1.92 1 68.62 283 ASN B N 1
ATOM 5896 C CA . ASN B 1 283 ? -4.672 -37.031 0.88 1 68.62 283 ASN B CA 1
ATOM 5897 C C . ASN B 1 283 ? -3.25 -37.469 1.22 1 68.62 283 ASN B C 1
ATOM 5899 O O . ASN B 1 283 ? -2.33 -36.656 1.244 1 68.62 283 ASN B O 1
ATOM 5903 N N . CYS B 1 284 ? -3.092 -38.719 1.501 1 67.62 284 CYS B N 1
ATOM 5904 C CA . CYS B 1 284 ? -1.827 -39.281 1.959 1 67.62 284 CYS B CA 1
ATOM 5905 C C . CYS B 1 284 ? -0.795 -39.281 0.838 1 67.62 284 CYS B C 1
ATOM 5907 O O . CYS B 1 284 ? 0.398 -39.469 1.089 1 67.62 284 CYS B O 1
ATOM 5909 N N . ASN B 1 285 ? -1.245 -38.969 -0.297 1 75.56 285 ASN B N 1
ATOM 5910 C CA . ASN B 1 285 ? -0.308 -39.031 -1.413 1 75.56 285 ASN B CA 1
ATOM 5911 C C . ASN B 1 285 ? 0.333 -37.688 -1.703 1 75.56 285 ASN B C 1
ATOM 5913 O O . ASN B 1 285 ? 1.192 -37.594 -2.58 1 75.56 285 ASN B O 1
ATOM 5917 N N . CYS B 1 286 ? 0.015 -36.75 -0.937 1 82.44 286 CYS B N 1
ATOM 5918 C CA . CYS B 1 286 ? 0.571 -35.438 -1.189 1 82.44 286 CYS B CA 1
ATOM 5919 C C . CYS B 1 286 ? 2.057 -35.375 -0.855 1 82.44 286 CYS B C 1
ATOM 5921 O O . CYS B 1 286 ? 2.525 -36.125 0.001 1 82.44 286 CYS B O 1
ATOM 5923 N N . MET B 1 287 ? 2.729 -34.562 -1.519 1 82.88 287 MET B N 1
ATOM 5924 C CA . MET B 1 287 ? 4.168 -34.406 -1.319 1 82.88 287 MET B CA 1
ATOM 5925 C C . MET B 1 287 ? 4.473 -33.156 -0.482 1 82.88 287 MET B C 1
ATOM 5927 O O . MET B 1 287 ? 3.973 -32.062 -0.773 1 82.88 287 MET B O 1
ATOM 5931 N N . ASP B 1 288 ? 5.25 -33.344 0.56 1 78.94 288 ASP B N 1
ATOM 5932 C CA . ASP B 1 288 ? 5.77 -32.188 1.273 1 78.94 288 ASP B CA 1
ATOM 5933 C C . ASP B 1 288 ? 7.047 -31.656 0.617 1 78.94 288 ASP B C 1
ATOM 5935 O O . ASP B 1 288 ? 7.434 -32.125 -0.457 1 78.94 288 ASP B O 1
ATOM 5939 N N . PHE B 1 289 ? 7.695 -30.703 1.175 1 80.12 289 PHE B N 1
ATOM 5940 C CA . PHE B 1 289 ? 8.828 -30.062 0.518 1 80.12 289 PHE B CA 1
ATOM 5941 C C . PHE B 1 289 ? 10.008 -31.016 0.416 1 80.12 289 PHE B C 1
ATOM 5943 O O . PHE B 1 289 ? 10.773 -30.969 -0.553 1 80.12 289 PHE B O 1
ATOM 5950 N N . SER B 1 290 ? 10.141 -31.781 1.454 1 81.38 290 SER B N 1
ATOM 5951 C CA . SER B 1 290 ? 11.203 -32.781 1.376 1 81.38 290 SER B CA 1
ATOM 5952 C C . SER B 1 290 ? 10.977 -33.75 0.221 1 81.38 290 SER B C 1
ATOM 5954 O O . SER B 1 290 ? 11.898 -34.031 -0.539 1 81.38 290 SER B O 1
ATOM 5956 N N . ASP B 1 291 ? 9.734 -34.156 0.115 1 86.25 291 ASP B N 1
ATOM 5957 C CA . ASP B 1 291 ? 9.367 -35.062 -0.985 1 86.25 291 ASP B CA 1
ATOM 5958 C C . ASP B 1 291 ? 9.617 -34.406 -2.336 1 86.25 291 ASP B C 1
ATOM 5960 O O . ASP B 1 291 ? 10.141 -35.031 -3.256 1 86.25 291 ASP B O 1
ATOM 5964 N N . ARG B 1 292 ? 9.281 -33.188 -2.424 1 87.5 292 ARG B N 1
ATOM 5965 C CA . ARG B 1 292 ? 9.453 -32.438 -3.664 1 87.5 292 ARG B CA 1
ATOM 5966 C C . ARG B 1 292 ? 10.93 -32.344 -4.043 1 87.5 292 ARG B C 1
ATOM 5968 O O . ARG B 1 292 ? 11.289 -32.531 -5.207 1 87.5 292 ARG B O 1
ATOM 5975 N N . GLY B 1 293 ? 11.656 -32 -3.031 1 85.31 293 GLY B N 1
ATOM 5976 C CA . GLY B 1 293 ? 13.094 -31.938 -3.266 1 85.31 293 GLY B CA 1
ATOM 5977 C C . GLY B 1 293 ? 13.68 -33.25 -3.781 1 85.31 293 GLY B C 1
ATOM 5978 O O . GLY B 1 293 ? 14.43 -33.25 -4.762 1 85.31 293 GLY B O 1
ATOM 5979 N N . ASN B 1 294 ? 13.305 -34.25 -3.156 1 87.81 294 ASN B N 1
ATOM 5980 C CA . ASN B 1 294 ? 13.773 -35.594 -3.574 1 87.81 294 ASN B CA 1
ATOM 5981 C C . ASN B 1 294 ? 13.336 -35.906 -5 1 87.81 294 ASN B C 1
ATOM 5983 O O . ASN B 1 294 ? 14.102 -36.469 -5.777 1 87.81 294 ASN B O 1
ATOM 5987 N N . PHE B 1 295 ? 12.148 -35.594 -5.227 1 91.38 295 PHE B N 1
ATOM 5988 C CA . PHE B 1 295 ? 11.609 -35.812 -6.562 1 91.38 295 PHE B CA 1
ATOM 5989 C C . PHE B 1 295 ? 12.43 -35.062 -7.602 1 91.38 295 PHE B C 1
ATOM 5991 O O . PHE B 1 295 ? 12.867 -35.625 -8.594 1 91.38 295 PHE B O 1
ATOM 5998 N N . VAL B 1 296 ? 12.656 -33.781 -7.391 1 90.69 296 VAL B N 1
ATOM 5999 C CA . VAL B 1 296 ? 13.375 -32.938 -8.328 1 90.69 296 VAL B CA 1
ATOM 6000 C C . VAL B 1 296 ? 14.789 -33.469 -8.531 1 90.69 296 VAL B C 1
ATOM 6002 O O . VAL B 1 296 ? 15.25 -33.594 -9.664 1 90.69 296 VAL B O 1
ATOM 6005 N N . ILE B 1 297 ? 15.406 -33.781 -7.473 1 88.56 297 ILE B N 1
ATOM 6006 C CA . ILE B 1 297 ? 16.781 -34.281 -7.523 1 88.56 297 ILE B CA 1
ATOM 6007 C C . ILE B 1 297 ? 16.844 -35.594 -8.281 1 88.56 297 ILE B C 1
ATOM 6009 O O . ILE B 1 297 ? 17.719 -35.812 -9.109 1 88.56 297 ILE B O 1
ATOM 6013 N N . LYS B 1 298 ? 15.914 -36.406 -8.008 1 91.12 298 LYS B N 1
ATOM 6014 C CA . LYS B 1 298 ? 15.859 -37.719 -8.688 1 91.12 298 LYS B CA 1
ATOM 6015 C C . LYS B 1 298 ? 15.656 -37.531 -10.188 1 91.12 298 LYS B C 1
ATOM 6017 O O . LYS B 1 298 ? 16.359 -38.156 -10.992 1 91.12 298 LYS B O 1
ATOM 6022 N N . GLN B 1 299 ? 14.68 -36.75 -10.562 1 92.94 299 GLN B N 1
ATOM 6023 C CA . GLN B 1 299 ? 14.422 -36.469 -11.969 1 92.94 299 GLN B CA 1
ATOM 6024 C C . GLN B 1 299 ? 15.664 -35.938 -12.664 1 92.94 299 GLN B C 1
ATOM 6026 O O . GLN B 1 299 ? 15.969 -36.312 -13.797 1 92.94 299 GLN B O 1
ATOM 6031 N N . HIS B 1 300 ? 16.344 -35.094 -12.031 1 89.81 300 HIS B N 1
ATOM 6032 C CA . HIS B 1 300 ? 17.562 -34.469 -12.57 1 89.81 300 HIS B CA 1
ATOM 6033 C C . HIS B 1 300 ? 18.703 -35.5 -12.648 1 89.81 300 HIS B C 1
ATOM 6035 O O . HIS B 1 300 ? 19.281 -35.688 -13.719 1 89.81 300 HIS B O 1
ATOM 6041 N N . ASP B 1 301 ? 18.969 -36.219 -11.562 1 89 301 ASP B N 1
ATOM 6042 C CA . ASP B 1 301 ? 20.156 -37.062 -11.445 1 89 301 ASP B CA 1
ATOM 6043 C C . ASP B 1 301 ? 19.984 -38.344 -12.219 1 89 301 ASP B C 1
ATOM 6045 O O . ASP B 1 301 ? 20.891 -38.812 -12.906 1 89 301 ASP B O 1
ATOM 6049 N N . LEU B 1 302 ? 18.859 -38.906 -12.047 1 91.56 302 LEU B N 1
ATOM 6050 C CA . LEU B 1 302 ? 18.672 -40.25 -12.594 1 91.56 302 LEU B CA 1
ATOM 6051 C C . LEU B 1 302 ? 18.203 -40.188 -14.047 1 91.56 302 LEU B C 1
ATOM 6053 O O . LEU B 1 302 ? 18.562 -41.031 -14.859 1 91.56 302 LEU B O 1
ATOM 6057 N N . TYR B 1 303 ? 17.406 -39.156 -14.359 1 93 303 TYR B N 1
ATOM 6058 C CA . TYR B 1 303 ? 16.75 -39.188 -15.672 1 93 303 TYR B CA 1
ATOM 6059 C C . TYR B 1 303 ? 17.203 -38.031 -16.531 1 93 303 TYR B C 1
ATOM 6061 O O . TYR B 1 303 ? 16.797 -37.906 -17.703 1 93 303 TYR B O 1
ATOM 6069 N N . GLY B 1 304 ? 17.906 -37.062 -16 1 89.12 304 GLY B N 1
ATOM 6070 C CA . GLY B 1 304 ? 18.453 -35.938 -16.766 1 89.12 304 GLY B CA 1
ATOM 6071 C C . GLY B 1 304 ? 17.406 -34.906 -17.125 1 89.12 304 GLY B C 1
ATOM 6072 O O . GLY B 1 304 ? 17.562 -34.156 -18.094 1 89.12 304 GLY B O 1
ATOM 6073 N N . ILE B 1 305 ? 16.344 -34.906 -16.453 1 91.62 305 ILE B N 1
ATOM 6074 C CA . ILE B 1 305 ? 15.273 -33.938 -16.703 1 91.62 305 ILE B CA 1
ATOM 6075 C C . ILE B 1 305 ? 15.688 -32.562 -16.172 1 91.62 305 ILE B C 1
ATOM 6077 O O . ILE B 1 305 ? 16.125 -32.438 -15.031 1 91.62 305 ILE B O 1
ATOM 6081 N N . PRO B 1 306 ? 15.547 -31.562 -17.016 1 84.88 306 PRO B N 1
ATOM 6082 C CA . PRO B 1 306 ? 16 -30.234 -16.625 1 84.88 306 PRO B CA 1
ATOM 6083 C C . PRO B 1 306 ? 14.984 -29.484 -15.758 1 84.88 306 PRO B C 1
ATOM 6085 O O . PRO B 1 306 ? 14.5 -28.422 -16.156 1 84.88 306 PRO B O 1
ATOM 6088 N N . ILE B 1 307 ? 14.648 -30.047 -14.695 1 82.69 307 ILE B N 1
ATOM 6089 C CA . ILE B 1 307 ? 13.844 -29.312 -13.727 1 82.69 307 ILE B CA 1
ATOM 6090 C C . ILE B 1 307 ? 14.711 -28.312 -12.984 1 82.69 307 ILE B C 1
ATOM 6092 O O . ILE B 1 307 ? 15.836 -28.625 -12.57 1 82.69 307 ILE B O 1
ATOM 6096 N N . SER B 1 308 ? 14.164 -27.109 -12.914 1 77.81 308 SER B N 1
ATOM 6097 C CA . SER B 1 308 ? 15.008 -26.047 -12.383 1 77.81 308 SER B CA 1
ATOM 6098 C C . SER B 1 308 ? 15.398 -26.328 -10.938 1 77.81 308 SER B C 1
ATOM 6100 O O . SER B 1 308 ? 14.539 -26.547 -10.086 1 77.81 308 SER B O 1
ATOM 6102 N N . LEU B 1 309 ? 16.656 -26.391 -10.734 1 84.88 309 LEU B N 1
ATOM 6103 C CA . LEU B 1 309 ? 17.25 -26.531 -9.398 1 84.88 309 LEU B CA 1
ATOM 6104 C C . LEU B 1 309 ? 17.484 -25.156 -8.773 1 84.88 309 LEU B C 1
ATOM 6106 O O . LEU B 1 309 ? 17.656 -25.062 -7.555 1 84.88 309 LEU B O 1
ATOM 6110 N N . TYR B 1 310 ? 17.453 -24.172 -9.609 1 88.31 310 TYR B N 1
ATOM 6111 C CA . TYR B 1 310 ? 17.766 -22.812 -9.172 1 88.31 310 TYR B CA 1
ATOM 6112 C C . TYR B 1 310 ? 16.5 -22.031 -8.891 1 88.31 310 TYR B C 1
ATOM 6114 O O . TYR B 1 310 ? 15.562 -22.031 -9.695 1 88.31 310 TYR B O 1
ATOM 6122 N N . PRO B 1 311 ? 16.453 -21.422 -7.734 1 86.38 311 PRO B N 1
ATOM 6123 C CA . PRO B 1 311 ? 15.25 -20.688 -7.387 1 86.38 311 PRO B CA 1
ATOM 6124 C C . PRO B 1 311 ? 14.914 -19.594 -8.398 1 86.38 311 PRO B C 1
ATOM 6126 O O . PRO B 1 311 ? 15.82 -18.969 -8.961 1 86.38 311 PRO B O 1
ATOM 6129 N N . LYS B 1 312 ? 13.633 -19.5 -8.719 1 79.44 312 LYS B N 1
ATOM 6130 C CA . LYS B 1 312 ? 13.156 -18.406 -9.562 1 79.44 312 LYS B CA 1
ATOM 6131 C C . LYS B 1 312 ? 12.703 -17.219 -8.711 1 79.44 312 LYS B C 1
ATOM 6133 O O . LYS B 1 312 ? 12.102 -17.391 -7.656 1 79.44 312 LYS B O 1
ATOM 6138 N N . PRO B 1 313 ? 13.125 -16.062 -9.203 1 68.81 313 PRO B N 1
ATOM 6139 C CA . PRO B 1 313 ? 12.672 -14.906 -8.43 1 68.81 313 PRO B CA 1
ATOM 6140 C C . PRO B 1 313 ? 11.156 -14.758 -8.422 1 68.81 313 PRO B C 1
ATOM 6142 O O . PRO B 1 313 ? 10.484 -15.117 -9.391 1 68.81 313 PRO B O 1
ATOM 6145 N N . SER B 1 314 ? 10.742 -14.578 -7.273 1 64.19 314 SER B N 1
ATOM 6146 C CA . SER B 1 314 ? 9.312 -14.281 -7.176 1 64.19 314 SER B CA 1
ATOM 6147 C C . SER B 1 314 ? 9.047 -12.789 -7.352 1 64.19 314 SER B C 1
ATOM 6149 O O . SER B 1 314 ? 9.742 -11.961 -6.77 1 64.19 314 SER B O 1
ATOM 6151 N N . PHE B 1 315 ? 8.5 -12.328 -8.547 1 59.41 315 PHE B N 1
ATOM 6152 C CA . PHE B 1 315 ? 8.344 -10.883 -8.727 1 59.41 315 PHE B CA 1
ATOM 6153 C C . PHE B 1 315 ? 6.973 -10.43 -8.234 1 59.41 315 PHE B C 1
ATOM 6155 O O . PHE B 1 315 ? 6.641 -9.242 -8.32 1 59.41 315 PHE B O 1
ATOM 6162 N N . GLY B 1 316 ? 6.305 -11.352 -7.5 1 66.81 316 GLY B N 1
ATOM 6163 C CA . GLY B 1 316 ? 5.047 -10.812 -7.004 1 66.81 316 GLY B CA 1
ATOM 6164 C C . GLY B 1 316 ? 4.277 -11.797 -6.145 1 66.81 316 GLY B C 1
ATOM 6165 O O . GLY B 1 316 ? 4.633 -12.977 -6.07 1 66.81 316 GLY B O 1
ATOM 6166 N N . GLU B 1 317 ? 3.453 -11.109 -5.379 1 79.56 317 GLU B N 1
ATOM 6167 C CA . GLU B 1 317 ? 2.602 -11.922 -4.512 1 79.56 317 GLU B CA 1
ATOM 6168 C C . GLU B 1 317 ? 1.488 -12.594 -5.305 1 79.56 317 GLU B C 1
ATOM 6170 O O . GLU B 1 317 ? 1.276 -12.289 -6.477 1 79.56 317 GLU B O 1
ATOM 6175 N N . CYS B 1 318 ? 1.02 -13.586 -4.766 1 89.5 318 CYS B N 1
ATOM 6176 C CA . CYS B 1 318 ? -0.163 -14.281 -5.262 1 89.5 318 CYS B CA 1
ATOM 6177 C C . CYS B 1 318 ? -1.268 -13.297 -5.613 1 89.5 318 CYS B C 1
ATOM 6179 O O . CYS B 1 318 ? -1.413 -12.258 -4.961 1 89.5 318 CYS B O 1
ATOM 6181 N N . SER B 1 319 ? -2.037 -13.633 -6.656 1 91.75 319 SER B N 1
ATOM 6182 C CA . SER B 1 319 ? -3.143 -12.789 -7.098 1 91.75 319 SER B CA 1
ATOM 6183 C C . SER B 1 319 ? -4.16 -12.586 -5.98 1 91.75 319 SER B C 1
ATOM 6185 O O . SER B 1 319 ? -4.844 -11.555 -5.938 1 91.75 319 SER B O 1
ATOM 6187 N N . ALA B 1 320 ? -4.234 -13.531 -5.051 1 94.38 320 ALA B N 1
ATOM 6188 C CA . ALA B 1 320 ? -5.188 -13.43 -3.951 1 94.38 320 ALA B CA 1
ATOM 6189 C C . ALA B 1 320 ? -4.902 -12.195 -3.092 1 94.38 320 ALA B C 1
ATOM 6191 O O . ALA B 1 320 ? -5.789 -11.703 -2.389 1 94.38 320 ALA B O 1
ATOM 6192 N N . ARG B 1 321 ? -3.68 -11.703 -3.229 1 94.56 321 ARG B N 1
ATOM 6193 C CA . ARG B 1 321 ? -3.258 -10.562 -2.414 1 94.56 321 ARG B CA 1
ATOM 6194 C C . ARG B 1 321 ? -3.291 -9.273 -3.221 1 94.56 321 ARG B C 1
ATOM 6196 O O . ARG B 1 321 ? -2.928 -8.203 -2.715 1 94.56 321 ARG B O 1
ATOM 6203 N N . HIS B 1 322 ? -3.613 -9.383 -4.391 1 95.81 322 HIS B N 1
ATOM 6204 C CA . HIS B 1 322 ? -3.625 -8.188 -5.227 1 95.81 322 HIS B CA 1
ATOM 6205 C C . HIS B 1 322 ? -4.969 -7.473 -5.145 1 95.81 322 HIS B C 1
ATOM 6207 O O . HIS B 1 322 ? -6.023 -8.117 -5.148 1 95.81 322 HIS B O 1
ATOM 6213 N N . LEU B 1 323 ? -4.953 -6.188 -5.094 1 96.44 323 LEU B N 1
ATOM 6214 C CA . LEU B 1 323 ? -6.137 -5.352 -4.926 1 96.44 323 LEU B CA 1
ATOM 6215 C C . LEU B 1 323 ? -7.148 -5.605 -6.039 1 96.44 323 LEU B C 1
ATOM 6217 O O . LEU B 1 323 ? -8.344 -5.762 -5.777 1 96.44 323 LEU B O 1
ATOM 6221 N N . ASN B 1 324 ? -6.641 -5.707 -7.297 1 97.06 324 ASN B N 1
ATOM 6222 C CA . ASN B 1 324 ? -7.504 -5.801 -8.469 1 97.06 324 ASN B CA 1
ATOM 6223 C C . ASN B 1 324 ? -7.395 -7.164 -9.141 1 97.06 324 ASN B C 1
ATOM 6225 O O . ASN B 1 324 ? -7.219 -7.25 -10.359 1 97.06 324 ASN B O 1
ATOM 6229 N N . SER B 1 325 ? -7.527 -8.18 -8.383 1 97.44 325 SER B N 1
ATOM 6230 C CA . SER B 1 325 ? -7.566 -9.547 -8.898 1 97.44 325 SER B CA 1
ATOM 6231 C C . SER B 1 325 ? -8.719 -10.336 -8.281 1 97.44 325 SER B C 1
ATOM 6233 O O . SER B 1 325 ? -8.898 -10.32 -7.062 1 97.44 325 SER B O 1
ATOM 6235 N N . PHE B 1 326 ? -9.508 -11 -9.141 1 98.12 326 PHE B N 1
ATOM 6236 C CA . PHE B 1 326 ? -10.703 -11.688 -8.648 1 98.12 326 PHE B CA 1
ATOM 6237 C C . PHE B 1 326 ? -10.945 -12.969 -9.43 1 98.12 326 PHE B C 1
ATOM 6239 O O . PHE B 1 326 ? -10.5 -13.102 -10.57 1 98.12 326 PHE B O 1
ATOM 6246 N N . VAL B 1 327 ? -11.57 -13.852 -8.766 1 97.94 327 VAL B N 1
ATOM 6247 C CA . VAL B 1 327 ? -12.125 -15.047 -9.398 1 97.94 327 VAL B CA 1
ATOM 6248 C C . VAL B 1 327 ? -13.641 -14.914 -9.523 1 97.94 327 VAL B C 1
ATOM 6250 O O . VAL B 1 327 ? -14.32 -14.57 -8.555 1 97.94 327 VAL B O 1
ATOM 6253 N N . ILE B 1 328 ? -14.148 -15.125 -10.703 1 98.19 328 ILE B N 1
ATOM 6254 C CA . ILE B 1 328 ? -15.586 -15.016 -10.961 1 98.19 328 ILE B CA 1
ATOM 6255 C C . ILE B 1 328 ? -16.156 -16.391 -11.242 1 98.19 328 ILE B C 1
ATOM 6257 O O . ILE B 1 328 ? -15.734 -17.078 -12.172 1 98.19 328 ILE B O 1
ATOM 6261 N N . GLY B 1 329 ? -17.141 -16.766 -10.461 1 96.56 329 GLY B N 1
ATOM 6262 C CA . GLY B 1 329 ? -17.828 -18.031 -10.68 1 96.56 329 GLY B CA 1
ATOM 6263 C C . GLY B 1 329 ? -18.969 -17.922 -11.68 1 96.56 329 GLY B C 1
ATOM 6264 O O . GLY B 1 329 ? -19.234 -16.828 -12.203 1 96.56 329 GLY B O 1
ATOM 6265 N N . PRO B 1 330 ? -19.609 -19.047 -11.93 1 95.69 330 PRO B N 1
ATOM 6266 C CA . PRO B 1 330 ? -20.609 -19.109 -12.992 1 95.69 330 PRO B CA 1
ATOM 6267 C C . PRO B 1 330 ? -21.859 -18.266 -12.68 1 95.69 330 PRO B C 1
ATOM 6269 O O . PRO B 1 330 ? -22.594 -17.891 -13.594 1 95.69 330 PRO B O 1
ATOM 6272 N N . SER B 1 331 ? -22.094 -17.984 -11.461 1 94.38 331 SER B N 1
ATOM 6273 C CA . SER B 1 331 ? -23.266 -17.219 -11.078 1 94.38 331 SER B CA 1
ATOM 6274 C C . SER B 1 331 ? -22.906 -15.781 -10.734 1 94.38 331 SER B C 1
ATOM 6276 O O . SER B 1 331 ? -23.719 -15.055 -10.148 1 94.38 331 SER B O 1
ATOM 6278 N N . GLY B 1 332 ? -21.672 -15.445 -11 1 96.69 332 GLY B N 1
ATOM 6279 C CA . GLY B 1 332 ? -21.219 -14.086 -10.742 1 96.69 332 GLY B CA 1
ATOM 6280 C C . GLY B 1 332 ? -20.625 -13.906 -9.367 1 96.69 332 GLY B C 1
ATOM 6281 O O . GLY B 1 332 ? -20.234 -12.797 -8.992 1 96.69 332 GLY B O 1
ATOM 6282 N N . GLU B 1 333 ? -20.547 -14.984 -8.57 1 96.25 333 GLU B N 1
ATOM 6283 C CA . GLU B 1 333 ? -19.922 -14.898 -7.258 1 96.25 333 GLU B CA 1
ATOM 6284 C C . GLU B 1 333 ? -18.422 -14.578 -7.387 1 96.25 333 GLU B C 1
ATOM 6286 O O . GLU B 1 333 ? -17.781 -15.016 -8.344 1 96.25 333 GLU B O 1
ATOM 6291 N N . LEU B 1 334 ? -17.922 -13.828 -6.453 1 97.5 334 LEU B N 1
ATOM 6292 C CA . LEU B 1 334 ? -16.531 -13.375 -6.488 1 97.5 334 LEU B CA 1
ATOM 6293 C C . LEU B 1 334 ? -15.719 -14.07 -5.406 1 97.5 334 LEU B C 1
ATOM 6295 O O . LEU B 1 334 ? -16.188 -14.258 -4.285 1 97.5 334 LEU B O 1
ATOM 6299 N N . TYR B 1 335 ? -14.484 -14.43 -5.781 1 96.75 335 TYR B N 1
ATOM 6300 C CA . TYR B 1 335 ? -13.5 -14.969 -4.852 1 96.75 335 TYR B CA 1
ATOM 6301 C C . TYR B 1 335 ? -12.148 -14.289 -5.039 1 96.75 335 TYR B C 1
ATOM 6303 O O . TYR B 1 335 ? -11.914 -13.617 -6.047 1 96.75 335 TYR B O 1
ATOM 6311 N N . LYS B 1 336 ? -11.273 -14.477 -4.062 1 96.56 336 LYS B N 1
ATOM 6312 C CA . LYS B 1 336 ? -9.914 -13.961 -4.18 1 96.56 336 LYS B CA 1
ATOM 6313 C C . LYS B 1 336 ? -8.945 -15.062 -4.602 1 96.56 336 LYS B C 1
ATOM 6315 O O . LYS B 1 336 ? -7.918 -14.789 -5.227 1 96.56 336 LYS B O 1
ATOM 6320 N N . CYS B 1 337 ? -9.242 -16.234 -4.273 1 95 337 CYS B N 1
ATOM 6321 C CA . CYS B 1 337 ? -8.359 -17.359 -4.531 1 95 337 CYS B CA 1
ATOM 6322 C C . CYS B 1 337 ? -9.016 -18.344 -5.5 1 95 337 CYS B C 1
ATOM 6324 O O . CYS B 1 337 ? -10.211 -18.625 -5.395 1 95 337 CYS B O 1
ATOM 6326 N N . TRP B 1 338 ? -8.172 -18.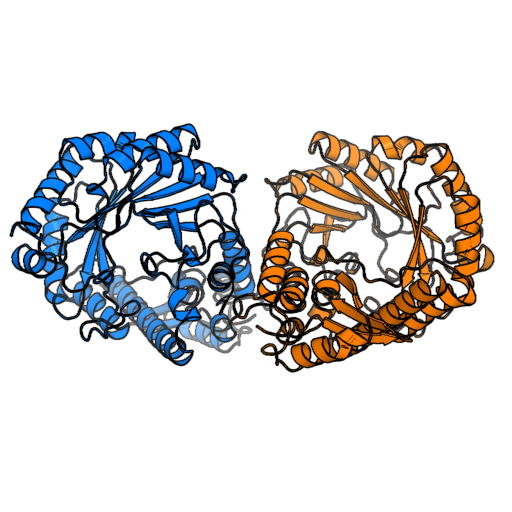906 -6.332 1 90.81 338 TRP B N 1
ATOM 6327 C CA . TRP B 1 338 ? -8.656 -19.875 -7.312 1 90.81 338 TRP B CA 1
ATOM 6328 C C . TRP B 1 338 ? -9.289 -21.078 -6.621 1 90.81 338 TRP B C 1
ATOM 6330 O O . TRP B 1 338 ? -10.297 -21.609 -7.094 1 90.81 338 TRP B O 1
ATOM 6340 N N . ASN B 1 339 ? -8.734 -21.344 -5.531 1 86.75 339 ASN B N 1
ATOM 6341 C CA . ASN B 1 339 ? -9.133 -22.578 -4.852 1 86.75 339 ASN B CA 1
ATOM 6342 C C . ASN B 1 339 ? -10.438 -22.391 -4.086 1 86.75 339 ASN B C 1
ATOM 6344 O O . ASN B 1 339 ? -11.008 -23.359 -3.576 1 86.75 339 ASN B O 1
ATOM 6348 N N . ASP B 1 340 ? -10.891 -21.203 -4.051 1 91.38 340 ASP B N 1
ATOM 6349 C CA . ASP B 1 340 ? -12.086 -20.906 -3.273 1 91.38 340 ASP B CA 1
ATOM 6350 C C . ASP B 1 340 ? -13.352 -21.125 -4.109 1 91.38 340 ASP B C 1
ATOM 6352 O O . ASP B 1 340 ? -14.461 -21.125 -3.572 1 91.38 340 ASP B O 1
ATOM 6356 N N . ILE B 1 341 ? -13.172 -21.312 -5.355 1 89.88 341 ILE B N 1
ATOM 6357 C CA . ILE B 1 341 ? -14.32 -21.344 -6.254 1 89.88 341 ILE B CA 1
ATOM 6358 C C . ILE B 1 341 ? -15.297 -22.422 -5.805 1 89.88 341 ILE B C 1
ATOM 6360 O O . ILE B 1 341 ? -14.898 -23.562 -5.535 1 89.88 341 ILE B O 1
ATOM 6364 N N . GLY B 1 342 ? -16.547 -22.062 -5.715 1 87.38 342 GLY B N 1
ATOM 6365 C CA . GLY B 1 342 ? -17.594 -23 -5.344 1 87.38 342 GLY B CA 1
ATOM 6366 C C . GLY B 1 342 ? -17.875 -23.031 -3.852 1 87.38 342 GLY B C 1
ATOM 6367 O O . GLY B 1 342 ? -18.891 -23.578 -3.412 1 87.38 342 GLY B O 1
ATOM 6368 N N . LEU B 1 343 ? -16.969 -22.562 -3.082 1 88.88 343 LEU B N 1
ATOM 6369 C CA . LEU B 1 343 ? -17.156 -22.516 -1.637 1 88.88 343 LEU B CA 1
ATOM 6370 C C . LEU B 1 343 ? -17.922 -21.266 -1.232 1 88.88 343 LEU B C 1
ATOM 6372 O O . LEU B 1 343 ? -17.406 -20.141 -1.354 1 88.88 343 LEU B O 1
ATOM 6376 N N . GLN B 1 344 ? -18.984 -21.484 -0.705 1 90 344 GLN B N 1
ATOM 6377 C CA . GLN B 1 344 ? -19.875 -20.375 -0.395 1 90 344 GLN B CA 1
ATOM 6378 C C . GLN B 1 344 ? -19.281 -19.469 0.688 1 90 344 GLN B C 1
ATOM 6380 O O . GLN B 1 344 ? -19.391 -18.25 0.62 1 90 344 GLN B O 1
ATOM 6385 N N . ASP B 1 345 ? -18.688 -20.062 1.62 1 90.38 345 ASP B N 1
ATOM 6386 C CA . ASP B 1 345 ? -18.156 -19.312 2.752 1 90.38 345 ASP B CA 1
ATOM 6387 C C . ASP B 1 345 ? -16.922 -18.516 2.348 1 90.38 345 ASP B C 1
ATOM 6389 O O . ASP B 1 345 ? -16.406 -17.703 3.135 1 90.38 345 ASP B O 1
ATOM 6393 N N . LYS B 1 346 ? -16.516 -18.688 1.159 1 93.5 346 LYS B N 1
ATOM 6394 C CA . LYS B 1 346 ? -15.328 -17.969 0.694 1 93.5 346 LYS B CA 1
ATOM 6395 C C . LYS B 1 346 ? -15.695 -16.906 -0.343 1 93.5 346 LYS B C 1
ATOM 6397 O O . LYS B 1 346 ? -14.82 -16.312 -0.975 1 93.5 346 LYS B O 1
ATOM 6402 N N . GLU B 1 347 ? -16.938 -16.719 -0.511 1 94.62 347 GLU B N 1
ATOM 6403 C CA . GLU B 1 347 ? -17.391 -15.68 -1.423 1 94.62 347 GLU B CA 1
ATOM 6404 C C . GLU B 1 347 ? -17.156 -14.289 -0.836 1 94.62 347 GLU B C 1
ATOM 6406 O O . GLU B 1 347 ? -17.484 -14.031 0.322 1 94.62 347 GLU B O 1
ATOM 6411 N N . ILE B 1 348 ? -16.609 -13.43 -1.613 1 95.25 348 ILE B N 1
ATOM 6412 C CA . ILE B 1 348 ? -16.344 -12.078 -1.141 1 95.25 348 ILE B CA 1
ATOM 6413 C C . ILE B 1 348 ? -17.391 -11.117 -1.695 1 95.25 348 ILE B C 1
ATOM 6415 O O . ILE B 1 348 ? -17.266 -9.898 -1.574 1 95.25 348 ILE B O 1
ATOM 6419 N N . GLY B 1 349 ? -18.344 -11.617 -2.373 1 94.38 349 GLY B N 1
ATOM 6420 C CA . GLY B 1 349 ? -19.406 -10.82 -2.975 1 94.38 349 GLY B CA 1
ATOM 6421 C C . GLY B 1 349 ? -19.844 -11.344 -4.336 1 94.38 349 GLY B C 1
ATOM 6422 O O . GLY B 1 349 ? -19.688 -12.523 -4.633 1 94.38 349 GLY B O 1
ATOM 6423 N N . ASN B 1 350 ? -20.469 -10.445 -5.016 1 96.19 350 ASN B N 1
ATOM 6424 C CA . ASN B 1 350 ? -20.938 -10.703 -6.375 1 96.19 350 ASN B CA 1
ATOM 6425 C C . ASN B 1 350 ? -20.625 -9.539 -7.309 1 96.19 350 ASN B C 1
ATOM 6427 O O . ASN B 1 350 ? -20.484 -8.398 -6.867 1 96.19 350 ASN B O 1
ATOM 6431 N N . ILE B 1 351 ? -20.484 -9.875 -8.531 1 96.69 351 ILE B N 1
ATOM 6432 C CA . ILE B 1 351 ? -20.109 -8.859 -9.508 1 96.69 351 ILE B CA 1
ATOM 6433 C C . ILE B 1 351 ? -21.156 -7.75 -9.531 1 96.69 351 ILE B C 1
ATOM 6435 O O . ILE B 1 351 ? -20.859 -6.613 -9.898 1 96.69 351 ILE B O 1
ATOM 6439 N N . SER B 1 352 ? -22.359 -8 -9.117 1 93.38 352 SER B N 1
ATOM 6440 C CA . SER B 1 352 ? -23.422 -7.016 -9.117 1 93.38 352 SER B CA 1
ATOM 6441 C C . SER B 1 352 ? -23.391 -6.168 -7.848 1 93.38 352 SER B C 1
ATOM 6443 O O . SER B 1 352 ? -24.031 -5.117 -7.785 1 93.38 352 SER B O 1
ATOM 6445 N N . ASP B 1 353 ? -22.719 -6.629 -6.875 1 90.5 353 ASP B N 1
ATOM 6446 C CA . ASP B 1 353 ? -22.688 -5.949 -5.582 1 90.5 353 ASP B CA 1
ATOM 6447 C C . ASP B 1 353 ? -21.328 -6.094 -4.914 1 90.5 353 ASP B C 1
ATOM 6449 O O . ASP B 1 353 ? -21.219 -6.625 -3.809 1 90.5 353 ASP B O 1
ATOM 6453 N N . PHE B 1 354 ? -20.359 -5.562 -5.531 1 91 354 PHE B N 1
ATOM 6454 C CA . PHE B 1 354 ? -19.016 -5.723 -5.02 1 91 354 PHE B CA 1
ATOM 6455 C C . PHE B 1 354 ? -18.594 -4.5 -4.211 1 91 354 PHE B C 1
ATOM 6457 O O . PHE B 1 354 ? -18.922 -3.367 -4.574 1 91 354 PHE B O 1
ATOM 6464 N N . SER B 1 355 ? -17.969 -4.812 -3.057 1 88.62 355 SER B N 1
ATOM 6465 C CA . SER B 1 355 ? -17.281 -3.787 -2.268 1 88.62 355 SER B CA 1
ATOM 6466 C C . SER B 1 355 ? -15.922 -4.266 -1.797 1 88.62 355 SER B C 1
ATOM 6468 O O . SER B 1 355 ? -15.797 -5.352 -1.224 1 88.62 355 SER B O 1
ATOM 6470 N N . ASN B 1 356 ? -14.953 -3.451 -1.985 1 85.62 356 ASN B N 1
ATOM 6471 C CA . ASN B 1 356 ? -13.609 -3.793 -1.521 1 85.62 356 ASN B CA 1
ATOM 6472 C C . ASN B 1 356 ? -13.523 -3.764 0.002 1 85.62 356 ASN B C 1
ATOM 6474 O O . ASN B 1 356 ? -12.5 -4.145 0.575 1 85.62 356 ASN B O 1
ATOM 6478 N N . LEU B 1 357 ? -14.578 -3.379 0.58 1 86.94 357 LEU B N 1
ATOM 6479 C CA . LEU B 1 357 ? -14.578 -3.289 2.035 1 86.94 357 LEU B CA 1
ATOM 6480 C C . LEU B 1 357 ? -15.172 -4.551 2.658 1 86.94 357 LEU B C 1
ATOM 6482 O O . LEU B 1 357 ? -15.312 -4.637 3.879 1 86.94 357 LEU B O 1
ATOM 6486 N N . ASN B 1 358 ? -15.438 -5.473 1.767 1 89.5 358 ASN B N 1
ATOM 6487 C CA . ASN B 1 358 ? -15.844 -6.785 2.266 1 89.5 358 ASN B CA 1
ATOM 6488 C C . ASN B 1 358 ? -14.797 -7.371 3.211 1 89.5 358 ASN B C 1
ATOM 6490 O O . ASN B 1 358 ? -13.602 -7.332 2.924 1 89.5 358 ASN B O 1
ATOM 6494 N N . SER B 1 359 ? -15.227 -7.938 4.289 1 91 359 SER B N 1
ATOM 6495 C CA . SER B 1 359 ? -14.328 -8.375 5.348 1 91 359 SER B CA 1
ATOM 6496 C C . SER B 1 359 ? -13.391 -9.477 4.863 1 91 359 SER B C 1
ATOM 6498 O O . SER B 1 359 ? -12.203 -9.469 5.184 1 91 359 SER B O 1
ATOM 6500 N N . LEU B 1 360 ? -13.953 -10.43 4.195 1 93.5 360 LEU B N 1
ATOM 6501 C CA . LEU B 1 360 ? -13.125 -11.516 3.705 1 93.5 360 LEU B CA 1
ATOM 6502 C C . LEU B 1 360 ? -12.133 -11.023 2.654 1 93.5 360 LEU B C 1
ATOM 6504 O O . LEU B 1 360 ? -10.984 -11.469 2.619 1 93.5 360 LEU B O 1
ATOM 6508 N N . CYS B 1 361 ? -12.562 -10.109 1.776 1 94.94 361 CYS B N 1
ATOM 6509 C CA . CYS B 1 361 ? -11.672 -9.484 0.807 1 94.94 361 CYS B CA 1
ATOM 6510 C C . CYS B 1 361 ? -10.5 -8.805 1.505 1 94.94 361 CYS B C 1
ATOM 6512 O O . CYS B 1 361 ? -9.344 -9.023 1.139 1 94.94 361 CYS B O 1
ATOM 6514 N N . LEU B 1 362 ? -10.812 -8.117 2.545 1 95.44 362 LEU B N 1
ATOM 6515 C CA . LEU B 1 362 ? -9.789 -7.43 3.318 1 95.44 362 LEU B CA 1
ATOM 6516 C C . LEU B 1 362 ? -8.875 -8.43 4.023 1 95.44 362 LEU B C 1
ATOM 6518 O O . LEU B 1 362 ? -7.672 -8.195 4.156 1 95.44 362 LEU B O 1
ATOM 6522 N N . LYS B 1 363 ? -9.477 -9.422 4.469 1 93.88 363 LYS B N 1
ATOM 6523 C CA . LYS B 1 363 ? -8.688 -10.469 5.125 1 93.88 363 LYS B CA 1
ATOM 6524 C C . LYS B 1 363 ? -7.629 -11.031 4.18 1 93.88 363 LYS B C 1
ATOM 6526 O O . LYS B 1 363 ? -6.457 -11.141 4.543 1 93.88 363 LYS B O 1
ATOM 6531 N N . TYR B 1 364 ? -7.996 -11.344 2.984 1 94.5 364 TYR B N 1
ATOM 6532 C CA . TYR B 1 364 ? -7.043 -11.844 1.999 1 94.5 364 TYR B CA 1
ATOM 6533 C C . TYR B 1 364 ? -5.969 -10.805 1.706 1 94.5 364 TYR B C 1
ATOM 6535 O O . TYR B 1 364 ? -4.781 -11.133 1.614 1 94.5 364 TYR B O 1
ATOM 6543 N N . LEU B 1 365 ? -6.348 -9.602 1.651 1 94.75 365 LEU B N 1
ATOM 6544 C CA . LEU B 1 365 ? -5.445 -8.523 1.259 1 94.75 365 LEU B CA 1
ATOM 6545 C C . LEU B 1 365 ? -4.461 -8.203 2.377 1 94.75 365 LEU B C 1
ATOM 6547 O O . LEU B 1 365 ? -3.293 -7.902 2.113 1 94.75 365 LEU B O 1
ATOM 6551 N N . LEU B 1 366 ? -4.91 -8.398 3.645 1 94.75 366 LEU B N 1
ATOM 6552 C CA . LEU B 1 366 ? -4.172 -7.699 4.688 1 94.75 366 LEU B CA 1
ATOM 6553 C C . LEU B 1 366 ? -3.768 -8.656 5.805 1 94.75 366 LEU B C 1
ATOM 6555 O O . LEU B 1 366 ? -2.855 -8.367 6.578 1 94.75 366 LEU B O 1
ATOM 6559 N N . ALA B 1 367 ? -4.461 -9.719 5.934 1 92.44 367 ALA B N 1
ATOM 6560 C CA . ALA B 1 367 ? -4.273 -10.523 7.137 1 92.44 367 ALA B CA 1
ATOM 6561 C C . ALA B 1 367 ? -2.986 -11.336 7.059 1 92.44 367 ALA B C 1
ATOM 6563 O O . ALA B 1 367 ? -2.58 -11.766 5.977 1 92.44 367 ALA B O 1
ATOM 6564 N N . ASN B 1 368 ? -2.354 -11.508 8.227 1 91.62 368 ASN B N 1
ATOM 6565 C CA . ASN B 1 368 ? -1.131 -12.289 8.375 1 91.62 368 ASN B CA 1
ATOM 6566 C C . ASN B 1 368 ? -0.138 -11.992 7.254 1 91.62 368 ASN B C 1
ATOM 6568 O O . ASN B 1 368 ? 0.346 -12.914 6.59 1 91.62 368 ASN B O 1
ATOM 6572 N N . ASP B 1 369 ? 0.123 -10.758 7.102 1 93.19 369 ASP B N 1
ATOM 6573 C CA . ASP B 1 369 ? 0.939 -10.227 6.02 1 93.19 369 ASP B CA 1
ATOM 6574 C C . ASP B 1 369 ? 2.416 -10.555 6.227 1 93.19 369 ASP B C 1
ATOM 6576 O O . ASP B 1 369 ? 3.008 -10.172 7.238 1 93.19 369 ASP B O 1
ATOM 6580 N N . PRO B 1 370 ? 3.014 -11.273 5.25 1 93.12 370 PRO B N 1
ATOM 6581 C CA . PRO B 1 370 ? 4.441 -11.562 5.395 1 93.12 370 PRO B CA 1
ATOM 6582 C C . PRO B 1 370 ? 5.305 -10.305 5.41 1 93.12 370 PRO B C 1
ATOM 6584 O O . PRO B 1 370 ? 6.398 -10.305 5.977 1 93.12 370 PRO B O 1
ATOM 6587 N N . LEU B 1 371 ? 4.848 -9.203 4.887 1 93.5 371 LEU B N 1
ATOM 6588 C CA . LEU B 1 371 ? 5.574 -7.941 4.836 1 93.5 371 LEU B CA 1
ATOM 6589 C C . LEU B 1 371 ? 5.629 -7.293 6.215 1 93.5 371 LEU B C 1
ATOM 6591 O O . LEU B 1 371 ? 6.336 -6.301 6.41 1 93.5 371 LEU B O 1
ATOM 6595 N N . GLU B 1 372 ? 4.922 -7.902 7.117 1 92.5 372 GLU B N 1
ATOM 6596 C CA . GLU B 1 372 ? 4.887 -7.383 8.484 1 92.5 372 GLU B CA 1
ATOM 6597 C C . GLU B 1 372 ? 5.281 -8.461 9.492 1 92.5 372 GLU B C 1
ATOM 6599 O O . GLU B 1 372 ? 5.09 -8.289 10.695 1 92.5 372 GLU B O 1
ATOM 6604 N N . SER B 1 373 ? 5.746 -9.531 9 1 92.12 373 SER B N 1
ATOM 6605 C CA . SER B 1 373 ? 6.09 -10.664 9.852 1 92.12 373 SER B CA 1
ATOM 6606 C C . SER B 1 373 ? 7.516 -10.547 10.383 1 92.12 373 SER B C 1
ATOM 6608 O O . SER B 1 373 ? 8.461 -10.383 9.602 1 92.12 373 SER B O 1
ATOM 6610 N N . ASP B 1 374 ? 7.66 -10.688 11.688 1 91.5 374 ASP B N 1
ATOM 6611 C CA . ASP B 1 374 ? 8.992 -10.664 12.297 1 91.5 374 ASP B CA 1
ATOM 6612 C C . ASP B 1 374 ? 9.844 -11.828 11.805 1 91.5 374 ASP B C 1
ATOM 6614 O O . ASP B 1 374 ? 11.055 -11.688 11.625 1 91.5 374 ASP B O 1
ATOM 6618 N N . LYS B 1 375 ? 9.227 -12.906 11.562 1 92.44 375 LYS B N 1
ATOM 6619 C CA . LYS B 1 375 ? 9.938 -14.078 11.07 1 92.44 375 LYS B CA 1
ATOM 6620 C C . LYS B 1 375 ? 10.438 -13.867 9.641 1 92.44 375 LYS B C 1
ATOM 6622 O O . LYS B 1 375 ? 11.594 -14.148 9.336 1 92.44 375 LYS B O 1
ATOM 6627 N N . CYS B 1 376 ? 9.578 -13.32 8.789 1 93.75 376 CYS B N 1
ATOM 6628 C CA . CYS B 1 376 ? 9.945 -13.094 7.402 1 93.75 376 CYS B CA 1
ATOM 6629 C C . CYS B 1 376 ? 11.039 -12.039 7.297 1 93.75 376 CYS B C 1
ATOM 6631 O O . CYS B 1 376 ? 11.914 -12.125 6.43 1 93.75 376 CYS B O 1
ATOM 6633 N N . LYS B 1 377 ? 11.07 -11.125 8.234 1 94.12 377 LYS B N 1
ATOM 6634 C CA . LYS B 1 377 ? 12.055 -10.039 8.258 1 94.12 377 LYS B CA 1
ATOM 6635 C C . LYS B 1 377 ? 13.461 -10.578 8.453 1 94.12 377 LYS B C 1
ATOM 6637 O O . LYS B 1 377 ? 14.438 -9.977 7.984 1 94.12 377 LYS B O 1
ATOM 6642 N N . LYS B 1 378 ? 13.57 -11.68 9.055 1 94.31 378 LYS B N 1
ATOM 6643 C CA . LYS B 1 378 ? 14.867 -12.242 9.406 1 94.31 378 LYS B CA 1
ATOM 6644 C C . LYS B 1 378 ? 15.141 -13.523 8.617 1 94.31 378 LYS B C 1
ATOM 6646 O O . LYS B 1 378 ? 16.016 -14.312 8.984 1 94.31 378 LYS B O 1
ATOM 6651 N N . CYS B 1 379 ? 14.43 -13.688 7.551 1 94.81 379 CYS B N 1
ATOM 6652 C CA . CYS B 1 379 ? 14.492 -14.977 6.863 1 94.81 379 CYS B CA 1
ATOM 6653 C C . CYS B 1 379 ? 15.305 -14.867 5.578 1 94.81 379 CYS B C 1
ATOM 6655 O O . CYS B 1 379 ? 15.016 -14.023 4.727 1 94.81 379 CYS B O 1
ATOM 6657 N N . PHE B 1 380 ? 16.141 -15.836 5.41 1 95.12 380 PHE B N 1
ATOM 6658 C CA . PHE B 1 380 ? 16.984 -15.977 4.227 1 95.12 380 PHE B CA 1
ATOM 6659 C C . PHE B 1 380 ? 16.141 -16.172 2.979 1 95.12 380 PHE B C 1
ATOM 6661 O O . PHE B 1 380 ? 16.484 -15.68 1.903 1 95.12 380 PHE B O 1
ATOM 6668 N N . CYS B 1 381 ? 15.047 -16.812 3.025 1 92.62 381 CYS B N 1
ATOM 6669 C CA . CYS B 1 381 ? 14.258 -17.25 1.876 1 92.62 381 CYS B CA 1
ATOM 6670 C C . CYS B 1 381 ? 13.258 -16.188 1.454 1 92.62 381 CYS B C 1
ATOM 6672 O O . CYS B 1 381 ? 12.664 -16.266 0.378 1 92.62 381 CYS B O 1
ATOM 6674 N N . PHE B 1 382 ? 13.07 -15.164 2.166 1 92.69 382 PHE B N 1
ATOM 6675 C CA . PHE B 1 382 ? 11.945 -14.258 2.008 1 92.69 382 PHE B CA 1
ATOM 6676 C C . PHE B 1 382 ? 11.914 -13.664 0.603 1 92.69 382 PHE B C 1
ATOM 6678 O O . PHE B 1 382 ? 10.875 -13.648 -0.05 1 92.69 382 PHE B O 1
ATOM 6685 N N . PRO B 1 383 ? 13.109 -13.227 0.029 1 92.31 383 PRO B N 1
ATOM 6686 C CA . PRO B 1 383 ? 13.07 -12.594 -1.295 1 92.31 383 PRO B CA 1
ATOM 6687 C C . PRO B 1 383 ? 12.586 -13.547 -2.387 1 92.31 383 PRO B C 1
ATOM 6689 O O . PRO B 1 383 ? 12.094 -13.102 -3.426 1 92.31 383 PRO B O 1
ATOM 6692 N N . ILE B 1 384 ? 12.656 -14.797 -2.127 1 90.56 384 ILE B N 1
ATOM 6693 C CA . ILE B 1 384 ? 12.32 -15.758 -3.18 1 90.56 384 ILE B CA 1
ATOM 6694 C C . ILE B 1 384 ? 11.031 -16.484 -2.818 1 90.56 384 ILE B C 1
ATOM 6696 O O . ILE B 1 384 ? 10.359 -17.047 -3.691 1 90.56 384 ILE B O 1
ATOM 6700 N N . CYS B 1 385 ? 10.68 -16.516 -1.546 1 88.19 385 CYS B N 1
ATOM 6701 C CA . CYS B 1 385 ? 9.516 -17.25 -1.071 1 88.19 385 CYS B CA 1
ATOM 6702 C C . CYS B 1 385 ? 8.297 -16.344 -0.981 1 88.19 385 CYS B C 1
ATOM 6704 O O . CYS B 1 385 ? 7.16 -16.797 -1.122 1 88.19 385 CYS B O 1
ATOM 6706 N N . ASP B 1 386 ? 8.445 -15.039 -0.682 1 88.12 386 ASP B N 1
ATOM 6707 C CA . ASP B 1 386 ? 7.426 -14.016 -0.501 1 88.12 386 ASP B CA 1
ATOM 6708 C C . ASP B 1 386 ? 6.453 -14.398 0.609 1 88.12 386 ASP B C 1
ATOM 6710 O O . ASP B 1 386 ? 5.27 -14.047 0.554 1 88.12 386 ASP B O 1
ATOM 6714 N N . GLY B 1 387 ? 6.875 -15.219 1.475 1 88.75 387 GLY B N 1
ATOM 6715 C CA . GLY B 1 387 ? 6.117 -15.523 2.68 1 88.75 387 GLY B CA 1
ATOM 6716 C C . GLY B 1 387 ? 5.191 -16.719 2.518 1 88.75 387 GLY B C 1
ATOM 6717 O O . GLY B 1 387 ? 4.414 -17.031 3.422 1 88.75 387 GLY B O 1
ATOM 6718 N N . GLY B 1 388 ? 5.18 -17.391 1.333 1 88 388 GLY B N 1
ATOM 6719 C CA . GLY B 1 388 ? 4.359 -18.562 1.119 1 88 388 GLY B CA 1
ATOM 6720 C C . GLY B 1 388 ? 2.959 -18.25 0.637 1 88 388 GLY B C 1
ATOM 6721 O O . GLY B 1 388 ? 2.656 -17.094 0.32 1 88 388 GLY B O 1
ATOM 6722 N N . CYS B 1 389 ? 2.094 -19.312 0.65 1 89.5 389 CYS B N 1
ATOM 6723 C CA . CYS B 1 389 ? 0.727 -19.203 0.152 1 89.5 389 CYS B CA 1
ATOM 6724 C C . CYS B 1 389 ? -0.125 -18.344 1.077 1 89.5 389 CYS B C 1
ATOM 6726 O O . CYS B 1 389 ? -0.234 -18.625 2.271 1 89.5 389 CYS B O 1
ATOM 6728 N N . PRO B 1 390 ? -0.777 -17.312 0.556 1 91.62 390 PRO B N 1
ATOM 6729 C CA . PRO B 1 390 ? -1.625 -16.453 1.388 1 91.62 390 PRO B CA 1
ATOM 6730 C C . PRO B 1 390 ? -2.77 -17.219 2.049 1 91.62 390 PRO B C 1
ATOM 6732 O O . PRO B 1 390 ? -3.09 -16.969 3.215 1 91.62 390 PRO B O 1
ATOM 6735 N N . PHE B 1 391 ? -3.357 -18.078 1.325 1 90.44 391 PHE B N 1
ATOM 6736 C CA . PHE B 1 391 ? -4.453 -18.875 1.879 1 90.44 391 PHE B CA 1
ATOM 6737 C C . PHE B 1 391 ? -4.004 -19.625 3.129 1 90.44 391 PHE B C 1
ATOM 6739 O O . PHE B 1 391 ? -4.676 -19.578 4.16 1 90.44 391 PHE B O 1
ATOM 6746 N N . LYS B 1 392 ? -2.904 -20.25 3.01 1 88.5 392 LYS B N 1
ATOM 6747 C CA . LYS B 1 392 ? -2.391 -21 4.148 1 88.5 392 LYS B CA 1
ATOM 6748 C C . LYS B 1 392 ? -2.023 -20.078 5.301 1 88.5 392 LYS B C 1
ATOM 6750 O O . LYS B 1 392 ? -2.252 -20.406 6.469 1 88.5 392 LYS B O 1
ATOM 6755 N N . ARG B 1 393 ? -1.437 -18.969 5.023 1 90.31 393 ARG B N 1
ATOM 6756 C CA . ARG B 1 393 ? -1.069 -18.016 6.055 1 90.31 393 ARG B CA 1
ATOM 6757 C C . ARG B 1 393 ? -2.297 -17.547 6.836 1 90.31 393 ARG B C 1
ATOM 6759 O O . ARG B 1 393 ? -2.232 -17.375 8.055 1 90.31 393 ARG B O 1
ATOM 6766 N N . ILE B 1 394 ? -3.352 -17.375 6.125 1 91.12 394 ILE B N 1
ATOM 6767 C CA . ILE B 1 394 ? -4.535 -16.75 6.707 1 91.12 394 ILE B CA 1
ATOM 6768 C C . ILE B 1 394 ? -5.363 -17.797 7.441 1 91.12 394 ILE B C 1
ATOM 6770 O O . ILE B 1 394 ? -5.906 -17.531 8.516 1 91.12 394 ILE B O 1
ATOM 6774 N N . PHE B 1 395 ? -5.441 -18.984 6.891 1 89.12 395 PHE B N 1
ATOM 6775 C CA . PHE B 1 395 ? -6.461 -19.922 7.371 1 89.12 395 PHE B CA 1
ATOM 6776 C C . PHE B 1 395 ? -5.82 -21.109 8.07 1 89.12 395 PHE B C 1
ATOM 6778 O O . PHE B 1 395 ? -6.52 -21.953 8.633 1 89.12 395 PHE B O 1
ATOM 6785 N N . SER B 1 396 ? -4.492 -21.188 8.023 1 85.94 396 SER B N 1
ATOM 6786 C CA . SER B 1 396 ? -3.826 -22.281 8.719 1 85.94 396 SER B CA 1
ATOM 6787 C C . SER B 1 396 ? -3.225 -21.828 10.039 1 85.94 396 SER B C 1
ATOM 6789 O O . SER B 1 396 ? -3.051 -20.625 10.266 1 85.94 396 SER B O 1
ATOM 6791 N N . ALA B 1 397 ? -2.965 -22.75 10.852 1 78.62 397 ALA B N 1
ATOM 6792 C CA . ALA B 1 397 ? -2.35 -22.453 12.148 1 78.62 397 ALA B CA 1
ATOM 6793 C C . ALA B 1 397 ? -0.897 -22.031 11.977 1 78.62 397 ALA B C 1
ATOM 6795 O O . ALA B 1 397 ? -0.248 -22.375 10.992 1 78.62 397 ALA B O 1
ATOM 6796 N N . ASP B 1 398 ? -0.417 -21.266 12.938 1 80.94 398 ASP B N 1
ATOM 6797 C CA . ASP B 1 398 ? 0.956 -20.781 12.93 1 80.94 398 ASP B CA 1
ATOM 6798 C C . ASP B 1 398 ? 1.955 -21.922 12.883 1 80.94 398 ASP B C 1
ATOM 6800 O O . ASP B 1 398 ? 3.023 -21.812 12.273 1 80.94 398 ASP B O 1
ATOM 6804 N N . SER B 1 399 ? 1.614 -22.984 13.477 1 80.69 399 SER B N 1
ATOM 6805 C CA . SER B 1 399 ? 2.49 -24.156 13.484 1 80.69 399 SER B CA 1
ATOM 6806 C C . SER B 1 399 ? 2.736 -24.672 12.07 1 80.69 399 SER B C 1
ATOM 6808 O O . SER B 1 399 ? 3.844 -25.109 11.742 1 80.69 399 SER B O 1
ATOM 6810 N N . PHE B 1 400 ? 1.788 -24.562 11.258 1 80.5 400 PHE B N 1
ATOM 6811 C CA . PHE B 1 400 ? 1.917 -24.969 9.867 1 80.5 400 PHE B CA 1
ATOM 6812 C C . PHE B 1 400 ? 2.943 -24.109 9.141 1 80.5 400 PHE B C 1
ATOM 6814 O O . PHE B 1 400 ? 3.814 -24.625 8.445 1 80.5 400 PHE B O 1
ATOM 6821 N N . LEU B 1 401 ? 2.848 -22.906 9.453 1 83.62 401 LEU B N 1
ATOM 6822 C CA . LEU B 1 401 ? 3.748 -21.969 8.781 1 83.62 401 LEU B CA 1
ATOM 6823 C C . LEU B 1 401 ? 5.191 -22.203 9.219 1 83.62 401 LEU B C 1
ATOM 6825 O O . LEU B 1 401 ? 6.113 -22.109 8.414 1 83.62 401 LEU B O 1
ATOM 6829 N N . GLU B 1 402 ? 5.336 -22.531 10.461 1 85 402 GLU B N 1
ATOM 6830 C CA . GLU B 1 402 ? 6.676 -22.797 10.969 1 85 402 GLU B CA 1
ATOM 6831 C C . GLU B 1 402 ? 7.289 -24.016 10.289 1 85 402 GLU B C 1
ATOM 6833 O O . GLU B 1 402 ? 8.461 -23.984 9.898 1 85 402 GLU B O 1
ATOM 6838 N N . ASP B 1 403 ? 6.52 -24.984 10.172 1 84.44 403 ASP B N 1
ATOM 6839 C CA . ASP B 1 403 ? 6.973 -26.203 9.5 1 84.44 403 ASP B CA 1
ATOM 6840 C C . ASP B 1 403 ? 7.281 -25.938 8.023 1 84.44 403 ASP B C 1
ATOM 6842 O O . ASP B 1 403 ? 8.32 -26.359 7.516 1 84.44 403 ASP B O 1
ATOM 6846 N N . TYR B 1 404 ? 6.477 -25.234 7.449 1 85.38 404 TYR B N 1
ATOM 6847 C CA . TYR B 1 404 ? 6.652 -24.859 6.047 1 85.38 404 TYR B CA 1
ATOM 6848 C C . TYR B 1 404 ? 7.957 -24.109 5.84 1 85.38 404 TYR B C 1
ATOM 6850 O O . TYR B 1 404 ? 8.734 -24.438 4.941 1 85.38 404 TYR B O 1
ATOM 6858 N N . CYS B 1 405 ? 8.188 -23.188 6.66 1 89.12 405 CYS B N 1
ATOM 6859 C CA . CYS B 1 405 ? 9.336 -22.312 6.496 1 89.12 405 CYS B CA 1
ATOM 6860 C C . CYS B 1 405 ? 10.641 -23.078 6.668 1 89.12 405 CYS B C 1
ATOM 6862 O O . CYS B 1 405 ? 11.578 -22.891 5.891 1 89.12 405 CYS B O 1
ATOM 6864 N N . SER B 1 406 ? 10.695 -23.891 7.688 1 87.69 406 SER B N 1
ATOM 6865 C CA . SER B 1 406 ? 11.914 -24.656 7.926 1 87.69 406 SER B CA 1
ATOM 6866 C C . SER B 1 406 ? 12.203 -25.609 6.773 1 87.69 406 SER B C 1
ATOM 6868 O O . SER B 1 406 ? 13.344 -25.703 6.316 1 87.69 406 SER B O 1
ATOM 6870 N N . LYS B 1 407 ? 11.242 -26.234 6.273 1 87.31 407 LYS B N 1
ATOM 6871 C CA . LYS B 1 407 ? 11.406 -27.188 5.188 1 87.31 407 LYS B CA 1
ATOM 6872 C C . LYS B 1 407 ? 11.766 -26.484 3.881 1 87.31 407 LYS B C 1
ATOM 6874 O O . LYS B 1 407 ? 12.57 -26.984 3.096 1 87.31 407 LYS B O 1
ATOM 6879 N N . ARG B 1 408 ? 11.203 -25.391 3.719 1 88.19 408 ARG B N 1
ATOM 6880 C CA . ARG B 1 408 ? 11.469 -24.625 2.5 1 88.19 408 ARG B CA 1
ATOM 6881 C C . ARG B 1 408 ? 12.922 -24.172 2.438 1 88.19 408 ARG B C 1
ATOM 6883 O O . ARG B 1 408 ? 13.562 -24.281 1.391 1 88.19 408 ARG B O 1
ATOM 6890 N N . GLU B 1 409 ? 13.391 -23.656 3.512 1 90.31 409 GLU B N 1
ATOM 6891 C CA . GLU B 1 409 ? 14.781 -23.203 3.553 1 90.31 409 GLU B CA 1
ATOM 6892 C C . GLU B 1 409 ? 15.742 -24.359 3.242 1 90.31 409 GLU B C 1
ATOM 6894 O O . GLU B 1 409 ? 16.656 -24.203 2.428 1 90.31 409 GLU B O 1
ATOM 6899 N N . ALA B 1 410 ? 15.523 -25.453 3.895 1 89.06 410 ALA B N 1
ATOM 6900 C CA . ALA B 1 410 ? 16.359 -26.625 3.664 1 89.06 410 ALA B CA 1
ATOM 6901 C C . ALA B 1 410 ? 16.297 -27.062 2.205 1 89.06 410 ALA B C 1
ATOM 6903 O O . ALA B 1 410 ? 17.328 -27.406 1.604 1 89.06 410 ALA B O 1
ATOM 6904 N N . TYR B 1 411 ? 15.148 -27.031 1.703 1 87.5 411 TYR B N 1
ATOM 6905 C CA . TYR B 1 411 ? 14.898 -27.406 0.318 1 87.5 411 TYR B CA 1
ATOM 6906 C C . TYR B 1 411 ? 15.688 -26.531 -0.643 1 87.5 411 TYR B C 1
ATOM 6908 O O . TYR B 1 411 ? 16.391 -27.031 -1.521 1 87.5 411 TYR B O 1
ATOM 6916 N N . ILE B 1 412 ? 15.625 -25.266 -0.462 1 89.38 412 ILE B N 1
ATOM 6917 C CA . ILE B 1 412 ? 16.266 -24.312 -1.354 1 89.38 412 ILE B CA 1
ATOM 6918 C C . ILE B 1 412 ? 17.781 -24.484 -1.285 1 89.38 412 ILE B C 1
ATOM 6920 O O . ILE B 1 412 ? 18.453 -24.516 -2.316 1 89.38 412 ILE B O 1
ATOM 6924 N N . LYS B 1 413 ? 18.297 -24.609 -0.123 1 91.62 413 LYS B N 1
ATOM 6925 C CA . LYS B 1 413 ? 19.75 -24.766 0.051 1 91.62 413 LYS B CA 1
ATOM 6926 C C . LYS B 1 413 ? 20.25 -26.047 -0.599 1 91.62 413 LYS B C 1
ATOM 6928 O O . LYS B 1 413 ? 21.297 -26.047 -1.249 1 91.62 413 LYS B O 1
ATOM 6933 N N . GLU B 1 414 ? 19.453 -27.047 -0.482 1 89.12 414 GLU B N 1
ATOM 6934 C CA . GLU B 1 414 ? 19.812 -28.328 -1.105 1 89.12 414 GLU B CA 1
ATOM 6935 C C . GLU B 1 414 ? 19.844 -28.203 -2.625 1 89.12 414 GLU B C 1
ATOM 6937 O O . GLU B 1 414 ? 20.766 -28.703 -3.271 1 89.12 414 GLU B O 1
ATOM 6942 N N . LEU B 1 415 ? 18.906 -27.562 -3.156 1 90 415 LEU B N 1
ATOM 6943 C CA . LEU B 1 415 ? 18.828 -27.406 -4.605 1 90 415 LEU B CA 1
ATOM 6944 C C . LEU B 1 415 ? 19.984 -26.562 -5.117 1 90 415 LEU B C 1
ATOM 6946 O O . LEU B 1 415 ? 20.547 -26.844 -6.176 1 90 415 LEU B O 1
ATOM 6950 N N . ILE B 1 416 ? 20.312 -25.578 -4.359 1 92.75 416 ILE B N 1
ATOM 6951 C CA . ILE B 1 416 ? 21.406 -24.719 -4.754 1 92.75 416 ILE B CA 1
ATOM 6952 C C . ILE B 1 416 ? 22.719 -25.516 -4.777 1 92.75 416 ILE B C 1
ATOM 6954 O O . ILE B 1 416 ? 23.516 -25.375 -5.703 1 92.75 416 ILE B O 1
ATOM 6958 N N . ILE B 1 417 ? 22.922 -26.328 -3.801 1 92.5 417 ILE B N 1
ATOM 6959 C CA . ILE B 1 417 ? 24.109 -27.156 -3.73 1 92.5 417 ILE B CA 1
ATOM 6960 C C . ILE B 1 417 ? 24.156 -28.109 -4.926 1 92.5 417 ILE B C 1
ATOM 6962 O O . ILE B 1 417 ? 25.188 -28.219 -5.598 1 92.5 417 ILE B O 1
ATOM 6966 N N . LYS B 1 418 ? 23.047 -28.688 -5.195 1 89.56 418 LYS B N 1
ATOM 6967 C CA . LYS B 1 418 ? 22.984 -29.625 -6.32 1 89.56 418 LYS B CA 1
ATOM 6968 C C . LYS B 1 418 ? 23.219 -28.906 -7.645 1 89.56 418 LYS B C 1
ATOM 6970 O O . LYS B 1 418 ? 23.922 -29.422 -8.516 1 89.56 418 LYS B O 1
ATOM 6975 N N . HIS B 1 419 ? 22.594 -27.781 -7.793 1 91.62 419 HIS B N 1
ATOM 6976 C CA . HIS B 1 419 ? 22.828 -26.969 -8.977 1 91.62 419 HIS B CA 1
ATOM 6977 C C . HIS B 1 419 ? 24.312 -26.656 -9.148 1 91.62 419 HIS B C 1
ATOM 6979 O O . HIS B 1 419 ? 24.844 -26.766 -10.258 1 91.62 419 HIS B O 1
ATOM 6985 N N . THR B 1 420 ? 24.938 -26.312 -8.117 1 92.81 420 THR B N 1
ATOM 6986 C CA . THR B 1 420 ? 26.344 -25.969 -8.141 1 92.81 420 THR B CA 1
ATOM 6987 C C . THR B 1 420 ? 27.203 -27.172 -8.508 1 92.81 420 THR B C 1
ATOM 6989 O O . THR B 1 420 ? 28.141 -27.062 -9.305 1 92.81 420 THR B O 1
ATOM 6992 N N . GLU B 1 421 ? 26.859 -28.328 -7.973 1 90.88 421 GLU B N 1
ATOM 6993 C CA . GLU B 1 421 ? 27.562 -29.562 -8.312 1 90.88 421 GLU B CA 1
ATOM 6994 C C . GLU B 1 421 ? 27.484 -29.844 -9.805 1 90.88 421 GLU B C 1
ATOM 6996 O O . GLU B 1 421 ? 28.469 -30.25 -10.422 1 90.88 421 GLU B O 1
ATOM 7001 N N . ASP B 1 422 ? 26.406 -29.594 -10.32 1 87.25 422 ASP B N 1
ATOM 7002 C CA . ASP B 1 422 ? 26.188 -29.828 -11.742 1 87.25 422 ASP B CA 1
ATOM 7003 C C . ASP B 1 422 ? 27.031 -28.875 -12.594 1 87.25 422 ASP B C 1
ATOM 7005 O O . ASP B 1 422 ? 27.547 -29.266 -13.648 1 87.25 422 ASP B O 1
ATOM 7009 N N . GLN B 1 423 ? 27.062 -27.703 -12.133 1 85.69 423 GLN B N 1
ATOM 7010 C CA . GLN B 1 423 ? 27.859 -26.719 -12.859 1 85.69 423 GLN B CA 1
ATOM 7011 C C . GLN B 1 423 ? 29.344 -27.109 -12.844 1 85.69 423 GLN B C 1
ATOM 7013 O O . GLN B 1 423 ? 30.047 -26.922 -13.844 1 85.69 423 GLN B O 1
ATOM 7018 N N . ILE B 1 424 ? 29.812 -27.609 -11.742 1 87.56 424 ILE B N 1
ATOM 7019 C CA . ILE B 1 424 ? 31.203 -28.016 -11.602 1 87.56 424 ILE B CA 1
ATOM 7020 C C . ILE B 1 424 ? 31.5 -29.188 -12.539 1 87.56 424 ILE B C 1
ATOM 7022 O O . ILE B 1 424 ? 32.562 -29.219 -13.18 1 87.56 424 ILE B O 1
ATOM 7026 N N . LYS B 1 425 ? 30.578 -30.141 -12.664 1 82.62 425 LYS B N 1
ATOM 7027 C CA . LYS B 1 425 ? 30.766 -31.312 -13.531 1 82.62 425 LYS B CA 1
ATOM 7028 C C . LYS B 1 425 ? 30.844 -30.906 -15 1 82.62 425 LYS B C 1
ATOM 7030 O O . LYS B 1 425 ? 31.484 -31.578 -15.805 1 82.62 425 LYS B O 1
ATOM 7035 N N . LYS B 1 426 ? 30.188 -29.938 -15.414 1 80.44 426 LYS B N 1
ATOM 7036 C CA . LYS B 1 426 ? 30.156 -29.469 -16.797 1 80.44 426 LYS B CA 1
ATOM 7037 C C . LYS B 1 426 ? 31.422 -28.703 -17.141 1 80.44 426 LYS B C 1
ATOM 7039 O O . LYS B 1 426 ? 31.734 -28.484 -18.312 1 80.44 426 LYS B O 1
ATOM 7044 N N . GLU B 1 427 ? 32.188 -28.219 -16.156 1 70.19 427 GLU B N 1
ATOM 7045 C CA . GLU B 1 427 ? 33.469 -27.531 -16.375 1 70.19 427 GLU B CA 1
ATOM 7046 C C . GLU B 1 427 ? 34.594 -28.547 -16.562 1 70.19 427 GLU B C 1
ATOM 7048 O O . GLU B 1 427 ? 35.5 -28.312 -17.375 1 70.19 427 GLU B O 1
#

Secondary structure (DSSP, 8-state):
-EE-TTEEEEEETTEEEEEETTTTEEEEEEGGGHHHHHHHHTT--TTS-HHHHHHHHHTTSEE-TT--HHHHHHHHHHHHHT--SEEEEEE-SBS--SB--TT-TTTTPPP-B-S-HHHHHHHHHHHHTT-TT--EEEEEE-SS-GGGGHHHHHHHHHHHHHH-TT-EEEEEE-STT--HHHHHHHTTTTEEEEEEE--SSHHHHHHHS-BSS-S-HHHHHHHHHHHHHHH-TT-EEEEEEEE-TTTGGGHHHHHHHHHHHHTTS-EEEEEEE---TT-SS--TT---HHHHHHHHHHHHHHH------SPPP--S--GGGSTTEEEE-TTSEEESSGGGTT-GGG--EETTS--TT-HHHHHHHHTT-GGG-HHHHT-TTHHHHTTS-HHHHHHS-HHHHHHHHHHHHHHHHHHHHHHHHHHHHH-/-EE-TTEEEEEETTEEEEEETTTTEEEEEEGGGHHHHHHHHTT--TTS-HHHHHHHHHTTSEE-TT--HHHHHHHHHHHHHT--SEEEEEE-SBS--SB--TT-TTTTPPP-B-S-HHHHHHHHHHHHTT-TT--EEEEEE-SS-GGGGHHHHHHHHHHHHHH-TT-EEEEEE-STT--HHHHHHHTTTTEEEEEEE--SSHHHHHHHS-BSS-S-HHHHHHHHHHHHHHH-TT-EEEEEEEE-TTTGGGHHHHHHHHHHHHTTS-EEEEEEE---TT-SS--TT---HHHHHHHHHHHHHHH------SPPP--S--GGGSTTEEEE-TTSEEESSGGGTT-GGG--EETTS--TT-HHHHHHHHTT-GGG-HHHHT-TTHHHHTTS-HHHHHHS-HHHHHHHHHHHHHHHHHHHHHHHHHHHHH-

Sequence (854 aa):
MIWSIYNYLFELGSNIYLYNSYTNNLMRFDIDDKYRLESCAKGEFADVASPFLEELKKQYVVIDNDINIYNRIKLERTLARYDKNYLSLTIAPTTACNFRCSYCYESGIKSKNVLDEEKMANSIIKFTKIFKKTNYLRVTWYGGEPLLKFGFIERLSKMFMQEYPNYQAFMITNGYLLDDEKISKLKHLKIMGLQITIDGLEQVHNKRRPHYKNADSYKRIVHNIDNLFFKYPDVRVALRVNIDKSNSEEYHKLYNFMTGRYHDYKINIHPGYVTDDFSSKANCNCMDFSDRGNFVIKQHDLYGIPISLYPKPSFGECSARHLNSFVIGPSGELYKCWNDIGLQDKEIGNISDFSNLNSLCLKYLLANDPLESDKCKKCFCFPICDGGCPFKRIFSADSFLEDYCSKREAYIKELIIKHTEDQIKKEMIWSIYNYLFELGSNIYLYNSYTNNLMRFDIDDKYRLESCAKGEFADVASPFLEELKKQYVVIDNDINIYNRIKLERTLARYDKNYLSLTIAPTTACNFRCSYCYESGIKSKNVLDEEKMANSIIKFTKIFKKTNYLRVTWYGGEPLLKFGFIERLSKMFMQEYPNYQAFMITNGYLLDDEKISKLKHLKIMGLQITIDGLEQVHNKRRPHYKNADSYKRIVHNIDNLFFKYPDVRVALRVNIDKSNSEEYHKLYNFMTGRYHDYKINIHPGYVTDDFSSKANCNCMDFSDRGNFVIKQHDLYGIPISLYPKPSFGECSARHLNSFVIGPSGELYKCWNDIGLQDKEIGNISDFSNLNSLCLKYLLANDPLESDKCKKCFCFPICDGGCPFKRIFSADSFLEDYCSKREAYIKELIIKHTEDQIKKE

Organism: Xylanibacter ruminicola (strain ATCC 19189 / DSM 19721 / CIP 105475 / JCM 8958 / 23) (NCBI:txid264731)

InterPro domains:
  IPR007197 Radical SAM [PF04055] (92-257)
  IPR007197 Radical SAM [PS51918] (81-306)
  IPR007197 Radical SAM [SFLDS00029] (81-406)
  IPR013785 Aldolase-type TIM barrel [G3DSA:3.20.20.70] (85-424)
  IPR023885 4Fe4S-binding SPASM domain [TIGR04085] (318-399)
  IPR058240 Radical SAM superfamily [SSF102114] (86-389)

Solvent-accessible surface area (backbone atoms only — not comparable to full-atom values): 45765 Å² total; per-residue (Å²): 104,38,50,37,73,31,54,45,78,50,76,57,93,77,33,33,36,39,35,29,38,74,73,67,42,79,45,82,41,54,54,84,46,46,62,52,53,52,32,33,66,73,61,48,56,85,87,46,57,63,72,60,52,52,55,34,38,76,61,54,46,33,35,53,76,67,61,52,66,61,59,49,50,40,50,55,50,50,53,59,28,64,40,54,50,42,35,39,38,36,37,14,54,19,49,39,51,69,54,60,44,80,76,50,64,64,64,80,47,75,68,40,56,48,81,53,55,67,61,50,41,51,45,51,52,56,39,58,60,71,52,77,62,49,62,32,40,38,36,33,38,24,54,43,28,28,70,82,42,45,68,52,50,53,54,42,36,54,53,42,50,74,74,30,88,52,46,39,30,34,34,45,35,65,41,67,75,46,41,70,74,56,52,73,42,31,66,82,55,34,39,54,32,36,37,34,56,53,51,32,48,56,74,55,16,33,69,46,45,21,33,77,83,48,96,45,38,41,62,46,23,53,51,26,50,53,51,38,46,70,76,41,53,83,41,36,34,36,36,34,23,61,34,33,71,86,41,52,87,35,49,66,59,32,50,51,53,50,46,70,72,44,67,89,44,52,65,46,80,42,80,35,75,41,69,38,87,75,35,96,55,87,52,90,43,44,56,54,55,65,51,47,44,50,49,52,49,43,40,34,72,75,67,63,42,86,67,81,42,62,87,61,78,48,92,64,76,59,56,41,39,27,72,46,31,36,25,34,42,32,83,38,39,26,24,46,41,81,83,36,68,83,41,72,91,50,48,45,38,27,55,90,61,68,50,84,72,29,37,64,47,39,40,52,55,56,44,74,41,49,85,72,30,76,65,45,69,72,39,42,51,31,59,44,52,66,67,57,59,65,66,53,54,61,76,42,58,70,67,54,51,53,54,49,51,56,40,46,51,54,40,52,54,50,27,44,51,51,44,50,52,51,55,58,71,74,104,104,39,51,38,72,32,56,45,78,49,75,56,91,77,34,32,36,38,34,28,39,74,73,68,43,79,45,82,41,54,54,83,45,46,62,52,52,52,31,33,67,72,61,47,55,86,86,47,56,64,72,58,52,51,54,34,38,76,61,54,44,34,34,52,77,66,60,53,68,63,57,48,52,39,50,55,50,51,52,60,28,65,41,54,48,42,35,39,38,36,38,14,54,18,49,39,51,68,54,60,42,80,76,50,64,64,65,82,46,74,67,41,56,49,81,53,56,68,62,51,42,51,44,50,53,57,40,57,61,72,52,78,63,50,60,31,41,40,36,32,38,24,57,41,28,27,70,80,42,44,67,52,52,53,54,42,37,55,53,42,50,72,77,30,87,51,46,40,30,33,34,46,37,66,40,66,76,47,41,70,74,57,51,73,43,31,66,82,56,34,39,53,32,35,35,34,55,54,51,32,49,57,74,55,17,32,68,45,45,22,33,75,84,48,96,45,39,41,64,46,22,53,52,27,50,52,51,39,46,70,77,42,52,83,42,36,34,38,37,33,23,62,34,33,73,84,39,54,86,34,47,65,58,33,50,52,53,50,46,72,73,44,66,90,45,51,63,46,79,44,81,35,74,42,70,40,86,76,36,96,55,85,52,89,45,43,57,54,55,67,52,47,44,50,48,53,50,44,40,34,73,75,66,63,42,88,66,81,44,62,87,62,80,47,91,63,75,59,54,40,40,26,72,43,31,38,24,33,42,33,84,37,39,26,23,46,40,81,83,37,66,82,40,71,91,48,48,42,38,27,55,90,59,66,52,84,73,28,37,62,48,38,39,52,55,56,44,74,40,47,85,73,30,74,65,46,68,72,38,44,51,32,58,45,52,67,67,57,60,63,66,52,53,62,75,42,58,69,67,56,54,52,54,50,50,56,40,46,50,54,40,53,54,50,26,45,52,53,45,49,52,52,55,59,72,76,105

Radius of gyration: 32.65 Å; Cα contacts (8 Å, |Δi|>4): 1409; chains: 2; bounding box: 77×93×69 Å

Nearest PDB structures (foldseek):
  5wgg-assembly1_A  TM=6.996E-01  e=3.244E-16  Acetivibrio thermocellus ATCC 27405
  5why-assembly1_A  TM=7.035E-01  e=1.675E-15  Acetivibrio thermocellus ATCC 27405
  6q2q-assembly1_A  TM=6.629E-01  e=1.798E-08  Mus musculus
  5vsm-assembly1_A  TM=6.964E-01  e=6.996E-08  Mus musculus
  6fd2-assembly1_B  TM=5.941E-01  e=3.161E-05  Streptoalloteichus tenebrarius